Protein AF-0000000070219007 (afdb_homodimer)

Secondary structure (DSSP, 8-state):
-------------------------SS-TT---EEETTEEEETTEEE-EEEEE-TTHHHHHS-GGGT--HHHHHHHHHHHHHTT--EEEEE---B--SS--SSS-SS-SEEETTEE-HHHHHHHHHHHHHHHHTT-EEEEE--BSSGGG-HHHHHHHHHTTTPPP--BS-EETTSSS--SSTT----EE--BTTTBB-HHHHHHHHGGGGG-HHHHHHHHHHHHHHHTPBPTTT--BGGG-TTEEEEES-BSPPPS----EESGGG-EEPP-TT-THHHHHHHHHHHHHHH-SSSEEE-----TT-HHHHHHHH-STT---EEEEE-TTTTTS--TT---HHHHHHHHHHHHHHHHHHHHHHHHTT--EEEEEE-----GGGGTTSS-TT-TTS--HHHHHHHHHHHHHHHHHHHTT-SEEEE--S-EEET--GGG----TTS----SS-TTS-TTSS-EETT-HHHHHHHHHHHHHHHHHHHHHHHHHT-/-------------------------SS-TT---EEETTEEEETTEEE-EEEEE-TTHHHHHS-GGGT--HHHHHHHHHHHHHTT--EEEEE---B--SS--SSS-SS-SEEETTEE-HHHHHHHHHHHHHHHHTT-EEEEE--BSSGGG-HHHHHHHHHTTTPPP--BS-EETTSSS--SSTT----EE--BTTTBB-HHHHHHHHHGGGG-HHHHHHHHHHHHHHHTPBPTTT--BGGG-TTEEEEES-BSPPPS----EESGGG-EEPP-TT-THHHHHHHHHHHHHHH-SSSEEE-----TT-HHHHHHHH-STT---EEEEE-TTTTTS--TT---HHHHHHHHHHHHHHHHHHHHHHHHTT--EEEEEE-----GGGGTTSS-TT-TTS--HHHHHHHHHHHHHHHHHHHTT-SEEEE--S-EEET--GGG----TTS----SS-TTS-TTSS-EETT-HHHHHHHHHHHHHHHHHHHHHHHHH--

pLDDT: mean 93.33, std 14.97, range [19.97, 98.94]

Radius of gyration: 33.2 Å; Cα contacts (8 Å, |Δi|>4): 2149; chains: 2; bounding box: 76×125×115 Å

Nearest PDB structures (foldseek):
  4lyp-assembly2_B  TM=9.485E-01  e=2.277E-49  Rhizomucor miehei
  4lyr-assembly1_A  TM=9.491E-01  e=4.229E-49  Rhizomucor miehei
  4nrr-assembly1_A  TM=9.460E-01  e=4.524E-47  Rhizomucor miehei
  7odj-assembly1_AAA  TM=9.040E-01  e=3.452E-35  Cellvibrio mixtus
  1rh9-assembly1_A  TM=8.395E-01  e=4.498E-28  Solanum lycopersicum

InterPro domains:
  IPR001547 Glycoside hydrolase, family 5 [PF26410] (31-478)
  IPR017853 Glycoside hydrolase superfamily [SSF51445] (31-465)
  IPR045053 Mannan endo-1,4-beta-mannosidase-like [PTHR31451] (12-480)

Sequence (982 aa):
MKAALQVLFASLAAGSVLPRGGNDSAIPDDDFVYVDGLRLYNSDGLYYLTGINYWACMNLAAGPSAGGNYSRLVTELDQMASKGINHLRIMAASEGAPTPQPFRMNPPLMSAPGQYNEDVFTGLDICLAEMSKRGMRATMTLNNEWQWSGGFAQYVSWANNNTAIPYPESWNLTAPPQRETPGTGWGNYTEEGVDAAPYSNFTRFANLIYNNTQAETWYKDHIKTVMSRRNTITGRLYTEDPTIMTWQLANEPQPSDELGYTGPYNIFLEPNPDDLLFPWVDRISAYIRSLGPKQLISVGLEAKQGEYYFKRVNNFSTVDYATTHCWVQNWGVYDMYNATDANLVAAQDFARDFMKNSSQWAKDIGKPVFLEEFGMARDNWENEDKEYPYLSTASTTHKDAYFTTIIGAVMDEFRNGGAYIGTSPWAYGGIWRPETQLANEFGMVWAGDPPHESPGWYDLYDDDHAMEIVSAQQKMIKMWIEKQGKNQTGYMKAALQVLFASLAAGSVLPRGGNDSAIPDDDFVYVDGLRLYNSDGLYYLTGINYWACMNLAAGPSAGGNYSRLVTELDQMASKGINHLRIMAASEGAPTPQPFRMNPPLMSAPGQYNEDVFTGLDICLAEMSKRGMRATMTLNNEWQWSGGFAQYVSWANNNTAIPYPESWNLTAPPQRETPGTGWGNYTEEGVDAAPYSNFTRFANLIYNNTQAETWYKDHIKTVMSRRNTITGRLYTEDPTIMTWQLANEPQPSDELGYTGPYNIFLEPNPDDLLFPWVDRISAYIRSLGPKQLISVGLEAKQGEYYFKRVNNFSTVDYATTHCWVQNWGVYDMYNATDANLVAAQDFARDFMKNSSQWAKDIGKPVFLEEFGMARDNWENEDKEYPYLSTASTTHKDAYFTTIIGAVMDEFRNGGAYIGTSPWAYGGIWRPETQLANEFGMVWAGDPPHESPGWYDLYDDDHAMEIVSAQQKMIKMWIEKQGKNQTGY

Foldseek 3Di:
DDCPDDPPPPPPPPPPPPPLDALLFPDDLQFAWADDFLFIATPVGTAFALAAEDACQLQLQFDVVQVHPNVLNLQQLVLLLVLVGAEYEYEPFAEAEPDDDAQADPPTQHNALPRGDVRSVLSVLRSLSSSRSSNHAYAYALFALAPHRPGLLVLLCNLVVNDDQQAAWFWDQPADDQDPDPQLHQTDIDDDVGRHDHPLSRSLNSCCCLPRPRSVVSSLVSLLPSQQDQRPSHRDRNLSGSSHAEYEHYAANDWNDFPAFDDPLRQATDDDPPTSLLVSLVVRLVSNCVNHVRHAYEHNHQCSNDLRCQLSNQLDPSHAAYEHEQECVVSPQADLLDPDPVRLVSSLVVLLVVLVRVLVSRSVSRHAYEHAEYFAAASLNVVPPPSHSQFPPGHRVSGQVSLLRNLVSLLCCVLVVTSYRYHYYQHEQEADGSVPFGQDPRSDTSASDRSRDRHRGGYDYSPHCSSNSSSVSSVVVVVSVVVVVVVVVVD/DDDPPPPPPPPPPPPPPPPLDALLFPADLQFAWADDFLFIATPVGTAFALAAEDACQLQLQFDVVQVHPNVLNLQQLVLLLVLVGAEYEYEPFAEAEPDDDAQADPPTQHNALPRGDVRSVLSVLRSLSSSRSSNHAYAYALFALAPHRPGLLVLLCNLVVNDDQQAAWFWDQPADDQDPDPQLHQTDIDDDPGRHDHPLSRNLNSCCCLPRPRSVVSSLVSLLPSQQDQRPSHRDRNLSGSSHAEYEHYAANDWNDFPAFDDPLRQATDDDPPTSLLVSLVVRLVSNCVNHPRHAYEHNHQCSNDLRCQLSNQLDPSHAAYEHEQECVVSPQADLLDPDPVRLVSSLVVLLVVLVRSLVSRSVSRHAYEHAEYFAAASLNVVPPPRHSQFPVGHRVSGQVSLLRNLVSLLCCVLVVTSYRYHYYQHEQEADGSVPFGQDPRSDTSASDRSRDRHRGGYDYSPHCSSNSSSVSSVVVVVSVVVVVVVVVVD

Structure (mmCIF, N/CA/C/O backbone):
data_AF-0000000070219007-model_v1
#
loop_
_entity.id
_entity.type
_entity.pdbx_description
1 polymer 'mannan endo-1,4-beta-mannosidase'
#
loop_
_atom_site.group_PDB
_atom_site.id
_atom_site.type_symbol
_atom_site.label_atom_id
_atom_site.label_alt_id
_atom_site.label_comp_id
_atom_site.label_asym_id
_atom_site.label_entity_id
_atom_site.label_seq_id
_atom_site.pdbx_PDB_ins_code
_atom_site.Cartn_x
_atom_site.Cartn_y
_atom_site.Cartn_z
_atom_site.occupancy
_atom_site.B_iso_or_equiv
_atom_site.auth_seq_id
_atom_site.auth_comp_id
_atom_site.auth_asym_id
_atom_site.auth_atom_id
_atom_site.pdbx_PDB_model_num
ATOM 1 N N . MET A 1 1 ? 6.844 77.375 -33.031 1 25.41 1 MET A N 1
ATOM 2 C CA . MET A 1 1 ? 6.035 77.25 -31.828 1 25.41 1 MET A CA 1
ATOM 3 C C . MET A 1 1 ? 5.082 76.062 -31.969 1 25.41 1 MET A C 1
ATOM 5 O O . MET A 1 1 ? 3.984 76.188 -32.5 1 25.41 1 MET A O 1
ATOM 9 N N . LYS A 1 2 ? 5.672 74.875 -32.375 1 29.7 2 LYS A N 1
ATOM 10 C CA . LYS A 1 2 ? 5.109 73.688 -32.938 1 29.7 2 LYS A CA 1
ATOM 11 C C . LYS A 1 2 ? 4.246 72.938 -31.953 1 29.7 2 LYS A C 1
ATOM 13 O O . LYS A 1 2 ? 4.703 72.625 -30.844 1 29.7 2 LYS A O 1
ATOM 18 N N . ALA A 1 3 ? 2.867 73.062 -31.875 1 24.64 3 ALA A N 1
ATOM 19 C CA . ALA A 1 3 ? 1.64 72.688 -31.188 1 24.64 3 ALA A CA 1
ATOM 20 C C . ALA A 1 3 ? 1.468 71.125 -31.188 1 24.64 3 ALA A C 1
ATOM 22 O O . ALA A 1 3 ? 0.599 70.625 -31.875 1 24.64 3 ALA A O 1
ATOM 23 N N . ALA A 1 4 ? 2.518 70.312 -31.422 1 35.44 4 ALA A N 1
ATOM 24 C CA . ALA A 1 4 ? 2.109 69 -31.828 1 35.44 4 ALA A CA 1
ATOM 25 C C . ALA A 1 4 ? 1.378 68.25 -30.703 1 35.44 4 ALA A C 1
ATOM 27 O O . ALA A 1 4 ? 2.008 67.75 -29.781 1 35.44 4 ALA A O 1
ATOM 28 N N . LEU A 1 5 ? 0.29 68.812 -29.906 1 25.75 5 LEU A N 1
ATOM 29 C CA . LEU A 1 5 ? -0.015 68.25 -28.594 1 25.75 5 LEU A CA 1
ATOM 30 C C . LEU A 1 5 ? -0.316 66.75 -28.719 1 25.75 5 LEU A C 1
ATOM 32 O O . LEU A 1 5 ? -0.69 66.312 -29.797 1 25.75 5 LEU A O 1
ATOM 36 N N . GLN A 1 6 ? -0.345 66 -27.438 1 24.75 6 GLN A N 1
ATOM 37 C CA . GLN A 1 6 ? -0.245 64.875 -26.562 1 24.75 6 GLN A CA 1
ATOM 38 C C . GLN A 1 6 ? -1.516 64 -26.609 1 24.75 6 GLN A C 1
ATOM 40 O O . GLN A 1 6 ? -2.596 64.5 -26.25 1 24.75 6 GLN A O 1
ATOM 45 N N . VAL A 1 7 ? -1.691 63.25 -27.688 1 32.47 7 VAL A N 1
ATOM 46 C CA . VAL A 1 7 ? -2.844 62.344 -27.797 1 32.47 7 VAL A CA 1
ATOM 47 C C . VAL A 1 7 ? -2.945 61.5 -26.531 1 32.47 7 VAL A C 1
ATOM 49 O O . VAL A 1 7 ? -1.993 60.781 -26.188 1 32.47 7 VAL A O 1
ATOM 52 N N . LEU A 1 8 ? -3.758 61.844 -25.547 1 28.55 8 LEU A N 1
ATOM 53 C CA . LEU A 1 8 ? -4.168 61.188 -24.297 1 28.55 8 LEU A CA 1
ATOM 54 C C . LEU A 1 8 ? -4.73 59.812 -24.578 1 28.55 8 LEU A C 1
ATOM 56 O O . LEU A 1 8 ? -5.766 59.656 -25.234 1 28.55 8 LEU A O 1
ATOM 60 N N . PHE A 1 9 ? -3.842 58.875 -24.984 1 30.55 9 PHE A N 1
ATOM 61 C CA . PHE A 1 9 ? -4.363 57.5 -25.078 1 30.55 9 PHE A CA 1
ATOM 62 C C . PHE A 1 9 ? -4.953 57.062 -23.75 1 30.55 9 PHE A C 1
ATOM 64 O O . PHE A 1 9 ? -4.242 57 -22.75 1 30.55 9 PHE A O 1
ATOM 71 N N . ALA A 1 10 ? -6.258 57.312 -23.406 1 27.8 10 ALA A N 1
ATOM 72 C CA . ALA A 1 10 ? -7.039 56.812 -22.281 1 27.8 10 ALA A CA 1
ATOM 73 C C . ALA A 1 10 ? -7 55.281 -22.25 1 27.8 10 ALA A C 1
ATOM 75 O O . ALA A 1 10 ? -7.465 54.625 -23.188 1 27.8 10 ALA A O 1
ATOM 76 N N . SER A 1 11 ? -5.926 54.719 -21.703 1 27.95 11 SER A N 1
ATOM 77 C CA . SER A 1 11 ? -5.855 53.312 -21.422 1 27.95 11 SER A CA 1
ATOM 78 C C . SER A 1 11 ? -7.047 52.844 -20.594 1 27.95 11 SER A C 1
ATOM 80 O O . SER A 1 11 ? -7.254 53.344 -19.469 1 27.95 11 SER A O 1
ATOM 82 N N . LEU A 1 12 ? -8.156 52.5 -21.156 1 28.48 12 LEU A N 1
ATOM 83 C CA . LEU A 1 12 ? -9.25 51.844 -20.453 1 28.48 12 LEU A CA 1
ATOM 84 C C . LEU A 1 12 ? -8.75 50.625 -19.703 1 28.48 12 LEU A C 1
ATOM 86 O O . LEU A 1 12 ? -8.25 49.656 -20.312 1 28.48 12 LEU A O 1
ATOM 90 N N . ALA A 1 13 ? -8.359 50.844 -18.453 1 30.92 13 ALA A N 1
ATOM 91 C CA . ALA A 1 13 ? -8.117 49.812 -17.453 1 30.92 13 ALA A CA 1
ATOM 92 C C . ALA A 1 13 ? -9.289 48.844 -17.375 1 30.92 13 ALA A C 1
ATOM 94 O O . ALA A 1 13 ? -10.391 49.219 -16.984 1 30.92 13 ALA A O 1
ATOM 95 N N . ALA A 1 14 ? -9.359 47.906 -18.359 1 32.12 14 ALA A N 1
ATOM 96 C CA . ALA A 1 14 ? -10.305 46.812 -18.219 1 32.12 14 ALA A CA 1
ATOM 97 C C . ALA A 1 14 ? -10.289 46.25 -16.812 1 32.12 14 ALA A C 1
ATOM 99 O O . ALA A 1 14 ? -9.281 45.688 -16.359 1 32.12 14 ALA A O 1
ATOM 100 N N . GLY A 1 15 ? -11.016 46.844 -15.93 1 31.89 15 GLY A N 1
ATOM 101 C CA . GLY A 1 15 ? -11.281 46.281 -14.617 1 31.89 15 GLY A CA 1
ATOM 102 C C . GLY A 1 15 ? -11.594 44.812 -14.664 1 31.89 15 GLY A C 1
ATOM 103 O O . GLY A 1 15 ? -12.477 44.375 -15.422 1 31.89 15 GLY A O 1
ATOM 104 N N . SER A 1 16 ? -10.609 43.938 -14.602 1 32.84 16 SER A N 1
ATOM 105 C CA . SER A 1 16 ? -10.852 42.531 -14.406 1 32.84 16 SER A CA 1
ATOM 106 C C . SER A 1 16 ? -11.992 42.281 -13.414 1 32.84 16 SER A C 1
ATOM 108 O O . SER A 1 16 ? -11.852 42.594 -12.227 1 32.84 16 SER A O 1
ATOM 110 N N . VAL A 1 17 ? -13.18 42.531 -13.805 1 36.38 17 VAL A N 1
ATOM 111 C CA . VAL A 1 17 ? -14.336 42.156 -13 1 36.38 17 VAL A CA 1
ATOM 112 C C . VAL A 1 17 ? -14.148 40.719 -12.492 1 36.38 17 VAL A C 1
ATOM 114 O O . VAL A 1 17 ? -14.062 39.781 -13.281 1 36.38 17 VAL A O 1
ATOM 117 N N . LEU A 1 18 ? -13.594 40.562 -11.359 1 40.62 18 LEU A N 1
ATOM 118 C CA . LEU A 1 18 ? -13.766 39.281 -10.633 1 40.62 18 LEU A CA 1
ATOM 119 C C . LEU A 1 18 ? -15.227 38.844 -10.656 1 40.62 18 LEU A C 1
ATOM 121 O O . LEU A 1 18 ? -16.125 39.688 -10.484 1 40.62 18 LEU A O 1
ATOM 125 N N . PRO A 1 19 ? -15.695 37.844 -11.414 1 38.69 19 PRO A N 1
ATOM 126 C CA . PRO A 1 19 ? -17.094 37.438 -11.414 1 38.69 19 PRO A CA 1
ATOM 127 C C . PRO A 1 19 ? -17.766 37.625 -10.055 1 38.69 19 PRO A C 1
ATOM 129 O O . PRO A 1 19 ? -17.156 37.344 -9.016 1 38.69 19 PRO A O 1
ATOM 132 N N . ARG A 1 20 ? -18.562 38.531 -9.852 1 41.09 20 ARG A N 1
ATOM 133 C CA . ARG A 1 20 ? -19.469 38.656 -8.719 1 41.09 20 ARG A CA 1
ATOM 134 C C . ARG A 1 20 ? -20.25 37.375 -8.492 1 41.09 20 ARG A C 1
ATOM 136 O O . ARG A 1 20 ? -21.281 37.156 -9.125 1 41.09 20 ARG A O 1
ATOM 143 N N . GLY A 1 21 ? -19.594 36.031 -8.469 1 39.34 21 GLY A N 1
ATOM 144 C CA . GLY A 1 21 ? -20.328 34.781 -8.367 1 39.34 21 GLY A CA 1
ATOM 145 C C . GLY A 1 21 ? -21.234 34.719 -7.156 1 39.34 21 GLY A C 1
ATOM 146 O O . GLY A 1 21 ? -20.938 35.281 -6.105 1 39.34 21 GLY A O 1
ATOM 147 N N . GLY A 1 22 ? -22.469 34.688 -7.227 1 46.22 22 GLY A N 1
ATOM 148 C CA . GLY A 1 22 ? -23.438 34.219 -6.258 1 46.22 22 GLY A CA 1
ATOM 149 C C . GLY A 1 22 ? -22.891 33.094 -5.379 1 46.22 22 GLY A C 1
ATOM 150 O O . GLY A 1 22 ? -21.844 32.531 -5.684 1 46.22 22 GLY A O 1
ATOM 151 N N . ASN A 1 23 ? -23.203 33.031 -3.939 1 55.94 23 ASN A N 1
ATOM 152 C CA . ASN A 1 23 ? -22.75 32.094 -2.914 1 55.94 23 ASN A CA 1
ATOM 153 C C . ASN A 1 23 ? -22.922 30.641 -3.365 1 55.94 23 ASN A C 1
ATOM 155 O O . ASN A 1 23 ? -24.016 30.078 -3.279 1 55.94 23 ASN A O 1
ATOM 159 N N . ASP A 1 24 ? -22.203 30.125 -4.25 1 77.25 24 ASP A N 1
ATOM 160 C CA . ASP A 1 24 ? -22.219 28.766 -4.789 1 77.25 24 ASP A CA 1
ATOM 161 C C . ASP A 1 24 ? -21.594 27.781 -3.816 1 77.25 24 ASP A C 1
ATOM 163 O O . ASP A 1 24 ? -20.891 26.844 -4.23 1 77.25 24 ASP A O 1
ATOM 167 N N . SER A 1 25 ? -21.828 28.062 -2.51 1 84 25 SER A N 1
ATOM 168 C CA . SER A 1 25 ? -21.297 27.141 -1.513 1 84 25 SER A CA 1
ATOM 169 C C . SER A 1 25 ? -22.109 25.844 -1.479 1 84 25 SER A C 1
ATOM 171 O O . SER A 1 25 ? -23.328 25.859 -1.585 1 84 25 SER A O 1
ATOM 173 N N . ALA A 1 26 ? -21.344 24.781 -1.425 1 88.44 26 ALA A N 1
ATOM 174 C CA . ALA A 1 26 ? -21.984 23.484 -1.275 1 88.44 26 ALA A CA 1
ATOM 175 C C . ALA A 1 26 ? -22.297 23.188 0.189 1 88.44 26 ALA A C 1
ATOM 177 O O . ALA A 1 26 ? -22.844 22.141 0.513 1 88.44 26 ALA A O 1
ATOM 178 N N . ILE A 1 27 ? -22 24.109 1.172 1 95.69 27 ILE A N 1
ATOM 179 C CA . ILE A 1 27 ? -22.281 24 2.6 1 95.69 27 ILE A CA 1
ATOM 180 C C . ILE A 1 27 ? -23.422 24.938 2.986 1 95.69 27 ILE A C 1
ATOM 182 O O . ILE A 1 27 ? -23.297 26.156 2.824 1 95.69 27 ILE A O 1
ATOM 186 N N . PRO A 1 28 ? -24.516 24.453 3.525 1 94.69 28 PRO A N 1
ATOM 187 C CA . PRO A 1 28 ? -25.609 25.328 3.936 1 94.69 28 PRO A CA 1
ATOM 188 C C . PRO A 1 28 ? -25.188 26.359 4.965 1 94.69 28 PRO A C 1
ATOM 190 O O . PRO A 1 28 ? -24.328 26.094 5.809 1 94.69 28 PRO A O 1
ATOM 193 N N . ASP A 1 29 ? -25.766 27.562 4.996 1 92.19 29 ASP A N 1
ATOM 194 C CA . ASP A 1 29 ? -25.359 28.75 5.754 1 92.19 29 ASP A CA 1
ATOM 195 C C . ASP A 1 29 ? -25.375 28.469 7.254 1 92.19 29 ASP A C 1
ATOM 197 O O . ASP A 1 29 ? -24.578 29.047 8 1 92.19 29 ASP A O 1
ATOM 201 N N . ASP A 1 30 ? -26.141 27.516 7.762 1 94.38 30 ASP A N 1
ATOM 202 C CA . ASP A 1 30 ? -26.234 27.312 9.203 1 94.38 30 ASP A CA 1
ATOM 203 C C . ASP A 1 30 ? -25.812 25.906 9.594 1 94.38 30 ASP A C 1
ATOM 205 O O . ASP A 1 30 ? -26.156 25.422 10.68 1 94.38 30 ASP A O 1
ATOM 209 N N . ASP A 1 31 ? -25 25.328 8.719 1 97.75 31 ASP A N 1
ATOM 210 C CA . ASP A 1 31 ? -24.594 23.953 8.984 1 97.75 31 ASP A CA 1
ATOM 211 C C . ASP A 1 31 ? -23.219 23.891 9.633 1 97.75 31 ASP A C 1
ATOM 213 O O . ASP A 1 31 ? -22.25 23.422 9.031 1 97.75 31 ASP A O 1
ATOM 217 N N . PHE A 1 32 ? -23.172 24.297 10.906 1 98.44 32 PHE A N 1
ATOM 218 C CA . PHE A 1 32 ? -21.938 24.219 11.68 1 98.44 32 PHE A CA 1
ATOM 219 C C . PHE A 1 32 ? -21.75 22.828 12.258 1 98.44 32 PHE A C 1
ATOM 221 O O . PHE A 1 32 ? -22.703 22.234 12.773 1 98.44 32 PHE A O 1
ATOM 228 N N . VAL A 1 33 ? -20.578 22.266 12.148 1 98.62 33 VAL A N 1
ATOM 229 C CA . VAL A 1 33 ? -20.234 21 12.773 1 98.62 33 VAL A CA 1
ATOM 230 C C . VAL A 1 33 ? -20.188 21.172 14.289 1 98.62 33 VAL A C 1
ATOM 232 O O . VAL A 1 33 ? -19.703 22.188 14.789 1 98.62 33 VAL A O 1
ATOM 235 N N . TYR A 1 34 ? -20.672 20.219 15 1 98.5 34 TYR A N 1
ATOM 236 C CA . TYR A 1 34 ? -20.656 20.297 16.453 1 98.5 34 TYR A CA 1
ATOM 237 C C . TYR A 1 34 ? -20.266 18.953 17.078 1 98.5 34 TYR A C 1
ATOM 239 O O . TYR A 1 34 ? -20.281 17.922 16.406 1 98.5 34 TYR A O 1
ATOM 247 N N . VAL A 1 35 ? -19.812 19.016 18.328 1 98.44 35 VAL A N 1
ATOM 248 C CA . VAL A 1 35 ? -19.406 17.812 19.078 1 98.44 35 VAL A CA 1
ATOM 249 C C . VAL A 1 35 ? -20.562 17.328 19.938 1 98.44 35 VAL A C 1
ATOM 251 O O . VAL A 1 35 ? -21.234 18.125 20.594 1 98.44 35 VAL A O 1
ATOM 254 N N . ASP A 1 36 ? -20.859 16.094 19.891 1 98 36 ASP A N 1
ATOM 255 C CA . ASP A 1 36 ? -21.719 15.383 20.828 1 98 36 ASP A CA 1
ATOM 256 C C . ASP A 1 36 ? -21.062 14.094 21.312 1 98 36 ASP A C 1
ATOM 258 O O . ASP A 1 36 ? -20.891 13.148 20.531 1 98 36 ASP A O 1
ATOM 262 N N . GLY A 1 37 ? -20.703 14.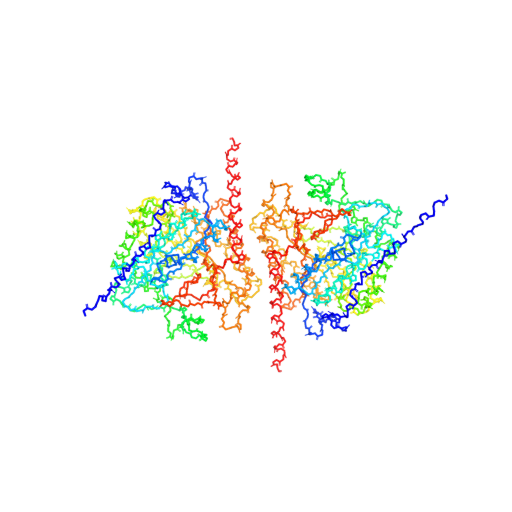07 22.625 1 97.5 37 GLY A N 1
ATOM 263 C CA . GLY A 1 37 ? -19.891 12.961 23.109 1 97.5 37 GLY A CA 1
ATOM 264 C C . GLY A 1 37 ? -18.531 12.867 22.453 1 97.5 37 GLY A C 1
ATOM 265 O O . GLY A 1 37 ? -17.781 13.844 22.438 1 97.5 37 GLY A O 1
ATOM 266 N N . LEU A 1 38 ? -18.25 11.734 21.844 1 98.44 38 LEU A N 1
ATOM 267 C CA . LEU A 1 38 ? -16.953 11.484 21.234 1 98.44 38 LEU A CA 1
ATOM 268 C C . LEU A 1 38 ? -17.031 11.633 19.719 1 98.44 38 LEU A C 1
ATOM 270 O O . LEU A 1 38 ? -16.156 11.141 19 1 98.44 38 LEU A O 1
ATOM 274 N N . ARG A 1 39 ? -18.141 12.32 19.219 1 98.38 39 ARG A N 1
ATOM 275 C CA . ARG A 1 39 ? -18.375 12.344 17.781 1 98.38 39 ARG A CA 1
ATOM 276 C C . ARG A 1 39 ? -18.625 13.766 17.297 1 98.38 39 ARG A C 1
ATOM 278 O O . ARG A 1 39 ? -18.922 14.656 18.094 1 98.38 39 ARG A O 1
ATOM 285 N N . LEU A 1 40 ? -18.422 13.891 15.969 1 98.62 40 LEU A N 1
ATOM 286 C CA . LEU A 1 40 ? -18.844 15.102 15.266 1 98.62 40 LEU A CA 1
ATOM 287 C C . LEU A 1 40 ? -20.172 14.867 14.531 1 98.62 40 LEU A C 1
ATOM 289 O O . LEU A 1 40 ? -20.422 13.766 14.039 1 98.62 40 LEU A O 1
ATOM 293 N N . TYR A 1 41 ? -20.938 15.914 14.43 1 98.19 41 TYR A N 1
ATOM 294 C CA . TYR A 1 41 ? -22.188 15.898 13.68 1 98.19 41 TYR A CA 1
ATOM 295 C C . TYR A 1 41 ? -22.344 17.172 12.852 1 98.19 41 TYR A C 1
ATOM 297 O O . TYR A 1 41 ? -21.828 18.219 13.219 1 98.19 41 TYR A O 1
ATOM 305 N N . ASN A 1 42 ? -22.922 17.078 11.727 1 97 42 ASN A N 1
ATOM 306 C CA . ASN A 1 42 ? -23.469 18.203 10.961 1 97 42 ASN A CA 1
ATOM 307 C C . ASN A 1 42 ? -24.953 18 10.641 1 97 42 ASN A C 1
ATOM 309 O O . ASN A 1 42 ? -25.625 17.188 11.289 1 97 42 ASN A O 1
ATOM 313 N N . SER A 1 43 ? -25.5 18.734 9.727 1 95.5 43 SER A N 1
ATOM 314 C CA . SER A 1 43 ? -26.938 18.656 9.445 1 95.5 43 SER A CA 1
ATOM 315 C C . SER A 1 43 ? -27.328 17.297 8.875 1 95.5 43 SER A C 1
ATOM 317 O O . SER A 1 43 ? -28.469 16.875 9.008 1 95.5 43 SER A O 1
ATOM 319 N N . ASP A 1 44 ? -26.359 16.578 8.312 1 93.44 44 ASP A N 1
ATOM 320 C CA . ASP A 1 44 ? -26.641 15.289 7.695 1 93.44 44 ASP A CA 1
ATOM 321 C C . ASP A 1 44 ? -26.453 14.148 8.695 1 93.44 44 ASP A C 1
ATOM 323 O O . ASP A 1 44 ? -26.766 12.992 8.398 1 93.44 44 ASP A O 1
ATOM 327 N N . GLY A 1 45 ? -25.969 14.477 9.906 1 95.88 45 GLY A N 1
ATOM 328 C CA . GLY A 1 45 ? -25.781 13.445 10.922 1 95.88 45 GLY A CA 1
ATOM 329 C C . GLY A 1 45 ? -24.328 13.25 11.305 1 95.88 45 GLY A C 1
ATOM 330 O O . GLY A 1 45 ? -23.578 14.211 11.406 1 95.88 45 GLY A O 1
ATOM 331 N N . LEU A 1 46 ? -24.016 11.984 11.641 1 97.38 46 LEU A N 1
ATOM 332 C CA . LEU A 1 46 ? -22.672 11.617 12.062 1 97.38 46 LEU A CA 1
ATOM 333 C C . LEU A 1 46 ? -21.641 12.055 11.023 1 97.38 46 LEU A C 1
ATOM 335 O O . LEU A 1 46 ? -21.812 11.812 9.828 1 97.38 46 LEU A O 1
ATOM 339 N N . TYR A 1 47 ? -20.594 12.727 11.477 1 97.44 47 TYR A N 1
ATOM 340 C CA . TYR A 1 47 ? -19.641 13.391 10.586 1 97.44 47 TYR A CA 1
ATOM 341 C C . TYR A 1 47 ? -18.219 12.906 10.859 1 97.44 47 TYR A C 1
ATOM 343 O O . TYR A 1 47 ? -17.766 12.93 12 1 97.44 47 TYR A O 1
ATOM 351 N N . TYR A 1 48 ? -17.547 12.352 9.852 1 98.5 48 TYR A N 1
ATOM 352 C CA . TYR A 1 48 ? -16.156 11.875 9.906 1 98.5 48 TYR A CA 1
ATOM 353 C C . TYR A 1 48 ? -15.258 12.711 9.016 1 98.5 48 TYR A C 1
ATOM 355 O O . TYR A 1 48 ? -15.633 13.078 7.902 1 98.5 48 TYR A O 1
ATOM 363 N N . LEU A 1 49 ? -14.086 13.031 9.508 1 98.81 49 LEU A N 1
ATOM 364 C CA . LEU A 1 49 ? -13.188 13.922 8.781 1 98.81 49 LEU A CA 1
ATOM 365 C C . LEU A 1 49 ? -12.211 13.125 7.926 1 98.81 49 LEU A C 1
ATOM 367 O O . LEU A 1 49 ? -11.32 12.453 8.453 1 98.81 49 LEU A O 1
ATOM 371 N N . THR A 1 50 ? -12.391 13.188 6.672 1 98.75 50 THR A N 1
ATOM 372 C CA . THR A 1 50 ? -11.367 12.805 5.707 1 98.75 50 THR A CA 1
ATOM 373 C C . THR A 1 50 ? -10.586 14.031 5.234 1 98.75 50 THR A C 1
ATOM 375 O O . THR A 1 50 ? -10.961 14.672 4.25 1 98.75 50 THR A O 1
ATOM 378 N N . GLY A 1 51 ? -9.516 14.258 5.957 1 98.81 51 GLY A N 1
ATOM 379 C CA . GLY A 1 51 ? -8.852 15.539 5.773 1 98.81 51 GLY A CA 1
ATOM 380 C C . GLY A 1 51 ? -7.48 15.406 5.133 1 98.81 51 GLY A C 1
ATOM 381 O O . GLY A 1 51 ? -7.062 14.305 4.77 1 98.81 51 GLY A O 1
ATOM 382 N N . ILE A 1 52 ? -6.859 16.516 4.941 1 98.81 52 ILE A N 1
ATOM 383 C CA . ILE A 1 52 ? -5.469 16.625 4.508 1 98.81 52 ILE A CA 1
ATOM 384 C C . ILE A 1 52 ? -4.945 18.031 4.832 1 98.81 52 ILE A C 1
ATOM 386 O O . ILE A 1 52 ? -5.715 18.984 4.875 1 98.81 52 ILE A O 1
ATOM 390 N N . ASN A 1 53 ? -3.713 18.109 5.16 1 98.88 53 ASN A N 1
ATOM 391 C CA . ASN A 1 53 ? -3.086 19.406 5.383 1 98.88 53 ASN A CA 1
ATOM 392 C C . ASN A 1 53 ? -2.775 20.109 4.066 1 98.88 53 ASN A C 1
ATOM 394 O O . ASN A 1 53 ? -2.211 19.516 3.152 1 98.88 53 ASN A O 1
ATOM 398 N N . TYR A 1 54 ? -3.152 21.328 4 1 98.69 54 TYR A N 1
ATOM 399 C CA . TYR A 1 54 ? -2.941 22.188 2.836 1 98.69 54 TYR A CA 1
ATOM 400 C C . TYR A 1 54 ? -2.562 23.609 3.26 1 98.69 54 TYR A C 1
ATOM 402 O O . TYR A 1 54 ? -3.193 24.578 2.836 1 98.69 54 TYR A O 1
ATOM 410 N N . TRP A 1 55 ? -1.511 23.688 3.951 1 97.88 55 TRP A N 1
ATOM 411 C CA . TRP A 1 55 ? -1.102 24.891 4.656 1 97.88 55 TRP A CA 1
ATOM 412 C C . TRP A 1 55 ? -0.852 26.047 3.676 1 97.88 55 TRP A C 1
ATOM 414 O O . TRP A 1 55 ? -0.982 27.219 4.035 1 97.88 55 TRP A O 1
ATOM 424 N N . ALA A 1 56 ? -0.556 25.797 2.42 1 95.56 56 ALA A N 1
ATOM 425 C CA . ALA A 1 56 ? -0.143 26.797 1.444 1 95.56 56 ALA A CA 1
ATOM 426 C C . ALA A 1 56 ? -1.354 27.453 0.791 1 95.56 56 ALA A C 1
ATOM 428 O O . ALA A 1 56 ? -1.205 28.359 -0.047 1 95.56 56 ALA A O 1
ATOM 429 N N . CYS A 1 57 ? -2.486 27.094 1.164 1 97.75 57 CYS A N 1
ATOM 430 C CA . CYS A 1 57 ? -3.719 27.484 0.495 1 97.75 57 CYS A CA 1
ATOM 431 C C . CYS A 1 57 ? -3.801 29 0.367 1 97.75 57 CYS A C 1
ATOM 433 O O . CYS A 1 57 ? -4.059 29.531 -0.718 1 97.75 57 CYS A O 1
ATOM 435 N N . MET A 1 58 ? -3.533 29.719 1.425 1 98.38 58 MET A N 1
ATOM 436 C CA . MET A 1 58 ? -3.652 31.172 1.494 1 98.38 58 MET A CA 1
ATOM 437 C C . MET A 1 58 ? -2.732 31.844 0.478 1 98.38 58 MET A C 1
ATOM 439 O O . MET A 1 58 ? -3.174 32.688 -0.301 1 98.38 58 MET A O 1
ATOM 443 N N . ASN A 1 59 ? -1.529 31.375 0.421 1 98.12 59 ASN A N 1
ATOM 444 C CA . ASN A 1 59 ? -0.559 32 -0.475 1 98.12 59 ASN A CA 1
ATOM 445 C C . ASN A 1 59 ? -0.779 31.562 -1.923 1 98.12 59 ASN A C 1
ATOM 447 O O . ASN A 1 59 ? -0.583 32.375 -2.846 1 98.12 59 ASN A O 1
ATOM 451 N N . LEU A 1 60 ? -1.185 30.328 -2.121 1 97.62 60 LEU A N 1
ATOM 452 C CA . LEU A 1 60 ? -1.509 29.891 -3.475 1 97.62 60 LEU A CA 1
ATOM 453 C C . LEU A 1 60 ? -2.689 30.672 -4.035 1 97.62 60 LEU A C 1
ATOM 455 O O . LEU A 1 60 ? -2.74 30.953 -5.234 1 97.62 60 LEU A O 1
ATOM 459 N N . ALA A 1 61 ? -3.557 31.031 -3.188 1 98.44 61 ALA A N 1
ATOM 460 C CA . ALA A 1 61 ? -4.789 31.688 -3.6 1 98.44 61 ALA A CA 1
ATOM 461 C C . ALA A 1 61 ? -4.582 33.188 -3.744 1 98.44 61 ALA A C 1
ATOM 463 O O . ALA A 1 61 ? -5.426 33.906 -4.309 1 98.44 61 ALA A O 1
ATOM 464 N N . ALA A 1 62 ? -3.5 33.75 -3.246 1 98.06 62 ALA A N 1
ATOM 465 C CA . ALA A 1 62 ? -3.236 35.188 -3.299 1 98.06 62 ALA A CA 1
ATOM 466 C C . ALA A 1 62 ? -3.082 35.656 -4.742 1 98.06 62 ALA A C 1
ATOM 468 O O . ALA A 1 62 ? -2.996 34.844 -5.664 1 98.06 62 ALA A O 1
ATOM 469 N N . GLY A 1 63 ? -3.15 36.938 -4.945 1 95.44 63 GLY A N 1
ATOM 470 C CA . GLY A 1 63 ? -2.961 37.531 -6.27 1 95.44 63 G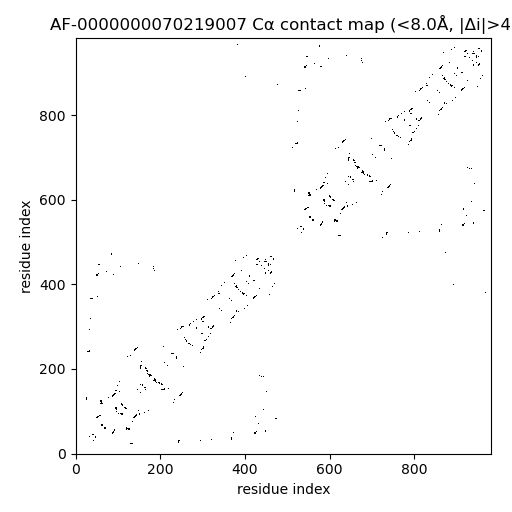LY A CA 1
ATOM 471 C C . GLY A 1 63 ? -1.578 37.25 -6.836 1 95.44 63 GLY A C 1
ATOM 472 O O . GLY A 1 63 ? -0.639 36.969 -6.09 1 95.44 63 GLY A O 1
ATOM 473 N N . PRO A 1 64 ? -1.475 37.375 -8.133 1 93.19 64 PRO A N 1
ATOM 474 C CA . PRO A 1 64 ? -0.181 37.125 -8.766 1 93.19 64 PRO A CA 1
ATOM 475 C C . PRO A 1 64 ? 0.93 38.031 -8.242 1 93.19 64 PRO A C 1
ATOM 477 O O . PRO A 1 64 ? 2.092 37.625 -8.188 1 93.19 64 PRO A O 1
ATOM 480 N N . SER A 1 65 ? 0.57 39.219 -7.836 1 94.69 65 SER A N 1
ATOM 481 C CA . SER A 1 65 ? 1.563 40.156 -7.324 1 94.69 65 SER A CA 1
ATOM 482 C C . SER A 1 65 ? 2.146 39.688 -5.996 1 94.69 65 SER A C 1
ATOM 484 O O . SER A 1 65 ? 3.232 40.094 -5.598 1 94.69 65 SER A O 1
ATOM 486 N N . ALA A 1 66 ? 1.411 38.781 -5.398 1 96.06 66 ALA A N 1
ATOM 487 C CA . ALA A 1 66 ? 1.885 38.188 -4.148 1 96.06 66 ALA A CA 1
ATOM 488 C C . ALA A 1 66 ? 2.336 36.75 -4.359 1 96.06 66 ALA A C 1
ATOM 490 O O . ALA A 1 66 ? 2.461 35.969 -3.396 1 96.06 66 ALA A O 1
ATOM 491 N N . GLY A 1 67 ? 2.535 36.406 -5.582 1 95.31 67 GLY A N 1
ATOM 492 C CA . GLY A 1 67 ? 3.111 35.125 -5.895 1 95.31 67 GLY A CA 1
ATOM 493 C C . GLY A 1 67 ? 2.078 34 -5.973 1 95.31 67 GLY A C 1
ATOM 494 O O . GLY A 1 67 ? 2.428 32.812 -5.973 1 95.31 67 GLY A O 1
ATOM 495 N N . GLY A 1 68 ? 0.807 34.281 -6.027 1 96.62 68 GLY A N 1
ATOM 496 C CA . GLY A 1 68 ? -0.26 33.281 -6.07 1 96.62 68 GLY A CA 1
ATOM 497 C C . GLY A 1 68 ? -0.309 32.531 -7.379 1 96.62 68 GLY A C 1
ATOM 498 O O . GLY A 1 68 ? 0.309 32.938 -8.367 1 96.62 68 GLY A O 1
ATOM 499 N N . ASN A 1 69 ? -0.93 31.391 -7.309 1 97.06 69 ASN A N 1
ATOM 500 C CA . ASN A 1 69 ? -1.182 30.516 -8.445 1 97.06 69 ASN A CA 1
ATOM 501 C C . ASN A 1 69 ? -2.58 29.906 -8.383 1 97.06 69 ASN A C 1
ATOM 503 O O . ASN A 1 69 ? -2.736 28.734 -8.031 1 97.06 69 ASN A O 1
ATOM 507 N N . TYR A 1 70 ? -3.504 30.656 -8.836 1 97.56 70 TYR A N 1
ATOM 508 C CA . TYR A 1 70 ? -4.91 30.297 -8.703 1 97.56 70 TYR A CA 1
ATOM 509 C C . TYR A 1 70 ? -5.23 29.031 -9.484 1 97.56 70 TYR A C 1
ATOM 511 O O . TYR A 1 70 ? -6.016 28.188 -9.031 1 97.56 70 TYR A O 1
ATOM 519 N N . SER A 1 71 ? -4.652 28.875 -10.641 1 97.81 71 SER A N 1
ATOM 520 C CA . SER A 1 71 ? -4.91 27.688 -11.445 1 97.81 71 SER A CA 1
ATOM 521 C C . SER A 1 71 ? -4.461 26.422 -10.727 1 97.81 71 SER A C 1
ATOM 523 O O . SER A 1 71 ? -5.152 25.406 -10.766 1 97.81 71 SER A O 1
ATOM 525 N N . ARG A 1 72 ? -3.307 26.469 -10.062 1 97.69 72 ARG A N 1
ATOM 526 C CA . ARG A 1 72 ? -2.857 25.328 -9.281 1 97.69 72 ARG A CA 1
ATOM 527 C C . ARG A 1 72 ? -3.809 25.062 -8.117 1 97.69 72 ARG A C 1
ATOM 529 O O . ARG A 1 72 ? -4.148 23.906 -7.848 1 97.69 72 ARG A O 1
ATOM 536 N N . LEU A 1 73 ? -4.215 26.109 -7.508 1 98.38 73 LEU A N 1
ATOM 537 C CA . LEU A 1 73 ? -5.145 25.969 -6.391 1 98.38 73 LEU A CA 1
ATOM 538 C C . LEU A 1 73 ? -6.395 25.203 -6.816 1 98.38 73 LEU A C 1
ATOM 540 O O . LEU A 1 73 ? -6.773 24.234 -6.168 1 98.38 73 LEU A O 1
ATOM 544 N N . VAL A 1 74 ? -6.992 25.609 -7.891 1 98.38 74 VAL A N 1
ATOM 545 C CA . VAL A 1 74 ? -8.242 25.031 -8.352 1 98.38 74 VAL A CA 1
ATOM 546 C C . VAL A 1 74 ? -8.016 23.578 -8.75 1 98.38 74 VAL A C 1
ATOM 548 O O . VAL A 1 74 ? -8.812 22.703 -8.398 1 98.38 74 VAL A O 1
ATOM 551 N N . THR A 1 75 ? -6.941 23.359 -9.43 1 98.62 75 THR A N 1
ATOM 552 C CA . THR A 1 75 ? -6.598 22 -9.844 1 98.62 75 THR A CA 1
ATOM 553 C C . THR A 1 75 ? -6.457 21.078 -8.633 1 98.62 75 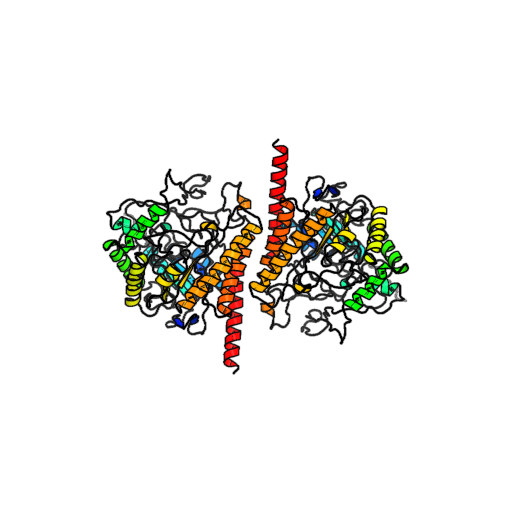THR A C 1
ATOM 555 O O . THR A 1 75 ? -7.027 20 -8.609 1 98.62 75 THR A O 1
ATOM 558 N N . GLU A 1 76 ? -5.746 21.531 -7.695 1 98.75 76 GLU A N 1
ATOM 559 C CA . GLU A 1 76 ? -5.445 20.688 -6.535 1 98.75 76 GLU A CA 1
ATOM 560 C C . GLU A 1 76 ? -6.676 20.516 -5.648 1 98.75 76 GLU A C 1
ATOM 562 O O . GLU A 1 76 ? -6.891 19.438 -5.082 1 98.75 76 GLU A O 1
ATOM 567 N N . LEU A 1 77 ? -7.484 21.547 -5.543 1 98.81 77 LEU A N 1
ATOM 568 C CA . LEU A 1 77 ? -8.734 21.406 -4.805 1 98.81 77 LEU A CA 1
ATOM 569 C C . LEU A 1 77 ? -9.656 20.391 -5.488 1 98.81 77 LEU A C 1
ATOM 571 O O . LEU A 1 77 ? -10.328 19.609 -4.816 1 98.81 77 LEU A O 1
ATOM 575 N N . ASP A 1 78 ? -9.695 20.406 -6.816 1 98.75 78 ASP A N 1
ATOM 576 C CA . ASP A 1 78 ? -10.492 19.438 -7.559 1 98.75 78 ASP A CA 1
ATOM 577 C C . ASP A 1 78 ? -9.953 18.016 -7.359 1 98.75 78 ASP A C 1
ATOM 579 O O . ASP A 1 78 ? -10.734 17.062 -7.238 1 98.75 78 ASP A O 1
ATOM 583 N N . GLN A 1 79 ? -8.656 17.906 -7.383 1 98.69 79 GLN A N 1
ATOM 584 C CA . GLN A 1 79 ? -8.031 16.609 -7.141 1 98.69 79 GLN A CA 1
ATOM 585 C C . GLN A 1 79 ? -8.414 16.062 -5.77 1 98.69 79 GLN A C 1
ATOM 587 O O . GLN A 1 79 ? -8.805 14.891 -5.648 1 98.69 79 GLN A O 1
ATOM 592 N N . MET A 1 80 ? -8.344 16.859 -4.762 1 98.69 80 MET A N 1
ATOM 593 C CA . MET A 1 80 ? -8.68 16.453 -3.402 1 98.69 80 MET A CA 1
ATOM 594 C C . MET A 1 80 ? -10.164 16.125 -3.283 1 98.69 80 MET A C 1
ATOM 596 O O . MET A 1 80 ? -10.539 15.141 -2.654 1 98.69 80 MET A O 1
ATOM 600 N N . ALA A 1 81 ? -10.984 16.938 -3.928 1 98.5 81 ALA A N 1
ATOM 601 C CA . ALA A 1 81 ? -12.43 16.688 -3.922 1 98.5 81 ALA A CA 1
ATOM 602 C C . ALA A 1 81 ? -12.75 15.344 -4.562 1 98.5 81 ALA A C 1
ATOM 604 O O . ALA A 1 81 ? -13.617 14.617 -4.078 1 98.5 81 ALA A O 1
ATOM 605 N N . SER A 1 82 ? -12.031 14.992 -5.582 1 98 82 SER A N 1
ATOM 606 C CA . SER A 1 82 ? -12.266 13.75 -6.309 1 98 82 SER A CA 1
ATOM 607 C C . SER A 1 82 ? -11.922 12.539 -5.453 1 98 82 SER A C 1
ATOM 609 O O . SER A 1 82 ? -12.383 11.43 -5.727 1 98 82 SER A O 1
ATOM 611 N N . LYS A 1 83 ? -11.164 12.727 -4.418 1 97.88 83 LYS A N 1
ATOM 612 C CA . LYS A 1 83 ? -10.789 11.648 -3.514 1 97.88 83 LYS A CA 1
ATOM 613 C C . LYS A 1 83 ? -11.695 11.609 -2.287 1 97.88 83 LYS A C 1
ATOM 615 O O . LYS A 1 83 ? -11.469 10.82 -1.366 1 97.88 83 LYS A O 1
ATOM 620 N N . GLY A 1 84 ? -12.695 12.508 -2.209 1 97.88 84 GLY A N 1
ATOM 621 C CA . GLY A 1 84 ? -13.656 12.531 -1.119 1 97.88 84 GLY A CA 1
ATOM 622 C C . GLY A 1 84 ? -13.172 13.305 0.09 1 97.88 84 GLY A C 1
ATOM 623 O O . GLY A 1 84 ? -13.75 13.195 1.175 1 97.88 84 GLY A O 1
ATOM 624 N N . ILE A 1 85 ? -12.133 14.078 -0.044 1 98.75 85 ILE A N 1
ATOM 625 C CA . ILE A 1 85 ? -11.625 14.906 1.045 1 98.75 85 ILE A CA 1
ATOM 626 C C . ILE A 1 85 ? -12.633 16 1.371 1 98.75 85 ILE A C 1
ATOM 628 O O . ILE A 1 85 ? -13.078 16.734 0.48 1 98.75 85 ILE A O 1
ATOM 632 N N . ASN A 1 86 ? -12.945 16.094 2.627 1 98.69 86 ASN A N 1
ATOM 633 C CA . ASN A 1 86 ? -13.977 17.047 3.031 1 98.69 86 ASN A CA 1
ATOM 634 C C . ASN A 1 86 ? -13.453 18.047 4.055 1 98.69 86 ASN A C 1
ATOM 636 O O . ASN A 1 86 ? -14.219 18.844 4.605 1 98.69 86 ASN A O 1
ATOM 640 N N . HIS A 1 87 ? -12.148 18 4.336 1 98.88 87 HIS A N 1
ATOM 641 C CA . HIS A 1 87 ? -11.578 18.875 5.359 1 98.88 87 HIS A CA 1
ATOM 642 C C . HIS A 1 87 ? -10.133 19.234 5.035 1 98.88 87 HIS A C 1
ATOM 644 O O . HIS A 1 87 ? -9.328 18.359 4.691 1 98.88 87 HIS A O 1
ATOM 650 N N . LEU A 1 88 ? -9.812 20.516 5.109 1 98.94 88 LEU A N 1
ATOM 651 C CA . LEU A 1 88 ? -8.438 20.969 4.93 1 98.94 88 LEU A CA 1
ATOM 652 C C . LEU A 1 88 ? -7.945 21.719 6.16 1 98.94 88 LEU A C 1
ATOM 654 O O . LEU A 1 88 ? -8.672 22.547 6.723 1 98.94 88 LEU A O 1
ATOM 658 N N . ARG A 1 89 ? -6.781 21.359 6.613 1 98.88 89 ARG A N 1
ATOM 659 C CA . ARG A 1 89 ? -6.09 22.188 7.605 1 98.88 89 ARG A CA 1
ATOM 660 C C . ARG A 1 89 ? -5.18 23.203 6.938 1 98.88 89 ARG A C 1
ATOM 662 O O . ARG A 1 89 ? -4.281 22.844 6.18 1 98.88 89 ARG A O 1
ATOM 669 N N . ILE A 1 90 ? -5.453 24.469 7.18 1 98.81 90 ILE A N 1
ATOM 670 C CA . ILE A 1 90 ? -4.754 25.531 6.473 1 98.81 90 ILE A CA 1
ATOM 671 C C . ILE A 1 90 ? -4.207 26.547 7.48 1 98.81 90 ILE A C 1
ATOM 673 O O . ILE A 1 90 ? -4.602 26.547 8.648 1 98.81 90 ILE A O 1
ATOM 677 N N . MET A 1 91 ? -3.295 27.375 7.016 1 98.69 91 MET A N 1
ATOM 678 C CA . MET A 1 91 ? -2.75 28.438 7.844 1 98.69 91 MET A CA 1
ATOM 679 C C . MET A 1 91 ? -3.586 29.703 7.707 1 98.69 91 MET A C 1
ATOM 681 O O . MET A 1 91 ? -4.02 30.062 6.605 1 98.69 91 MET A O 1
ATOM 685 N N . ALA A 1 92 ? -3.826 30.312 8.812 1 98.81 92 ALA A N 1
ATOM 686 C CA . ALA A 1 92 ? -4.43 31.641 8.844 1 98.81 92 ALA A CA 1
ATOM 687 C C . ALA A 1 92 ? -3.508 32.656 9.539 1 98.81 92 ALA A C 1
ATOM 689 O O . ALA A 1 92 ? -3.975 33.5 10.273 1 98.81 92 ALA A O 1
ATOM 690 N N . ALA A 1 93 ? -2.236 32.344 9.375 1 98.56 93 ALA A N 1
ATOM 691 C CA . ALA A 1 93 ? -1.203 33.188 9.977 1 98.56 93 ALA A CA 1
ATOM 692 C C . ALA A 1 93 ? 0.13 33.031 9.258 1 98.56 93 ALA A C 1
ATOM 694 O O . ALA A 1 93 ? 0.459 31.922 8.797 1 98.56 93 ALA A O 1
ATOM 695 N N . SER A 1 94 ? 0.819 34.031 9.094 1 98.62 94 SER A N 1
ATOM 696 C CA . SER A 1 94 ? 2.238 34.094 8.766 1 98.62 94 SER A CA 1
ATOM 697 C C . SER A 1 94 ? 2.809 35.469 9.086 1 98.62 94 SER A C 1
ATOM 699 O O . SER A 1 94 ? 2.119 36.5 8.938 1 98.62 94 SER A O 1
ATOM 701 N N . GLU A 1 95 ? 4 35.5 9.602 1 98.62 95 GLU A N 1
ATOM 702 C CA . GLU A 1 95 ? 4.551 36.75 10.148 1 98.62 95 GLU A CA 1
ATOM 703 C C . GLU A 1 95 ? 5.812 37.156 9.398 1 98.62 95 GLU A C 1
ATOM 705 O O . GLU A 1 95 ? 6.652 36.312 9.062 1 98.62 95 GLU A O 1
ATOM 710 N N . GLY A 1 96 ? 5.879 38.406 9.109 1 97.56 96 GLY A N 1
ATOM 711 C CA . GLY A 1 96 ? 7.074 39 8.539 1 97.56 96 GLY A CA 1
ATOM 712 C C . GLY A 1 96 ? 7.938 39.688 9.57 1 97.56 96 GLY A C 1
ATOM 713 O O . GLY A 1 96 ? 7.77 39.5 10.773 1 97.56 96 GLY A O 1
ATOM 714 N N . ALA A 1 97 ? 8.914 40.344 9.125 1 96.38 97 ALA A N 1
ATOM 715 C CA . ALA A 1 97 ? 9.867 41.094 9.938 1 96.38 97 ALA A CA 1
ATOM 716 C C . ALA A 1 97 ? 10.422 42.281 9.18 1 96.38 97 ALA A C 1
ATOM 718 O O . ALA A 1 97 ? 10.273 42.375 7.957 1 96.38 97 ALA A O 1
ATOM 719 N N . PRO A 1 98 ? 11.023 43.188 9.922 1 93.56 98 PRO A N 1
ATOM 720 C CA . PRO A 1 98 ? 11.609 44.344 9.25 1 93.56 98 PRO A CA 1
ATOM 721 C C . PRO A 1 98 ? 12.773 43.969 8.336 1 93.56 98 PRO A C 1
ATOM 723 O O . PRO A 1 98 ? 13.07 44.688 7.383 1 93.56 98 PRO A O 1
ATOM 726 N N . THR A 1 99 ? 13.422 42.906 8.68 1 93.31 99 THR A N 1
ATOM 727 C CA . THR A 1 99 ? 14.492 42.375 7.836 1 93.31 99 THR A CA 1
ATOM 728 C C . THR A 1 99 ? 14.133 41 7.305 1 93.31 99 THR A C 1
ATOM 730 O O . THR A 1 99 ? 13.406 40.25 7.953 1 93.31 99 THR A O 1
ATOM 733 N N . PRO A 1 100 ? 14.688 40.781 6.105 1 91.75 100 PRO A N 1
ATOM 734 C CA . PRO A 1 100 ? 14.414 39.438 5.578 1 91.75 100 PRO A CA 1
ATOM 735 C C . PRO A 1 100 ? 14.805 38.312 6.547 1 91.75 100 PRO A C 1
ATOM 737 O O . PRO A 1 100 ? 15.875 38.375 7.164 1 91.75 100 PRO A O 1
ATOM 740 N N . GLN A 1 101 ? 13.898 37.438 6.789 1 94.44 101 GLN A N 1
ATOM 741 C CA . GLN A 1 101 ? 14.141 36.281 7.617 1 94.44 101 GLN A CA 1
ATOM 742 C C . GLN A 1 101 ? 14.055 35 6.793 1 94.44 101 GLN A C 1
ATOM 744 O O . GLN A 1 101 ? 13.242 34.875 5.871 1 94.44 101 GLN A O 1
ATOM 749 N N . PRO A 1 102 ? 14.883 33.969 7.109 1 94.12 102 PRO A N 1
ATOM 750 C CA . PRO A 1 102 ? 14.938 32.75 6.316 1 94.12 102 PRO A CA 1
ATOM 751 C C . PRO A 1 102 ? 13.852 31.734 6.703 1 94.12 102 PRO A C 1
ATOM 753 O O . PRO A 1 102 ? 13.211 31.891 7.75 1 94.12 102 PRO A O 1
ATOM 756 N N . PHE A 1 103 ? 13.562 30.797 5.879 1 95.94 103 PHE A N 1
ATOM 757 C CA . PHE A 1 103 ? 12.898 29.531 6.129 1 95.94 103 PHE A CA 1
ATOM 758 C C . PHE A 1 103 ? 11.422 29.75 6.445 1 95.94 103 PHE A C 1
ATOM 760 O O . PHE A 1 103 ? 10.852 29.047 7.285 1 95.94 103 PHE A O 1
ATOM 767 N N . ARG A 1 104 ? 10.836 30.734 5.949 1 96.19 104 ARG A N 1
ATOM 768 C CA . ARG A 1 104 ? 9.438 30.969 6.293 1 96.19 104 ARG A CA 1
ATOM 769 C C . ARG A 1 104 ? 8.641 31.438 5.074 1 96.19 104 ARG A C 1
ATOM 771 O O . ARG A 1 104 ? 9.227 31.812 4.059 1 96.19 104 ARG A O 1
ATOM 778 N N . MET A 1 105 ? 7.332 31.438 5.199 1 97 105 MET A N 1
ATOM 779 C CA . MET A 1 105 ? 6.395 31.875 4.172 1 97 105 MET A CA 1
ATOM 780 C C . MET A 1 105 ? 6.656 33.312 3.777 1 97 105 MET A C 1
ATOM 782 O O . MET A 1 105 ? 6.859 34.188 4.641 1 97 105 MET A O 1
ATOM 786 N N . ASN A 1 106 ? 6.668 33.531 2.527 1 96.75 106 ASN A N 1
ATOM 787 C CA . ASN A 1 106 ? 6.855 34.875 1.948 1 96.75 106 ASN A CA 1
ATOM 788 C C . ASN A 1 106 ? 6.082 35.031 0.644 1 96.75 106 ASN A C 1
ATOM 790 O O . ASN A 1 106 ? 6.18 34.188 -0.248 1 96.75 106 ASN A O 1
ATOM 794 N N . PRO A 1 107 ? 5.266 36.125 0.487 1 97.56 107 PRO A N 1
ATOM 795 C CA . PRO A 1 107 ? 5.02 37.156 1.474 1 97.56 107 PRO A CA 1
ATOM 796 C C . PRO A 1 107 ? 4.168 36.688 2.648 1 97.56 107 PRO A C 1
ATOM 798 O O . PRO A 1 107 ? 3.367 35.781 2.498 1 97.56 107 PRO A O 1
ATOM 801 N N . PRO A 1 108 ? 4.402 37.281 3.807 1 98.31 108 PRO A N 1
ATOM 802 C CA . PRO A 1 108 ? 3.607 36.906 4.984 1 98.31 108 PRO A CA 1
ATOM 803 C C . PRO A 1 108 ? 2.252 37.625 5.008 1 98.31 108 PRO A C 1
ATOM 805 O O . PRO A 1 108 ? 2.066 38.625 4.34 1 98.31 108 PRO A O 1
ATOM 808 N N . LEU A 1 109 ? 1.32 37.062 5.742 1 98.62 109 LEU A N 1
ATOM 809 C CA . LEU A 1 109 ? 0.026 37.688 5.992 1 98.62 109 LEU A CA 1
ATOM 810 C C . LEU A 1 109 ? 0.186 38.938 6.824 1 98.62 109 LEU A C 1
ATOM 812 O O . LEU A 1 109 ? -0.412 39.969 6.512 1 98.62 109 LEU A O 1
ATOM 816 N N . MET A 1 110 ? 0.911 38.875 7.902 1 98.62 110 MET A N 1
ATOM 817 C CA . MET A 1 110 ? 1.175 40 8.789 1 98.62 110 MET A CA 1
ATOM 818 C C . MET A 1 110 ? 2.639 40.406 8.711 1 98.62 110 MET A C 1
ATOM 820 O O . MET A 1 110 ? 3.512 39.75 9.266 1 98.62 110 MET A O 1
ATOM 824 N N . SER A 1 111 ? 2.914 41.562 8.133 1 97.25 111 SER A N 1
ATOM 825 C CA . SER A 1 111 ? 4.289 42 7.906 1 97.25 111 SER A CA 1
ATOM 826 C C . SER A 1 111 ? 4.906 42.562 9.18 1 97.25 111 SER A C 1
ATOM 828 O O . SER A 1 111 ? 6.125 42.5 9.367 1 97.25 111 SER A O 1
ATOM 830 N N . ALA A 1 112 ? 4.109 43.125 9.969 1 97.56 112 ALA A N 1
ATOM 831 C CA . ALA A 1 112 ? 4.395 43.656 11.297 1 97.56 112 ALA A CA 1
ATOM 832 C C . ALA A 1 112 ? 3.141 43.688 12.172 1 97.56 112 ALA A C 1
ATOM 834 O O . ALA A 1 112 ? 2.025 43.531 11.664 1 97.56 112 ALA A O 1
ATOM 835 N N . PRO A 1 113 ? 3.314 43.719 13.492 1 97.75 113 PRO A N 1
ATOM 836 C CA . PRO A 1 113 ? 2.113 43.688 14.328 1 97.75 113 PRO A CA 1
ATOM 837 C C . PRO A 1 113 ? 1.03 44.656 13.859 1 97.75 113 PRO A C 1
ATOM 839 O O . PRO A 1 113 ? 1.262 45.875 13.812 1 97.75 113 PRO A O 1
ATOM 842 N N . GLY A 1 114 ? -0.071 44.094 13.422 1 97.62 114 GLY A N 1
ATOM 843 C CA . GLY A 1 114 ? -1.225 44.875 13.039 1 97.62 114 GLY A CA 1
ATOM 844 C C . GLY A 1 114 ? -1.206 45.312 11.586 1 97.62 114 GLY A C 1
ATOM 845 O O . GLY A 1 114 ? -2.17 45.875 11.086 1 97.62 114 GLY A O 1
ATOM 846 N N . GLN A 1 115 ? -0.177 45.031 10.898 1 98.38 115 GLN A N 1
ATOM 847 C CA . GLN A 1 115 ? -0.066 45.375 9.484 1 98.38 115 GLN A CA 1
ATOM 848 C C . GLN A 1 115 ? -0.238 44.125 8.602 1 98.38 115 GLN A C 1
ATOM 850 O O . GLN A 1 115 ? 0.66 43.281 8.523 1 98.38 115 GLN A O 1
ATOM 855 N N . TYR A 1 116 ? -1.323 44.125 7.883 1 98.44 116 TYR A N 1
ATOM 856 C CA . TYR A 1 116 ? -1.673 42.938 7.117 1 98.44 116 TYR A CA 1
ATOM 857 C C . TYR A 1 116 ? -1.498 43.188 5.625 1 98.44 116 TYR A C 1
ATOM 859 O O . TYR A 1 116 ? -1.799 44.25 5.125 1 98.44 116 TYR A O 1
ATOM 867 N N . ASN A 1 117 ? -0.954 42.219 4.98 1 97.94 117 ASN A N 1
ATOM 868 C CA . ASN A 1 117 ? -0.9 42.188 3.523 1 97.94 117 ASN A CA 1
ATOM 869 C C . ASN A 1 117 ? -2.244 41.781 2.92 1 97.94 117 ASN A C 1
ATOM 871 O O . ASN A 1 117 ? -2.596 40.594 2.904 1 97.94 117 ASN A O 1
ATOM 875 N N . GLU A 1 118 ? -2.91 42.719 2.363 1 97.94 118 GLU A N 1
ATOM 876 C CA . GLU A 1 118 ? -4.281 42.469 1.926 1 97.94 118 GLU A CA 1
ATOM 877 C C . GLU A 1 118 ? -4.328 41.5 0.752 1 97.94 118 GLU A C 1
ATOM 879 O O . GLU A 1 118 ? -5.297 40.75 0.593 1 97.94 118 GLU A O 1
ATOM 884 N N . ASP A 1 119 ? -3.338 41.469 -0.106 1 97.31 119 ASP A N 1
ATOM 885 C CA . ASP A 1 119 ? -3.293 40.5 -1.185 1 97.31 119 ASP A CA 1
ATOM 886 C C . ASP A 1 119 ? -3.285 39.062 -0.629 1 97.31 119 ASP A C 1
ATOM 888 O O . ASP A 1 119 ? -4 38.188 -1.129 1 97.31 119 ASP A O 1
ATOM 892 N N . VAL A 1 120 ? -2.492 38.812 0.369 1 98.5 120 VAL A N 1
ATOM 893 C CA . VAL A 1 120 ? -2.395 37.5 1.01 1 98.5 120 VAL A CA 1
ATOM 894 C C . VAL A 1 120 ? -3.68 37.219 1.78 1 98.5 120 VAL A C 1
ATOM 896 O O . VAL A 1 120 ? -4.195 36.094 1.732 1 98.5 120 VAL A O 1
ATOM 899 N N . PHE A 1 121 ? -4.203 38.219 2.449 1 98.69 121 PHE A N 1
ATOM 900 C CA . PHE A 1 121 ? -5.43 38.062 3.221 1 98.69 121 PHE A CA 1
ATOM 901 C C . PHE A 1 121 ? -6.598 37.688 2.312 1 98.69 121 PHE A C 1
ATOM 903 O O . PHE A 1 121 ? -7.41 36.844 2.65 1 98.69 121 PHE A O 1
ATOM 910 N N . THR A 1 122 ? -6.684 38.375 1.163 1 98.69 122 THR A N 1
ATOM 911 C CA . THR A 1 122 ? -7.695 38.031 0.172 1 98.69 122 THR A CA 1
ATOM 912 C C . THR A 1 122 ? -7.512 36.594 -0.32 1 98.69 122 THR A C 1
ATOM 914 O O . THR A 1 122 ? -8.484 35.938 -0.64 1 98.69 122 THR A O 1
ATOM 917 N N . GLY A 1 123 ? -6.219 36.156 -0.346 1 98.81 123 GLY A N 1
ATOM 918 C CA . GLY A 1 123 ? -5.969 34.75 -0.644 1 98.81 123 GLY A CA 1
ATOM 919 C C . GLY A 1 123 ? -6.68 33.812 0.306 1 98.81 123 GLY A C 1
ATOM 920 O O . GLY A 1 123 ? -7.215 32.781 -0.118 1 98.81 123 GLY A O 1
ATOM 921 N N . LEU A 1 124 ? -6.676 34.125 1.558 1 98.88 124 LEU A N 1
ATOM 922 C CA . LEU A 1 124 ? -7.391 33.312 2.539 1 98.88 124 LEU A CA 1
ATOM 923 C C . LEU A 1 124 ? -8.891 33.312 2.256 1 98.88 124 LEU A C 1
ATOM 925 O O . LEU A 1 124 ? -9.547 32.281 2.365 1 98.88 124 LEU A O 1
ATOM 929 N N . ASP A 1 125 ? -9.469 34.5 1.84 1 98.75 125 ASP A N 1
ATOM 930 C CA . ASP A 1 125 ? -10.867 34.625 1.426 1 98.75 125 ASP A CA 1
ATOM 931 C C . ASP A 1 125 ? -11.164 33.656 0.267 1 98.75 125 ASP A C 1
ATOM 933 O O . ASP A 1 125 ? -12.164 32.938 0.292 1 98.75 125 ASP A O 1
ATOM 937 N N . ILE A 1 126 ? -10.305 33.719 -0.686 1 98.75 126 ILE A N 1
ATOM 938 C CA . ILE A 1 126 ? -10.484 32.906 -1.892 1 98.75 126 ILE A CA 1
ATOM 939 C C . ILE A 1 126 ? -10.383 31.422 -1.544 1 98.75 126 ILE A C 1
ATOM 941 O O . ILE A 1 126 ? -11.18 30.609 -2.025 1 98.75 126 ILE A O 1
ATOM 945 N N . CYS A 1 127 ? -9.406 31.078 -0.701 1 98.44 127 CYS A N 1
ATOM 946 C CA . CYS A 1 127 ? -9.242 29.688 -0.271 1 98.44 127 CYS A CA 1
ATOM 947 C C . CYS A 1 127 ? -10.523 29.156 0.348 1 98.44 127 CYS A C 1
ATOM 949 O O . CYS A 1 127 ? -11.008 28.094 -0.05 1 98.44 127 CYS A O 1
ATOM 951 N N . LEU A 1 128 ? -11.094 29.844 1.225 1 98.75 128 LEU A N 1
ATOM 952 C CA . LEU A 1 128 ? -12.305 29.422 1.917 1 98.75 128 LEU A CA 1
ATOM 953 C C . LEU A 1 128 ? -13.484 29.344 0.952 1 98.75 128 LEU A C 1
ATOM 955 O O . LEU A 1 128 ? -14.289 28.422 1.023 1 98.75 128 LEU A O 1
ATOM 959 N N . ALA A 1 129 ? -13.602 30.312 0.081 1 98.62 129 ALA A N 1
ATOM 960 C CA . ALA A 1 129 ? -14.672 30.312 -0.915 1 98.62 129 ALA A CA 1
ATOM 961 C C . ALA A 1 129 ? -14.57 29.078 -1.819 1 98.62 129 ALA A C 1
ATOM 963 O O . ALA A 1 129 ? -15.57 28.422 -2.088 1 98.62 129 ALA A O 1
ATOM 964 N N . GLU A 1 130 ? -13.383 28.812 -2.264 1 98.56 130 GLU A N 1
ATOM 965 C CA . GLU A 1 130 ? -13.172 27.672 -3.152 1 98.56 130 GLU A CA 1
ATOM 966 C C . GLU A 1 130 ? -13.422 26.344 -2.428 1 98.56 130 GLU A C 1
ATOM 968 O O . GLU A 1 130 ? -13.977 25.406 -3.008 1 98.56 130 GLU A O 1
ATOM 973 N N . MET A 1 131 ? -12.953 26.266 -1.193 1 98.56 131 MET A N 1
ATOM 974 C CA . MET A 1 131 ? -13.234 25.078 -0.38 1 98.56 131 MET A CA 1
ATOM 975 C C . MET A 1 131 ? -14.734 24.859 -0.254 1 98.56 131 MET A C 1
ATOM 977 O O . MET A 1 131 ? -15.219 23.734 -0.44 1 98.56 131 MET A O 1
ATOM 981 N N . SER A 1 132 ? -15.477 25.922 0.003 1 98.25 132 SER A N 1
ATOM 982 C CA . SER A 1 132 ? -16.906 25.812 0.248 1 98.25 132 SER A CA 1
ATOM 983 C C . SER A 1 132 ? -17.641 25.312 -0.99 1 98.25 132 SER A C 1
ATOM 985 O O . SER A 1 132 ? -18.625 24.578 -0.877 1 98.25 132 SER A O 1
ATOM 987 N N . LYS A 1 133 ? -17.172 25.672 -2.182 1 97.88 133 LYS A N 1
ATOM 988 C CA . LYS A 1 133 ? -17.766 25.219 -3.436 1 97.88 133 LYS A CA 1
ATOM 989 C C . LYS A 1 133 ? -17.688 23.703 -3.561 1 97.88 133 LYS A C 1
ATOM 991 O O . LYS A 1 133 ? -18.5 23.078 -4.25 1 97.88 133 LYS A O 1
ATOM 996 N N . ARG A 1 134 ? -16.75 23.156 -2.828 1 98.12 134 ARG A N 1
ATOM 997 C CA . ARG A 1 134 ? -16.469 21.734 -2.959 1 98.12 134 ARG A CA 1
ATOM 998 C C . ARG A 1 134 ? -16.922 20.969 -1.718 1 98.12 134 ARG A C 1
ATOM 1000 O O . ARG A 1 134 ? -16.562 19.797 -1.543 1 98.12 134 ARG A O 1
ATOM 1007 N N . GLY A 1 135 ? -17.547 21.656 -0.789 1 97.56 135 GLY A N 1
ATOM 1008 C CA . GLY A 1 135 ? -18.062 21.031 0.417 1 97.56 135 GLY A CA 1
ATOM 1009 C C . GLY A 1 135 ? -16.984 20.734 1.438 1 97.56 135 GLY A C 1
ATOM 1010 O O . GLY A 1 135 ? -17.172 19.891 2.326 1 97.56 135 GLY A O 1
ATOM 1011 N N . MET A 1 136 ? -15.844 21.344 1.277 1 98.69 136 MET A N 1
ATOM 1012 C CA . MET A 1 136 ? -14.742 21.141 2.209 1 98.69 136 MET A CA 1
ATOM 1013 C C . MET A 1 136 ? -14.789 22.156 3.342 1 98.69 136 MET A C 1
ATOM 1015 O O . MET A 1 136 ? -15.125 23.328 3.121 1 98.69 136 MET A O 1
ATOM 1019 N N . ARG A 1 137 ? -14.477 21.734 4.496 1 98.75 137 ARG A N 1
ATOM 1020 C CA . ARG A 1 137 ? -14.383 22.625 5.648 1 98.75 137 ARG A CA 1
ATOM 1021 C C . ARG A 1 137 ? -12.93 22.812 6.07 1 98.75 137 ARG A C 1
ATOM 1023 O O . ARG A 1 137 ? -12.047 22.078 5.617 1 98.75 137 ARG A O 1
ATOM 1030 N N . ALA A 1 138 ? -12.719 23.812 6.98 1 98.88 138 ALA A N 1
ATOM 1031 C CA . ALA A 1 138 ? -11.344 24.203 7.277 1 98.88 138 ALA A CA 1
ATOM 1032 C C . ALA A 1 138 ? -11.07 24.172 8.781 1 98.88 138 ALA A C 1
ATOM 1034 O O . ALA A 1 138 ? -11.938 24.531 9.578 1 98.88 138 ALA A O 1
ATOM 1035 N N . THR A 1 139 ? -9.953 23.656 9.141 1 98.94 139 THR A N 1
ATOM 1036 C CA . THR A 1 139 ? -9.273 24.109 10.352 1 98.94 139 THR A CA 1
ATOM 1037 C C . THR A 1 139 ? -8.391 25.312 10.055 1 98.94 139 THR A C 1
ATOM 1039 O O . THR A 1 139 ? -7.465 25.234 9.242 1 98.94 139 THR A O 1
ATOM 1042 N N . MET A 1 140 ? -8.711 26.453 10.703 1 98.75 140 MET A N 1
ATOM 1043 C CA . MET A 1 140 ? -7.934 27.672 10.578 1 98.75 140 MET A CA 1
ATOM 1044 C C . MET A 1 140 ? -6.871 27.75 11.672 1 98.75 140 MET A C 1
ATOM 1046 O O . MET A 1 140 ? -7.176 28.094 12.82 1 98.75 140 MET A O 1
ATOM 1050 N N . THR A 1 141 ? -5.633 27.516 11.289 1 98.88 141 THR A N 1
ATOM 1051 C CA . THR A 1 141 ? -4.555 27.562 12.266 1 98.88 141 THR A CA 1
ATOM 1052 C C . THR A 1 141 ? -4.066 29 12.469 1 98.88 141 THR A C 1
ATOM 1054 O O . THR A 1 141 ? -3.543 29.609 11.539 1 98.88 141 THR A O 1
ATOM 1057 N N . LEU A 1 142 ? -4.125 29.469 13.664 1 98.94 142 LEU A N 1
ATOM 1058 C CA . LEU A 1 142 ? -4.035 30.891 13.898 1 98.94 142 LEU A CA 1
ATOM 1059 C C . LEU A 1 142 ? -2.615 31.297 14.289 1 98.94 142 LEU A C 1
ATOM 1061 O O . LEU A 1 142 ? -2.299 32.5 14.359 1 98.94 142 LEU A O 1
ATOM 1065 N N . ASN A 1 143 ? -1.799 30.344 14.57 1 98.81 143 ASN A N 1
ATOM 1066 C CA . ASN A 1 143 ? -0.381 30.562 14.844 1 98.81 143 ASN A CA 1
ATOM 1067 C C . ASN A 1 143 ? 0.415 29.266 14.719 1 98.81 143 ASN A C 1
ATOM 1069 O O . ASN A 1 143 ? -0.1 28.266 14.219 1 98.81 143 ASN A O 1
ATOM 1073 N N . ASN A 1 144 ? 1.736 29.375 14.969 1 98.81 144 ASN A N 1
ATOM 1074 C CA . ASN A 1 144 ? 2.631 28.25 14.711 1 98.81 144 ASN A CA 1
ATOM 1075 C C . ASN A 1 144 ? 3.812 28.234 15.68 1 98.81 144 ASN A C 1
ATOM 1077 O O . ASN A 1 144 ? 4.488 29.25 15.852 1 98.81 144 ASN A O 1
ATOM 1081 N N . GLU A 1 145 ? 4 27.062 16.266 1 98.56 145 GLU A N 1
ATOM 1082 C CA . GLU A 1 145 ? 5.199 26.891 17.094 1 98.56 145 GLU A CA 1
ATOM 1083 C C . GLU A 1 145 ? 6.465 27.094 16.266 1 98.56 145 GLU A C 1
ATOM 1085 O O . GLU A 1 145 ? 7.457 27.641 16.766 1 98.56 145 GLU A O 1
ATOM 1090 N N . TRP A 1 146 ? 6.453 26.703 15.031 1 98.31 146 TRP A N 1
ATOM 1091 C CA . TRP A 1 146 ? 7.656 26.578 14.219 1 98.31 146 TRP A CA 1
ATOM 1092 C C . TRP A 1 146 ? 7.855 27.812 13.344 1 98.31 146 TRP A C 1
ATOM 1094 O O . TRP A 1 146 ? 6.918 28.578 13.125 1 98.31 146 TRP A O 1
ATOM 1104 N N . GLN A 1 147 ? 9.031 27.922 12.828 1 97.81 147 GLN A N 1
ATOM 1105 C CA . GLN A 1 147 ? 9.5 29.156 12.219 1 97.81 147 GLN A CA 1
ATOM 1106 C C . GLN A 1 147 ? 8.945 29.328 10.812 1 97.81 147 GLN A C 1
ATOM 1108 O O . GLN A 1 147 ? 9.016 30.422 10.234 1 97.81 147 GLN A O 1
ATOM 1113 N N . TRP A 1 148 ? 8.359 28.297 10.234 1 97.81 148 TRP A N 1
ATOM 1114 C CA . TRP A 1 148 ? 8.094 28.328 8.797 1 97.81 148 TRP A CA 1
ATOM 1115 C C . TRP A 1 148 ? 6.93 29.25 8.477 1 97.81 148 TRP A C 1
ATOM 1117 O O . TRP A 1 148 ? 6.711 29.609 7.32 1 97.81 148 TRP A O 1
ATOM 1127 N N . SER A 1 149 ? 6.168 29.703 9.469 1 98.12 149 SER A N 1
ATOM 1128 C CA . SER A 1 149 ? 5.199 30.781 9.25 1 98.12 149 SER A CA 1
ATOM 1129 C C . SER A 1 149 ? 5.699 32.094 9.828 1 98.12 149 SER A C 1
ATOM 1131 O O . SER A 1 149 ? 5.078 33.156 9.625 1 98.12 149 SER A O 1
ATOM 1133 N N . GLY A 1 150 ? 6.77 32.219 10.406 1 97.94 150 GLY A N 1
ATOM 1134 C CA . GLY A 1 150 ? 7.207 33.188 11.391 1 97.94 150 GLY A CA 1
ATOM 1135 C C . GLY A 1 150 ? 6.938 32.75 12.82 1 97.94 150 GLY A C 1
ATOM 1136 O O . GLY A 1 150 ? 7.867 32.594 13.617 1 97.94 150 GLY A O 1
ATOM 1137 N N . GLY A 1 151 ? 5.777 32.562 13.133 1 98.44 151 GLY A N 1
ATOM 1138 C CA . GLY A 1 151 ? 5.34 31.797 14.305 1 98.44 151 GLY A CA 1
ATOM 1139 C C . GLY A 1 151 ? 5.586 32.531 15.609 1 98.44 151 GLY A C 1
ATOM 1140 O O . GLY A 1 151 ? 5.777 33.75 15.617 1 98.44 151 GLY A O 1
ATOM 1141 N N . PHE A 1 152 ? 5.531 31.719 16.703 1 98.81 152 PHE A N 1
ATOM 1142 C CA . PHE A 1 152 ? 5.715 32.219 18.062 1 98.81 152 PHE A CA 1
ATOM 1143 C C . PHE A 1 152 ? 7 33.031 18.156 1 98.81 152 PHE A C 1
ATOM 1145 O O . PHE A 1 152 ? 7.02 34.094 18.781 1 98.81 152 PHE A O 1
ATOM 1152 N N . ALA A 1 153 ? 8.023 32.562 17.531 1 98.69 153 ALA A N 1
ATOM 1153 C CA . ALA A 1 153 ? 9.336 33.156 17.641 1 98.69 153 ALA A CA 1
ATOM 1154 C C . ALA A 1 153 ? 9.32 34.594 17.094 1 98.69 153 ALA A C 1
ATOM 1156 O O . ALA A 1 153 ? 10 35.469 17.625 1 98.69 153 ALA A O 1
ATOM 1157 N N . GLN A 1 154 ? 8.594 34.812 16.031 1 98.69 154 GLN A N 1
ATOM 1158 C CA . GLN A 1 154 ? 8.555 36.156 15.453 1 98.69 154 GLN A CA 1
ATOM 1159 C C . GLN A 1 154 ? 7.832 37.125 16.375 1 98.69 154 GLN A C 1
ATOM 1161 O O . GLN A 1 154 ? 8.219 38.281 16.484 1 98.69 154 GLN A O 1
ATOM 1166 N N . TYR A 1 155 ? 6.719 36.719 17.031 1 98.75 155 TYR A N 1
ATOM 1167 C CA . TYR A 1 155 ? 6.047 37.531 18.016 1 98.75 155 TYR A CA 1
ATOM 1168 C C . TYR A 1 155 ? 6.996 37.938 19.125 1 98.75 155 TYR A C 1
ATOM 1170 O O . TYR A 1 155 ? 7.023 39.094 19.547 1 98.75 155 TYR A O 1
ATOM 1178 N N . VAL A 1 156 ? 7.754 36.938 19.594 1 98.69 156 VAL A N 1
ATOM 1179 C CA . VAL A 1 156 ? 8.719 37.188 20.656 1 98.69 156 VAL A CA 1
ATOM 1180 C C . VAL A 1 156 ? 9.797 38.156 20.172 1 98.69 156 VAL A C 1
ATOM 1182 O O . VAL A 1 156 ? 10.195 39.062 20.891 1 98.69 156 VAL A O 1
ATOM 1185 N N . SER A 1 157 ? 10.289 37.906 18.953 1 98.56 157 SER A N 1
ATOM 1186 C CA . SER A 1 157 ? 11.266 38.812 18.344 1 98.56 157 SER A CA 1
ATOM 1187 C C . SER A 1 157 ? 10.75 40.25 18.297 1 98.56 157 SER A C 1
ATOM 1189 O O . SER A 1 157 ? 11.438 41.188 18.719 1 98.56 157 SER A O 1
ATOM 1191 N N . TRP A 1 158 ? 9.508 40.469 17.781 1 98.44 158 TRP A N 1
ATOM 1192 C CA . TRP A 1 158 ? 8.883 41.781 17.75 1 98.44 158 TRP A CA 1
ATOM 1193 C C . TRP A 1 158 ? 8.859 42.406 19.125 1 98.44 158 TRP A C 1
ATOM 1195 O O . TRP A 1 158 ? 9.234 43.594 19.297 1 98.44 158 TRP A O 1
ATOM 1205 N N . ALA A 1 159 ? 8.438 41.625 20.125 1 98.19 159 ALA A N 1
ATOM 1206 C CA . ALA A 1 159 ? 8.227 42.125 21.469 1 98.19 159 ALA A CA 1
ATOM 1207 C C . ALA A 1 159 ? 9.547 42.469 22.156 1 98.19 159 ALA A C 1
ATOM 1209 O O . ALA A 1 159 ? 9.578 43.219 23.125 1 98.19 159 ALA A O 1
ATOM 1210 N N . ASN A 1 160 ? 10.617 41.844 21.672 1 97.38 160 ASN A N 1
ATOM 1211 C CA . ASN A 1 160 ? 11.945 42.094 22.219 1 97.38 160 ASN A CA 1
ATOM 1212 C C . ASN A 1 160 ? 12.812 42.906 21.25 1 97.38 160 ASN A C 1
ATOM 1214 O O . ASN A 1 160 ? 13.969 42.562 21.031 1 97.38 160 ASN A O 1
ATOM 1218 N N . ASN A 1 161 ? 12.258 43.906 20.625 1 96.44 161 ASN A N 1
ATOM 1219 C CA . ASN A 1 161 ? 12.93 44.875 19.766 1 96.44 161 ASN A CA 1
ATOM 1220 C C . ASN A 1 161 ? 13.609 44.219 18.578 1 96.44 161 ASN A C 1
ATOM 1222 O O . ASN A 1 161 ? 14.773 44.469 18.297 1 96.44 161 ASN A O 1
ATOM 1226 N N . ASN A 1 162 ? 12.914 43.25 18.031 1 96.75 162 ASN A N 1
ATOM 1227 C CA . ASN A 1 162 ? 13.352 42.531 16.828 1 96.75 162 ASN A CA 1
ATOM 1228 C C . ASN A 1 162 ? 14.672 41.812 17.062 1 96.75 162 ASN A C 1
ATOM 1230 O O . ASN A 1 162 ? 15.562 41.844 16.203 1 96.75 162 ASN A O 1
ATOM 1234 N N . THR A 1 163 ? 14.766 41.188 18.25 1 96.5 163 THR A N 1
ATOM 1235 C CA . THR A 1 163 ? 15.93 40.375 18.547 1 96.5 163 THR A CA 1
ATOM 1236 C C . THR A 1 163 ? 16.031 39.188 17.578 1 96.5 163 THR A C 1
ATOM 1238 O O . THR A 1 163 ? 15.016 38.719 17.078 1 96.5 163 THR A O 1
ATOM 1241 N N . ALA A 1 164 ? 17.281 38.781 17.375 1 96.81 164 ALA A N 1
ATOM 1242 C CA . ALA A 1 164 ? 17.547 37.688 16.438 1 96.81 164 ALA A CA 1
ATOM 1243 C C . ALA A 1 164 ? 16.922 36.406 16.906 1 96.81 164 ALA A C 1
ATOM 1245 O O . ALA A 1 164 ? 17 36.062 18.094 1 96.81 164 ALA A O 1
ATOM 1246 N N . ILE A 1 165 ? 16.266 35.688 16.062 1 98.06 165 ILE A N 1
ATOM 1247 C CA . ILE A 1 165 ? 15.688 34.375 16.328 1 98.06 165 ILE A CA 1
ATOM 1248 C C . ILE A 1 165 ? 16.766 33.312 16.188 1 98.06 165 ILE A C 1
ATOM 1250 O O . ILE A 1 165 ? 17.484 33.281 15.188 1 98.06 165 ILE A O 1
ATOM 1254 N N . PRO A 1 166 ? 16.953 32.469 17.172 1 98.19 166 PRO A N 1
ATOM 1255 C CA . PRO A 1 166 ? 17.891 31.359 17.047 1 98.19 166 PRO A CA 1
ATOM 1256 C C . PRO A 1 166 ? 17.344 30.203 16.219 1 98.19 166 PRO A C 1
ATOM 1258 O O . PRO A 1 166 ? 16.953 29.172 16.766 1 98.19 166 PRO A O 1
ATOM 1261 N N . TYR A 1 167 ? 17.406 30.375 14.906 1 98.19 167 TYR A N 1
ATOM 1262 C CA . TYR A 1 167 ? 16.812 29.391 14 1 98.19 167 TYR A CA 1
ATOM 1263 C C . TYR A 1 167 ? 17.469 28.031 14.148 1 98.19 167 TYR A C 1
ATOM 1265 O O . TYR A 1 167 ? 18.688 27.922 14.164 1 98.19 167 TYR A O 1
ATOM 1273 N N . PRO A 1 168 ? 16.656 26.984 14.32 1 97.81 168 PRO A N 1
ATOM 1274 C CA . PRO A 1 168 ? 17.203 25.641 14.328 1 97.81 168 PRO A CA 1
ATOM 1275 C C . PRO A 1 168 ? 17.531 25.109 12.93 1 97.81 168 PRO A C 1
ATOM 1277 O O . PRO A 1 168 ? 17.359 25.828 11.945 1 97.81 168 PRO A O 1
ATOM 1280 N N . GLU A 1 169 ? 18.062 23.891 12.906 1 97.69 169 GLU A N 1
ATOM 1281 C CA . GLU A 1 169 ? 18.328 23.297 11.602 1 97.69 169 GLU A CA 1
ATOM 1282 C C . GLU A 1 169 ? 17.109 23.406 10.688 1 97.69 169 GLU A C 1
ATOM 1284 O O . GLU A 1 169 ? 16 23.031 11.07 1 97.69 169 GLU A O 1
ATOM 1289 N N . SER A 1 170 ? 17.281 24 9.516 1 98 170 SER A N 1
ATOM 1290 C CA . SER A 1 170 ? 16.25 24.297 8.539 1 98 170 SER A CA 1
ATOM 1291 C C . SER A 1 170 ? 16.766 24.156 7.117 1 98 170 SER A C 1
ATOM 1293 O O . SER A 1 170 ? 17.953 24.312 6.863 1 98 170 SER A O 1
ATOM 1295 N N . TRP A 1 171 ? 15.945 23.828 6.305 1 96.69 171 TRP A N 1
ATOM 1296 C CA . TRP A 1 171 ? 16.328 23.656 4.906 1 96.69 171 TRP A CA 1
ATOM 1297 C C . TRP A 1 171 ? 16.625 25 4.254 1 96.69 171 TRP A C 1
ATOM 1299 O O . TRP A 1 171 ? 15.789 25.922 4.305 1 96.69 171 TRP A O 1
ATOM 1309 N N . ASN A 1 172 ? 17.734 25.078 3.711 1 96.25 172 ASN A N 1
ATOM 1310 C CA . ASN A 1 172 ? 18.172 26.25 2.949 1 96.25 172 ASN A CA 1
ATOM 1311 C C . ASN A 1 172 ? 18.188 25.969 1.45 1 96.25 172 ASN A C 1
ATOM 1313 O O . ASN A 1 172 ? 19.141 25.375 0.941 1 96.25 172 ASN A O 1
ATOM 1317 N N . LEU A 1 173 ? 17.25 26.5 0.773 1 93.44 173 LEU A N 1
ATOM 1318 C CA . LEU A 1 173 ? 17.047 26.219 -0.645 1 93.44 173 LEU A CA 1
ATOM 1319 C C . LEU A 1 173 ? 18.219 26.734 -1.473 1 93.44 173 LEU A C 1
ATOM 1321 O O . LEU A 1 173 ? 18.5 26.219 -2.551 1 93.44 173 LEU A O 1
ATOM 1325 N N . THR A 1 174 ? 18.875 27.719 -1.006 1 93.31 174 THR A N 1
ATOM 1326 C CA . THR A 1 174 ? 19.922 28.359 -1.792 1 93.31 174 THR A CA 1
ATOM 1327 C C . THR A 1 174 ? 21.297 27.75 -1.484 1 93.31 174 THR A C 1
ATOM 1329 O O . THR A 1 174 ? 22.297 28.109 -2.111 1 93.31 174 THR A O 1
ATOM 1332 N N . ALA A 1 175 ? 21.328 26.906 -0.492 1 95.38 175 ALA A N 1
ATOM 1333 C CA . ALA A 1 175 ? 22.578 26.203 -0.217 1 95.38 175 ALA A CA 1
ATOM 1334 C C . ALA A 1 175 ? 22.891 25.172 -1.312 1 95.38 175 ALA A C 1
ATOM 1336 O O . ALA A 1 175 ? 21.984 24.766 -2.049 1 95.38 175 ALA A O 1
ATOM 1337 N N . PRO A 1 176 ? 24.172 24.828 -1.452 1 94.06 176 PRO A N 1
ATOM 1338 C CA . PRO A 1 176 ? 24.469 23.719 -2.357 1 94.06 176 PRO A CA 1
ATOM 1339 C C . PRO A 1 176 ? 23.812 22.406 -1.929 1 94.06 176 PRO A C 1
ATOM 1341 O O . PRO A 1 176 ? 23.609 22.188 -0.734 1 94.06 176 PRO A O 1
ATOM 1344 N N . PRO A 1 177 ? 23.625 21.531 -2.945 1 94.5 177 PRO A N 1
ATOM 1345 C CA . PRO A 1 177 ? 23.906 21.656 -4.375 1 94.5 177 PRO A CA 1
ATOM 1346 C C . PRO A 1 177 ? 22.859 22.469 -5.125 1 94.5 177 PRO A C 1
ATOM 1348 O O . PRO A 1 177 ? 21.672 22.391 -4.801 1 94.5 177 PRO A O 1
ATOM 1351 N N . GLN A 1 178 ? 23.328 23.234 -6.035 1 95.19 178 GLN A N 1
ATOM 1352 C CA . GLN A 1 178 ? 22.469 24.031 -6.926 1 95.19 178 GLN A CA 1
ATOM 1353 C C . GLN A 1 178 ? 22.453 23.438 -8.336 1 95.19 178 GLN A C 1
ATOM 1355 O O . GLN A 1 178 ? 23.234 22.531 -8.648 1 95.19 178 GLN A O 1
ATOM 1360 N N . ARG A 1 179 ? 21.469 23.781 -9.07 1 94.94 179 ARG A N 1
ATOM 1361 C CA . ARG A 1 179 ? 21.328 23.344 -10.453 1 94.94 179 ARG A CA 1
ATOM 1362 C C . ARG A 1 179 ? 21.641 24.484 -11.43 1 94.94 179 ARG A C 1
ATOM 1364 O O . ARG A 1 179 ? 21.828 25.625 -11.008 1 94.94 179 ARG A O 1
ATOM 1371 N N . GLU A 1 180 ? 21.797 24.156 -12.719 1 94.62 180 GLU A N 1
ATOM 1372 C CA . GLU A 1 180 ? 22.219 25.109 -13.742 1 94.62 180 GLU A CA 1
ATOM 1373 C C . GLU A 1 180 ? 21.234 26.266 -13.859 1 94.62 180 GLU A C 1
ATOM 1375 O O . GLU A 1 180 ? 21.625 27.422 -13.984 1 94.62 180 GLU A O 1
ATOM 1380 N N . THR A 1 181 ? 20 25.906 -13.836 1 94.69 181 THR A N 1
ATOM 1381 C CA . THR A 1 181 ? 18.953 26.938 -13.938 1 94.69 181 THR A CA 1
ATOM 1382 C C . THR A 1 181 ? 18.719 27.594 -12.586 1 94.69 181 THR A C 1
ATOM 1384 O O . THR A 1 181 ? 18.391 26.938 -11.602 1 94.69 181 THR A O 1
ATOM 1387 N N . PRO A 1 182 ? 18.844 28.938 -12.477 1 92.44 182 PRO A N 1
ATOM 1388 C CA . PRO A 1 182 ? 18.609 29.641 -11.211 1 92.44 182 PRO A CA 1
ATOM 1389 C C . PRO A 1 182 ? 17.203 29.406 -10.656 1 92.44 182 PRO A C 1
ATOM 1391 O O . PRO A 1 182 ? 16.234 29.344 -11.414 1 92.44 182 PRO A O 1
ATOM 1394 N N . GLY A 1 183 ? 17.125 29.266 -9.281 1 93.31 183 GLY A N 1
ATOM 1395 C CA . GLY A 1 183 ? 15.844 29.109 -8.625 1 93.31 183 GLY A CA 1
ATOM 1396 C C . GLY A 1 183 ? 15.383 27.656 -8.562 1 93.31 183 GLY A C 1
ATOM 1397 O O . GLY A 1 183 ? 14.305 27.375 -8.047 1 93.31 183 GLY A O 1
ATOM 1398 N N . THR A 1 184 ? 16.25 26.75 -9.062 1 94.38 184 THR A N 1
ATOM 1399 C CA . THR A 1 184 ? 15.852 25.344 -9.117 1 94.38 184 THR A CA 1
ATOM 1400 C C . THR A 1 184 ? 16.719 24.5 -8.188 1 94.38 184 THR A C 1
ATOM 1402 O O . THR A 1 184 ? 16.703 23.266 -8.273 1 94.38 184 THR A O 1
ATOM 1405 N N . GLY A 1 185 ? 17.484 25.156 -7.375 1 91.88 185 GLY A N 1
ATOM 1406 C CA . GLY A 1 185 ? 18.453 24.453 -6.535 1 91.88 185 GLY A CA 1
ATOM 1407 C C . GLY A 1 185 ? 17.797 23.453 -5.605 1 91.88 185 GLY A C 1
ATOM 1408 O O . GLY A 1 185 ? 16.609 23.547 -5.312 1 91.88 185 GLY A O 1
ATOM 1409 N N . TRP A 1 186 ? 18.594 22.453 -5.191 1 94.81 186 TRP A N 1
ATOM 1410 C CA . TRP A 1 186 ? 18.109 21.422 -4.273 1 94.81 186 TRP A CA 1
ATOM 1411 C C . TRP A 1 186 ? 18.172 21.922 -2.832 1 94.81 186 TRP A C 1
ATOM 1413 O O . TRP A 1 186 ? 17.203 21.766 -2.082 1 94.81 186 TRP A O 1
ATOM 1423 N N . GLY A 1 187 ? 19.297 22.594 -2.512 1 95.25 187 GLY A N 1
ATOM 1424 C CA . GLY A 1 187 ? 19.5 23.094 -1.162 1 95.25 187 GLY A CA 1
ATOM 1425 C C . GLY A 1 187 ? 20 22.031 -0.198 1 95.25 187 GLY A C 1
ATOM 1426 O O . GLY A 1 187 ? 20.344 20.922 -0.608 1 95.25 187 GLY A O 1
ATOM 1427 N N . ASN A 1 188 ? 20.078 22.453 1.042 1 96.31 188 ASN A N 1
ATOM 1428 C CA . ASN A 1 188 ? 20.547 21.578 2.121 1 96.31 188 ASN A CA 1
ATOM 1429 C C . ASN A 1 188 ? 20.141 22.125 3.488 1 96.31 188 ASN A C 1
ATOM 1431 O O . ASN A 1 188 ? 19.797 23.312 3.617 1 96.31 188 ASN A O 1
ATOM 1435 N N . TYR A 1 189 ? 20.25 21.281 4.488 1 97.12 189 TYR A N 1
ATOM 1436 C CA . TYR A 1 189 ? 19.953 21.734 5.848 1 97.12 189 TYR A CA 1
ATOM 1437 C C . TYR A 1 189 ? 21.109 22.562 6.402 1 97.12 189 TYR A C 1
ATOM 1439 O O . TYR A 1 189 ? 22.281 22.266 6.145 1 97.12 189 TYR A O 1
ATOM 1447 N N . THR A 1 190 ? 20.75 23.578 7.133 1 97.88 190 THR A N 1
ATOM 1448 C CA . THR A 1 190 ? 21.75 24.219 7.98 1 97.88 190 THR A CA 1
ATOM 1449 C C . THR A 1 190 ? 22.203 23.281 9.102 1 97.88 190 THR A C 1
ATOM 1451 O O . THR A 1 190 ? 21.531 22.281 9.383 1 97.88 190 THR A O 1
ATOM 1454 N N . GLU A 1 191 ? 23.328 23.609 9.688 1 96.81 191 GLU A N 1
ATOM 1455 C CA . GLU A 1 191 ? 23.938 22.672 10.625 1 96.81 191 GLU A CA 1
ATOM 1456 C C . GLU A 1 191 ? 24.172 23.328 11.984 1 96.81 191 GLU A C 1
ATOM 1458 O O . GLU A 1 191 ? 24.703 24.438 12.062 1 96.81 191 GLU A O 1
ATOM 1463 N N . GLU A 1 192 ? 23.734 22.641 12.992 1 96.12 192 GLU A N 1
ATOM 1464 C CA . GLU A 1 192 ? 24.031 23.109 14.344 1 96.12 192 GLU A CA 1
ATOM 1465 C C . GLU A 1 192 ? 25.531 23.297 14.539 1 96.12 192 GLU A C 1
ATOM 1467 O O . GLU A 1 192 ? 26.328 22.438 14.148 1 96.12 192 GLU A O 1
ATOM 1472 N N . GLY A 1 193 ? 25.922 24.375 15.188 1 93 193 GLY A N 1
ATOM 1473 C CA . GLY A 1 193 ? 27.312 24.688 15.391 1 93 193 GLY A CA 1
ATOM 1474 C C . GLY A 1 193 ? 27.938 25.438 14.219 1 93 193 GLY A C 1
ATOM 1475 O O . GLY A 1 193 ? 29.062 25.953 14.32 1 93 193 GLY A O 1
ATOM 1476 N N . VAL A 1 194 ? 27.281 25.484 13.086 1 95.69 194 VAL A N 1
ATOM 1477 C CA . VAL A 1 194 ? 27.766 26.203 11.914 1 95.69 194 VAL A CA 1
ATOM 1478 C C . VAL A 1 194 ? 26.844 27.375 11.594 1 95.69 194 VAL A C 1
ATOM 1480 O O . VAL A 1 194 ? 27.203 28.531 11.812 1 95.69 194 VAL A O 1
ATOM 1483 N N . ASP A 1 195 ? 25.562 27.094 11.266 1 96.19 195 ASP A N 1
ATOM 1484 C CA . ASP A 1 195 ? 24.641 28.156 10.891 1 96.19 195 ASP A CA 1
ATOM 1485 C C . ASP A 1 195 ? 23.234 27.859 11.383 1 96.19 195 ASP A C 1
ATOM 1487 O O . ASP A 1 195 ? 22.25 28.359 10.828 1 96.19 195 ASP A O 1
ATOM 1491 N N . ALA A 1 196 ? 23.062 27.062 12.43 1 97.88 196 ALA A N 1
ATOM 1492 C CA . ALA A 1 196 ? 21.797 26.75 13.078 1 97.88 196 ALA A CA 1
ATOM 1493 C C . ALA A 1 196 ? 21.969 26.625 14.586 1 97.88 196 ALA A C 1
ATOM 1495 O O . ALA A 1 196 ? 23 26.156 15.062 1 97.88 196 ALA A O 1
ATOM 1496 N N . ALA A 1 197 ? 21 27.031 15.328 1 97.62 197 ALA A N 1
ATOM 1497 C CA . ALA A 1 197 ? 20.938 26.828 16.781 1 97.62 197 ALA A CA 1
ATOM 1498 C C . ALA A 1 197 ? 20.281 25.484 17.109 1 97.62 197 ALA A C 1
ATOM 1500 O O . ALA A 1 197 ? 19.609 24.891 16.25 1 97.62 197 ALA A O 1
ATOM 1501 N N . PRO A 1 198 ? 20.562 25 18.375 1 96.12 198 PRO A N 1
ATOM 1502 C CA . PRO A 1 198 ? 19.812 23.812 18.797 1 96.12 198 PRO A CA 1
ATOM 1503 C C . PRO A 1 198 ? 18.297 24.047 18.828 1 96.12 198 PRO A C 1
ATOM 1505 O O . PRO A 1 198 ? 17.844 25.141 19.188 1 96.12 198 PRO A O 1
ATOM 1508 N N . TYR A 1 199 ? 17.531 23.016 18.516 1 95.31 199 TYR A N 1
ATOM 1509 C CA . TYR A 1 199 ? 16.078 23.109 18.562 1 95.31 199 TYR A CA 1
ATOM 1510 C C . TYR A 1 199 ? 15.594 23.531 19.938 1 95.31 199 TYR A C 1
ATOM 1512 O O . TYR A 1 199 ? 14.594 24.234 20.062 1 95.31 199 TYR A O 1
ATOM 1520 N N . SER A 1 200 ? 16.312 23.109 20.953 1 94.75 200 SER A N 1
ATOM 1521 C CA . SER A 1 200 ? 15.953 23.484 22.312 1 94.75 200 SER A CA 1
ATOM 1522 C C . SER A 1 200 ? 16.031 25 22.516 1 94.75 200 SER A C 1
ATOM 1524 O O . SER A 1 200 ? 15.18 25.578 23.188 1 94.75 200 SER A O 1
ATOM 1526 N N . ASN A 1 201 ? 17.078 25.609 21.922 1 97.5 201 ASN A N 1
ATOM 1527 C CA . ASN A 1 201 ? 17.203 27.062 22 1 97.5 201 ASN A CA 1
ATOM 1528 C C . ASN A 1 201 ? 16.047 27.766 21.312 1 97.5 201 ASN A C 1
ATOM 1530 O O . ASN A 1 201 ? 15.5 28.75 21.828 1 97.5 201 ASN A O 1
ATOM 1534 N N . PHE A 1 202 ? 15.742 27.281 20.219 1 98 202 PHE A N 1
ATOM 1535 C CA . PHE A 1 202 ? 14.648 27.875 19.453 1 98 202 PHE A CA 1
ATOM 1536 C C . PHE A 1 202 ? 13.328 27.734 20.203 1 98 202 PHE A C 1
ATOM 1538 O O . PHE A 1 202 ? 12.586 28.703 20.344 1 98 202 PHE A O 1
ATOM 1545 N N . THR A 1 203 ? 13 26.531 20.688 1 97.88 203 THR A N 1
ATOM 1546 C CA . THR A 1 203 ? 11.734 26.266 21.375 1 97.88 203 THR A CA 1
ATOM 1547 C C . THR A 1 203 ? 11.617 27.125 22.641 1 97.88 203 THR A C 1
ATOM 1549 O O . THR A 1 203 ? 10.555 27.672 22.922 1 97.88 203 THR A O 1
ATOM 1552 N N . ARG A 1 204 ? 12.711 27.25 23.344 1 97.56 204 ARG A N 1
ATOM 1553 C CA . ARG A 1 204 ? 12.719 28.109 24.531 1 97.56 204 ARG A CA 1
ATOM 1554 C C . ARG A 1 204 ? 12.422 29.562 24.156 1 97.56 204 ARG A C 1
ATOM 1556 O O . ARG A 1 204 ? 11.672 30.234 24.859 1 97.56 204 ARG A O 1
ATOM 1563 N N . PHE A 1 205 ? 13.07 29.969 23.125 1 98.38 205 PHE A N 1
ATOM 1564 C CA . PHE A 1 205 ? 12.852 31.328 22.641 1 98.38 205 PHE A CA 1
ATOM 1565 C C . PHE A 1 205 ? 11.398 31.531 22.234 1 98.38 205 PHE A C 1
ATOM 1567 O O . PHE A 1 205 ? 10.75 32.5 22.672 1 98.38 205 PHE A O 1
ATOM 1574 N N . ALA A 1 206 ? 10.867 30.672 21.406 1 98.62 206 ALA A N 1
ATOM 1575 C CA . ALA A 1 206 ? 9.492 30.766 20.922 1 98.62 206 ALA A CA 1
ATOM 1576 C C . ALA A 1 206 ? 8.492 30.719 22.078 1 98.62 206 ALA A C 1
ATOM 1578 O O . ALA A 1 206 ? 7.516 31.469 22.078 1 98.62 206 ALA A O 1
ATOM 1579 N N . ASN A 1 207 ? 8.781 29.922 23.109 1 98.62 207 ASN A N 1
ATOM 1580 C CA . ASN A 1 207 ? 7.855 29.688 24.219 1 98.62 207 ASN A CA 1
ATOM 1581 C C . ASN A 1 207 ? 7.773 30.906 25.141 1 98.62 207 ASN A C 1
ATOM 1583 O O . ASN A 1 207 ? 6.883 30.984 25.984 1 98.62 207 ASN A O 1
ATOM 1587 N N . LEU A 1 208 ? 8.594 31.875 24.922 1 98.44 208 LEU A N 1
ATOM 1588 C CA . LEU A 1 208 ? 8.484 33.094 25.703 1 98.44 208 LEU A CA 1
ATOM 1589 C C . LEU A 1 208 ? 7.145 33.781 25.453 1 98.44 208 LEU A C 1
ATOM 1591 O O . LEU A 1 208 ? 6.715 34.625 26.25 1 98.44 208 LEU A O 1
ATOM 1595 N N . ILE A 1 209 ? 6.496 33.438 24.422 1 98.62 209 ILE A N 1
ATOM 1596 C CA . ILE A 1 209 ? 5.207 34.031 24.109 1 98.62 209 ILE A CA 1
ATOM 1597 C C . ILE A 1 209 ? 4.199 33.719 25.203 1 98.62 209 ILE A C 1
ATOM 1599 O O . ILE A 1 209 ? 3.238 34.469 25.406 1 98.62 209 ILE A O 1
ATOM 1603 N N . TYR A 1 210 ? 4.426 32.625 25.969 1 98.44 210 TYR A N 1
ATOM 1604 C CA . TYR A 1 210 ? 3.482 32.188 26.984 1 98.44 210 TYR A CA 1
ATOM 1605 C C . TYR A 1 210 ? 3.42 33.188 28.141 1 98.44 210 TYR A C 1
ATOM 1607 O O . TYR A 1 210 ? 2.441 33.219 28.891 1 98.44 210 TYR A O 1
ATOM 1615 N N . ASN A 1 211 ? 4.457 33.875 28.281 1 96.75 211 ASN A N 1
ATOM 1616 C CA . ASN A 1 211 ? 4.504 34.812 29.406 1 96.75 211 ASN A CA 1
ATOM 1617 C C . ASN A 1 211 ? 5.031 36.188 28.984 1 96.75 211 ASN A C 1
ATOM 1619 O O . ASN A 1 211 ? 5.688 36.875 29.766 1 96.75 211 ASN A O 1
ATOM 1623 N N . ASN A 1 212 ? 4.91 36.5 27.797 1 98 212 ASN A N 1
ATOM 1624 C CA . ASN A 1 212 ? 5.199 37.844 27.266 1 98 212 ASN A CA 1
ATOM 1625 C C . ASN A 1 212 ? 3.922 38.594 26.938 1 98 212 ASN A C 1
ATOM 1627 O O . ASN A 1 212 ? 3.268 38.312 25.938 1 98 212 ASN A O 1
ATOM 1631 N N . THR A 1 213 ? 3.631 39.625 27.688 1 97.88 213 THR A N 1
ATOM 1632 C CA . THR A 1 213 ? 2.348 40.312 27.625 1 97.88 213 THR A CA 1
ATOM 1633 C C . THR A 1 213 ? 2.156 41 26.266 1 97.88 213 THR A C 1
ATOM 1635 O O . THR A 1 213 ? 1.07 40.938 25.688 1 97.88 213 THR A O 1
ATOM 1638 N N . GLN A 1 214 ? 3.172 41.625 25.781 1 98.38 214 GLN A N 1
ATOM 1639 C CA . GLN A 1 214 ? 3.062 42.312 24.516 1 98.38 214 GLN A CA 1
ATOM 1640 C C . GLN A 1 214 ? 2.865 41.344 23.359 1 98.38 214 GLN A C 1
ATOM 1642 O O . GLN A 1 214 ? 2.035 41.594 22.469 1 98.38 214 GLN A O 1
ATOM 1647 N N . ALA A 1 215 ? 3.639 40.312 23.328 1 98.5 215 ALA A N 1
ATOM 1648 C CA . ALA A 1 215 ? 3.492 39.281 22.281 1 98.5 215 ALA A CA 1
ATOM 1649 C C . ALA A 1 215 ? 2.086 38.688 22.297 1 98.5 215 ALA A C 1
ATOM 1651 O O . ALA A 1 215 ? 1.475 38.531 21.234 1 98.5 215 ALA A O 1
ATOM 1652 N N . GLU A 1 216 ? 1.573 38.344 23.469 1 98.25 216 GLU A N 1
ATOM 1653 C CA . GLU A 1 216 ? 0.227 37.812 23.562 1 98.25 216 GLU A CA 1
ATOM 1654 C C . GLU A 1 216 ? -0.821 38.812 23.078 1 98.25 216 GLU A C 1
ATOM 1656 O O . GLU A 1 216 ? -1.798 38.438 22.438 1 98.25 216 GLU A O 1
ATOM 1661 N N . THR A 1 217 ? -0.627 40.062 23.453 1 98.69 217 THR A N 1
ATOM 1662 C CA . THR A 1 217 ? -1.556 41.125 23 1 98.69 217 THR A CA 1
ATOM 1663 C C . THR A 1 217 ? -1.617 41.156 21.484 1 98.69 217 THR A C 1
ATOM 1665 O O . THR A 1 217 ? -2.705 41.188 20.891 1 98.69 217 THR A O 1
ATOM 1668 N N . TRP A 1 218 ? -0.463 41.156 20.828 1 98.75 218 TRP A N 1
ATOM 1669 C CA . TRP A 1 218 ? -0.422 41.188 19.375 1 98.75 218 TRP A CA 1
ATOM 1670 C C . TRP A 1 218 ? -1.054 39.938 18.781 1 98.75 218 TRP A C 1
ATOM 1672 O O . TRP A 1 218 ? -1.704 40 17.734 1 98.75 218 TRP A O 1
ATOM 1682 N N . TYR A 1 219 ? -0.786 38.812 19.453 1 98.75 219 TYR A N 1
ATOM 1683 C CA . TYR A 1 219 ? -1.396 37.562 18.984 1 98.75 219 TYR A CA 1
ATOM 1684 C C . TYR A 1 219 ? -2.914 37.625 19.094 1 98.75 219 TYR A C 1
ATOM 1686 O O . TYR A 1 219 ? -3.625 37.281 18.156 1 98.75 219 TYR A O 1
ATOM 1694 N N . LYS A 1 220 ? -3.463 38.062 20.188 1 98.81 220 LYS A N 1
ATOM 1695 C CA . LYS A 1 220 ? -4.902 38.219 20.375 1 98.81 220 LYS A CA 1
ATOM 1696 C C . LYS A 1 220 ? -5.477 39.188 19.344 1 98.81 220 LYS A C 1
ATOM 1698 O O . LYS A 1 220 ? -6.582 38.969 18.844 1 98.81 220 LYS A O 1
ATOM 1703 N N . ASP A 1 221 ? -4.738 40.281 19.062 1 98.88 221 ASP A N 1
ATOM 1704 C CA . ASP A 1 221 ? -5.168 41.188 18.016 1 98.88 221 ASP A CA 1
ATOM 1705 C C . ASP A 1 221 ? -5.27 40.5 16.672 1 98.88 221 ASP A C 1
ATOM 1707 O O . ASP A 1 221 ? -6.191 40.75 15.891 1 98.88 221 ASP A O 1
ATOM 1711 N N . HIS A 1 222 ? -4.273 39.656 16.406 1 98.88 222 HIS A N 1
ATOM 1712 C CA . HIS A 1 222 ? -4.316 38.875 15.164 1 98.88 222 HIS A CA 1
ATOM 1713 C C . HIS A 1 222 ? -5.539 37.969 15.125 1 98.88 222 HIS A C 1
ATOM 1715 O O . HIS A 1 222 ? -6.25 37.938 14.117 1 98.88 222 HIS A O 1
ATOM 1721 N N . ILE A 1 223 ? -5.805 37.25 16.203 1 98.88 223 ILE A N 1
ATOM 1722 C CA . ILE A 1 223 ? -6.969 36.375 16.297 1 98.88 223 ILE A CA 1
ATOM 1723 C C . ILE A 1 223 ? -8.234 37.188 16 1 98.88 223 ILE A C 1
ATOM 1725 O O . ILE A 1 223 ? -9.047 36.781 15.172 1 98.88 223 ILE A O 1
ATOM 1729 N N . LYS A 1 224 ? -8.375 38.281 16.625 1 98.81 224 LYS A N 1
ATOM 1730 C CA . LYS A 1 224 ? -9.547 39.125 16.438 1 98.81 224 LYS A CA 1
ATOM 1731 C C . LYS A 1 224 ? -9.664 39.594 15 1 98.81 224 LYS A C 1
ATOM 1733 O O . LYS A 1 224 ? -10.758 39.625 14.422 1 98.81 224 LYS A O 1
ATOM 1738 N N . THR A 1 225 ? -8.547 40.062 14.461 1 98.81 225 THR A N 1
ATOM 1739 C CA . THR A 1 225 ? -8.539 40.562 13.094 1 98.81 225 THR A CA 1
ATOM 1740 C C . THR A 1 225 ? -9 39.469 12.117 1 98.81 225 THR A C 1
ATOM 1742 O O . THR A 1 225 ? -9.836 39.719 11.25 1 98.81 225 THR A O 1
ATOM 1745 N N . VAL A 1 226 ? -8.469 38.25 12.258 1 98.88 226 VAL A N 1
ATOM 1746 C CA . VAL A 1 226 ? -8.82 37.156 11.367 1 98.88 226 VAL A CA 1
ATOM 1747 C C . VAL A 1 226 ? -10.289 36.781 11.586 1 98.88 226 VAL A C 1
ATOM 1749 O O . VAL A 1 226 ? -11.062 36.688 10.625 1 98.88 226 VAL A O 1
ATOM 1752 N N . MET A 1 227 ? -10.688 36.562 12.789 1 98.75 227 MET A N 1
ATOM 1753 C CA . MET A 1 227 ? -12.023 36.031 13.086 1 98.75 227 MET A CA 1
ATOM 1754 C C . MET A 1 227 ? -13.094 37.062 12.711 1 98.75 227 MET A C 1
ATOM 1756 O O . MET A 1 227 ? -14.211 36.688 12.359 1 98.75 227 MET A O 1
ATOM 1760 N N . SER A 1 228 ? -12.766 38.344 12.734 1 98.06 228 SER A N 1
ATOM 1761 C CA . SER A 1 228 ? -13.758 39.375 12.453 1 98.06 228 SER A CA 1
ATOM 1762 C C . SER A 1 228 ? -13.758 39.75 10.969 1 98.06 228 SER A C 1
ATOM 1764 O O . SER A 1 228 ? -14.492 40.656 10.555 1 98.06 228 SER A O 1
ATOM 1766 N N . ARG A 1 229 ? -12.977 39.094 10.234 1 98.44 229 ARG A N 1
ATOM 1767 C CA . ARG A 1 229 ? -12.859 39.406 8.82 1 98.44 229 ARG A CA 1
ATOM 1768 C C . ARG A 1 229 ? -14.141 39.062 8.07 1 98.44 229 ARG A C 1
ATOM 1770 O O . ARG A 1 229 ? -14.789 38.062 8.359 1 98.44 229 ARG A O 1
ATOM 1777 N N . ARG A 1 230 ? -14.531 39.938 7.152 1 98.5 230 ARG A N 1
ATOM 1778 C CA . ARG A 1 230 ? -15.562 39.656 6.168 1 98.5 230 ARG A CA 1
ATOM 1779 C C . ARG A 1 230 ? -14.953 39.156 4.859 1 98.5 230 ARG A C 1
ATOM 1781 O O . ARG A 1 230 ? -14.141 39.844 4.246 1 98.5 230 ARG A O 1
ATOM 1788 N N . ASN A 1 231 ? -15.289 38 4.48 1 98.5 231 ASN A N 1
ATOM 1789 C CA . ASN A 1 231 ? -14.773 37.406 3.24 1 98.5 231 ASN A CA 1
ATOM 1790 C C . ASN A 1 231 ? -15.109 38.312 2.041 1 98.5 231 ASN A C 1
ATOM 1792 O O . ASN A 1 231 ? -16.281 38.562 1.752 1 98.5 231 ASN A O 1
ATOM 1796 N N . THR A 1 232 ? -14.133 38.75 1.356 1 98.31 232 THR A N 1
ATOM 1797 C CA . THR A 1 232 ? -14.305 39.719 0.278 1 98.31 232 THR A CA 1
ATOM 1798 C C . THR A 1 232 ? -14.914 39.031 -0.954 1 98.31 232 THR A C 1
ATOM 1800 O O . THR A 1 232 ? -15.375 39.719 -1.871 1 98.31 232 THR A O 1
ATOM 1803 N N . ILE A 1 233 ? -14.891 37.719 -0.991 1 97.62 233 ILE A N 1
ATOM 1804 C CA . ILE A 1 233 ? -15.414 36.969 -2.125 1 97.62 233 ILE A CA 1
ATOM 1805 C C . ILE A 1 233 ? -16.875 36.625 -1.87 1 97.62 233 ILE A C 1
ATOM 1807 O O . ILE A 1 233 ? -17.734 36.844 -2.719 1 97.62 233 ILE A O 1
ATOM 1811 N N . THR A 1 234 ? -17.203 36.156 -0.676 1 96.94 234 THR A N 1
ATOM 1812 C CA . THR A 1 234 ? -18.531 35.625 -0.379 1 96.94 234 THR A CA 1
ATOM 1813 C C . THR A 1 234 ? -19.359 36.625 0.386 1 96.94 234 THR A C 1
ATOM 1815 O O . THR A 1 234 ? -20.594 36.469 0.487 1 96.94 234 THR A O 1
ATOM 1818 N N . GLY A 1 235 ? -18.703 37.594 1.055 1 97.25 235 GLY A N 1
ATOM 1819 C CA . GLY A 1 235 ? -19.391 38.594 1.862 1 97.25 235 GLY A CA 1
ATOM 1820 C C . GLY A 1 235 ? -19.719 38.094 3.262 1 97.25 235 GLY A C 1
ATOM 1821 O O . GLY A 1 235 ? -20.281 38.844 4.066 1 97.25 235 GLY A O 1
ATOM 1822 N N . ARG A 1 236 ? -19.297 36.938 3.68 1 96.75 236 ARG A N 1
ATOM 1823 C CA . ARG A 1 236 ? -19.641 36.375 4.977 1 96.75 236 ARG A CA 1
ATOM 1824 C C . ARG A 1 236 ? -18.594 36.719 6.027 1 96.75 236 ARG A C 1
ATOM 1826 O O . ARG A 1 236 ? -17.391 36.75 5.734 1 96.75 236 ARG A O 1
ATOM 1833 N N . LEU A 1 237 ? -19.094 36.969 7.199 1 97.75 237 LEU A N 1
ATOM 1834 C CA . LEU A 1 237 ? -18.172 37.062 8.32 1 97.75 237 LEU A CA 1
ATOM 1835 C C . LEU A 1 237 ? -17.547 35.688 8.625 1 97.75 237 LEU A C 1
ATOM 1837 O O . LEU A 1 237 ? -18.25 34.688 8.633 1 97.75 237 LEU A O 1
ATOM 1841 N N . TYR A 1 238 ? -16.25 35.688 8.883 1 98.56 238 TYR A N 1
ATOM 1842 C CA . TYR A 1 238 ? -15.586 34.406 9.172 1 98.56 238 TYR A CA 1
ATOM 1843 C C . TYR A 1 238 ? -16.25 33.719 10.344 1 98.56 238 TYR A C 1
ATOM 1845 O O . TYR A 1 238 ? -16.406 32.5 10.328 1 98.56 238 TYR A O 1
ATOM 1853 N N . THR A 1 239 ? -16.734 34.406 11.367 1 98.38 239 THR A N 1
ATOM 1854 C CA . THR A 1 239 ? -17.344 33.812 12.555 1 98.38 239 THR A CA 1
ATOM 1855 C C . THR A 1 239 ? -18.719 33.25 12.227 1 98.38 239 THR A C 1
ATOM 1857 O O . THR A 1 239 ? -19.281 32.469 13.016 1 98.38 239 THR A O 1
ATOM 1860 N N . GLU A 1 240 ? -19.25 33.562 11.039 1 97.75 240 GLU A N 1
ATOM 1861 C CA . GLU A 1 240 ? -20.578 33.094 10.633 1 97.75 240 GLU A CA 1
ATOM 1862 C C . GLU A 1 240 ? -20.484 32.125 9.461 1 97.75 240 GLU A C 1
ATOM 1864 O O . GLU A 1 240 ? -21.5 31.766 8.867 1 97.75 240 GLU A O 1
ATOM 1869 N N . ASP A 1 241 ? -19.359 31.766 9.062 1 98.19 241 ASP A N 1
ATOM 1870 C CA . ASP A 1 241 ? -19.125 30.891 7.91 1 98.19 241 ASP A CA 1
ATOM 1871 C C . ASP A 1 241 ? -18.938 29.438 8.344 1 98.19 241 ASP A C 1
ATOM 1873 O O . ASP A 1 241 ? -17.891 29.094 8.914 1 98.19 241 ASP A O 1
ATOM 1877 N N . PRO A 1 242 ? -19.875 28.531 8.031 1 98.31 242 PRO A N 1
ATOM 1878 C CA . PRO A 1 242 ? -19.734 27.141 8.453 1 98.31 242 PRO A CA 1
ATOM 1879 C C . PRO A 1 242 ? -18.625 26.406 7.691 1 98.31 242 PRO A C 1
ATOM 1881 O O . PRO A 1 242 ? -18.281 25.266 8.039 1 98.31 242 PRO A O 1
ATOM 1884 N N . THR A 1 243 ? -18.031 27.016 6.652 1 98.56 243 THR A N 1
ATOM 1885 C CA . THR A 1 243 ? -16.844 26.453 6.004 1 98.56 243 THR A CA 1
ATOM 1886 C C . THR A 1 243 ? -15.68 26.375 6.988 1 98.56 243 THR A C 1
ATOM 1888 O O . THR A 1 243 ? -14.852 25.469 6.895 1 98.56 243 THR A O 1
ATOM 1891 N N . ILE A 1 244 ? -15.672 27.328 7.875 1 98.88 244 ILE A N 1
ATOM 1892 C CA . ILE A 1 244 ? -14.695 27.281 8.953 1 98.88 244 ILE A CA 1
ATOM 1893 C C . ILE A 1 244 ? -15.219 26.391 10.086 1 98.88 244 ILE A C 1
ATOM 1895 O O . ILE A 1 244 ? -16.109 26.797 10.844 1 98.88 244 ILE A O 1
ATOM 1899 N N . MET A 1 245 ? -14.664 25.203 10.188 1 98.81 245 MET A N 1
ATOM 1900 C CA . MET A 1 245 ? -15.094 24.266 11.227 1 98.81 245 MET A CA 1
ATOM 1901 C C . MET A 1 245 ? -14.43 24.594 12.555 1 98.81 245 MET A C 1
ATOM 1903 O O . MET A 1 245 ? -15.07 24.516 13.609 1 98.81 245 MET A O 1
ATOM 1907 N N . THR A 1 246 ? -13.227 24.906 12.477 1 98.94 246 THR A N 1
ATOM 1908 C CA . THR A 1 246 ? -12.445 24.969 13.711 1 98.94 246 THR A CA 1
ATOM 1909 C C . THR A 1 246 ? -11.477 26.141 13.68 1 98.94 246 THR A C 1
ATOM 1911 O O . THR A 1 246 ? -10.828 26.391 12.656 1 98.94 246 THR A O 1
ATOM 1914 N N . TRP A 1 247 ? -11.445 26.906 14.758 1 98.94 247 TRP A N 1
ATOM 1915 C CA . TRP A 1 247 ? -10.312 27.766 15.086 1 98.94 247 TRP A CA 1
ATOM 1916 C C . TRP A 1 247 ? -9.273 27.016 15.906 1 98.94 247 TRP A C 1
ATOM 1918 O O . TRP A 1 247 ? -9.5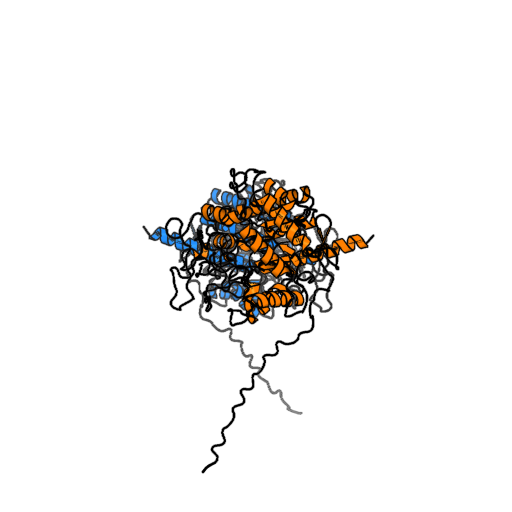78 26.484 16.969 1 98.94 247 TRP A O 1
ATOM 1928 N N . GLN A 1 248 ? -8.055 26.938 15.406 1 98.94 248 GLN A N 1
ATOM 1929 C CA . GLN A 1 248 ? -7 26.234 16.125 1 98.94 248 GLN A CA 1
ATOM 1930 C C . GLN A 1 248 ? -5.969 27.203 16.688 1 98.94 248 GLN A C 1
ATOM 1932 O O . GLN A 1 248 ? -5.5 28.094 15.984 1 98.94 248 GLN A O 1
ATOM 1937 N N . LEU A 1 249 ? -5.551 27.078 17.953 1 98.88 249 LEU A N 1
ATOM 1938 C CA . LEU A 1 249 ? -4.68 28.016 18.641 1 98.88 249 LEU A CA 1
ATOM 1939 C C . LEU A 1 249 ? -3.344 28.156 17.906 1 98.88 249 LEU A C 1
ATOM 1941 O O . LEU A 1 249 ? -2.912 29.266 17.594 1 98.88 249 LEU A O 1
ATOM 1945 N N . ALA A 1 250 ? -2.713 27.031 17.688 1 98.88 250 ALA A N 1
ATOM 1946 C CA . ALA A 1 250 ? -1.399 27.047 17.047 1 98.88 250 ALA A CA 1
ATOM 1947 C C . ALA A 1 250 ? -1.019 25.672 16.531 1 98.88 250 ALA A C 1
ATOM 1949 O O . ALA A 1 250 ? -1.491 24.656 17.062 1 98.88 250 ALA A O 1
ATOM 1950 N N . ASN A 1 251 ? -0.206 25.672 15.492 1 98.75 251 ASN A N 1
ATOM 1951 C CA . ASN A 1 251 ? 0.437 24.438 15.07 1 98.75 251 ASN A CA 1
ATOM 1952 C C . ASN A 1 251 ? 1.484 23.969 16.078 1 98.75 251 ASN A C 1
ATOM 1954 O O . ASN A 1 251 ? 2.525 24.609 16.234 1 98.75 251 ASN A O 1
ATOM 1958 N N . GLU A 1 252 ? 1.184 22.953 16.828 1 98.38 252 GLU A N 1
ATOM 1959 C CA . GLU A 1 252 ? 2.074 22.156 17.656 1 98.38 252 GLU A CA 1
ATOM 1960 C C . GLU A 1 252 ? 2.701 22.984 18.766 1 98.38 252 GLU A C 1
ATOM 1962 O O . GLU A 1 252 ? 3.92 22.984 18.953 1 98.38 252 GLU A O 1
ATOM 1967 N N . PRO A 1 253 ? 1.865 23.734 19.531 1 98.69 253 PRO A N 1
ATOM 1968 C CA . PRO A 1 253 ? 2.484 24.406 20.672 1 98.69 253 PRO A CA 1
ATOM 1969 C C . PRO A 1 253 ? 3.219 23.438 21.609 1 98.69 253 PRO A C 1
ATOM 1971 O O . PRO A 1 253 ? 2.691 22.375 21.938 1 98.69 253 PRO A O 1
ATOM 1974 N N . GLN A 1 254 ? 4.453 23.828 21.984 1 98.19 254 GLN A N 1
ATOM 1975 C CA . GLN A 1 254 ? 5.312 22.938 22.766 1 98.19 254 GLN A CA 1
ATOM 1976 C C . GLN A 1 254 ? 5.344 23.359 24.234 1 98.19 254 GLN A C 1
ATOM 1978 O O . GLN A 1 254 ? 5.219 24.531 24.547 1 98.19 254 GLN A O 1
ATOM 1983 N N . PRO A 1 255 ? 5.566 22.422 25.156 1 97.38 255 PRO A N 1
ATOM 1984 C CA . PRO A 1 255 ? 5.742 22.766 26.578 1 97.38 255 PRO A CA 1
ATOM 1985 C C . PRO A 1 255 ? 6.961 23.641 26.828 1 97.38 255 PRO A C 1
ATOM 1987 O O . PRO A 1 255 ? 7.957 23.547 26.094 1 97.38 255 PRO A O 1
ATOM 1990 N N . SER A 1 256 ? 6.871 24.453 27.828 1 95.75 256 SER A N 1
ATOM 1991 C CA . SER A 1 256 ? 7.914 25.438 28.109 1 95.75 256 SER A CA 1
ATOM 1992 C C . SER A 1 256 ? 8.906 24.906 29.141 1 95.75 256 SER A C 1
ATOM 1994 O O . SER A 1 256 ? 10.039 25.375 29.219 1 95.75 256 SER A O 1
ATOM 1996 N N . ASP A 1 257 ? 8.453 24.031 29.969 1 93.56 257 ASP A N 1
ATOM 1997 C CA . ASP A 1 257 ? 9.258 23.609 31.109 1 93.56 257 ASP A CA 1
ATOM 1998 C C . ASP A 1 257 ? 9.328 22.094 31.203 1 93.56 257 ASP A C 1
ATOM 2000 O O . ASP A 1 257 ? 8.711 21.484 32.094 1 93.56 257 ASP A O 1
ATOM 2004 N N . GLU A 1 258 ? 10.234 21.547 30.453 1 93.44 258 GLU A N 1
ATOM 2005 C CA . GLU A 1 258 ? 10.391 20.094 30.422 1 93.44 258 GLU A CA 1
ATOM 2006 C C . GLU A 1 258 ? 11.219 19.594 31.609 1 93.44 258 GLU A C 1
ATOM 2008 O O . GLU A 1 258 ? 12.32 20.094 31.844 1 93.44 258 GLU A O 1
ATOM 2013 N N . LEU A 1 259 ? 10.758 18.609 32.312 1 95.56 259 LEU A N 1
ATOM 2014 C CA . LEU A 1 259 ? 11.461 18.094 33.5 1 95.56 259 LEU A CA 1
ATOM 2015 C C . LEU A 1 259 ? 12.242 16.828 33.125 1 95.56 259 LEU A C 1
ATOM 2017 O O . LEU A 1 259 ? 13.18 16.453 33.844 1 95.56 259 LEU A O 1
ATOM 2021 N N . GLY A 1 260 ? 11.836 16.172 32.125 1 94.19 260 GLY A N 1
ATOM 2022 C CA . GLY A 1 260 ? 12.469 14.938 31.719 1 94.19 260 GLY A CA 1
ATOM 2023 C C . GLY A 1 260 ? 11.656 14.164 30.688 1 94.19 260 GLY A C 1
ATOM 2024 O O . GLY A 1 260 ? 10.547 14.57 30.344 1 94.19 260 GLY A O 1
ATOM 2025 N N . TYR A 1 261 ? 12.234 13.141 30.156 1 93.81 261 TYR A N 1
ATOM 2026 C CA . TYR A 1 261 ? 11.625 12.32 29.109 1 93.81 261 TYR A CA 1
ATOM 2027 C C . TYR A 1 261 ? 11.383 10.898 29.594 1 93.81 261 TYR A C 1
ATOM 2029 O O . TYR A 1 261 ? 12.148 10.383 30.422 1 93.81 261 TYR A O 1
ATOM 2037 N N . THR A 1 262 ? 10.32 10.273 29.094 1 93.44 262 THR A N 1
ATOM 2038 C CA . THR A 1 262 ? 9.922 8.914 29.438 1 93.44 262 THR A CA 1
ATOM 2039 C C . THR A 1 262 ? 9.211 8.258 28.25 1 93.44 262 THR A C 1
ATOM 2041 O O . THR A 1 262 ? 9.211 8.789 27.141 1 93.44 262 THR A O 1
ATOM 2044 N N . GLY A 1 263 ? 8.719 7.004 28.5 1 89.44 263 GLY A N 1
ATOM 2045 C CA . GLY A 1 263 ? 7.906 6.32 27.5 1 89.44 263 GLY A CA 1
ATOM 2046 C C . GLY A 1 263 ? 8.711 5.742 26.359 1 89.44 263 GLY A C 1
ATOM 2047 O O . GLY A 1 263 ? 9.945 5.695 26.422 1 89.44 263 GLY A O 1
ATOM 2048 N N . PRO A 1 264 ? 7.973 5.27 25.344 1 88.5 264 PRO A N 1
ATOM 2049 C CA . PRO A 1 264 ? 8.656 4.68 24.188 1 88.5 264 PRO A CA 1
ATOM 2050 C C . PRO A 1 264 ? 9.508 5.691 23.422 1 88.5 264 PRO A C 1
ATOM 2052 O O . PRO A 1 264 ? 9.086 6.836 23.219 1 88.5 264 PRO A O 1
ATOM 2055 N N . TYR A 1 265 ? 10.742 5.25 23.047 1 90.88 265 TYR A N 1
ATOM 2056 C CA . TYR A 1 265 ? 11.688 6.059 22.281 1 90.88 265 TYR A CA 1
ATOM 2057 C C . TYR A 1 265 ? 12.039 7.336 23.031 1 90.88 265 TYR A C 1
ATOM 2059 O O . TYR A 1 265 ? 12.547 8.289 22.438 1 90.88 265 TYR A O 1
ATOM 2067 N N . ASN A 1 266 ? 11.656 7.449 24.312 1 92.38 266 ASN A N 1
ATOM 2068 C CA . ASN A 1 266 ? 11.961 8.57 25.188 1 92.38 266 ASN A CA 1
ATOM 2069 C C . ASN A 1 266 ? 11.391 9.883 24.656 1 92.38 266 ASN A C 1
ATOM 2071 O O . ASN A 1 266 ? 12.07 10.906 24.672 1 92.38 266 ASN A O 1
ATOM 2075 N N . ILE A 1 267 ? 10.109 9.867 24.188 1 92 267 ILE A N 1
ATOM 2076 C CA . ILE A 1 267 ? 9.57 11.078 23.562 1 92 267 ILE A CA 1
ATOM 2077 C C . ILE A 1 267 ? 8.484 11.68 24.453 1 92 267 ILE A C 1
ATOM 2079 O O . ILE A 1 267 ? 8.117 12.836 24.297 1 92 267 ILE A O 1
ATOM 2083 N N . PHE A 1 268 ? 8.008 10.953 25.469 1 93.69 268 PHE A N 1
ATOM 2084 C CA . PHE A 1 268 ? 7.031 11.5 26.406 1 93.69 268 PHE A CA 1
ATOM 2085 C C . PHE A 1 268 ? 7.707 12.406 27.422 1 93.69 268 PHE A C 1
ATOM 2087 O O . PHE A 1 268 ? 8.859 12.172 27.797 1 93.69 268 PHE A O 1
ATOM 2094 N N . LEU A 1 269 ? 6.973 13.359 27.844 1 96.5 269 LEU A N 1
ATOM 2095 C CA . LEU A 1 269 ? 7.492 14.25 28.875 1 96.5 269 LEU A CA 1
ATOM 2096 C C . LEU A 1 269 ? 7 13.828 30.25 1 96.5 269 LEU A C 1
ATOM 2098 O O . LEU A 1 269 ? 5.855 13.406 30.406 1 96.5 269 LEU A O 1
ATOM 2102 N N . GLU A 1 270 ? 7.883 14.023 31.234 1 96.62 270 GLU A N 1
ATOM 2103 C CA . GLU A 1 270 ? 7.434 13.93 32.625 1 96.62 270 GLU A CA 1
ATOM 2104 C C . GLU A 1 270 ? 6.402 15.008 32.938 1 96.62 270 GLU A C 1
ATOM 2106 O O . GLU A 1 270 ? 6.523 16.141 32.469 1 96.62 270 GLU A O 1
ATOM 2111 N N . PRO A 1 271 ? 5.422 14.656 33.719 1 97.25 271 PRO A N 1
ATOM 2112 C CA . PRO A 1 271 ? 4.391 15.633 34.094 1 97.25 271 PRO A CA 1
ATOM 2113 C C . PRO A 1 271 ? 4.965 16.859 34.781 1 97.25 271 PRO A C 1
ATOM 2115 O O . PRO A 1 271 ? 5.812 16.734 35.688 1 97.25 271 PRO A O 1
ATOM 2118 N N . ASN A 1 272 ? 4.559 18.047 34.406 1 98 272 ASN A N 1
ATOM 2119 C CA . ASN A 1 272 ? 4.879 19.312 35.062 1 98 272 ASN A CA 1
ATOM 2120 C C . ASN A 1 272 ? 3.648 20.219 35.156 1 98 272 ASN A C 1
ATOM 2122 O O . ASN A 1 272 ? 3.338 20.969 34.219 1 98 272 ASN A O 1
ATOM 2126 N N . PRO A 1 273 ? 3.002 20.219 36.281 1 96.81 273 PRO A N 1
ATOM 2127 C CA . PRO A 1 273 ? 1.77 20.984 36.438 1 96.81 273 PRO A CA 1
ATOM 2128 C C . PRO A 1 273 ? 1.997 22.5 36.312 1 96.81 273 PRO A C 1
ATOM 2130 O O . PRO A 1 273 ? 1.048 23.25 36.062 1 96.81 273 PRO A O 1
ATOM 2133 N N . ASP A 1 274 ? 3.285 22.922 36.406 1 97.19 274 ASP A N 1
ATOM 2134 C CA . ASP A 1 274 ? 3.578 24.359 36.375 1 97.19 274 ASP A CA 1
ATOM 2135 C C . ASP A 1 274 ? 3.938 24.828 34.969 1 97.19 274 ASP A C 1
ATOM 2137 O O . ASP A 1 274 ? 4.332 25.984 34.781 1 97.19 274 ASP A O 1
ATOM 2141 N N . ASP A 1 275 ? 3.877 24 34 1 98.31 275 ASP A N 1
ATOM 2142 C CA . ASP A 1 275 ? 4.219 24.359 32.625 1 98.31 275 ASP A CA 1
ATOM 2143 C C . ASP A 1 275 ? 3.348 25.516 32.156 1 98.31 275 ASP A C 1
ATOM 2145 O O . ASP A 1 275 ? 2.125 25.484 32.281 1 98.31 275 ASP A O 1
ATOM 2149 N N . LEU A 1 276 ? 3.898 26.516 31.453 1 98.44 276 LEU A N 1
ATOM 2150 C CA . LEU A 1 276 ? 3.213 27.734 31.062 1 98.44 276 LEU A CA 1
ATOM 2151 C C . LEU A 1 276 ? 2.312 27.5 29.859 1 98.44 276 LEU A C 1
ATOM 2153 O O . LEU A 1 276 ? 1.461 28.328 29.547 1 98.44 276 LEU A O 1
ATOM 2157 N N . LEU A 1 277 ? 2.469 26.359 29.219 1 98.5 277 LEU A N 1
ATOM 2158 C CA . LEU A 1 277 ? 1.584 25.984 28.109 1 98.5 277 LEU A CA 1
ATOM 2159 C C . LEU A 1 277 ? 0.13 25.969 28.578 1 98.5 277 LEU A C 1
ATOM 2161 O O . LEU A 1 277 ? -0.76 26.422 27.859 1 98.5 277 LEU A O 1
ATOM 2165 N N . PHE A 1 278 ? -0.139 25.484 29.797 1 98.5 278 PHE A N 1
ATOM 2166 C CA . PHE A 1 278 ? -1.496 25.25 30.281 1 98.5 278 PHE A CA 1
ATOM 2167 C C . PHE A 1 278 ? -2.242 26.562 30.469 1 98.5 278 PHE A C 1
ATOM 2169 O O . PHE A 1 278 ? -3.322 26.75 29.906 1 98.5 278 PHE A O 1
ATOM 2176 N N . PRO A 1 279 ? -1.692 27.5 31.219 1 98.5 279 PRO A N 1
ATOM 2177 C CA . PRO A 1 279 ? -2.434 28.75 31.344 1 98.5 279 PRO A CA 1
ATOM 2178 C C . PRO A 1 279 ? -2.545 29.516 30.016 1 98.5 279 PRO A C 1
ATOM 2180 O O . PRO A 1 279 ? -3.516 30.234 29.797 1 98.5 279 PRO A O 1
ATOM 2183 N N . TRP A 1 280 ? -1.547 29.375 29.172 1 98.75 280 TRP A N 1
ATOM 2184 C CA . TRP A 1 280 ? -1.627 30.016 27.859 1 98.75 280 TRP A CA 1
ATOM 2185 C C . TRP A 1 280 ? -2.803 29.469 27.062 1 98.75 280 TRP A C 1
ATOM 2187 O O . TRP A 1 280 ? -3.57 30.234 26.469 1 98.75 280 TRP A O 1
ATOM 2197 N N . VAL A 1 281 ? -2.996 28.125 27.016 1 98.81 281 VAL A N 1
ATOM 2198 C CA . VAL A 1 281 ? -4.105 27.5 26.312 1 98.81 281 VAL A CA 1
ATOM 2199 C C . VAL A 1 281 ? -5.43 28 26.875 1 98.81 281 VAL A C 1
ATOM 2201 O O . VAL A 1 281 ? -6.363 28.297 26.125 1 98.81 281 VAL A O 1
ATOM 2204 N N . ASP A 1 282 ? -5.477 28.047 28.156 1 98.69 282 ASP A N 1
ATOM 2205 C CA . ASP A 1 282 ? -6.684 28.531 28.828 1 98.69 282 ASP A CA 1
ATOM 2206 C C . ASP A 1 282 ? -7.035 29.938 28.359 1 98.69 282 ASP A C 1
ATOM 2208 O O . ASP A 1 282 ? -8.164 30.188 27.938 1 98.69 282 ASP A O 1
ATOM 2212 N N . ARG A 1 283 ? -6.066 30.875 28.344 1 98.69 283 ARG A N 1
ATOM 2213 C CA . ARG A 1 283 ? -6.305 32.281 28 1 98.69 283 ARG A CA 1
ATOM 2214 C C . ARG A 1 283 ? -6.684 32.406 26.531 1 98.69 283 ARG A C 1
ATOM 2216 O O . ARG A 1 283 ? -7.641 33.125 26.188 1 98.69 283 ARG A O 1
ATOM 2223 N N . ILE A 1 284 ? -6 31.734 25.703 1 98.81 284 ILE A N 1
ATOM 2224 C CA . ILE A 1 284 ? -6.184 31.938 24.266 1 98.81 284 ILE A CA 1
ATOM 2225 C C . ILE A 1 284 ? -7.484 31.281 23.812 1 98.81 284 ILE A C 1
ATOM 2227 O O . ILE A 1 284 ? -8.242 31.859 23.031 1 98.81 284 ILE A O 1
ATOM 2231 N N . SER A 1 285 ? -7.762 30.016 24.281 1 98.81 285 SER A N 1
ATOM 2232 C CA . SER A 1 285 ? -9 29.359 23.891 1 98.81 285 SER A CA 1
ATOM 2233 C C . SER A 1 285 ? -10.219 30.109 24.406 1 98.81 285 SER A C 1
ATOM 2235 O O . SER A 1 285 ? -11.234 30.203 23.719 1 98.81 285 SER A O 1
ATOM 2237 N N . ALA A 1 286 ? -10.156 30.656 25.625 1 98.69 286 ALA A N 1
ATOM 2238 C CA . ALA A 1 286 ? -11.242 31.469 26.172 1 98.69 286 ALA A CA 1
ATOM 2239 C C . ALA A 1 286 ? -11.461 32.719 25.328 1 98.69 286 ALA A C 1
ATOM 2241 O O . ALA A 1 286 ? -12.602 33.125 25.094 1 98.69 286 ALA A O 1
ATOM 2242 N N . TYR A 1 287 ? -10.367 33.344 24.984 1 98.75 287 TYR A N 1
ATOM 2243 C CA . TYR A 1 287 ? -10.453 34.531 24.156 1 98.75 287 TYR A CA 1
ATOM 2244 C C . TYR A 1 287 ? -11.133 34.219 22.828 1 98.75 287 TYR A C 1
ATOM 2246 O O . TYR A 1 287 ? -12.047 34.938 22.406 1 98.75 287 TYR A O 1
ATOM 2254 N N . ILE A 1 288 ? -10.727 33.156 22.141 1 98.88 288 ILE A N 1
ATOM 2255 C CA . ILE A 1 288 ? -11.305 32.75 20.859 1 98.88 288 ILE A CA 1
ATOM 2256 C C . ILE A 1 288 ? -12.797 32.469 21.047 1 98.88 288 ILE A C 1
ATOM 2258 O O . ILE A 1 288 ? -13.617 32.938 20.234 1 98.88 288 ILE A O 1
ATOM 2262 N N . ARG A 1 289 ? -13.141 31.719 22.109 1 98.69 289 ARG A N 1
ATOM 2263 C CA . ARG A 1 289 ? -14.539 31.406 22.375 1 98.69 289 ARG A CA 1
ATOM 2264 C C . ARG A 1 289 ? -15.367 32.656 22.547 1 98.69 289 ARG A C 1
ATOM 2266 O O . ARG A 1 289 ? -16.516 32.719 22.109 1 98.69 289 ARG A O 1
ATOM 2273 N N . SER A 1 290 ? -14.844 33.688 23.109 1 98.38 290 SER A N 1
ATOM 2274 C CA . SER A 1 290 ? -15.562 34.938 23.359 1 98.38 290 SER A CA 1
ATOM 2275 C C . SER A 1 290 ? -15.859 35.688 22.062 1 98.38 290 SER A C 1
ATOM 2277 O O . SER A 1 290 ? -16.781 36.5 22.016 1 98.38 290 SER A O 1
ATOM 2279 N N . LEU A 1 291 ? -15.07 35.406 21.031 1 97.81 291 LEU A N 1
ATOM 2280 C CA . LEU A 1 291 ? -15.203 36.125 19.766 1 97.81 291 LEU A CA 1
ATOM 2281 C C . LEU A 1 291 ? -16.234 35.438 18.859 1 97.81 291 LEU A C 1
ATOM 2283 O O . LEU A 1 291 ? -16.812 36.094 17.984 1 97.81 291 LEU A O 1
ATOM 2287 N N . GLY A 1 292 ? -16.422 34.125 18.969 1 89 292 GLY A N 1
ATOM 2288 C CA . GLY A 1 292 ? -17.328 33.406 18.109 1 89 292 GLY A CA 1
ATOM 2289 C C . GLY A 1 292 ? -17.734 32.062 18.688 1 89 292 GLY A C 1
ATOM 2290 O O . GLY A 1 292 ? -16.906 31.141 18.797 1 89 292 GLY A O 1
ATOM 2291 N N . PRO A 1 293 ? -18.953 31.875 18.922 1 89.62 293 PRO A N 1
ATOM 2292 C CA . PRO A 1 293 ? -19.391 30.672 19.656 1 89.62 293 PRO A CA 1
ATOM 2293 C C . PRO A 1 293 ? -19.797 29.531 18.719 1 89.62 293 PRO A C 1
ATOM 2295 O O . PRO A 1 293 ? -20.016 28.406 19.188 1 89.62 293 PRO A O 1
ATOM 2298 N N . LYS A 1 294 ? -19.828 29.703 17.438 1 94.88 294 LYS A N 1
ATOM 2299 C CA . LYS A 1 294 ? -20.453 28.719 16.562 1 94.88 294 LYS A CA 1
ATOM 2300 C C . LYS A 1 294 ? -19.438 27.656 16.125 1 94.88 294 LYS A C 1
ATOM 2302 O O . LYS A 1 294 ? -19.766 26.484 15.969 1 94.88 294 LYS A O 1
ATOM 2307 N N . GLN A 1 295 ? -18.266 28.031 15.867 1 98.5 295 GLN A N 1
ATOM 2308 C CA . GLN A 1 295 ? -17.219 27.141 15.359 1 98.5 295 GLN A CA 1
ATOM 2309 C C . GLN A 1 295 ? -16.484 26.453 16.5 1 98.5 295 GLN A C 1
ATOM 2311 O O . GLN A 1 295 ? -16.531 26.906 17.641 1 98.5 295 GLN A O 1
ATOM 2316 N N . LEU A 1 296 ? -15.844 25.328 16.188 1 98.88 296 LEU A N 1
ATOM 2317 C CA . LEU A 1 296 ? -15.133 24.531 17.172 1 98.88 296 LEU A CA 1
ATOM 2318 C C . LEU A 1 296 ? -13.758 25.125 17.469 1 98.88 296 LEU A C 1
ATOM 2320 O O . LEU A 1 296 ? -13.273 25.969 16.703 1 98.88 296 LEU A O 1
ATOM 2324 N N . ILE A 1 297 ? -13.203 24.781 18.609 1 98.94 297 ILE A N 1
ATOM 2325 C CA . ILE A 1 297 ? -11.867 25.188 19 1 98.94 297 ILE A CA 1
ATOM 2326 C C . ILE A 1 297 ? -11 23.953 19.281 1 98.94 297 ILE A C 1
ATOM 2328 O O . ILE A 1 297 ? -11.438 23.016 19.953 1 98.94 297 ILE A O 1
ATOM 2332 N N . SER A 1 298 ? -9.836 23.859 18.719 1 98.88 298 SER A N 1
ATOM 2333 C CA . SER A 1 298 ? -8.812 22.875 19.078 1 98.88 298 SER A CA 1
ATOM 2334 C C . SER A 1 298 ? -7.477 23.547 19.375 1 98.88 298 SER A C 1
ATOM 2336 O O . SER A 1 298 ? -7.266 24.703 19.016 1 98.88 298 SER A O 1
ATOM 2338 N N . VAL A 1 299 ? -6.598 22.875 20.016 1 98.81 299 VAL A N 1
ATOM 2339 C CA . VAL A 1 299 ? -5.328 23.453 20.453 1 98.81 299 VAL A CA 1
ATOM 2340 C C . VAL A 1 299 ? -4.289 23.297 19.344 1 98.81 299 VAL A C 1
ATOM 2342 O O . VAL A 1 299 ? -3.512 24.219 19.078 1 98.81 299 VAL A O 1
ATOM 2345 N N . GLY A 1 300 ? -4.227 22.219 18.688 1 98.75 300 GLY A N 1
ATOM 2346 C CA . GLY A 1 300 ? -3.203 21.891 17.719 1 98.75 300 GLY A CA 1
ATOM 2347 C C . GLY A 1 300 ? -2.027 21.141 18.312 1 98.75 300 GLY A C 1
ATOM 2348 O O . GLY A 1 300 ? -0.944 21.094 17.734 1 98.75 300 GLY A O 1
ATOM 2349 N N . LEU A 1 301 ? -2.254 20.469 19.438 1 98.12 301 LEU A N 1
ATOM 2350 C CA . LEU A 1 301 ? -1.201 19.734 20.125 1 98.12 301 LEU A CA 1
ATOM 2351 C C . LEU A 1 301 ? -0.819 18.484 19.344 1 98.12 301 LEU A C 1
ATOM 2353 O O . LEU A 1 301 ? -1.689 17.781 18.828 1 98.12 301 LEU A O 1
ATOM 2357 N N . GLU A 1 302 ? 0.45 18.172 19.297 1 96.12 302 GLU A N 1
ATOM 2358 C CA . GLU A 1 302 ? 0.937 16.969 18.641 1 96.12 302 GLU A CA 1
ATOM 2359 C C . GLU A 1 302 ? 0.72 15.734 19.5 1 96.12 302 GLU A C 1
ATOM 2361 O O . GLU A 1 302 ? 0.547 14.625 19 1 96.12 302 GLU A O 1
ATOM 2366 N N . ALA A 1 303 ? 0.801 15.883 20.828 1 95.69 303 ALA A N 1
ATOM 2367 C CA . ALA A 1 303 ? 0.507 14.859 21.828 1 95.69 303 ALA A CA 1
ATOM 2368 C C . ALA A 1 303 ? 1.67 13.883 21.969 1 95.69 303 ALA A C 1
ATOM 2370 O O . ALA A 1 303 ? 1.578 12.906 22.719 1 95.69 303 ALA A O 1
ATOM 2371 N N . LYS A 1 304 ? 2.807 14.086 21.297 1 94.5 304 LYS A N 1
ATOM 2372 C CA . LYS A 1 304 ? 3.99 13.258 21.5 1 94.5 304 LYS A CA 1
ATOM 2373 C C . LYS A 1 304 ? 4.445 13.297 22.953 1 94.5 304 LYS A C 1
ATOM 2375 O O . LYS A 1 304 ? 5.137 12.391 23.422 1 94.5 304 LYS A O 1
ATOM 2380 N N . GLN A 1 305 ? 3.961 14.273 23.703 1 93.75 305 GLN A N 1
ATOM 2381 C CA . GLN A 1 305 ? 4.395 14.562 25.062 1 93.75 305 GLN A CA 1
ATOM 2382 C C . GLN A 1 305 ? 3.793 13.57 26.047 1 93.75 305 GLN A C 1
ATOM 2384 O O . GLN A 1 305 ? 4.219 13.5 27.203 1 93.75 305 GLN A O 1
ATOM 2389 N N . GLY A 1 306 ? 2.764 12.852 25.641 1 96.38 306 GLY A N 1
ATOM 2390 C CA . GLY A 1 306 ? 2.238 11.797 26.484 1 96.38 306 GLY A CA 1
ATOM 2391 C C . GLY A 1 306 ? 0.9 12.148 27.109 1 96.38 306 GLY A C 1
ATOM 2392 O O . GLY A 1 306 ? 0.35 13.219 26.844 1 96.38 306 GLY A O 1
ATOM 2393 N N . GLU A 1 307 ? 0.414 11.242 27.906 1 97.88 307 GLU A N 1
ATOM 2394 C CA . GLU A 1 307 ? -0.942 11.25 28.438 1 97.88 307 GLU A CA 1
ATOM 2395 C C . GLU A 1 307 ? -1.198 12.5 29.266 1 97.88 307 GLU A C 1
ATOM 2397 O O . GLU A 1 307 ? -2.234 13.156 29.125 1 97.88 307 GLU A O 1
ATOM 2402 N N . TYR A 1 308 ? -0.283 12.852 30.141 1 98.06 308 TYR A N 1
ATOM 2403 C CA . TYR A 1 308 ? -0.498 13.961 31.062 1 98.06 308 TYR A CA 1
ATOM 2404 C C . TYR A 1 308 ? -0.718 15.266 30.297 1 98.06 308 TYR A C 1
ATOM 2406 O O . TYR A 1 308 ? -1.702 15.969 30.531 1 98.06 308 TYR A O 1
ATOM 2414 N N . TYR A 1 309 ? 0.15 15.547 29.391 1 98.25 309 TYR A N 1
ATOM 2415 C CA . TYR A 1 309 ? 0.048 16.781 28.641 1 98.25 309 TYR A CA 1
ATOM 2416 C C . TYR A 1 309 ? -1.17 16.766 27.719 1 98.25 309 TYR A C 1
ATOM 2418 O O . TYR A 1 309 ? -1.854 17.781 27.562 1 98.25 309 TYR A O 1
ATOM 2426 N N . PHE A 1 310 ? -1.387 15.602 27.156 1 98.62 310 PHE A N 1
ATOM 2427 C CA . PHE A 1 310 ? -2.559 15.453 26.297 1 98.62 310 PHE A CA 1
ATOM 2428 C C . PHE A 1 310 ? -3.83 15.828 27.047 1 98.62 310 PHE A C 1
ATOM 2430 O O . PHE A 1 310 ? -4.617 16.641 26.578 1 98.62 310 PHE A O 1
ATOM 2437 N N . LYS A 1 311 ? -4.035 15.25 28.188 1 98.69 311 LYS A N 1
ATOM 2438 C CA . LYS A 1 311 ? -5.258 15.469 28.953 1 98.69 311 LYS A CA 1
ATOM 2439 C C . LYS A 1 311 ? -5.332 16.891 29.484 1 98.69 311 LYS A C 1
ATOM 2441 O O . LYS A 1 311 ? -6.375 17.547 29.406 1 98.69 311 LYS A O 1
ATOM 2446 N N . ARG A 1 312 ? -4.219 17.422 29.938 1 98.31 312 ARG A N 1
ATOM 2447 C CA . ARG A 1 312 ? -4.223 18.734 30.562 1 98.31 312 ARG A CA 1
ATOM 2448 C C . ARG A 1 312 ? -4.531 19.828 29.531 1 98.31 312 ARG A C 1
ATOM 2450 O O . ARG A 1 312 ? -5.285 20.766 29.812 1 98.31 312 ARG A O 1
ATOM 2457 N N . VAL A 1 313 ? -3.965 19.672 28.391 1 98 313 VAL A N 1
ATOM 2458 C CA . VAL A 1 313 ? -4.07 20.688 27.344 1 98 313 VAL A CA 1
ATOM 2459 C C . VAL A 1 313 ? -5.473 20.656 26.734 1 98 313 VAL A C 1
ATOM 2461 O O . VAL A 1 313 ? -6.02 21.703 26.375 1 98 313 VAL A O 1
ATOM 2464 N N . ASN A 1 314 ? -6.059 19.484 26.625 1 98.56 314 ASN A N 1
ATOM 2465 C CA . ASN A 1 314 ? -7.289 19.359 25.844 1 98.56 314 ASN A CA 1
ATOM 2466 C C . ASN A 1 314 ? -8.516 19.359 26.75 1 98.56 314 ASN A C 1
ATOM 2468 O O . ASN A 1 314 ? -9.648 19.422 26.266 1 98.56 314 ASN A O 1
ATOM 2472 N N . ASN A 1 315 ? -8.352 19.359 28.094 1 98.06 315 ASN A N 1
ATOM 2473 C CA . ASN A 1 315 ? -9.484 19.172 29 1 98.06 315 ASN A CA 1
ATOM 2474 C C . ASN A 1 315 ? -10.062 20.5 29.453 1 98.06 315 ASN A C 1
ATOM 2476 O O . ASN A 1 315 ? -10.852 20.562 30.391 1 98.06 315 ASN A O 1
ATOM 2480 N N . PHE A 1 316 ? -9.75 21.625 28.828 1 98.31 316 PHE A N 1
ATOM 2481 C CA . PHE A 1 316 ? -10.422 22.906 29.078 1 98.31 316 PHE A CA 1
ATOM 2482 C C . PHE A 1 316 ? -11.812 22.906 28.469 1 98.31 316 PHE A C 1
ATOM 2484 O O . PHE A 1 316 ? -12.023 22.359 27.375 1 98.31 316 PHE A O 1
ATOM 2491 N N . SER A 1 31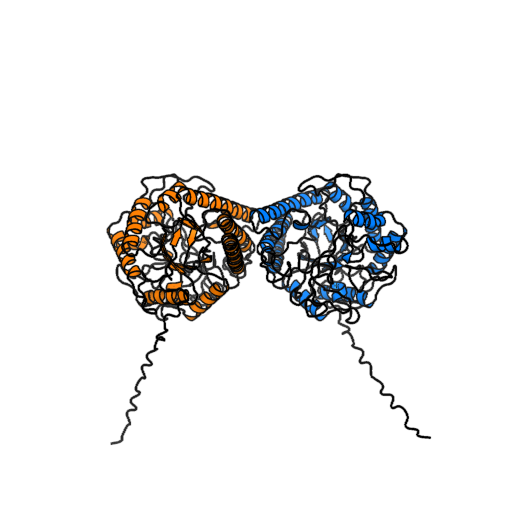7 ? -12.773 23.547 29.094 1 97.75 317 SER A N 1
ATOM 2492 C CA . SER A 1 317 ? -14.156 23.562 28.641 1 97.75 317 SER A CA 1
ATOM 2493 C C . SER A 1 317 ? -14.289 24.281 27.297 1 97.75 317 SER A C 1
ATOM 2495 O O . SER A 1 317 ? -15.242 24.047 26.547 1 97.75 317 SER A O 1
ATOM 2497 N N . THR A 1 318 ? -13.32 25.141 26.969 1 98.38 318 THR A N 1
ATOM 2498 C CA . THR A 1 318 ? -13.359 25.922 25.75 1 98.38 318 THR A CA 1
ATOM 2499 C C . THR A 1 318 ? -12.812 25.125 24.562 1 98.38 318 THR A C 1
ATOM 2501 O O . THR A 1 318 ? -12.984 25.516 23.406 1 98.38 318 THR A O 1
ATOM 2504 N N . VAL A 1 319 ? -12.133 24.016 24.812 1 98.75 319 VAL A N 1
ATOM 2505 C CA . VAL A 1 319 ? -11.562 23.172 23.766 1 98.75 319 VAL A CA 1
ATOM 2506 C C . VAL A 1 319 ? -12.555 22.078 23.391 1 98.75 319 VAL A C 1
ATOM 2508 O O . VAL A 1 319 ? -13.016 21.328 24.25 1 98.75 319 VAL A O 1
ATOM 2511 N N . ASP A 1 320 ? -12.852 21.922 22.109 1 98.81 320 ASP A N 1
ATOM 2512 C CA . ASP A 1 320 ? -13.961 21.062 21.688 1 98.81 320 ASP A CA 1
ATOM 2513 C C . ASP A 1 320 ? -13.477 19.656 21.359 1 98.81 320 ASP A C 1
ATOM 2515 O O . ASP A 1 320 ? -14.211 18.688 21.531 1 98.81 320 ASP A O 1
ATOM 2519 N N . TYR A 1 321 ? -12.328 19.516 20.844 1 98.81 321 TYR A N 1
ATOM 2520 C CA . TYR A 1 321 ? -11.773 18.203 20.531 1 98.81 321 TYR A CA 1
ATOM 2521 C C . TYR A 1 321 ? -10.25 18.234 20.609 1 98.81 321 TYR A C 1
ATOM 2523 O O . TYR A 1 321 ? -9.633 19.297 20.547 1 98.81 321 TYR A O 1
ATOM 2531 N N . ALA A 1 322 ? -9.641 17.078 20.812 1 98.88 322 ALA A N 1
ATOM 2532 C CA . ALA A 1 322 ? -8.188 16.922 20.906 1 98.88 322 ALA A CA 1
ATOM 2533 C C . ALA A 1 322 ? -7.566 16.641 19.547 1 98.88 322 ALA A C 1
ATOM 2535 O O . ALA A 1 322 ? -8.273 16.328 18.594 1 98.88 322 ALA A O 1
ATOM 2536 N N . THR A 1 323 ? -6.266 16.844 19.453 1 98.88 323 THR A N 1
ATOM 2537 C CA . THR A 1 323 ? -5.531 16.516 18.234 1 98.88 323 THR A CA 1
ATOM 2538 C C . THR A 1 323 ? -4.293 15.688 18.547 1 98.88 323 THR A C 1
ATOM 2540 O O . THR A 1 323 ? -3.758 15.758 19.656 1 98.88 323 THR A O 1
ATOM 2543 N N . THR A 1 324 ? -3.906 14.891 17.625 1 98.75 324 THR A N 1
ATOM 2544 C CA . THR A 1 324 ? -2.627 14.188 17.641 1 98.75 324 THR A CA 1
ATOM 2545 C C . THR A 1 324 ? -1.92 14.344 16.297 1 98.75 324 THR A C 1
ATOM 2547 O O . THR A 1 324 ? -2.568 14.539 15.266 1 98.75 324 THR A O 1
ATOM 2550 N N . HIS A 1 325 ? -0.677 14.43 16.344 1 98.75 325 HIS A N 1
ATOM 2551 C CA . HIS A 1 325 ? 0.214 14.227 15.211 1 98.75 325 HIS A CA 1
ATOM 2552 C C . HIS A 1 325 ? 1.065 12.977 15.391 1 98.75 325 HIS A C 1
ATOM 2554 O O . HIS A 1 325 ? 1.284 12.523 16.516 1 98.75 325 HIS A O 1
ATOM 2560 N N . CYS A 1 326 ? 1.503 12.359 14.305 1 98.44 326 CYS A N 1
ATOM 2561 C CA . CYS A 1 326 ? 2.338 11.164 14.406 1 98.44 326 CYS A CA 1
ATOM 2562 C C . CYS A 1 326 ? 3.475 11.211 13.391 1 98.44 326 CYS A C 1
ATOM 2564 O O . CYS A 1 326 ? 3.262 10.984 12.195 1 98.44 326 CYS A O 1
ATOM 2566 N N . TRP A 1 327 ? 4.668 11.461 13.906 1 98 327 TRP A N 1
ATOM 2567 C CA . TRP A 1 327 ? 5.852 11.609 13.07 1 98 327 TRP A CA 1
ATOM 2568 C C . TRP A 1 327 ? 6.898 10.555 13.414 1 98 327 TRP A C 1
ATOM 2570 O O . TRP A 1 327 ? 7.891 10.852 14.086 1 98 327 TRP A O 1
ATOM 2580 N N . VAL A 1 328 ? 6.77 9.406 12.82 1 98.25 328 VAL A N 1
ATOM 2581 C CA . VAL A 1 328 ? 7.59 8.258 13.211 1 98.25 328 VAL A CA 1
ATOM 2582 C C . VAL A 1 328 ? 9.047 8.523 12.852 1 98.25 328 VAL A C 1
ATOM 2584 O O . VAL A 1 328 ? 9.961 8.117 13.57 1 98.25 328 VAL A O 1
ATOM 2587 N N . GLN A 1 329 ? 9.297 9.203 11.727 1 97.69 329 GLN A N 1
ATOM 2588 C CA . GLN A 1 329 ? 10.688 9.461 11.375 1 97.69 329 GLN A CA 1
ATOM 2589 C C . GLN A 1 329 ? 11.289 10.555 12.258 1 97.69 329 GLN A C 1
ATOM 2591 O O . GLN A 1 329 ? 12.383 10.391 12.797 1 97.69 329 GLN A O 1
ATOM 2596 N N . ASN A 1 330 ? 10.57 11.664 12.445 1 96.19 330 ASN A N 1
ATOM 2597 C CA . ASN A 1 330 ? 11.039 12.758 13.297 1 96.19 330 ASN A CA 1
ATOM 2598 C C . ASN A 1 330 ? 11.289 12.289 14.727 1 96.19 330 ASN A C 1
ATOM 2600 O O . ASN A 1 330 ? 12.164 12.812 15.414 1 96.19 330 ASN A O 1
ATOM 2604 N N . TRP A 1 331 ? 10.539 11.305 15.141 1 96.19 331 TRP A N 1
ATOM 2605 C CA . TRP A 1 331 ? 10.609 10.867 16.531 1 96.19 331 TRP A CA 1
ATOM 2606 C C . TRP A 1 331 ? 11.562 9.688 16.688 1 96.19 331 TRP A C 1
ATOM 2608 O O . TRP A 1 331 ? 11.641 9.086 17.766 1 96.19 331 TRP A O 1
ATOM 2618 N N . GLY A 1 332 ? 12.242 9.266 15.602 1 96.25 332 GLY A N 1
ATOM 2619 C CA . GLY A 1 332 ? 13.328 8.305 15.672 1 96.25 332 GLY A CA 1
ATOM 2620 C C . GLY A 1 332 ? 12.852 6.863 15.562 1 96.25 332 GLY A C 1
ATOM 2621 O O . GLY A 1 332 ? 13.633 5.934 15.773 1 96.25 332 GLY A O 1
ATOM 2622 N N . VAL A 1 333 ? 11.602 6.637 15.242 1 97.75 333 VAL A N 1
ATOM 2623 C CA . VAL A 1 333 ? 11.039 5.293 15.172 1 97.75 333 VAL A CA 1
ATOM 2624 C C . VAL A 1 333 ? 11.352 4.68 13.805 1 97.75 333 VAL A C 1
ATOM 2626 O O . VAL A 1 333 ? 11.516 3.461 13.695 1 97.75 333 VAL A O 1
ATOM 2629 N N . TYR A 1 334 ? 11.523 5.465 12.727 1 98.38 334 TYR A N 1
ATOM 2630 C CA . TYR A 1 334 ? 11.656 5.039 11.336 1 98.38 334 TYR A CA 1
ATOM 2631 C C . TYR A 1 334 ? 12.836 5.73 10.664 1 98.38 334 TYR A C 1
ATOM 2633 O O . TYR A 1 334 ? 13.133 6.895 10.953 1 98.38 334 TYR A O 1
ATOM 2641 N N . ASP A 1 335 ? 13.438 5.035 9.797 1 98.25 335 ASP A N 1
ATOM 2642 C CA . ASP A 1 335 ? 14.539 5.551 8.992 1 98.25 335 ASP A CA 1
ATOM 2643 C C . ASP A 1 335 ? 14.25 5.414 7.504 1 98.25 335 ASP A C 1
ATOM 2645 O O . ASP A 1 335 ? 14.18 4.301 6.977 1 98.25 335 ASP A O 1
ATOM 2649 N N . MET A 1 336 ? 14.203 6.508 6.762 1 97.12 336 MET A N 1
ATOM 2650 C CA . MET A 1 336 ? 13.773 6.535 5.367 1 97.12 336 MET A CA 1
ATOM 2651 C C . MET A 1 336 ? 14.812 5.863 4.473 1 97.12 336 MET A C 1
ATOM 2653 O O . MET A 1 336 ? 14.539 5.57 3.307 1 97.12 336 MET A O 1
ATOM 2657 N N . TYR A 1 337 ? 16.016 5.57 4.996 1 96.56 337 TYR A N 1
ATOM 2658 C CA . TYR A 1 337 ? 17.062 4.938 4.199 1 96.56 337 TYR A CA 1
ATOM 2659 C C . TYR A 1 337 ? 17.141 3.443 4.492 1 96.56 337 TYR A C 1
ATOM 2661 O O . TYR A 1 337 ? 17.906 2.721 3.863 1 96.56 337 TYR A O 1
ATOM 2669 N N . ASN A 1 338 ? 16.375 2.949 5.469 1 96.75 338 ASN A N 1
ATOM 2670 C CA . ASN A 1 338 ? 16.328 1.539 5.844 1 96.75 338 ASN A CA 1
ATOM 2671 C C . ASN A 1 338 ? 15.164 0.818 5.188 1 96.75 338 ASN A C 1
ATOM 2673 O O . ASN A 1 338 ? 14.016 0.951 5.633 1 96.75 338 ASN A O 1
ATOM 2677 N N . ALA A 1 339 ? 15.391 -0.039 4.219 1 94.62 339 ALA A N 1
ATOM 2678 C CA . ALA A 1 339 ? 14.367 -0.662 3.383 1 94.62 339 ALA A CA 1
ATOM 2679 C C . ALA A 1 339 ? 13.828 -1.93 4.035 1 94.62 339 ALA A C 1
ATOM 2681 O O . ALA A 1 339 ? 12.945 -2.59 3.482 1 94.62 339 ALA A O 1
ATOM 2682 N N . THR A 1 340 ? 14.258 -2.348 5.195 1 94.75 340 THR A N 1
ATOM 2683 C CA . THR A 1 340 ? 13.922 -3.639 5.789 1 94.75 340 THR A CA 1
ATOM 2684 C C . THR A 1 340 ? 12.469 -3.66 6.254 1 94.75 340 THR A C 1
ATOM 2686 O O . THR A 1 340 ? 11.914 -2.621 6.621 1 94.75 340 THR A O 1
ATOM 2689 N N . ASP A 1 341 ? 11.891 -4.855 6.262 1 93.56 341 ASP A N 1
ATOM 2690 C CA . ASP A 1 341 ? 10.555 -5.047 6.812 1 93.56 341 ASP A CA 1
ATOM 2691 C C . ASP A 1 341 ? 10.508 -4.668 8.289 1 93.56 341 ASP A C 1
ATOM 2693 O O . ASP A 1 341 ? 9.508 -4.125 8.766 1 93.56 341 ASP A O 1
ATOM 2697 N N . ALA A 1 342 ? 11.555 -4.973 9.008 1 94.88 342 ALA A N 1
ATOM 2698 C CA . ALA A 1 342 ? 11.609 -4.676 10.438 1 94.88 342 ALA A CA 1
ATOM 2699 C C . ALA A 1 342 ? 11.438 -3.18 10.688 1 94.88 342 ALA A C 1
ATOM 2701 O O . ALA A 1 342 ? 10.797 -2.781 11.664 1 94.88 342 ALA A O 1
ATOM 2702 N N . ASN A 1 343 ? 12.055 -2.344 9.828 1 97.62 343 ASN A N 1
ATOM 2703 C CA . ASN A 1 343 ? 11.922 -0.893 9.914 1 97.62 343 ASN A CA 1
ATOM 2704 C C . ASN A 1 343 ? 10.461 -0.457 9.75 1 97.62 343 ASN A C 1
ATOM 2706 O O . ASN A 1 343 ? 9.977 0.372 10.523 1 97.62 343 ASN A O 1
ATOM 2710 N N . LEU A 1 344 ? 9.75 -1.009 8.789 1 97.69 344 LEU A N 1
ATOM 2711 C CA . LEU A 1 344 ? 8.336 -0.717 8.539 1 97.69 344 LEU A CA 1
ATOM 2712 C C . LEU A 1 344 ? 7.473 -1.197 9.695 1 97.69 344 LEU A C 1
ATOM 2714 O O . LEU A 1 344 ? 6.582 -0.475 10.148 1 97.69 344 LEU A O 1
ATOM 2718 N N . VAL A 1 345 ? 7.734 -2.404 10.211 1 97 345 VAL A N 1
ATOM 2719 C CA . VAL A 1 345 ? 6.957 -3 11.289 1 97 345 VAL A CA 1
ATOM 2720 C C . VAL A 1 345 ? 7.062 -2.129 12.547 1 97 345 VAL A C 1
ATOM 2722 O O . VAL A 1 345 ? 6.066 -1.898 13.234 1 97 345 VAL A O 1
ATOM 2725 N N . ALA A 1 346 ? 8.25 -1.645 12.812 1 97.88 346 ALA A N 1
ATOM 2726 C CA . ALA A 1 346 ? 8.438 -0.784 13.977 1 97.88 346 ALA A CA 1
ATOM 2727 C C . ALA A 1 346 ? 7.559 0.459 13.891 1 97.88 346 ALA A C 1
ATOM 2729 O O . ALA A 1 346 ? 6.918 0.843 14.875 1 97.88 346 ALA A O 1
ATOM 2730 N N . ALA A 1 347 ? 7.527 1.09 12.75 1 98.44 347 ALA A N 1
ATOM 2731 C CA . ALA A 1 347 ? 6.711 2.281 12.539 1 98.44 347 ALA A CA 1
ATOM 2732 C C . ALA A 1 347 ? 5.223 1.956 12.664 1 98.44 347 ALA A C 1
ATOM 2734 O O . ALA A 1 347 ? 4.473 2.707 13.289 1 98.44 347 ALA A O 1
ATOM 2735 N N . GLN A 1 348 ? 4.773 0.831 12.047 1 98.12 348 GLN A N 1
ATOM 2736 C CA . GLN A 1 348 ? 3.371 0.423 12.07 1 98.12 348 GLN A CA 1
ATOM 2737 C C . GLN A 1 348 ? 2.914 0.103 13.492 1 98.12 348 GLN A C 1
ATOM 2739 O O . GLN A 1 348 ? 1.835 0.525 13.914 1 98.12 348 GLN A O 1
ATOM 2744 N N . ASP A 1 349 ? 3.738 -0.633 14.219 1 97.88 349 ASP A N 1
ATOM 2745 C CA . ASP A 1 349 ? 3.404 -0.978 15.594 1 97.88 349 ASP A CA 1
ATOM 2746 C C . ASP A 1 349 ? 3.305 0.272 16.469 1 97.88 349 ASP A C 1
ATOM 2748 O O . ASP A 1 349 ? 2.389 0.394 17.281 1 97.88 349 ASP A O 1
ATOM 2752 N N . PHE A 1 350 ? 4.246 1.176 16.297 1 98.38 350 PHE A N 1
ATOM 2753 C CA . PHE A 1 350 ? 4.211 2.424 17.047 1 98.38 350 PHE A CA 1
ATOM 2754 C C . PHE A 1 350 ? 2.916 3.182 16.781 1 98.38 350 PHE A C 1
ATOM 2756 O O . PHE A 1 350 ? 2.26 3.652 17.703 1 98.38 350 PHE A O 1
ATOM 2763 N N . ALA A 1 351 ? 2.561 3.336 15.531 1 98.12 351 ALA A N 1
ATOM 2764 C CA . ALA A 1 351 ? 1.358 4.066 15.141 1 98.12 351 ALA A CA 1
ATOM 2765 C C . ALA A 1 351 ? 0.11 3.449 15.758 1 98.12 351 ALA A C 1
ATOM 2767 O O . ALA A 1 351 ? -0.742 4.16 16.297 1 98.12 351 ALA A O 1
ATOM 2768 N N . ARG A 1 352 ? -0.069 2.094 15.695 1 97.75 352 ARG A N 1
ATOM 2769 C CA . ARG A 1 352 ? -1.218 1.4 16.266 1 97.75 352 ARG A CA 1
ATOM 2770 C C . ARG A 1 352 ? -1.346 1.692 17.75 1 97.75 352 ARG A C 1
ATOM 2772 O O . ARG A 1 352 ? -2.43 2.029 18.234 1 97.75 352 ARG A O 1
ATOM 2779 N N . ASP A 1 353 ? -0.198 1.519 18.438 1 97.75 353 ASP A N 1
ATOM 2780 C CA . ASP A 1 353 ? -0.198 1.736 19.875 1 97.75 353 ASP A CA 1
ATOM 2781 C C . ASP A 1 353 ? -0.542 3.186 20.219 1 97.75 353 ASP A C 1
ATOM 2783 O O . ASP A 1 353 ? -1.318 3.447 21.141 1 97.75 353 ASP A O 1
ATOM 2787 N N . PHE A 1 354 ? 0.062 4.094 19.5 1 98.31 354 PHE A N 1
ATOM 2788 C CA . PHE A 1 354 ? -0.155 5.516 19.766 1 98.31 354 PHE A CA 1
ATOM 2789 C C . PHE A 1 354 ? -1.613 5.891 19.531 1 98.31 354 PHE A C 1
ATOM 2791 O O . PHE A 1 354 ? -2.195 6.648 20.312 1 98.31 354 PHE A O 1
ATOM 2798 N N . MET A 1 355 ? -2.254 5.406 18.469 1 98.44 355 MET A N 1
ATOM 2799 C CA . MET A 1 355 ? -3.664 5.676 18.203 1 98.44 355 MET A CA 1
ATOM 2800 C C . MET A 1 355 ? -4.547 5.086 19.297 1 98.44 355 MET A C 1
ATOM 2802 O O . MET A 1 355 ? -5.484 5.738 19.766 1 98.44 355 MET A O 1
ATOM 2806 N N . LYS A 1 356 ? -4.258 3.873 19.672 1 97.75 356 LYS A N 1
ATOM 2807 C CA . LYS A 1 356 ? -5.035 3.223 20.719 1 97.75 356 LYS A CA 1
ATOM 2808 C C . LYS A 1 356 ? -4.934 3.99 22.031 1 97.75 356 LYS A C 1
ATOM 2810 O O . LYS A 1 356 ? -5.945 4.27 22.672 1 97.75 356 LYS A O 1
ATOM 2815 N N . ASN A 1 357 ? -3.744 4.32 22.422 1 98 357 ASN A N 1
ATOM 2816 C CA . ASN A 1 357 ? -3.514 5.008 23.688 1 98 357 ASN A CA 1
ATOM 2817 C C . ASN A 1 357 ? -4.141 6.398 23.703 1 98 357 ASN A C 1
ATOM 2819 O O . ASN A 1 357 ? -4.801 6.781 24.656 1 98 357 ASN A O 1
ATOM 2823 N N . SER A 1 358 ? -3.955 7.137 22.656 1 98.62 358 SER A N 1
ATOM 2824 C CA . SER A 1 358 ? -4.48 8.5 22.625 1 98.62 358 SER A CA 1
ATOM 2825 C C . SER A 1 358 ? -6 8.5 22.516 1 98.62 358 SER A C 1
ATOM 2827 O O . SER A 1 358 ? -6.66 9.422 23 1 98.62 358 SER A O 1
ATOM 2829 N N . SER A 1 359 ? -6.527 7.504 21.844 1 98.81 359 SER A N 1
ATOM 2830 C CA . SER A 1 359 ? -7.977 7.336 21.875 1 98.81 359 SER A CA 1
ATOM 2831 C C . SER A 1 359 ? -8.492 7.18 23.297 1 98.81 359 SER A C 1
ATOM 2833 O O . SER A 1 359 ? -9.492 7.793 23.672 1 98.81 359 SER A O 1
ATOM 2835 N N . GLN A 1 360 ? -7.816 6.355 24.062 1 98.62 360 GLN A N 1
ATOM 2836 C CA . GLN A 1 360 ? -8.195 6.156 25.453 1 98.62 360 GLN A CA 1
ATOM 2837 C C . GLN A 1 360 ? -8.031 7.441 26.266 1 98.62 360 GLN A C 1
ATOM 2839 O O . GLN A 1 360 ? -8.867 7.762 27.109 1 98.62 360 GLN A O 1
ATOM 2844 N N . TRP A 1 361 ? -6.898 8.195 26.047 1 98.81 361 TRP A N 1
ATOM 2845 C CA . TRP A 1 361 ? -6.715 9.477 26.719 1 98.81 361 TRP A CA 1
ATOM 2846 C C . TRP A 1 361 ? -7.891 10.406 26.453 1 98.81 361 TRP A C 1
ATOM 2848 O O . TRP A 1 361 ? -8.375 11.094 27.359 1 98.81 361 TRP A O 1
ATOM 2858 N N . ALA A 1 362 ? -8.289 10.445 25.188 1 98.88 362 ALA A N 1
ATOM 2859 C CA . ALA A 1 362 ? -9.406 11.297 24.781 1 98.88 362 ALA A CA 1
ATOM 2860 C C . ALA A 1 362 ? -10.703 10.859 25.453 1 98.88 362 ALA A C 1
ATOM 2862 O O . ALA A 1 362 ? -11.461 11.695 25.953 1 98.88 362 ALA A O 1
ATOM 2863 N N . LYS A 1 363 ? -11.008 9.578 25.5 1 98.69 363 LYS A N 1
ATOM 2864 C CA . LYS A 1 363 ? -12.188 9.047 26.172 1 98.69 363 LYS A CA 1
ATOM 2865 C C . LYS A 1 363 ? -12.203 9.453 27.656 1 98.69 363 LYS A C 1
ATOM 2867 O O . LYS A 1 363 ? -13.25 9.797 28.188 1 98.69 363 LYS A O 1
ATOM 2872 N N . ASP A 1 364 ? -11.086 9.383 28.25 1 98.75 364 ASP A N 1
ATOM 2873 C CA . ASP A 1 364 ? -10.961 9.688 29.672 1 98.75 364 ASP A CA 1
ATOM 2874 C C . ASP A 1 364 ? -11.406 11.117 29.969 1 98.75 364 ASP A C 1
ATOM 2876 O O . ASP A 1 364 ? -11.898 11.406 31.062 1 98.75 364 ASP A O 1
ATOM 2880 N N . ILE A 1 365 ? -11.188 11.992 29.047 1 98.62 365 ILE A N 1
ATOM 2881 C CA . ILE A 1 365 ? -11.547 13.375 29.297 1 98.62 365 ILE A CA 1
ATOM 2882 C C . ILE A 1 365 ? -12.852 13.719 28.578 1 98.62 365 ILE A C 1
ATOM 2884 O O . ILE A 1 365 ? -13.258 14.883 28.531 1 98.62 365 ILE A O 1
ATOM 2888 N N . GLY A 1 366 ? -13.438 12.75 27.875 1 98.44 366 GLY A N 1
ATOM 2889 C CA . GLY A 1 366 ? -14.758 12.883 27.281 1 98.44 366 GLY A CA 1
ATOM 2890 C C . GLY A 1 366 ? -14.773 13.75 26.047 1 98.44 366 GLY A C 1
ATOM 2891 O O . GLY A 1 366 ? -15.742 14.477 25.797 1 98.44 366 GLY A O 1
ATOM 2892 N N . LYS A 1 367 ? -13.719 13.742 25.234 1 98.38 367 LYS A N 1
ATOM 2893 C CA . LYS A 1 367 ? -13.633 14.539 24.016 1 98.38 367 LYS A CA 1
ATOM 2894 C C . LYS A 1 367 ? -13.188 13.688 22.828 1 98.38 367 LYS A C 1
ATOM 2896 O O . LYS A 1 367 ? -12.391 12.758 22.984 1 98.38 367 LYS A O 1
ATOM 2901 N N . PRO A 1 368 ? -13.703 14.008 21.625 1 98.75 368 PRO A N 1
ATOM 2902 C CA . PRO A 1 368 ? -13.133 13.336 20.453 1 98.75 368 PRO A CA 1
ATOM 2903 C C . PRO A 1 368 ? -11.695 13.766 20.156 1 98.75 368 PRO A C 1
ATOM 2905 O O . PRO A 1 368 ? -11.219 14.758 20.719 1 98.75 368 PRO A O 1
ATOM 2908 N N . VAL A 1 369 ? -11.016 12.969 19.391 1 98.94 369 VAL A N 1
ATOM 2909 C CA . VAL A 1 369 ? -9.641 13.273 19.016 1 98.94 369 VAL A CA 1
ATOM 2910 C C . VAL A 1 369 ? -9.477 13.117 17.5 1 98.94 369 VAL A C 1
ATOM 2912 O O . VAL A 1 369 ? -10.07 12.227 16.891 1 98.94 369 VAL A O 1
ATOM 2915 N N . PHE A 1 370 ? -8.789 14.062 16.844 1 98.88 370 PHE A N 1
ATOM 2916 C CA . PHE A 1 370 ? -8.523 14.141 15.414 1 98.88 370 PHE A CA 1
ATOM 2917 C C . PHE A 1 370 ? -7.051 13.898 15.125 1 98.88 370 PHE A C 1
ATOM 2919 O O . PHE A 1 370 ? -6.184 14.602 15.648 1 98.88 370 PHE A O 1
ATOM 2926 N N . LEU A 1 371 ? -6.691 12.797 14.352 1 98.94 371 LEU A N 1
ATOM 2927 C CA . LEU A 1 371 ? -5.328 12.672 13.844 1 98.94 371 LEU A CA 1
ATOM 2928 C C . LEU A 1 371 ? -5.055 13.719 12.766 1 98.94 371 LEU A C 1
ATOM 2930 O O . LEU A 1 371 ? -5.359 13.492 11.586 1 98.94 371 LEU A O 1
ATOM 2934 N N . GLU A 1 372 ? -4.406 14.703 13.188 1 98.69 372 GLU A N 1
ATOM 2935 C CA . GLU A 1 372 ? -4.422 15.938 12.406 1 98.69 372 GLU A CA 1
ATOM 2936 C C . GLU A 1 372 ? -3.176 16.062 11.531 1 98.69 372 GLU A C 1
ATOM 2938 O O . GLU A 1 372 ? -3.158 16.812 10.562 1 98.69 372 GLU A O 1
ATOM 2943 N N . GLU A 1 373 ? -2.053 15.359 11.883 1 98.75 373 GLU A N 1
ATOM 2944 C CA . GLU A 1 373 ? -0.855 15.266 11.055 1 98.75 373 GLU A CA 1
ATOM 2945 C C . GLU A 1 373 ? -0.201 13.891 11.18 1 98.75 373 GLU A C 1
ATOM 2947 O O . GLU A 1 373 ? -0.092 13.352 12.281 1 98.75 373 GLU A O 1
ATOM 2952 N N . PHE A 1 374 ? 0.182 13.375 10.086 1 98.75 374 PHE A N 1
ATOM 2953 C CA . PHE A 1 374 ? 1.079 12.234 10.008 1 98.75 374 PHE A CA 1
ATOM 2954 C C . PHE A 1 374 ? 1.691 12.117 8.617 1 98.75 374 PHE A C 1
ATOM 2956 O O . PHE A 1 374 ? 1.189 12.711 7.66 1 98.75 374 PHE A O 1
ATOM 2963 N N . GLY A 1 375 ? 2.727 11.477 8.516 1 98.19 375 GLY A N 1
ATOM 2964 C CA . GLY A 1 375 ? 3.373 11.297 7.227 1 98.19 375 GLY A CA 1
ATOM 2965 C C . GLY A 1 375 ? 4.504 10.289 7.262 1 98.19 375 GLY A C 1
ATOM 2966 O O . GLY A 1 375 ? 4.926 9.859 8.336 1 98.19 375 GLY A O 1
ATOM 2967 N N . MET A 1 376 ? 4.941 9.93 6.109 1 98.31 376 MET A N 1
ATOM 2968 C CA . MET A 1 376 ? 6.121 9.102 5.883 1 98.31 376 MET A CA 1
ATOM 2969 C C . MET A 1 376 ? 6.773 9.438 4.543 1 98.31 376 MET A C 1
ATOM 2971 O O . MET A 1 376 ? 6.078 9.656 3.551 1 98.31 376 MET A O 1
ATOM 2975 N N . ALA A 1 377 ? 8.094 9.438 4.531 1 98 377 ALA A N 1
ATOM 2976 C CA . ALA A 1 377 ? 8.852 9.695 3.312 1 98 377 ALA A CA 1
ATOM 2977 C C . ALA A 1 377 ? 8.664 8.57 2.297 1 98 377 ALA A C 1
ATOM 2979 O O . ALA A 1 377 ? 8.258 7.465 2.656 1 98 377 ALA A O 1
ATOM 2980 N N . ARG A 1 378 ? 8.914 8.93 1.032 1 97.69 378 ARG A N 1
ATOM 2981 C CA . ARG A 1 378 ? 9.016 7.891 0.008 1 97.69 378 ARG A CA 1
ATOM 2982 C C . ARG A 1 378 ? 10.164 6.938 0.302 1 97.69 378 ARG A C 1
ATOM 2984 O O . ARG A 1 378 ? 10.914 7.137 1.26 1 97.69 378 ARG A O 1
ATOM 2991 N N . ASP A 1 379 ? 10.266 5.824 -0.564 1 97.31 379 ASP A N 1
ATOM 2992 C CA . ASP A 1 3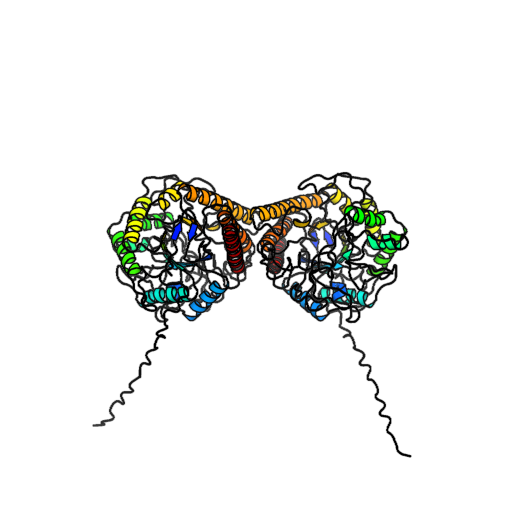79 ? 11.359 4.863 -0.433 1 97.31 379 ASP A CA 1
ATOM 2993 C C . ASP A 1 379 ? 12.695 5.5 -0.803 1 97.31 379 ASP A C 1
ATOM 2995 O O . ASP A 1 379 ? 13.352 5.074 -1.759 1 97.31 379 ASP A O 1
ATOM 2999 N N . ASN A 1 380 ? 13.164 6.402 0.075 1 96.75 380 ASN A N 1
ATOM 3000 C CA . ASN A 1 380 ? 14.289 7.254 -0.3 1 96.75 380 ASN A CA 1
ATOM 3001 C C . ASN A 1 380 ? 15.609 6.492 -0.252 1 96.75 380 ASN A C 1
ATOM 3003 O O . ASN A 1 380 ? 16.656 7.023 -0.645 1 96.75 380 ASN A O 1
ATOM 3007 N N . TRP A 1 381 ? 15.617 5.254 0.198 1 95.06 381 TRP A N 1
ATOM 3008 C CA . TRP A 1 381 ? 16.812 4.434 -0.004 1 95.06 381 TRP A CA 1
ATOM 3009 C C . TRP A 1 381 ? 17.141 4.309 -1.488 1 95.06 381 TRP A C 1
ATOM 3011 O O . TRP A 1 381 ? 18.297 4.078 -1.856 1 95.06 381 TRP A O 1
ATOM 3021 N N . GLU A 1 382 ? 16.172 4.527 -2.377 1 94.69 382 GLU A N 1
ATOM 3022 C CA . GLU A 1 382 ? 16.391 4.512 -3.82 1 94.69 382 GLU A CA 1
ATOM 3023 C C . GLU A 1 382 ? 17.172 5.75 -4.273 1 94.69 382 GLU A C 1
ATOM 3025 O O . GLU A 1 382 ? 17.75 5.758 -5.363 1 94.69 382 GLU A O 1
ATOM 3030 N N . ASN A 1 383 ? 17.094 6.812 -3.496 1 94.88 383 ASN A N 1
ATOM 3031 C CA . ASN A 1 383 ? 17.703 8.094 -3.85 1 94.88 383 ASN A CA 1
ATOM 3032 C C . ASN A 1 383 ? 18.984 8.344 -3.064 1 94.88 383 ASN A C 1
ATOM 3034 O O . ASN A 1 383 ? 19.562 9.43 -3.135 1 94.88 383 ASN A O 1
ATOM 3038 N N . GLU A 1 384 ? 19.469 7.449 -2.281 1 90.88 384 GLU A N 1
ATOM 3039 C CA . GLU A 1 384 ? 20.547 7.652 -1.326 1 90.88 384 GLU A CA 1
ATOM 3040 C C . GLU A 1 384 ? 21.812 8.172 -2.021 1 90.88 384 GLU A C 1
ATOM 3042 O O . GLU A 1 384 ? 22.531 9 -1.468 1 90.88 384 GLU A O 1
ATOM 3047 N N . ASP A 1 385 ? 22.062 7.773 -3.279 1 90.56 385 ASP A N 1
ATOM 3048 C CA . ASP A 1 385 ? 23.281 8.148 -3.977 1 90.56 385 ASP A CA 1
ATOM 3049 C C . ASP A 1 385 ? 23 9.203 -5.047 1 90.56 385 ASP A C 1
ATOM 3051 O O . ASP A 1 385 ? 23.859 9.469 -5.898 1 90.56 385 ASP A O 1
ATOM 3055 N N . LYS A 1 386 ? 21.859 9.75 -4.988 1 93 386 LYS A N 1
ATOM 3056 C CA . LYS A 1 386 ? 21.5 10.766 -5.98 1 93 386 LYS A CA 1
ATOM 3057 C C . LYS A 1 386 ? 21.797 12.172 -5.465 1 93 386 LYS A C 1
ATOM 3059 O O . LYS A 1 386 ? 22.094 12.352 -4.285 1 93 386 LYS A O 1
ATOM 3064 N N . GLU A 1 387 ? 21.672 13.156 -6.34 1 93.38 387 GLU A N 1
ATOM 3065 C CA . GLU A 1 387 ? 21.984 14.547 -6.02 1 93.38 387 GLU A CA 1
ATOM 3066 C C . GLU A 1 387 ? 20.984 15.109 -5.008 1 93.38 387 GLU A C 1
ATOM 3068 O O . GLU A 1 387 ? 21.312 16.016 -4.238 1 93.38 387 GLU A O 1
ATOM 3073 N N . TYR A 1 388 ? 19.797 14.578 -5.027 1 96 388 TYR A N 1
ATOM 3074 C CA . TYR A 1 388 ? 18.734 15.008 -4.129 1 96 388 TYR A CA 1
ATOM 3075 C C . TYR A 1 388 ? 17.984 13.812 -3.562 1 96 388 TYR A C 1
ATOM 3077 O O . TYR A 1 388 ? 17.453 12.984 -4.316 1 96 388 TYR A O 1
ATOM 3085 N N . PRO A 1 389 ? 17.891 13.719 -2.246 1 95.31 389 PRO A N 1
ATOM 3086 C CA . PRO A 1 389 ? 17.391 12.484 -1.639 1 95.31 389 PRO A CA 1
ATOM 3087 C C . PRO A 1 389 ? 15.867 12.391 -1.673 1 95.31 389 PRO A C 1
ATOM 3089 O O . PRO A 1 389 ? 15.305 11.359 -1.294 1 95.31 389 PRO A O 1
ATOM 3092 N N . TYR A 1 390 ? 15.172 13.406 -2.143 1 97.19 390 TYR A N 1
ATOM 3093 C CA . TYR A 1 390 ? 13.711 13.414 -2.055 1 97.19 390 TYR A CA 1
ATOM 3094 C C . TYR A 1 390 ? 13.086 13.477 -3.443 1 97.19 390 TYR A C 1
ATOM 3096 O O . TYR A 1 390 ? 12.016 14.055 -3.619 1 97.19 390 TYR A O 1
ATOM 3104 N N . LEU A 1 391 ? 13.781 12.922 -4.414 1 97.19 391 LEU A N 1
ATOM 3105 C CA . LEU A 1 391 ? 13.242 12.867 -5.77 1 97.19 391 LEU A CA 1
ATOM 3106 C C . LEU A 1 391 ? 11.945 12.062 -5.805 1 97.19 391 LEU A C 1
ATOM 3108 O O . LEU A 1 391 ? 11.82 11.047 -5.121 1 97.19 391 LEU A O 1
ATOM 3112 N N . SER A 1 392 ? 10.992 12.531 -6.625 1 96.81 392 SER A N 1
ATOM 3113 C CA . SER A 1 392 ? 9.648 11.969 -6.672 1 96.81 392 SER A CA 1
ATOM 3114 C C . SER A 1 392 ? 9.633 10.641 -7.422 1 96.81 392 SER A C 1
ATOM 3116 O O . SER A 1 392 ? 8.617 9.945 -7.438 1 96.81 392 SER A O 1
ATOM 3118 N N . THR A 1 393 ? 10.75 10.242 -7.992 1 93.5 393 THR A N 1
ATOM 3119 C CA . THR A 1 393 ? 10.82 9.008 -8.773 1 93.5 393 THR A CA 1
ATOM 3120 C C . THR A 1 393 ? 10.945 7.797 -7.859 1 93.5 393 THR A C 1
ATOM 3122 O O . THR A 1 393 ? 10.773 6.656 -8.297 1 93.5 393 THR A O 1
ATOM 3125 N N . ALA A 1 394 ? 11.273 8.055 -6.52 1 95.81 394 ALA A N 1
ATOM 3126 C CA . ALA A 1 394 ? 11.336 6.945 -5.57 1 95.81 394 ALA A CA 1
ATOM 3127 C C . ALA A 1 394 ? 9.969 6.293 -5.395 1 95.81 394 ALA A C 1
ATOM 3129 O O . ALA A 1 394 ? 8.938 6.973 -5.445 1 95.81 394 ALA A O 1
ATOM 3130 N N . SER A 1 395 ? 9.961 4.977 -5.207 1 95.56 395 SER A N 1
ATOM 3131 C CA . SER A 1 395 ? 8.734 4.246 -4.906 1 95.56 395 SER A CA 1
ATOM 3132 C C . SER A 1 395 ? 8.164 4.66 -3.555 1 95.56 395 SER A C 1
ATOM 3134 O O . SER A 1 395 ? 8.797 5.41 -2.809 1 95.56 395 SER A O 1
ATOM 3136 N N . THR A 1 396 ? 6.883 4.188 -3.268 1 97.75 396 THR A N 1
ATOM 3137 C CA . THR A 1 396 ? 6.211 4.594 -2.037 1 97.75 396 THR A CA 1
ATOM 3138 C C . THR A 1 396 ? 5.762 3.371 -1.24 1 97.75 396 THR A C 1
ATOM 3140 O O . THR A 1 396 ? 4.758 3.424 -0.526 1 97.75 396 THR A O 1
ATOM 3143 N N . THR A 1 397 ? 6.43 2.229 -1.318 1 96.12 397 THR A N 1
ATOM 3144 C CA . THR A 1 397 ? 5.961 0.975 -0.739 1 96.12 397 THR A CA 1
ATOM 3145 C C . THR A 1 397 ? 5.785 1.108 0.771 1 96.12 397 THR A C 1
ATOM 3147 O O . THR A 1 397 ? 4.719 0.808 1.307 1 96.12 397 THR A O 1
ATOM 3150 N N . HIS A 1 398 ? 6.816 1.589 1.484 1 97.62 398 HIS A N 1
ATOM 3151 C CA . HIS A 1 398 ? 6.703 1.759 2.928 1 97.62 398 HIS A CA 1
ATOM 3152 C C . HIS A 1 398 ? 5.641 2.797 3.277 1 97.62 398 HIS A C 1
ATOM 3154 O O . HIS A 1 398 ? 4.84 2.588 4.191 1 97.62 398 HIS A O 1
ATOM 3160 N N . LYS A 1 399 ? 5.625 3.92 2.555 1 98.31 399 LYS A N 1
ATOM 3161 C CA . LYS A 1 399 ? 4.641 4.977 2.785 1 98.31 399 LYS A CA 1
ATOM 3162 C C . LYS A 1 399 ? 3.219 4.43 2.689 1 98.31 399 LYS A C 1
ATOM 3164 O O . LYS A 1 399 ? 2.396 4.672 3.576 1 98.31 399 LYS A O 1
ATOM 3169 N N . ASP A 1 400 ? 2.955 3.752 1.634 1 98.12 400 ASP A N 1
ATOM 3170 C CA . ASP A 1 400 ? 1.606 3.248 1.391 1 98.12 400 ASP A CA 1
ATOM 3171 C C . ASP A 1 400 ? 1.192 2.244 2.465 1 98.12 400 ASP A C 1
ATOM 3173 O O . ASP A 1 400 ? 0.061 2.279 2.951 1 98.12 400 ASP A O 1
ATOM 3177 N N . ALA A 1 401 ? 2.094 1.336 2.803 1 97.06 401 ALA A N 1
ATOM 3178 C CA . ALA A 1 401 ? 1.802 0.363 3.854 1 97.06 401 ALA A CA 1
ATOM 3179 C C . ALA A 1 401 ? 1.558 1.057 5.191 1 97.06 401 ALA A C 1
ATOM 3181 O O . ALA A 1 401 ? 0.654 0.675 5.938 1 97.06 401 ALA A O 1
ATOM 3182 N N . TYR A 1 402 ? 2.391 2.033 5.527 1 98.5 402 TYR A N 1
ATOM 3183 C CA . TYR A 1 402 ? 2.238 2.795 6.762 1 98.5 402 TYR A CA 1
ATOM 3184 C C . TYR A 1 402 ? 0.91 3.541 6.781 1 98.5 402 TYR A C 1
ATOM 3186 O O . TYR A 1 402 ? 0.195 3.523 7.785 1 98.5 402 TYR A O 1
ATOM 3194 N N . PHE A 1 403 ? 0.526 4.223 5.664 1 98.69 403 PHE A N 1
ATOM 3195 C CA . PHE A 1 403 ? -0.731 4.953 5.559 1 98.69 403 PHE A CA 1
ATOM 3196 C C . PHE A 1 403 ? -1.919 4.016 5.75 1 98.69 403 PHE A C 1
ATOM 3198 O O . PHE A 1 403 ? -2.879 4.355 6.445 1 98.69 403 PHE A O 1
ATOM 3205 N N . THR A 1 404 ? -1.883 2.85 5.137 1 96.88 404 THR A N 1
ATOM 3206 C CA . THR A 1 404 ? -2.949 1.871 5.32 1 96.88 404 THR A CA 1
ATOM 3207 C C . THR A 1 404 ? -3.107 1.52 6.797 1 96.88 404 THR A C 1
ATOM 3209 O O . THR A 1 404 ? -4.23 1.435 7.305 1 96.88 404 THR A O 1
ATOM 3212 N N . THR A 1 405 ? -1.991 1.342 7.484 1 97.62 405 THR A N 1
ATOM 3213 C CA . THR A 1 405 ? -1.99 0.947 8.891 1 97.62 405 THR A CA 1
ATOM 3214 C C . THR A 1 405 ? -2.592 2.047 9.758 1 97.62 405 THR A C 1
ATOM 3216 O O . THR A 1 405 ? -3.537 1.803 10.516 1 97.62 405 THR A O 1
ATOM 3219 N N . ILE A 1 406 ? -2.047 3.234 9.641 1 98.69 406 ILE A N 1
ATOM 3220 C CA . ILE A 1 406 ? -2.396 4.27 10.602 1 98.69 406 ILE A CA 1
ATOM 3221 C C . ILE A 1 406 ? -3.818 4.762 10.336 1 98.69 406 ILE A C 1
ATOM 3223 O O . ILE A 1 406 ? -4.582 4.996 11.273 1 98.69 406 ILE A O 1
ATOM 3227 N N . ILE A 1 407 ? -4.23 4.914 9.102 1 98.69 407 ILE A N 1
ATOM 3228 C CA . ILE A 1 407 ? -5.598 5.285 8.766 1 98.69 407 ILE A CA 1
ATOM 3229 C C . ILE A 1 407 ? -6.555 4.168 9.188 1 98.69 407 ILE A C 1
ATOM 3231 O O . ILE A 1 407 ? -7.629 4.438 9.734 1 98.69 407 ILE A O 1
ATOM 3235 N N . GLY A 1 408 ? -6.164 2.902 8.984 1 97.06 408 GLY A N 1
ATOM 3236 C CA . GLY A 1 408 ? -6.957 1.768 9.43 1 97.06 408 GLY A CA 1
ATOM 3237 C C . GLY A 1 408 ? -7.203 1.761 10.93 1 97.06 408 GLY A C 1
ATOM 3238 O O . GLY A 1 408 ? -8.32 1.492 11.375 1 97.06 408 GLY A O 1
ATOM 3239 N N . ALA A 1 409 ? -6.148 2.061 11.68 1 97.69 409 ALA A N 1
ATOM 3240 C CA . ALA A 1 409 ? -6.262 2.107 13.133 1 97.69 409 ALA A CA 1
ATOM 3241 C C . ALA A 1 409 ? -7.27 3.166 13.57 1 97.69 409 ALA A C 1
ATOM 3243 O O . ALA A 1 409 ? -8.078 2.932 14.477 1 97.69 409 ALA A O 1
ATOM 3244 N N . VAL A 1 410 ? -7.23 4.293 12.906 1 98.75 410 VAL A N 1
ATOM 3245 C CA . VAL A 1 410 ? -8.148 5.379 13.234 1 98.75 410 VAL A CA 1
ATOM 3246 C C . VAL A 1 410 ? -9.578 4.977 12.875 1 98.75 410 VAL A C 1
ATOM 3248 O O . VAL A 1 410 ? -10.5 5.188 13.664 1 98.75 410 VAL A O 1
ATOM 3251 N N . MET A 1 411 ? -9.766 4.422 11.695 1 97.81 411 MET A N 1
ATOM 3252 C CA . MET A 1 411 ? -11.094 3.969 11.289 1 97.81 411 MET A CA 1
ATOM 3253 C C . MET A 1 411 ? -11.641 2.939 12.273 1 97.81 411 MET A C 1
ATOM 3255 O O . MET A 1 411 ? -12.82 2.967 12.617 1 97.81 411 MET A O 1
ATOM 3259 N N . ASP A 1 412 ? -10.758 2.033 12.734 1 97.06 412 ASP A N 1
ATOM 3260 C CA . ASP A 1 412 ? -11.172 1.013 13.688 1 97.06 412 ASP A CA 1
ATOM 3261 C C . ASP A 1 412 ? -11.617 1.645 15.008 1 97.06 412 ASP A C 1
ATOM 3263 O O . ASP A 1 412 ? -12.617 1.227 15.602 1 97.06 412 ASP A O 1
ATOM 3267 N N . GLU A 1 413 ? -10.812 2.617 15.484 1 97.69 413 GLU A N 1
ATOM 3268 C CA . GLU A 1 413 ? -11.234 3.338 16.688 1 97.69 413 GLU A CA 1
ATOM 3269 C C . GLU A 1 413 ? -12.609 3.977 16.484 1 97.69 413 GLU A C 1
ATOM 3271 O O . GLU A 1 413 ? -13.469 3.885 17.375 1 97.69 413 GLU A O 1
ATOM 3276 N N . PHE A 1 414 ? -12.836 4.605 15.383 1 98.12 414 PHE A N 1
ATOM 3277 C CA . PHE A 1 414 ? -14.109 5.27 15.102 1 98.12 414 PHE A CA 1
ATOM 3278 C C . PHE A 1 414 ? -15.25 4.262 15.094 1 98.12 414 PHE A C 1
ATOM 3280 O O . PHE A 1 414 ? -16.281 4.48 15.727 1 98.12 414 PHE A O 1
ATOM 3287 N N . ARG A 1 415 ? -15.102 3.137 14.43 1 95.31 415 ARG A N 1
ATOM 3288 C CA . ARG A 1 415 ? -16.172 2.178 14.195 1 95.31 415 ARG A CA 1
ATOM 3289 C C . ARG A 1 415 ? -16.438 1.327 15.43 1 95.31 415 ARG A C 1
ATOM 3291 O O . ARG A 1 415 ? -17.531 0.785 15.602 1 95.31 415 ARG A O 1
ATOM 3298 N N . ASN A 1 416 ? -15.414 1.27 16.359 1 95.31 416 ASN A N 1
ATOM 3299 C CA . ASN A 1 416 ? -15.523 0.347 17.484 1 95.31 416 ASN A CA 1
ATOM 3300 C C . ASN A 1 416 ? -15.641 1.093 18.812 1 95.31 416 ASN A C 1
ATOM 3302 O O . ASN A 1 416 ? -15.18 0.603 19.844 1 95.31 416 ASN A O 1
ATOM 3306 N N . GLY A 1 417 ? -16.078 2.293 18.781 1 95.25 417 GLY A N 1
ATOM 3307 C CA . GLY A 1 417 ? -16.422 3.012 20 1 95.25 417 GLY A CA 1
ATOM 3308 C C . GLY A 1 417 ? -15.266 3.836 20.547 1 95.25 417 GLY A C 1
ATOM 3309 O O . GLY A 1 417 ? -15.367 4.402 21.641 1 95.25 417 GLY A O 1
ATOM 3310 N N . GLY A 1 418 ? -14.117 3.939 19.828 1 98.19 418 GLY A N 1
ATOM 3311 C CA . GLY A 1 418 ? -13.031 4.82 20.219 1 98.19 418 GLY A CA 1
ATOM 3312 C C . GLY A 1 418 ? -13.32 6.285 19.938 1 98.19 418 GLY A C 1
ATOM 3313 O O . GLY A 1 418 ? -14.445 6.641 19.578 1 98.19 418 GLY A O 1
ATOM 3314 N N . ALA A 1 419 ? -12.281 7.137 20.109 1 98.81 419 ALA A N 1
ATOM 3315 C CA . ALA A 1 419 ? -12.562 8.57 20.172 1 98.81 419 ALA A CA 1
ATOM 3316 C C . ALA A 1 419 ? -12.125 9.273 18.891 1 98.81 419 ALA A C 1
ATOM 3318 O O . ALA A 1 419 ? -12.406 10.453 18.688 1 98.81 419 ALA A O 1
ATOM 3319 N N . TYR A 1 420 ? -11.422 8.523 18 1 98.88 420 TYR A N 1
ATOM 3320 C CA . TYR A 1 420 ? -10.914 9.18 16.797 1 98.88 420 TYR A CA 1
ATOM 3321 C C . TYR A 1 420 ? -12.047 9.562 15.859 1 98.88 420 TYR A C 1
ATOM 3323 O O . TYR A 1 420 ? -12.992 8.781 15.664 1 98.88 420 TYR A O 1
ATOM 3331 N N . ILE A 1 421 ? -11.898 10.727 15.203 1 98.81 421 ILE A N 1
ATOM 3332 C CA . ILE A 1 421 ? -12.984 11.258 14.391 1 98.81 421 ILE A CA 1
ATOM 3333 C C . ILE A 1 421 ? -12.469 11.555 12.977 1 98.81 421 ILE A C 1
ATOM 3335 O O . ILE A 1 421 ? -13.133 12.234 12.195 1 98.81 421 ILE A O 1
ATOM 3339 N N . GLY A 1 422 ? -11.266 11.172 12.602 1 98.75 422 GLY A N 1
ATOM 3340 C CA . GLY A 1 422 ? -10.773 11.375 11.25 1 98.75 422 GLY A CA 1
ATOM 3341 C C . GLY A 1 422 ? -9.258 11.461 11.172 1 98.75 422 GLY A C 1
ATOM 3342 O O . GLY A 1 422 ? -8.578 11.352 12.195 1 98.75 422 GLY A O 1
ATOM 3343 N N . THR A 1 423 ? -8.766 11.555 9.953 1 98.88 423 THR A N 1
ATOM 3344 C CA . THR A 1 423 ? -7.336 11.672 9.68 1 98.88 423 THR A CA 1
ATOM 3345 C C . THR A 1 423 ? -7.059 12.836 8.734 1 98.88 423 THR A C 1
ATOM 3347 O O . THR A 1 423 ? -7.91 13.188 7.91 1 98.88 423 THR A O 1
ATOM 3350 N N . SER A 1 424 ? -5.902 13.406 8.891 1 98.81 424 SER A N 1
ATOM 3351 C CA . SER A 1 424 ? -5.441 14.484 8.031 1 98.81 424 SER A CA 1
ATOM 3352 C C . SER A 1 424 ? -3.943 14.367 7.754 1 98.81 424 SER A C 1
ATOM 3354 O O . SER A 1 424 ? -3.131 14.984 8.445 1 98.81 424 SER A O 1
ATOM 3356 N N . PRO A 1 425 ? -3.609 13.633 6.68 1 98.56 425 PRO A N 1
ATOM 3357 C CA . PRO A 1 425 ? -2.178 13.469 6.426 1 98.56 425 PRO A CA 1
ATOM 3358 C C . PRO A 1 425 ? -1.489 14.781 6.051 1 98.56 425 PRO A C 1
ATOM 3360 O O . PRO A 1 425 ? -2.139 15.695 5.539 1 98.56 425 PRO A O 1
ATOM 3363 N N . TRP A 1 426 ? -0.223 14.93 6.52 1 97.44 426 TRP A N 1
ATOM 3364 C CA . TRP A 1 426 ? 0.683 16.016 6.16 1 97.44 426 TRP A CA 1
ATOM 3365 C C . TRP A 1 426 ? 1.607 15.602 5.02 1 97.44 426 TRP A C 1
ATOM 3367 O O . TRP A 1 426 ? 2.369 14.641 5.152 1 97.44 426 TRP A O 1
ATOM 3377 N N . ALA A 1 427 ? 1.681 16.516 3.896 1 96.56 427 ALA A N 1
ATOM 3378 C CA . ALA A 1 427 ? 0.719 17.5 3.412 1 96.56 427 ALA A CA 1
ATOM 3379 C C . ALA A 1 427 ? 0.587 17.438 1.894 1 96.56 427 ALA A C 1
ATOM 3381 O O . ALA A 1 427 ? 1.364 16.75 1.225 1 96.56 427 ALA A O 1
ATOM 3382 N N . TYR A 1 428 ? -0.421 18.016 1.371 1 98.12 428 TYR A N 1
ATOM 3383 C CA . TYR A 1 428 ? -0.726 17.891 -0.049 1 98.12 428 TYR A CA 1
ATOM 3384 C C . TYR A 1 428 ? 0.208 18.766 -0.888 1 98.12 428 TYR A C 1
ATOM 3386 O O . TYR A 1 428 ? 0.212 19.984 -0.757 1 98.12 428 TYR A O 1
ATOM 3394 N N . GLY A 1 429 ? 1.079 18.156 -1.692 1 97.06 429 GLY A N 1
ATOM 3395 C CA . GLY A 1 429 ? 1.911 18.844 -2.674 1 97.06 429 GLY A CA 1
ATOM 3396 C C . GLY A 1 429 ? 1.305 18.859 -4.062 1 97.06 429 GLY A C 1
ATOM 3397 O O . GLY A 1 429 ? 1.751 19.609 -4.934 1 97.06 429 GLY A O 1
ATOM 3398 N N . GLY A 1 430 ? 0.279 18 -4.281 1 97.75 430 GLY A N 1
ATOM 3399 C CA . GLY A 1 430 ? -0.49 18 -5.516 1 97.75 430 GLY A CA 1
ATOM 3400 C C . GLY A 1 430 ? 0.363 17.75 -6.75 1 97.75 430 GLY A C 1
ATOM 3401 O O . GLY A 1 430 ? 1.033 16.734 -6.859 1 97.75 430 GLY A O 1
ATOM 3402 N N . ILE A 1 431 ? 0.402 18.766 -7.625 1 97.62 431 ILE A N 1
ATOM 3403 C CA . ILE A 1 431 ? 1.052 18.609 -8.922 1 97.62 431 ILE A CA 1
ATOM 3404 C C . ILE A 1 431 ? 2.512 19.047 -8.82 1 97.62 431 ILE A C 1
ATOM 3406 O O . ILE A 1 431 ? 3.271 18.906 -9.781 1 97.62 431 ILE A O 1
ATOM 3410 N N . TRP A 1 432 ? 2.949 19.625 -7.664 1 97.19 432 TRP A N 1
ATOM 3411 C CA . TRP A 1 432 ? 4.34 20.031 -7.492 1 97.19 432 TRP A CA 1
ATOM 3412 C C . TRP A 1 432 ? 5.262 18.812 -7.445 1 97.19 432 TRP A C 1
ATOM 3414 O O . TRP A 1 432 ? 4.879 17.75 -6.934 1 97.19 432 TRP A O 1
ATOM 3424 N N . ARG A 1 433 ? 6.508 18.953 -8.008 1 97.88 433 ARG A N 1
ATOM 3425 C CA . ARG A 1 433 ? 7.57 17.953 -7.961 1 97.88 433 ARG A CA 1
ATOM 3426 C C . ARG A 1 433 ? 8.93 18.609 -7.75 1 97.88 433 ARG A C 1
ATOM 3428 O O . ARG A 1 433 ? 9.188 19.688 -8.273 1 97.88 433 ARG A O 1
ATOM 3435 N N . PRO A 1 434 ? 9.82 17.891 -6.996 1 96.94 434 PRO A N 1
ATOM 3436 C CA . PRO A 1 434 ? 11.164 18.438 -6.844 1 96.94 434 PRO A CA 1
ATOM 3437 C C . PRO A 1 434 ? 11.891 18.594 -8.18 1 96.94 434 PRO A C 1
ATOM 3439 O O . PRO A 1 434 ? 12.625 19.562 -8.383 1 96.94 434 PRO A O 1
ATOM 3442 N N . GLU A 1 435 ? 11.68 17.688 -9.102 1 96.12 435 GLU A N 1
ATOM 3443 C CA . GLU A 1 435 ? 12.406 17.656 -10.367 1 96.12 435 GLU A CA 1
ATOM 3444 C C . GLU A 1 435 ? 12.148 18.922 -11.18 1 96.12 435 GLU A C 1
ATOM 3446 O O . GLU A 1 435 ? 13.031 19.391 -11.906 1 96.12 435 GLU A O 1
ATOM 3451 N N . THR A 1 436 ? 11.023 19.516 -11.016 1 95.81 436 THR A N 1
ATOM 3452 C CA . THR A 1 436 ? 10.633 20.641 -11.844 1 95.81 436 THR A CA 1
ATOM 3453 C C . THR A 1 436 ? 10.469 21.906 -11 1 95.81 436 THR A C 1
ATOM 3455 O O . THR A 1 436 ? 9.852 22.875 -11.438 1 95.81 436 THR A O 1
ATOM 3458 N N . GLN A 1 437 ? 10.875 21.828 -9.773 1 94.62 437 GLN A N 1
ATOM 3459 C CA . GLN A 1 437 ? 10.641 22.953 -8.867 1 94.62 437 GLN A CA 1
ATOM 3460 C C . GLN A 1 437 ? 11.312 24.219 -9.375 1 94.62 437 GLN A C 1
ATOM 3462 O O . GLN A 1 437 ? 12.398 24.172 -9.953 1 94.62 437 GLN A O 1
ATOM 3467 N N . LEU A 1 438 ? 10.664 25.344 -9.164 1 95 438 LEU A N 1
ATOM 3468 C CA . LEU A 1 438 ? 11.156 26.688 -9.445 1 95 438 LEU A CA 1
ATOM 3469 C C . LEU A 1 438 ? 10.727 27.672 -8.352 1 95 438 LEU A C 1
ATOM 3471 O O . LEU A 1 438 ? 9.531 27.859 -8.125 1 95 438 LEU A O 1
ATOM 3475 N N . ALA A 1 439 ? 11.727 28.203 -7.664 1 95.56 439 ALA A N 1
ATOM 3476 C CA . ALA A 1 439 ? 11.383 29.25 -6.691 1 95.56 439 ALA A CA 1
ATOM 3477 C C . ALA A 1 439 ? 10.766 30.453 -7.375 1 95.56 439 ALA A C 1
ATOM 3479 O O . ALA A 1 439 ? 11.234 30.891 -8.43 1 95.56 439 ALA A O 1
ATOM 3480 N N . ASN A 1 440 ? 9.688 30.953 -6.812 1 94.56 440 ASN A N 1
ATOM 3481 C CA . ASN A 1 440 ? 9.062 32.125 -7.395 1 94.56 440 ASN A CA 1
ATOM 3482 C C . ASN A 1 440 ? 9.82 33.406 -7.031 1 94.56 440 ASN A C 1
ATOM 3484 O O . ASN A 1 440 ? 10.922 33.344 -6.484 1 94.56 440 ASN A O 1
ATOM 3488 N N . GLU A 1 441 ? 9.281 34.594 -7.375 1 94.19 441 GLU A N 1
ATOM 3489 C CA . GLU A 1 441 ? 9.969 35.875 -7.211 1 94.19 441 GLU A CA 1
ATOM 3490 C C . GLU A 1 441 ? 10.195 36.188 -5.734 1 94.19 441 GLU A C 1
ATOM 3492 O O . GLU A 1 441 ? 11.016 37.031 -5.398 1 94.19 441 GLU A O 1
ATOM 3497 N N . PHE A 1 442 ? 9.531 35.469 -4.891 1 95.25 442 PHE A N 1
ATOM 3498 C CA . PHE A 1 442 ? 9.68 35.656 -3.457 1 95.25 442 PHE A CA 1
ATOM 3499 C C . PHE A 1 442 ? 10.578 34.594 -2.846 1 95.25 442 PHE A C 1
ATOM 3501 O O . PHE A 1 442 ? 10.68 34.5 -1.623 1 95.25 442 PHE A O 1
ATOM 3508 N N . GLY A 1 443 ? 11.141 33.75 -3.707 1 94.25 443 GLY A N 1
ATOM 3509 C CA . GLY A 1 443 ? 12.039 32.719 -3.252 1 94.25 443 GLY A CA 1
ATOM 3510 C C . GLY A 1 443 ? 11.32 31.516 -2.674 1 94.25 443 GLY A C 1
ATOM 3511 O O . GLY A 1 443 ? 11.906 30.734 -1.921 1 94.25 443 GLY A O 1
ATOM 3512 N N . MET A 1 444 ? 10.062 31.359 -3.021 1 95 444 MET A N 1
ATOM 3513 C CA . MET A 1 444 ? 9.242 30.328 -2.406 1 95 444 MET A CA 1
ATOM 3514 C C . MET A 1 444 ? 9.031 29.156 -3.367 1 95 444 MET A C 1
ATOM 3516 O O . MET A 1 444 ? 8.82 29.359 -4.566 1 95 444 MET A O 1
ATOM 3520 N N . VAL A 1 445 ? 9.227 27.969 -2.814 1 94.06 445 VAL A N 1
ATOM 3521 C CA . VAL A 1 445 ? 8.719 26.75 -3.402 1 94.06 445 VAL A CA 1
ATOM 3522 C C . VAL A 1 445 ? 7.547 26.219 -2.57 1 94.06 445 VAL A C 1
ATOM 3524 O O . VAL A 1 445 ? 7.711 25.906 -1.388 1 94.06 445 VAL A O 1
ATOM 3527 N N . TRP A 1 446 ? 6.34 26.172 -3.17 1 94.44 446 TRP A N 1
ATOM 3528 C CA . TRP A 1 446 ? 5.156 25.766 -2.428 1 94.44 446 TRP A CA 1
ATOM 3529 C C . TRP A 1 446 ? 4.957 24.25 -2.523 1 94.44 446 TRP A C 1
ATOM 3531 O O . TRP A 1 446 ? 3.957 23.781 -3.078 1 94.44 446 TRP A O 1
ATOM 3541 N N . ALA A 1 447 ? 5.863 23.5 -1.943 1 95.06 447 ALA A N 1
ATOM 3542 C CA . ALA A 1 447 ? 5.758 22.062 -1.768 1 95.06 447 ALA A CA 1
ATOM 3543 C C . ALA A 1 447 ? 4.816 21.703 -0.618 1 95.06 447 ALA A C 1
ATOM 3545 O O . ALA A 1 447 ? 4.277 22.594 0.043 1 95.06 447 ALA A O 1
ATOM 3546 N N . GLY A 1 448 ? 4.543 20.391 -0.494 1 95.62 448 GLY A N 1
ATOM 3547 C CA . GLY A 1 448 ? 3.812 19.969 0.691 1 95.62 448 GLY A CA 1
ATOM 3548 C C . GLY A 1 448 ? 4.559 20.25 1.982 1 95.62 448 GLY A C 1
ATOM 3549 O O . GLY A 1 448 ? 3.947 20.609 2.992 1 95.62 448 GLY A O 1
ATOM 3550 N N . ASP A 1 449 ? 5.812 20.172 1.913 1 96.88 449 ASP A N 1
ATOM 3551 C CA . ASP A 1 449 ? 6.664 20.5 3.049 1 96.88 449 ASP A CA 1
ATOM 3552 C C . ASP A 1 449 ? 6.883 22.016 3.148 1 96.88 449 ASP A C 1
ATOM 3554 O O . ASP A 1 449 ? 7.262 22.656 2.168 1 96.88 449 ASP A O 1
ATOM 3558 N N . PRO A 1 450 ? 6.73 22.578 4.285 1 96.88 450 PRO A N 1
ATOM 3559 C CA . PRO A 1 450 ? 6.891 24.016 4.41 1 96.88 450 PRO A CA 1
ATOM 3560 C C . PRO A 1 450 ? 8.352 24.453 4.367 1 96.88 450 PRO A C 1
ATOM 3562 O O . PRO A 1 450 ? 9.258 23.609 4.387 1 96.88 450 PRO A O 1
ATOM 3565 N N . PRO A 1 451 ? 8.727 25.703 4.219 1 94.44 451 PRO A N 1
ATOM 3566 C CA . PRO A 1 451 ? 10.055 26.234 3.879 1 94.44 451 PRO A CA 1
ATOM 3567 C C . PRO A 1 451 ? 11.133 25.797 4.867 1 94.44 451 PRO A C 1
ATOM 3569 O O . PRO A 1 451 ? 12.32 25.844 4.547 1 94.44 451 PRO A O 1
ATOM 3572 N N . HIS A 1 452 ? 10.914 25.328 6.051 1 95.44 452 HIS A N 1
ATOM 3573 C CA . HIS A 1 452 ? 12.008 24.922 6.93 1 95.44 452 HIS A CA 1
ATOM 3574 C C . HIS A 1 452 ? 12.32 23.438 6.77 1 95.44 452 HIS A C 1
ATOM 3576 O O . HIS A 1 452 ? 13.227 22.922 7.422 1 95.44 452 HIS A O 1
ATOM 3582 N N . GLU A 1 453 ? 11.547 22.797 5.902 1 96.81 453 GLU A N 1
ATOM 3583 C CA . GLU A 1 453 ? 11.742 21.375 5.629 1 96.81 453 GLU A CA 1
ATOM 3584 C C . GLU A 1 453 ? 12.109 21.141 4.168 1 96.81 453 GLU A C 1
ATOM 3586 O O . GLU A 1 453 ? 11.742 21.922 3.295 1 96.81 453 GLU A O 1
ATOM 3591 N N . SER A 1 454 ? 12.867 20.047 3.938 1 96.25 454 SER A N 1
ATOM 3592 C CA . SER A 1 454 ? 13.227 19.688 2.57 1 96.25 454 SER A CA 1
ATOM 3593 C C . SER A 1 454 ? 11.984 19.438 1.718 1 96.25 454 SER A C 1
ATOM 3595 O O . SER A 1 454 ? 11.141 18.609 2.074 1 96.25 454 SER A O 1
ATOM 3597 N N . PRO A 1 455 ? 11.938 20.125 0.573 1 96.5 455 PRO A N 1
ATOM 3598 C CA . PRO A 1 455 ? 10.797 19.828 -0.304 1 96.5 455 PRO A CA 1
ATOM 3599 C C . PRO A 1 455 ? 10.789 18.391 -0.8 1 96.5 455 PRO A C 1
ATOM 3601 O O . PRO A 1 455 ? 11.805 17.891 -1.288 1 96.5 455 PRO A O 1
ATOM 3604 N N . GLY A 1 456 ? 9.664 17.766 -0.639 1 97 456 GLY A N 1
ATOM 3605 C CA . GLY A 1 456 ? 9.523 16.391 -1.082 1 97 456 GLY A CA 1
ATOM 3606 C C . GLY A 1 456 ? 9.656 15.383 0.047 1 97 456 GLY A C 1
ATOM 3607 O O . GLY A 1 456 ? 9.453 14.188 -0.156 1 97 456 GLY A O 1
ATOM 3608 N N . TRP A 1 457 ? 9.93 15.805 1.252 1 97.31 457 TRP A N 1
ATOM 3609 C CA . TRP A 1 457 ? 10.125 14.914 2.389 1 97.31 457 TRP A CA 1
ATOM 3610 C C . TRP A 1 457 ? 8.852 14.141 2.699 1 97.31 457 TRP A C 1
ATOM 3612 O O . TRP A 1 457 ? 8.812 12.914 2.584 1 97.31 457 TRP A O 1
ATOM 3622 N N . TYR A 1 458 ? 7.734 14.805 3 1 97.81 458 TYR A N 1
ATOM 3623 C CA . TYR A 1 458 ? 6.48 14.141 3.342 1 97.81 458 TYR A CA 1
ATOM 3624 C C . TYR A 1 458 ? 5.395 14.461 2.324 1 97.81 458 TYR A C 1
ATOM 3626 O O . TYR A 1 458 ? 4.234 14.078 2.502 1 97.81 458 TYR A O 1
ATOM 3634 N N . ASP A 1 459 ? 5.77 15.062 1.202 1 96.69 459 ASP A N 1
ATOM 3635 C CA . ASP A 1 459 ? 4.816 15.492 0.183 1 96.69 459 ASP A CA 1
ATOM 3636 C C . ASP A 1 459 ? 3.9 14.336 -0.232 1 96.69 459 ASP A C 1
ATOM 3638 O O . ASP A 1 459 ? 4.363 13.211 -0.425 1 96.69 459 ASP A O 1
ATOM 3642 N N . LEU A 1 460 ? 2.607 14.672 -0.282 1 98.25 460 LEU A N 1
ATOM 3643 C CA . LEU A 1 460 ? 1.656 13.812 -0.981 1 98.25 460 LEU A CA 1
ATOM 3644 C C . LEU A 1 460 ? 1.348 14.359 -2.369 1 98.25 460 LEU A C 1
ATOM 3646 O O . LEU A 1 460 ? 0.718 15.414 -2.5 1 98.25 460 LEU A O 1
ATOM 3650 N N . TYR A 1 461 ? 1.722 13.664 -3.406 1 98.12 461 TYR A N 1
ATOM 3651 C CA . TYR A 1 461 ? 1.48 14.094 -4.781 1 98.12 461 TYR A CA 1
ATOM 3652 C C . TYR A 1 461 ? 0.126 13.594 -5.273 1 98.12 461 TYR A C 1
ATOM 3654 O O . TYR A 1 461 ? -0.459 12.68 -4.691 1 98.12 461 TYR A O 1
ATOM 3662 N N . ASP A 1 462 ? -0.392 14.203 -6.32 1 97.81 462 ASP A N 1
ATOM 3663 C CA . ASP A 1 462 ? -1.721 13.945 -6.867 1 97.81 462 ASP A CA 1
ATOM 3664 C C . ASP A 1 462 ? -1.85 12.492 -7.332 1 97.81 462 ASP A C 1
ATOM 3666 O O . ASP A 1 462 ? -2.936 11.914 -7.277 1 97.81 462 ASP A O 1
ATOM 3670 N N . ASP A 1 463 ? -0.769 11.891 -7.707 1 95.75 463 ASP A N 1
ATOM 3671 C CA . ASP A 1 463 ? -0.844 10.547 -8.266 1 95.75 463 ASP A CA 1
ATOM 3672 C C . ASP A 1 463 ? -0.24 9.523 -7.305 1 95.75 463 ASP A C 1
ATOM 3674 O O . ASP A 1 463 ? 0.016 8.383 -7.688 1 95.75 463 ASP A O 1
ATOM 3678 N N . ASP A 1 464 ? 0.008 9.922 -6.094 1 97.31 464 ASP A N 1
ATOM 3679 C CA . ASP A 1 464 ? 0.476 8.984 -5.082 1 97.31 464 ASP A CA 1
ATOM 3680 C C . ASP A 1 464 ? -0.624 7.992 -4.703 1 97.31 464 ASP A C 1
ATOM 3682 O O . ASP A 1 464 ? -1.791 8.367 -4.582 1 97.31 464 ASP A O 1
ATOM 3686 N N . HIS A 1 465 ? -0.217 6.75 -4.453 1 96.19 465 HIS A N 1
ATOM 3687 C CA . HIS A 1 465 ? -1.163 5.738 -3.994 1 96.19 465 HIS A CA 1
ATOM 3688 C C . HIS A 1 465 ? -1.745 6.105 -2.633 1 96.19 465 HIS A C 1
ATOM 3690 O O . HIS A 1 465 ? -2.881 5.734 -2.32 1 96.19 465 HIS A O 1
ATOM 3696 N N . ALA A 1 466 ? -1.054 6.832 -1.864 1 97.38 466 ALA A N 1
ATOM 3697 C CA . ALA A 1 466 ? -1.547 7.309 -0.575 1 97.38 466 ALA A CA 1
ATOM 3698 C C . ALA A 1 466 ? -2.885 8.023 -0.731 1 97.38 466 ALA A C 1
ATOM 3700 O O . ALA A 1 466 ? -3.746 7.945 0.148 1 97.38 466 ALA A O 1
ATOM 3701 N N . MET A 1 467 ? -3.072 8.75 -1.843 1 97.94 467 MET A N 1
ATOM 3702 C CA . MET A 1 467 ? -4.328 9.453 -2.07 1 97.94 467 MET A CA 1
ATOM 3703 C C . MET A 1 467 ? -5.473 8.477 -2.314 1 97.94 467 MET A C 1
ATOM 3705 O O . MET A 1 467 ? -6.617 8.75 -1.957 1 97.94 467 MET A O 1
ATOM 3709 N N . GLU A 1 468 ? -5.176 7.312 -2.885 1 96.31 468 GLU A N 1
ATOM 3710 C CA . GLU A 1 468 ? -6.184 6.262 -3.033 1 96.31 468 GLU A CA 1
ATOM 3711 C C . GLU A 1 468 ? -6.559 5.664 -1.683 1 96.31 468 GLU A C 1
ATOM 3713 O O . GLU A 1 468 ? -7.703 5.262 -1.472 1 96.31 468 GLU A O 1
ATOM 3718 N N . ILE A 1 469 ? -5.598 5.547 -0.826 1 97.88 469 ILE A N 1
ATOM 3719 C CA . ILE A 1 469 ? -5.852 5.043 0.518 1 97.88 469 ILE A CA 1
ATOM 3720 C C . ILE A 1 469 ? -6.777 6 1.265 1 97.88 469 ILE A C 1
ATOM 3722 O O . ILE A 1 469 ? -7.707 5.57 1.951 1 97.88 469 ILE A O 1
ATOM 3726 N N . VAL A 1 470 ? -6.52 7.305 1.104 1 98.44 470 VAL A N 1
ATOM 3727 C CA . VAL A 1 470 ? -7.387 8.32 1.69 1 98.44 470 VAL A CA 1
ATOM 3728 C C . VAL A 1 470 ? -8.797 8.188 1.117 1 98.44 470 VAL A C 1
ATOM 3730 O O . VAL A 1 470 ? -9.781 8.25 1.856 1 98.44 470 VAL A O 1
ATOM 3733 N N . SER A 1 471 ? -8.883 8.023 -0.16 1 97.5 471 SER A N 1
ATOM 3734 C CA . SER A 1 471 ? -10.172 7.855 -0.814 1 97.5 471 SER A CA 1
ATOM 3735 C C . SER A 1 471 ? -10.891 6.605 -0.306 1 97.5 471 SER A C 1
ATOM 3737 O O . SER A 1 471 ? -12.102 6.629 -0.078 1 97.5 471 SER A O 1
ATOM 3739 N N . ALA A 1 472 ? -10.172 5.5 -0.132 1 95.12 472 ALA A N 1
ATOM 3740 C CA . ALA A 1 472 ? -10.742 4.258 0.384 1 95.12 472 ALA A CA 1
ATOM 3741 C C . ALA A 1 472 ? -11.297 4.453 1.792 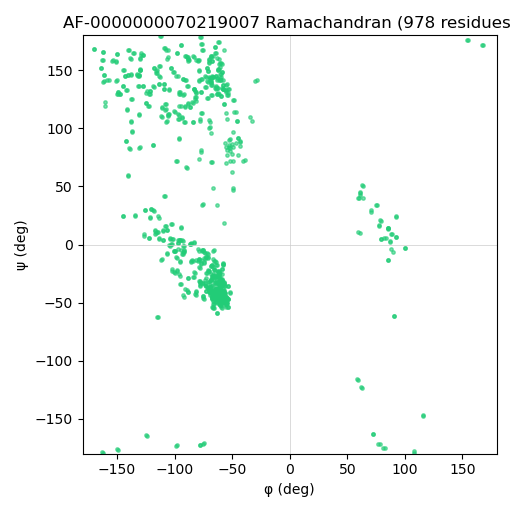1 95.12 472 ALA A C 1
ATOM 3743 O O . ALA A 1 472 ? -12.344 3.9 2.137 1 95.12 472 ALA A O 1
ATOM 3744 N N . GLN A 1 473 ? -10.586 5.203 2.604 1 97.06 473 GLN A N 1
ATOM 3745 C CA . GLN A 1 473 ? -11.086 5.57 3.922 1 97.06 473 GLN A CA 1
ATOM 3746 C C . GLN A 1 473 ? -12.469 6.211 3.828 1 97.06 473 GLN A C 1
ATOM 3748 O O . GLN A 1 473 ? -13.391 5.812 4.539 1 97.06 473 GLN A O 1
ATOM 3753 N N . GLN A 1 474 ? -12.523 7.238 2.992 1 97.31 474 GLN A N 1
ATOM 3754 C CA . GLN A 1 474 ? -13.773 7.973 2.842 1 97.31 474 GLN A CA 1
ATOM 3755 C C . GLN A 1 474 ? -14.922 7.039 2.459 1 97.31 474 GLN A C 1
ATOM 3757 O O . GLN A 1 474 ? -16 7.094 3.057 1 97.31 474 GLN A O 1
ATOM 3762 N N . LYS A 1 475 ? -14.688 6.18 1.543 1 92.81 475 LYS A N 1
ATOM 3763 C CA . LYS A 1 475 ? -15.711 5.258 1.056 1 92.81 475 LYS A CA 1
ATOM 3764 C C . LYS A 1 475 ? -16.141 4.281 2.148 1 92.81 475 LYS A C 1
ATOM 3766 O O . LYS A 1 475 ? -17.328 4.055 2.357 1 92.81 475 LYS A O 1
ATOM 3771 N N . MET A 1 476 ? -15.195 3.729 2.812 1 92.25 476 MET A N 1
ATOM 3772 C CA . MET A 1 476 ? -15.461 2.721 3.834 1 92.25 476 MET A CA 1
ATOM 3773 C C . MET A 1 476 ? -16.266 3.309 4.98 1 92.25 476 MET A C 1
ATOM 3775 O O . MET A 1 476 ? -17.25 2.701 5.434 1 92.25 476 MET A O 1
ATOM 3779 N N . ILE A 1 477 ? -15.852 4.469 5.453 1 96.31 477 ILE A N 1
ATOM 3780 C CA . ILE A 1 477 ? -16.531 5.082 6.594 1 96.31 477 ILE A CA 1
ATOM 3781 C C . ILE A 1 477 ? -17.922 5.547 6.18 1 96.31 477 ILE A C 1
ATOM 3783 O O . ILE A 1 477 ? -18.875 5.43 6.953 1 96.31 477 ILE A O 1
ATOM 3787 N N . LYS A 1 478 ? -18.016 6.121 4.988 1 94.44 478 LYS A N 1
ATOM 3788 C CA . LYS A 1 478 ? -19.328 6.504 4.492 1 94.44 478 LYS A CA 1
ATOM 3789 C C . LYS A 1 478 ? -20.281 5.312 4.48 1 94.44 478 LYS A C 1
ATOM 3791 O O . LYS A 1 478 ? -21.422 5.418 4.938 1 94.44 478 LYS A O 1
ATOM 3796 N N . MET A 1 479 ? -19.828 4.184 3.951 1 90.62 479 MET A N 1
ATOM 3797 C CA . MET A 1 479 ? -20.625 2.967 3.914 1 90.62 479 MET A CA 1
ATOM 3798 C C . MET A 1 479 ? -21 2.518 5.32 1 90.62 479 MET A C 1
ATOM 3800 O O . MET A 1 479 ? -22.141 2.111 5.566 1 90.62 479 MET A O 1
ATOM 3804 N N . TRP A 1 480 ? -20.094 2.553 6.211 1 92.94 480 TRP A N 1
ATOM 3805 C CA . TRP A 1 480 ? -20.344 2.145 7.594 1 92.94 480 TRP A CA 1
ATOM 3806 C C . TRP A 1 480 ? -21.391 3.031 8.25 1 92.94 480 TRP A C 1
ATOM 3808 O O . TRP A 1 480 ? -22.297 2.537 8.914 1 92.94 480 TRP A O 1
ATOM 3818 N N . ILE A 1 481 ? -21.266 4.367 8.062 1 95 481 ILE A N 1
ATOM 3819 C CA . ILE A 1 481 ? -22.203 5.32 8.641 1 95 481 ILE A CA 1
ATOM 3820 C C . ILE A 1 481 ? -23.609 5.062 8.086 1 95 481 ILE A C 1
ATOM 3822 O O . ILE A 1 481 ? -24.594 5.078 8.828 1 95 481 ILE A O 1
ATOM 3826 N N . GLU A 1 482 ? -23.703 4.824 6.773 1 90.75 482 GLU A N 1
ATOM 3827 C CA . GLU A 1 482 ? -24.984 4.543 6.141 1 90.75 482 GLU A CA 1
ATOM 3828 C C . GLU A 1 482 ? -25.609 3.277 6.715 1 90.75 482 GLU A C 1
ATOM 3830 O O . GLU A 1 482 ? -26.828 3.221 6.91 1 90.75 482 GLU A O 1
ATOM 3835 N N . LYS A 1 483 ? -24.844 2.328 6.992 1 87.94 483 LYS A N 1
ATOM 3836 C CA . LYS A 1 483 ? -25.328 1.07 7.543 1 87.94 483 LYS A CA 1
ATOM 3837 C C . LYS A 1 483 ? -25.797 1.249 8.984 1 87.94 483 LYS A C 1
ATOM 3839 O O . LYS A 1 483 ? -26.75 0.586 9.422 1 87.94 483 LYS A O 1
ATOM 3844 N N . GLN A 1 484 ? -25.109 2.076 9.75 1 85.5 484 GLN A N 1
ATOM 3845 C CA . GLN A 1 484 ? -25.5 2.35 11.125 1 85.5 484 GLN A CA 1
ATOM 3846 C C . GLN A 1 484 ? -26.812 3.119 11.18 1 85.5 484 GLN A C 1
ATOM 3848 O O . GLN A 1 484 ? -27.625 2.934 12.094 1 85.5 484 GLN A O 1
ATOM 3853 N N . GLY A 1 485 ? -26.875 4.121 10.297 1 71.88 485 GLY A N 1
ATOM 3854 C CA . GLY A 1 485 ? -28.141 4.848 10.211 1 71.88 485 GLY A CA 1
ATOM 3855 C C . GLY A 1 485 ? -29.312 3.965 9.828 1 71.88 485 GLY A C 1
ATOM 3856 O O . GLY A 1 485 ? -30.422 4.156 10.328 1 71.88 485 GLY A O 1
ATOM 3857 N N . LYS A 1 486 ? -29.047 3.023 9.023 1 59.38 486 LYS A N 1
ATOM 3858 C CA . LYS A 1 486 ? -30.078 2.074 8.617 1 59.38 486 LYS A CA 1
ATOM 3859 C C . LYS A 1 486 ? -30.469 1.16 9.781 1 59.38 486 LYS A C 1
ATOM 3861 O O . LYS A 1 486 ? -31.641 0.813 9.938 1 59.38 486 LYS A O 1
ATOM 3866 N N . ASN A 1 487 ? -29.453 0.868 10.508 1 51.06 487 ASN A N 1
ATOM 3867 C CA . ASN A 1 487 ? -29.719 -0.002 11.648 1 51.06 487 ASN A CA 1
ATOM 3868 C C . ASN A 1 487 ? -30.469 0.737 12.758 1 51.06 487 ASN A C 1
ATOM 3870 O O . ASN A 1 487 ? -31.141 0.113 13.578 1 51.06 487 ASN A O 1
ATOM 3874 N N . GLN A 1 488 ? -30.219 2.021 12.805 1 47.88 488 GLN A N 1
ATOM 3875 C CA . GLN A 1 488 ? -30.969 2.801 13.781 1 47.88 488 GLN A CA 1
ATOM 3876 C C . GLN A 1 488 ? -32.406 3.012 13.32 1 47.88 488 GLN A C 1
ATOM 3878 O O . GLN A 1 488 ? -33.312 3.158 14.148 1 47.88 488 GLN A O 1
ATOM 3883 N N . THR A 1 489 ? -32.625 3.131 11.984 1 42.44 489 THR A N 1
ATOM 3884 C CA . THR A 1 489 ? -34 3.328 11.492 1 42.44 489 THR A CA 1
ATOM 3885 C C . THR A 1 489 ? -34.75 1.995 11.391 1 42.44 489 THR A C 1
ATOM 3887 O O . THR A 1 489 ? -35.969 1.965 11.219 1 42.44 489 THR A O 1
ATOM 3890 N N . GLY A 1 490 ? -34.062 0.905 11.25 1 32.75 490 GLY A N 1
ATOM 3891 C CA . GLY A 1 490 ? -34.781 -0.36 11.172 1 32.75 490 GLY A CA 1
ATOM 3892 C C . GLY A 1 490 ? -35.5 -0.725 12.469 1 32.75 490 GLY A C 1
ATOM 3893 O O . GLY A 1 490 ? -36.031 -1.821 12.594 1 32.75 490 GLY A O 1
ATOM 3894 N N . TYR A 1 491 ? -35.375 -0.003 13.508 1 27.83 491 TYR A N 1
ATOM 3895 C CA . TYR A 1 491 ? -36.438 -0.359 14.461 1 27.83 491 TYR A CA 1
ATOM 3896 C C . TYR A 1 491 ? -37.75 0.322 14.117 1 27.83 491 TYR A C 1
ATOM 3898 O O . TYR A 1 491 ? -37.75 1.476 13.68 1 27.83 491 TYR A O 1
ATOM 3906 N N . MET B 1 1 ? -24.781 -17.766 -79 1 24.02 1 MET B N 1
ATOM 3907 C CA . MET B 1 1 ? -23.422 -18.297 -79 1 24.02 1 MET B CA 1
ATOM 3908 C C . MET B 1 1 ? -22.594 -17.703 -77.875 1 24.02 1 MET B C 1
ATOM 3910 O O . MET B 1 1 ? -21.406 -18.016 -77.688 1 24.02 1 MET B O 1
ATOM 3914 N N . LYS B 1 2 ? -23.062 -16.5 -77.375 1 19.97 2 LYS B N 1
ATOM 3915 C CA . LYS B 1 2 ? -22.156 -15.562 -76.75 1 19.97 2 LYS B CA 1
ATOM 3916 C C . LYS B 1 2 ? -21.484 -16.203 -75.5 1 19.97 2 LYS B C 1
ATOM 3918 O O . LYS B 1 2 ? -22 -17.156 -74.938 1 19.97 2 LYS B O 1
ATOM 3923 N N . ALA B 1 3 ? -20.25 -15.594 -75.312 1 25.88 3 ALA B N 1
ATOM 3924 C CA . ALA B 1 3 ? -18.922 -15.508 -74.688 1 25.88 3 ALA B CA 1
ATOM 3925 C C . ALA B 1 3 ? -18.984 -15.32 -73.188 1 25.88 3 ALA B C 1
ATOM 3927 O O . ALA B 1 3 ? -19.156 -14.195 -72.688 1 25.88 3 ALA B O 1
ATOM 3928 N N . ALA B 1 4 ? -19.984 -15.914 -72.562 1 25.77 4 ALA B N 1
ATOM 3929 C CA . ALA B 1 4 ? -20.094 -15.617 -71.125 1 25.77 4 ALA B CA 1
ATOM 3930 C C . ALA B 1 4 ? -18.766 -15.867 -70.375 1 25.77 4 ALA B C 1
ATOM 3932 O O . ALA B 1 4 ? -18.219 -16.969 -70.438 1 25.77 4 ALA B O 1
ATOM 3933 N N . LEU B 1 5 ? -17.859 -14.797 -70.438 1 28.06 5 LEU B N 1
ATOM 3934 C CA . LEU B 1 5 ? -16.531 -14.773 -69.812 1 28.06 5 LEU B CA 1
ATOM 3935 C C . LEU B 1 5 ? -16.594 -15.25 -68.375 1 28.06 5 LEU B C 1
ATOM 3937 O O . LEU B 1 5 ? -17.328 -14.703 -67.562 1 28.06 5 LEU B O 1
ATOM 3941 N N . GLN B 1 6 ? -16.484 -16.531 -68.188 1 26.16 6 GLN B N 1
ATOM 3942 C CA . GLN B 1 6 ? -16.344 -17.156 -66.875 1 26.16 6 GLN B CA 1
ATOM 3943 C C . GLN B 1 6 ? -15.211 -16.531 -66.062 1 26.16 6 GLN B C 1
ATOM 3945 O O . GLN B 1 6 ? -14.055 -16.547 -66.5 1 26.16 6 GLN B O 1
ATOM 3950 N N . VAL B 1 7 ? -15.5 -15.375 -65.375 1 31.67 7 VAL B N 1
ATOM 3951 C CA . VAL B 1 7 ? -14.57 -14.719 -64.5 1 31.67 7 VAL B CA 1
ATOM 3952 C C . VAL B 1 7 ? -14.078 -15.711 -63.438 1 31.67 7 VAL B C 1
ATOM 3954 O O . VAL B 1 7 ? -14.875 -16.266 -62.688 1 31.67 7 VAL B O 1
ATOM 3957 N N . LEU B 1 8 ? -13.094 -16.484 -63.781 1 29.34 8 LEU B N 1
ATOM 3958 C CA . LEU B 1 8 ? -12.367 -17.328 -62.844 1 29.34 8 LEU B CA 1
ATOM 3959 C C . LEU B 1 8 ? -11.891 -16.516 -61.656 1 29.34 8 LEU B C 1
ATOM 3961 O O . LEU B 1 8 ? -11.094 -15.586 -61.812 1 29.34 8 LEU B O 1
ATOM 3965 N N . PHE B 1 9 ? -12.773 -16.281 -60.719 1 27.98 9 PHE B N 1
ATOM 3966 C CA . PHE B 1 9 ? -12.375 -15.711 -59.438 1 27.98 9 PHE B CA 1
ATOM 3967 C C . PHE B 1 9 ? -11.281 -16.547 -58.781 1 27.98 9 PHE B C 1
ATOM 3969 O O . PHE B 1 9 ? -11.516 -17.703 -58.438 1 27.98 9 PHE B O 1
ATOM 3976 N N . ALA B 1 10 ? -10.008 -16.453 -59.219 1 29.58 10 ALA B N 1
ATOM 3977 C CA . ALA B 1 10 ? -8.867 -17.016 -58.531 1 29.58 10 ALA B CA 1
ATOM 3978 C C . ALA B 1 10 ? -8.836 -16.547 -57.062 1 29.58 10 ALA B C 1
ATOM 3980 O O . ALA B 1 10 ? -8.812 -15.344 -56.812 1 29.58 10 ALA B O 1
ATOM 3981 N N . SER B 1 11 ? -9.43 -17.25 -56.219 1 26.72 11 SER B N 1
ATOM 3982 C CA . SER B 1 11 ? -9.312 -17.094 -54.781 1 26.72 11 SER B CA 1
ATOM 3983 C C . SER B 1 11 ? -7.855 -17.016 -54.344 1 26.72 11 SER B C 1
ATOM 3985 O O . SER B 1 11 ? -7.082 -17.938 -54.594 1 26.72 11 SER B O 1
ATOM 3987 N N . LEU B 1 12 ? -7.215 -15.836 -54.406 1 30.62 12 LEU B N 1
ATOM 3988 C CA . LEU B 1 12 ? -5.898 -15.594 -53.844 1 30.62 12 LEU B CA 1
ATOM 3989 C C . LEU B 1 12 ? -5.844 -16.078 -52.375 1 30.62 12 LEU B C 1
ATOM 3991 O O . LEU B 1 12 ? -6.547 -15.547 -51.531 1 30.62 12 LEU B O 1
ATOM 3995 N N . ALA B 1 13 ? -5.535 -17.359 -52.188 1 31.47 13 ALA B N 1
ATOM 3996 C CA . ALA B 1 13 ? -5.156 -17.938 -50.906 1 31.47 13 ALA B CA 1
ATOM 3997 C C . ALA B 1 13 ? -4.047 -17.125 -50.219 1 31.47 13 ALA B C 1
ATOM 3999 O O . ALA B 1 13 ? -2.9 -17.141 -50.688 1 31.47 13 ALA B O 1
ATOM 4000 N N . ALA B 1 14 ? -4.281 -15.891 -49.875 1 32.84 14 ALA B N 1
ATOM 4001 C CA . ALA B 1 14 ? -3.295 -15.172 -49.062 1 32.84 14 ALA B CA 1
ATOM 4002 C C . ALA B 1 14 ? -2.781 -16.047 -47.906 1 32.84 14 ALA B C 1
ATOM 4004 O O . ALA B 1 14 ? -3.518 -16.344 -46.969 1 32.84 14 ALA B O 1
ATOM 4005 N N . GLY B 1 15 ? -1.912 -16.953 -48.25 1 31.09 15 GLY B N 1
ATOM 4006 C CA . GLY B 1 15 ? -1.154 -17.594 -47.188 1 31.09 15 GLY B CA 1
ATOM 4007 C C . GLY B 1 15 ? -0.659 -16.625 -46.125 1 31.09 15 GLY B C 1
ATOM 4008 O O . GLY B 1 15 ? -0.017 -15.625 -46.469 1 31.09 15 GLY B O 1
ATOM 4009 N N . SER B 1 16 ? -1.426 -16.375 -45.125 1 32.69 16 SER B N 1
ATOM 4010 C CA . SER B 1 16 ? -0.929 -15.625 -43.969 1 32.69 16 SER B CA 1
ATOM 4011 C C . SER B 1 16 ? 0.49 -16.047 -43.594 1 32.69 16 SER B C 1
ATOM 4013 O O . SER B 1 16 ? 0.709 -17.172 -43.156 1 32.69 16 SER B O 1
ATOM 4015 N N . VAL B 1 17 ? 1.457 -15.68 -44.406 1 36 17 VAL B N 1
ATOM 4016 C CA . VAL B 1 17 ? 2.852 -15.844 -44 1 36 17 VAL B CA 1
ATOM 4017 C C . VAL B 1 17 ? 3.045 -15.375 -42.562 1 36 17 VAL B C 1
ATOM 4019 O O . VAL B 1 17 ? 2.828 -14.195 -42.25 1 36 17 VAL B O 1
ATOM 4022 N N . LEU B 1 18 ? 2.922 -16.234 -41.625 1 40.16 18 LEU B N 1
ATOM 4023 C CA . LEU B 1 18 ? 3.5 -15.938 -40.312 1 40.16 18 LEU B CA 1
ATOM 4024 C C . LEU B 1 18 ? 4.922 -15.398 -40.469 1 40.16 18 LEU B C 1
ATOM 4026 O O . LEU B 1 18 ? 5.699 -15.906 -41.281 1 40.16 18 LEU B O 1
ATOM 4030 N N . PRO B 1 19 ? 5.258 -14.102 -40.281 1 38.22 19 PRO B N 1
ATOM 4031 C CA . PRO B 1 19 ? 6.629 -13.602 -40.438 1 38.22 19 PRO B CA 1
ATOM 4032 C C . PRO B 1 19 ? 7.676 -14.641 -40 1 38.22 19 PRO B C 1
ATOM 4034 O O . PRO B 1 19 ? 7.484 -15.359 -39.031 1 38.22 19 PRO B O 1
ATOM 4037 N N . ARG B 1 20 ? 8.383 -15.195 -40.844 1 41.31 20 ARG B N 1
ATOM 4038 C CA . ARG B 1 20 ? 9.594 -15.969 -40.594 1 41.31 20 ARG B CA 1
ATOM 4039 C C . ARG B 1 20 ? 10.555 -15.211 -39.688 1 41.31 20 ARG B C 1
ATOM 4041 O O . ARG B 1 20 ? 11.32 -14.367 -40.188 1 41.31 20 ARG B O 1
ATOM 4048 N N . GLY B 1 21 ? 10.125 -14.562 -38.406 1 39.47 21 GLY B N 1
ATOM 4049 C CA . GLY B 1 21 ? 10.953 -13.711 -37.562 1 39.47 21 GLY B CA 1
ATOM 4050 C C . GLY B 1 21 ? 12.25 -14.375 -37.156 1 39.47 21 GLY B C 1
ATOM 4051 O O . GLY B 1 21 ? 12.281 -15.578 -36.875 1 39.47 21 GLY B O 1
ATOM 4052 N N . GLY B 1 22 ? 13.344 -14.07 -37.594 1 46 22 GLY B N 1
ATOM 4053 C CA . GLY B 1 22 ? 14.656 -14.273 -37 1 46 22 GLY B CA 1
ATOM 4054 C C . GLY B 1 22 ? 14.617 -14.289 -35.469 1 46 22 GLY B C 1
ATOM 4055 O O . GLY B 1 22 ? 13.633 -13.875 -34.875 1 46 22 GLY B O 1
ATOM 4056 N N . ASN B 1 23 ? 15.453 -15.219 -34.688 1 55.66 23 ASN B N 1
ATOM 4057 C CA . ASN B 1 23 ? 15.531 -15.43 -33.25 1 55.66 23 ASN B CA 1
ATOM 4058 C C . ASN B 1 23 ? 15.758 -14.117 -32.5 1 55.66 23 ASN B C 1
ATOM 4060 O O . ASN B 1 23 ? 16.891 -13.641 -32.406 1 55.66 23 ASN B O 1
ATOM 4064 N N . ASP B 1 24 ? 14.883 -13.234 -32.375 1 75.44 24 ASP B N 1
ATOM 4065 C CA . ASP B 1 24 ? 14.93 -11.945 -31.703 1 75.44 24 ASP B CA 1
ATOM 4066 C C . ASP B 1 24 ? 14.828 -12.117 -30.188 1 75.44 24 ASP B C 1
ATOM 4068 O O . ASP B 1 24 ? 14.219 -11.289 -29.5 1 75.44 24 ASP B O 1
ATOM 4072 N N . SER B 1 25 ? 15.43 -13.25 -29.719 1 83.12 25 SER B N 1
ATOM 4073 C CA . SER B 1 25 ? 15.414 -13.469 -28.281 1 83.12 25 SER B CA 1
ATOM 4074 C C . SER B 1 25 ? 16.375 -12.531 -27.562 1 83.12 25 SER B C 1
ATOM 4076 O O . SER B 1 25 ? 17.484 -12.273 -28.062 1 83.12 25 SER B O 1
ATOM 4078 N N . ALA B 1 26 ? 15.867 -12 -26.516 1 88.25 26 ALA B N 1
ATOM 4079 C CA . ALA B 1 26 ? 16.719 -11.164 -25.672 1 88.25 26 ALA B CA 1
ATOM 4080 C C . ALA B 1 26 ? 17.531 -12.016 -24.703 1 88.25 26 ALA B C 1
ATOM 4082 O O . ALA B 1 26 ? 18.312 -11.484 -23.906 1 88.25 26 ALA B O 1
ATOM 4083 N N . ILE B 1 27 ? 17.438 -13.398 -24.734 1 95.56 27 ILE B N 1
ATOM 4084 C CA . ILE B 1 27 ? 18.172 -14.336 -23.906 1 95.56 27 ILE B CA 1
ATOM 4085 C C . ILE B 1 27 ? 19.219 -15.07 -24.766 1 95.56 27 ILE B C 1
ATOM 4087 O O . ILE B 1 27 ? 18.859 -15.766 -25.719 1 95.56 27 ILE B O 1
ATOM 4091 N N . PRO B 1 28 ? 20.5 -14.969 -24.438 1 94.56 28 PRO B N 1
ATOM 4092 C CA . PRO B 1 28 ? 21.516 -15.68 -25.219 1 94.56 28 PRO B CA 1
ATOM 4093 C C . PRO B 1 28 ? 21.297 -17.188 -25.25 1 94.56 28 PRO B C 1
ATOM 4095 O O . PRO B 1 28 ? 20.812 -17.766 -24.281 1 94.56 28 PRO B O 1
ATOM 4098 N N . ASP B 1 29 ? 21.656 -17.906 -26.328 1 92.06 29 ASP B N 1
ATOM 4099 C CA . ASP B 1 29 ? 21.359 -19.297 -26.641 1 92.06 29 ASP B CA 1
ATOM 4100 C C . ASP B 1 29 ? 21.891 -20.234 -25.562 1 92.06 29 ASP B C 1
ATOM 4102 O O . ASP B 1 29 ? 21.312 -21.281 -25.297 1 92.06 29 ASP B O 1
ATOM 4106 N N . ASP B 1 30 ? 22.922 -19.859 -24.797 1 94.25 30 ASP B N 1
ATOM 4107 C CA . ASP B 1 30 ? 23.531 -20.781 -23.844 1 94.25 30 ASP B CA 1
ATOM 4108 C C . ASP B 1 30 ? 23.469 -20.219 -22.422 1 94.25 30 ASP B C 1
ATOM 4110 O O . ASP B 1 30 ? 24.219 -20.656 -21.547 1 94.25 30 ASP B O 1
ATOM 4114 N N . ASP B 1 31 ? 22.516 -19.328 -22.234 1 97.75 31 ASP B N 1
ATOM 4115 C CA . ASP B 1 31 ? 22.438 -18.688 -20.922 1 97.75 31 ASP B CA 1
ATOM 4116 C C . ASP B 1 31 ? 21.375 -19.359 -20.047 1 97.75 31 ASP B C 1
ATOM 4118 O O . ASP B 1 31 ? 20.359 -18.75 -19.734 1 97.75 31 ASP B O 1
ATOM 4122 N N . PHE B 1 32 ? 21.703 -20.578 -19.609 1 98.44 32 PHE B N 1
ATOM 4123 C CA . PHE B 1 32 ? 20.828 -21.281 -18.688 1 98.44 32 PHE B CA 1
ATOM 4124 C C . PHE B 1 32 ? 21.062 -20.844 -17.25 1 98.44 32 PHE B C 1
ATOM 4126 O O . PHE B 1 32 ? 22.203 -20.688 -16.828 1 98.44 32 PHE B O 1
ATOM 4133 N N . VAL B 1 33 ? 20.031 -20.578 -16.531 1 98.62 33 VAL B N 1
ATOM 4134 C CA . VAL B 1 33 ? 20.109 -20.266 -15.102 1 98.62 33 VAL B CA 1
ATOM 4135 C C . VAL B 1 33 ? 20.531 -21.516 -14.328 1 98.62 33 VAL B C 1
ATOM 4137 O O . VAL B 1 33 ? 20.094 -22.625 -14.641 1 98.62 33 VAL B O 1
ATOM 4140 N N . TYR B 1 34 ? 21.359 -21.344 -13.359 1 98.44 34 TYR B N 1
ATOM 4141 C CA . TYR B 1 34 ? 21.812 -22.484 -12.57 1 98.44 34 TYR B CA 1
ATOM 4142 C C . TYR B 1 34 ? 21.859 -22.141 -11.086 1 98.44 34 TYR B C 1
ATOM 4144 O O . TYR B 1 34 ? 21.828 -20.969 -10.719 1 98.44 34 TYR B O 1
ATOM 4152 N N . VAL B 1 35 ? 21.859 -23.188 -10.25 1 98.44 35 VAL B N 1
ATOM 4153 C CA . VAL B 1 35 ? 21.906 -23.031 -8.805 1 98.44 35 VAL B CA 1
ATOM 4154 C C . VAL B 1 35 ? 23.344 -23.172 -8.312 1 98.44 35 VAL B C 1
ATOM 4156 O O . VAL B 1 35 ? 24.062 -24.078 -8.742 1 98.44 35 VAL B O 1
ATOM 4159 N N . ASP B 1 36 ? 23.797 -22.297 -7.523 1 98 36 ASP B N 1
ATOM 4160 C CA . ASP B 1 36 ? 25.016 -22.391 -6.73 1 98 36 ASP B CA 1
ATOM 4161 C C . ASP B 1 36 ? 24.766 -22.016 -5.273 1 98 36 ASP B C 1
ATOM 4163 O O . ASP B 1 36 ? 24.5 -20.844 -4.965 1 98 36 ASP B O 1
ATOM 4167 N N . GLY B 1 37 ? 24.859 -23.031 -4.371 1 97.5 37 GLY B N 1
ATOM 4168 C CA . GLY B 1 37 ? 24.438 -22.797 -2.998 1 97.5 37 GLY B CA 1
ATOM 4169 C C . GLY B 1 37 ? 22.969 -22.453 -2.871 1 97.5 37 GLY B C 1
ATOM 4170 O O . GLY B 1 37 ? 22.109 -23.188 -3.361 1 97.5 37 GLY B O 1
ATOM 4171 N N . LEU B 1 38 ? 22.688 -21.312 -2.277 1 98.44 38 LEU B N 1
ATOM 4172 C CA . LEU B 1 38 ? 21.312 -20.906 -2.023 1 98.44 38 LEU B CA 1
ATOM 4173 C C . LEU B 1 38 ? 20.859 -19.859 -3.035 1 98.44 38 LEU B C 1
ATOM 4175 O O . LEU B 1 38 ? 19.891 -19.141 -2.797 1 98.44 38 LEU B O 1
ATOM 4179 N N . ARG B 1 39 ? 21.625 -19.766 -4.199 1 98.38 39 ARG B N 1
ATOM 4180 C CA . ARG B 1 39 ? 21.375 -18.672 -5.129 1 98.38 39 ARG B CA 1
ATOM 4181 C C . ARG B 1 39 ? 21.219 -19.188 -6.555 1 98.38 39 ARG B C 1
ATOM 4183 O O . ARG B 1 39 ? 21.609 -20.312 -6.859 1 98.38 39 ARG B O 1
ATOM 4190 N N . LEU B 1 40 ? 20.578 -18.312 -7.355 1 98.62 40 LEU B N 1
ATOM 4191 C CA . LEU B 1 40 ? 20.547 -18.516 -8.805 1 98.62 40 LEU B CA 1
ATOM 4192 C C . LEU B 1 40 ? 21.562 -17.609 -9.492 1 98.62 40 LEU B C 1
ATOM 4194 O O . LEU B 1 40 ? 21.812 -16.484 -9.039 1 98.62 40 LEU B O 1
ATOM 4198 N N . TYR B 1 41 ? 22.078 -18.094 -10.578 1 98.19 41 TYR B N 1
ATOM 4199 C CA . TYR B 1 41 ? 23 -17.328 -11.414 1 98.19 41 TYR B CA 1
ATOM 4200 C C . TYR B 1 41 ? 22.688 -17.516 -12.891 1 98.19 41 TYR B C 1
ATOM 4202 O O . TYR B 1 41 ? 22.156 -18.562 -13.297 1 98.19 41 TYR B O 1
ATOM 4210 N N . ASN B 1 42 ? 22.891 -16.531 -13.672 1 97 42 ASN B N 1
ATOM 4211 C CA . ASN B 1 42 ? 22.953 -16.609 -15.133 1 97 42 ASN B CA 1
ATOM 4212 C C . ASN B 1 42 ? 24.266 -16.016 -15.656 1 97 42 ASN B C 1
ATOM 4214 O O . ASN B 1 42 ? 25.234 -15.859 -14.906 1 97 42 ASN B O 1
ATOM 4218 N N . SER B 1 43 ? 24.359 -15.719 -16.922 1 95.44 43 SER B N 1
ATOM 4219 C CA . SER B 1 43 ? 25.609 -15.234 -17.5 1 95.44 43 SER B CA 1
ATOM 4220 C C . SER B 1 43 ? 26 -13.867 -16.938 1 95.44 43 SER B C 1
ATOM 4222 O O . SER B 1 43 ? 27.172 -13.508 -16.922 1 95.44 43 SER B O 1
ATOM 4224 N N . ASP B 1 44 ? 25.016 -13.141 -16.422 1 93.38 44 ASP B N 1
ATOM 4225 C CA . ASP B 1 44 ? 25.266 -11.797 -15.914 1 93.38 44 ASP B CA 1
ATOM 4226 C C . ASP B 1 44 ? 25.594 -11.828 -14.422 1 93.38 44 ASP B C 1
ATOM 4228 O O . ASP B 1 44 ? 25.984 -10.812 -13.844 1 93.38 44 ASP B O 1
ATOM 4232 N N . GLY B 1 45 ? 25.5 -13.016 -13.805 1 95.88 45 GLY B N 1
ATOM 4233 C CA . GLY B 1 45 ? 25.828 -13.133 -12.391 1 95.88 45 GLY B CA 1
ATOM 4234 C C . GLY B 1 45 ? 24.641 -13.516 -11.531 1 95.88 45 GLY B C 1
ATOM 4235 O O . GLY B 1 45 ? 23.812 -14.336 -11.938 1 95.88 45 GLY B O 1
ATOM 4236 N N . LEU B 1 46 ? 24.641 -12.992 -10.305 1 97.38 46 LEU B N 1
ATOM 4237 C CA . LEU B 1 46 ? 23.594 -13.281 -9.344 1 97.38 46 LEU B CA 1
ATOM 4238 C C . LEU B 1 46 ? 22.219 -12.945 -9.922 1 97.38 46 LEU B C 1
ATOM 4240 O O . LEU B 1 46 ? 22.031 -11.875 -10.492 1 97.38 46 LEU B O 1
ATOM 4244 N N . TYR B 1 47 ? 21.281 -13.875 -9.812 1 97.38 47 TYR B N 1
ATOM 4245 C CA . TYR B 1 47 ? 20 -13.789 -10.508 1 97.38 47 TYR B CA 1
ATOM 4246 C C . TYR B 1 47 ? 18.844 -13.906 -9.523 1 97.38 47 TYR B C 1
ATOM 4248 O O . TYR B 1 47 ? 18.797 -14.836 -8.719 1 97.38 47 TYR B O 1
ATOM 4256 N N . TYR B 1 48 ? 17.969 -12.898 -9.469 1 98.5 48 TYR B N 1
ATOM 4257 C CA . TYR B 1 48 ? 16.781 -12.844 -8.625 1 98.5 48 TYR B CA 1
ATOM 4258 C C . TYR B 1 48 ? 15.516 -12.875 -9.469 1 98.5 48 TYR B C 1
ATOM 4260 O O . TYR B 1 48 ? 15.438 -12.219 -10.508 1 98.5 48 TYR B O 1
ATOM 4268 N N . LEU B 1 49 ? 14.531 -13.625 -9.023 1 98.81 49 LEU B N 1
ATOM 4269 C CA . LEU B 1 49 ? 13.312 -13.805 -9.805 1 98.81 49 LEU B CA 1
ATOM 4270 C C . LEU B 1 49 ? 12.25 -12.797 -9.391 1 98.81 49 LEU B C 1
ATOM 4272 O O . LEU B 1 49 ? 11.703 -12.891 -8.281 1 98.81 49 LEU B O 1
ATOM 4276 N N . THR B 1 50 ? 12 -11.875 -10.234 1 98.75 50 THR B N 1
ATOM 4277 C CA . THR B 1 50 ? 10.789 -11.07 -10.172 1 98.75 50 THR B CA 1
ATOM 4278 C C . THR B 1 50 ? 9.711 -11.625 -11.094 1 98.75 50 THR B C 1
ATOM 4280 O O . THR B 1 50 ? 9.641 -11.25 -12.266 1 98.75 50 THR B O 1
ATOM 4283 N N . GLY B 1 51 ? 8.922 -12.484 -10.492 1 98.81 51 GLY B N 1
ATOM 4284 C CA . GLY B 1 51 ? 8.039 -13.273 -11.328 1 98.81 51 GLY B CA 1
ATOM 4285 C C . GLY B 1 51 ? 6.57 -12.93 -11.148 1 98.81 51 GLY B C 1
ATOM 4286 O O . GLY B 1 51 ? 6.23 -12.016 -10.391 1 98.81 51 GLY B O 1
ATOM 4287 N N . ILE B 1 52 ? 5.766 -13.602 -11.891 1 98.81 52 ILE B N 1
ATOM 4288 C CA . ILE B 1 52 ? 4.309 -13.57 -11.766 1 98.81 52 ILE B CA 1
ATOM 4289 C C . ILE B 1 52 ? 3.711 -14.805 -12.453 1 98.81 52 ILE B C 1
ATOM 4291 O O . ILE B 1 52 ? 4.293 -15.344 -13.391 1 98.81 52 ILE B O 1
ATOM 4295 N N . ASN B 1 53 ? 2.656 -15.289 -11.906 1 98.88 53 ASN B N 1
ATOM 4296 C CA . ASN B 1 53 ? 1.944 -16.391 -12.539 1 98.88 53 ASN B CA 1
ATOM 4297 C C . ASN B 1 53 ? 1.108 -15.922 -13.727 1 98.88 53 ASN B C 1
ATOM 4299 O O . ASN B 1 53 ? 0.371 -14.938 -13.617 1 98.88 53 ASN B O 1
ATOM 4303 N N . TYR B 1 54 ? 1.249 -16.609 -14.797 1 98.69 54 TYR B N 1
ATOM 4304 C CA . TYR B 1 54 ? 0.533 -16.328 -16.031 1 98.69 54 TYR B CA 1
ATOM 4305 C C . TYR B 1 54 ? 0.098 -17.609 -16.719 1 98.69 54 TYR B C 1
ATOM 4307 O O . TYR B 1 54 ? 0.391 -17.828 -17.891 1 98.69 54 TYR B O 1
ATOM 4315 N N . TRP B 1 55 ? -0.656 -18.344 -16.031 1 97.88 55 TRP B N 1
ATOM 4316 C CA . TRP B 1 55 ? -0.994 -19.719 -16.391 1 97.88 55 TRP B CA 1
ATOM 4317 C C . TRP B 1 55 ? -1.729 -19.781 -17.719 1 97.88 55 TRP B C 1
ATOM 4319 O O . TRP B 1 55 ? -1.672 -20.781 -18.438 1 97.88 55 TRP B O 1
ATOM 4329 N N . ALA B 1 56 ? -2.385 -18.734 -18.172 1 95.62 56 ALA B N 1
ATOM 4330 C CA . ALA B 1 56 ? -3.246 -18.719 -19.344 1 95.62 56 ALA B CA 1
ATOM 4331 C C . ALA B 1 56 ? -2.438 -18.469 -20.609 1 95.62 56 ALA B C 1
ATOM 4333 O O . ALA B 1 56 ? -2.99 -18.453 -21.719 1 95.62 56 ALA B O 1
ATOM 4334 N N . CYS B 1 57 ? -1.201 -18.328 -20.5 1 97.81 57 CYS B N 1
ATOM 4335 C CA . CYS B 1 57 ? -0.338 -17.891 -21.594 1 97.81 57 CYS B CA 1
ATOM 4336 C C . CYS B 1 57 ? -0.542 -18.766 -22.828 1 97.81 57 CYS B C 1
ATOM 4338 O O . CYS B 1 57 ? -0.74 -18.266 -23.938 1 97.81 57 CYS B O 1
ATOM 4340 N N . MET B 1 58 ? -0.554 -20.062 -22.656 1 98.38 58 MET B N 1
ATOM 4341 C CA . MET B 1 58 ? -0.649 -21.047 -23.734 1 98.38 58 MET B CA 1
ATOM 4342 C C . MET B 1 58 ? -1.946 -20.859 -24.531 1 98.38 58 MET B C 1
ATOM 4344 O O . MET B 1 58 ? -1.928 -20.766 -25.75 1 98.38 58 MET B O 1
ATOM 4348 N N . ASN B 1 59 ? -3.01 -20.703 -23.812 1 98.12 59 ASN B N 1
ATOM 4349 C CA . ASN B 1 59 ? -4.309 -20.594 -24.469 1 98.12 59 ASN B CA 1
ATOM 4350 C C . ASN B 1 59 ? -4.516 -19.203 -25.062 1 98.12 59 ASN B C 1
ATOM 4352 O O . ASN B 1 59 ? -5.129 -19.062 -26.125 1 98.12 59 ASN B O 1
ATOM 4356 N N . LEU B 1 60 ? -4.008 -18.188 -24.391 1 97.69 60 LEU B N 1
ATOM 4357 C CA . LEU B 1 60 ? -4.082 -16.844 -24.953 1 97.69 60 LEU B CA 1
ATOM 4358 C C . LEU B 1 60 ? -3.293 -16.75 -26.266 1 97.69 60 LEU B C 1
ATOM 4360 O O . LEU B 1 60 ? -3.689 -16.047 -27.188 1 97.69 60 LEU B O 1
ATOM 4364 N N . ALA B 1 61 ? -2.26 -17.484 -26.312 1 98.44 61 ALA B N 1
ATOM 4365 C CA . ALA B 1 61 ? -1.352 -17.422 -27.453 1 98.44 61 ALA B CA 1
ATOM 4366 C C . ALA B 1 61 ? -1.828 -18.328 -28.594 1 98.44 61 ALA B C 1
ATOM 4368 O O . ALA B 1 61 ? -1.331 -18.234 -29.719 1 98.44 61 ALA B O 1
ATOM 4369 N N . ALA B 1 62 ? -2.76 -19.203 -28.344 1 98.06 62 ALA B N 1
ATOM 4370 C CA . ALA B 1 62 ? -3.246 -20.141 -29.359 1 98.06 62 ALA B CA 1
ATOM 4371 C C . ALA B 1 62 ? -3.936 -19.406 -30.5 1 98.06 62 ALA B C 1
ATOM 4373 O O . ALA B 1 62 ? -4.199 -18.203 -30.406 1 98.06 62 ALA B O 1
ATOM 4374 N N . GLY B 1 63 ? -4.137 -20.094 -31.594 1 95.44 63 GLY B N 1
ATOM 4375 C CA . GLY B 1 63 ? -4.832 -19.516 -32.719 1 95.44 63 GLY B CA 1
ATOM 4376 C C . GLY B 1 63 ? -6.27 -19.141 -32.406 1 95.44 63 GLY B C 1
ATOM 4377 O O . GLY B 1 63 ? -6.855 -19.641 -31.469 1 95.44 63 GLY B O 1
ATOM 4378 N N . PRO B 1 64 ? -6.809 -18.266 -33.25 1 93.12 64 PRO B N 1
ATOM 4379 C CA . PRO B 1 64 ? -8.18 -17.812 -33 1 93.12 64 PRO B CA 1
ATOM 4380 C C . PRO B 1 64 ? -9.188 -18.969 -33 1 93.12 64 PRO B C 1
ATOM 4382 O O . PRO B 1 64 ? -10.188 -18.906 -32.281 1 93.12 64 PRO B O 1
ATOM 4385 N N . SER B 1 65 ? -8.898 -19.984 -33.781 1 94.75 65 SER B N 1
ATOM 4386 C CA . SER B 1 65 ? -9.805 -21.125 -33.844 1 94.75 65 SER B CA 1
ATOM 4387 C C . SER B 1 65 ? -9.844 -21.891 -32.531 1 94.75 65 SER B C 1
ATOM 4389 O O . SER B 1 65 ? -10.789 -22.641 -32.25 1 94.75 65 SER B O 1
ATOM 4391 N N . ALA B 1 66 ? -8.82 -21.625 -31.734 1 96.12 66 ALA B N 1
ATOM 4392 C CA . ALA B 1 66 ? -8.766 -22.25 -30.406 1 96.12 66 ALA B CA 1
ATOM 4393 C C . ALA B 1 66 ? -9.031 -21.219 -29.312 1 96.12 66 ALA B C 1
ATOM 4395 O O . ALA B 1 66 ? -8.711 -21.453 -28.141 1 96.12 66 ALA B O 1
ATOM 4396 N N . GLY B 1 67 ? -9.555 -20.125 -29.719 1 95.44 67 GLY B N 1
ATOM 4397 C CA . GLY B 1 67 ? -10 -19.141 -28.75 1 95.44 67 GLY B CA 1
ATOM 4398 C C . GLY B 1 67 ? -8.891 -18.203 -28.297 1 95.44 67 GLY B C 1
ATOM 4399 O O . GLY B 1 67 ? -9.031 -17.484 -27.312 1 95.44 67 GLY B O 1
ATOM 4400 N N . GLY B 1 68 ? -7.766 -18.141 -28.953 1 96.69 68 GLY B N 1
ATOM 4401 C CA . GLY B 1 68 ? -6.633 -17.312 -28.594 1 96.69 68 GLY B CA 1
ATOM 4402 C C . GLY B 1 68 ? -6.895 -15.828 -28.797 1 96.69 68 GLY B C 1
ATOM 4403 O O . GLY B 1 68 ? -7.859 -15.445 -29.453 1 96.69 68 GLY B O 1
ATOM 4404 N N . ASN B 1 69 ? -6.121 -15.055 -28.109 1 97.06 69 ASN B N 1
ATOM 4405 C CA . ASN B 1 69 ? -6.121 -13.602 -28.188 1 97.06 69 ASN B CA 1
ATOM 4406 C C . ASN B 1 69 ? -4.703 -13.039 -28.172 1 97.06 69 ASN B C 1
ATOM 4408 O O . ASN B 1 69 ? -4.258 -12.508 -27.141 1 97.06 69 ASN B O 1
ATOM 4412 N N . TYR B 1 70 ? -4.109 -13.039 -29.281 1 97.56 70 TYR B N 1
ATOM 4413 C CA . TYR B 1 70 ? -2.697 -12.688 -29.406 1 97.56 70 TYR B CA 1
ATOM 4414 C C . TYR B 1 70 ? -2.459 -11.234 -29.031 1 97.56 70 TYR B C 1
ATOM 4416 O O . TYR B 1 70 ? -1.447 -10.898 -28.406 1 97.56 70 TYR B O 1
ATOM 4424 N N . SER B 1 71 ? -3.355 -10.367 -29.391 1 97.81 71 SER B N 1
ATOM 4425 C CA . SER B 1 71 ? -3.197 -8.953 -29.062 1 97.81 71 SER B CA 1
ATOM 4426 C C . SER B 1 71 ? -3.178 -8.734 -27.562 1 97.81 71 SER B C 1
ATOM 4428 O O . SER B 1 71 ? -2.389 -7.934 -27.047 1 97.81 71 SER B O 1
ATOM 4430 N N . ARG B 1 72 ? -4.047 -9.438 -26.828 1 97.69 72 ARG B N 1
ATOM 4431 C CA . ARG B 1 72 ? -4.027 -9.352 -25.375 1 97.69 72 ARG B CA 1
ATOM 4432 C C . ARG B 1 72 ? -2.715 -9.891 -24.812 1 97.69 72 ARG B C 1
ATOM 4434 O O . ARG B 1 72 ? -2.129 -9.289 -23.906 1 97.69 72 ARG B O 1
ATOM 4441 N N . LEU B 1 73 ? -2.299 -10.961 -25.375 1 98.38 73 LEU B N 1
ATOM 4442 C CA . LEU B 1 73 ? -1.045 -11.555 -24.938 1 98.38 73 LEU B CA 1
ATOM 4443 C C . LEU B 1 73 ? 0.099 -10.555 -25.016 1 98.38 73 LEU B C 1
ATOM 4445 O O . LEU B 1 73 ? 0.821 -10.336 -24.047 1 98.38 73 LEU B O 1
ATOM 4449 N N . VAL B 1 74 ? 0.245 -9.93 -26.141 1 98.31 74 VAL B N 1
ATOM 4450 C CA . VAL B 1 74 ? 1.351 -9.008 -26.391 1 98.31 74 VAL B CA 1
ATOM 4451 C C . VAL B 1 74 ? 1.237 -7.805 -25.469 1 98.31 74 VAL B C 1
ATOM 4453 O O . VAL B 1 74 ? 2.229 -7.379 -24.875 1 98.31 74 VAL B O 1
ATOM 4456 N N . THR B 1 75 ? 0.037 -7.332 -25.344 1 98.62 75 THR B N 1
ATOM 4457 C CA . THR B 1 75 ? -0.21 -6.195 -24.469 1 98.62 75 THR B CA 1
ATOM 4458 C C . THR B 1 75 ? 0.201 -6.52 -23.031 1 98.62 75 THR B C 1
ATOM 4460 O O . THR B 1 75 ? 0.913 -5.746 -22.391 1 98.62 75 THR B O 1
ATOM 4463 N N . GLU B 1 76 ? -0.215 -7.621 -22.578 1 98.75 76 GLU B N 1
ATOM 4464 C CA . GLU B 1 76 ? 0.018 -7.988 -21.188 1 98.75 76 GLU B CA 1
ATOM 4465 C C . GLU B 1 76 ? 1.481 -8.344 -20.953 1 98.75 76 GLU B C 1
ATOM 4467 O O . GLU B 1 76 ? 2.035 -8.039 -19.891 1 98.75 76 GLU B O 1
ATOM 4472 N N . LEU B 1 77 ? 2.104 -8.961 -21.922 1 98.81 77 LEU B N 1
ATOM 4473 C CA . LEU B 1 77 ? 3.533 -9.227 -21.797 1 98.81 77 LEU B CA 1
ATOM 4474 C C . LEU B 1 77 ? 4.324 -7.918 -21.75 1 98.81 77 LEU B C 1
ATOM 4476 O O . LEU B 1 77 ? 5.289 -7.805 -20.984 1 98.81 77 LEU B O 1
ATOM 4480 N N . ASP B 1 78 ? 3.92 -6.93 -22.531 1 98.75 78 ASP B N 1
ATOM 4481 C CA . ASP B 1 78 ? 4.57 -5.621 -22.516 1 98.75 78 ASP B CA 1
ATOM 4482 C C . ASP B 1 78 ? 4.355 -4.934 -21.156 1 98.75 78 ASP B C 1
ATOM 4484 O O . ASP B 1 78 ? 5.27 -4.285 -20.641 1 98.75 78 ASP B O 1
ATOM 4488 N N . GLN B 1 79 ? 3.156 -5.043 -20.656 1 98.69 79 GLN B N 1
ATOM 4489 C CA . GLN B 1 79 ? 2.855 -4.48 -19.344 1 98.69 79 GLN B CA 1
ATOM 4490 C C . GLN B 1 79 ? 3.752 -5.086 -18.266 1 98.69 79 GLN B C 1
ATOM 4492 O O . GLN B 1 79 ? 4.332 -4.363 -17.453 1 98.69 79 GLN B O 1
ATOM 4497 N N . MET B 1 80 ? 3.887 -6.375 -18.266 1 98.69 80 MET B N 1
ATOM 4498 C CA . MET B 1 80 ? 4.715 -7.062 -17.281 1 98.69 80 MET B CA 1
ATOM 4499 C C . MET B 1 80 ? 6.188 -6.715 -17.469 1 98.69 80 MET B C 1
ATOM 4501 O O . MET B 1 80 ? 6.902 -6.484 -16.484 1 98.69 80 MET B O 1
ATOM 4505 N N . ALA B 1 81 ? 6.621 -6.637 -18.719 1 98.5 81 ALA B N 1
ATOM 4506 C CA . ALA B 1 81 ? 8 -6.254 -19 1 98.5 81 ALA B CA 1
ATOM 4507 C C . ALA B 1 81 ? 8.297 -4.852 -18.469 1 98.5 81 ALA B C 1
ATOM 4509 O O . ALA B 1 81 ? 9.383 -4.602 -17.938 1 98.5 81 ALA B O 1
ATOM 4510 N N . SER B 1 82 ? 7.344 -3.971 -18.562 1 98 82 SER B N 1
ATOM 4511 C CA . SER B 1 82 ? 7.516 -2.586 -18.141 1 98 82 SER B CA 1
ATOM 4512 C C . SER B 1 82 ? 7.668 -2.492 -16.625 1 98 82 SER B C 1
ATOM 4514 O O . SER B 1 82 ? 8.18 -1.496 -16.109 1 98 82 SER B O 1
ATOM 4516 N N . LYS B 1 83 ? 7.27 -3.502 -15.922 1 97.81 83 LYS B N 1
ATOM 4517 C CA . LYS B 1 83 ? 7.383 -3.537 -14.461 1 97.81 83 LYS B CA 1
ATOM 4518 C C . LYS B 1 83 ? 8.641 -4.289 -14.031 1 97.81 83 LYS B C 1
ATOM 4520 O O . LYS B 1 83 ? 8.859 -4.5 -12.836 1 97.81 83 LYS B O 1
ATOM 4525 N N . GLY B 1 84 ? 9.453 -4.766 -14.977 1 97.88 84 GLY B N 1
ATOM 4526 C CA . GLY B 1 84 ? 10.711 -5.438 -14.68 1 97.88 84 GLY B CA 1
ATOM 4527 C C . GLY B 1 84 ? 10.539 -6.918 -14.398 1 97.88 84 GLY B C 1
ATOM 4528 O O . GLY B 1 84 ? 11.453 -7.566 -13.875 1 97.88 84 GLY B O 1
ATOM 4529 N N . ILE B 1 85 ? 9.414 -7.488 -14.711 1 98.75 85 ILE B N 1
ATOM 4530 C CA . ILE B 1 85 ? 9.172 -8.914 -14.523 1 98.75 85 ILE B CA 1
ATOM 4531 C C . ILE B 1 85 ? 10.039 -9.719 -15.484 1 98.75 85 ILE B C 1
ATOM 4533 O O . ILE B 1 85 ? 10.047 -9.453 -16.688 1 98.75 85 ILE B O 1
ATOM 4537 N N . ASN B 1 86 ? 10.727 -10.664 -14.922 1 98.69 86 ASN B N 1
ATOM 4538 C CA . ASN B 1 86 ? 11.68 -11.414 -15.734 1 98.69 86 ASN B CA 1
ATOM 4539 C C . ASN B 1 86 ? 11.367 -12.914 -15.711 1 98.69 86 ASN B C 1
ATOM 4541 O O . ASN B 1 86 ? 12.141 -13.719 -16.234 1 98.69 86 ASN B O 1
ATOM 4545 N N . HIS B 1 87 ? 10.25 -13.289 -15.086 1 98.88 87 HIS B N 1
ATOM 4546 C CA . HIS B 1 87 ? 9.922 -14.703 -14.945 1 98.88 87 HIS B CA 1
ATOM 4547 C C . HIS B 1 87 ? 8.414 -14.922 -14.93 1 98.88 87 HIS B C 1
ATOM 4549 O O . HIS B 1 87 ? 7.691 -14.227 -14.219 1 98.88 87 HIS B O 1
ATOM 4555 N N . LEU B 1 88 ? 7.941 -15.867 -15.742 1 98.94 88 LEU B N 1
ATOM 4556 C CA . LEU B 1 88 ? 6.531 -16.25 -15.734 1 98.94 88 LEU B CA 1
ATOM 4557 C C . LEU B 1 88 ? 6.367 -17.719 -15.414 1 98.94 88 LEU B C 1
ATOM 4559 O O . LEU B 1 88 ? 7.098 -18.562 -15.945 1 98.94 88 LEU B O 1
ATOM 4563 N N . ARG B 1 89 ? 5.484 -18.016 -14.5 1 98.88 89 ARG B N 1
ATOM 4564 C CA . ARG B 1 89 ? 5.039 -19.391 -14.305 1 98.88 89 ARG B CA 1
ATOM 4565 C C . ARG B 1 89 ? 3.812 -19.703 -15.156 1 98.88 89 ARG B C 1
ATOM 4567 O O . ARG B 1 89 ? 2.779 -19.031 -15.031 1 98.88 89 ARG B O 1
ATOM 4574 N N . ILE B 1 90 ? 3.953 -20.656 -16.047 1 98.81 90 ILE B N 1
ATOM 4575 C CA . ILE B 1 90 ? 2.904 -20.938 -17.016 1 98.81 90 ILE B CA 1
ATOM 4576 C C . ILE B 1 90 ? 2.57 -22.422 -17.016 1 98.81 90 ILE B C 1
ATOM 4578 O O . ILE B 1 90 ? 3.322 -23.234 -16.453 1 98.81 90 ILE B O 1
ATOM 4582 N N . MET B 1 91 ? 1.441 -22.75 -17.578 1 98.69 91 MET B N 1
ATOM 4583 C CA . MET B 1 91 ? 1.04 -24.156 -17.719 1 98.69 91 MET B CA 1
ATOM 4584 C C . MET B 1 91 ? 1.576 -24.75 -19.031 1 98.69 91 MET B C 1
ATOM 4586 O O . MET B 1 91 ? 1.563 -24.078 -20.062 1 98.69 91 MET B O 1
ATOM 4590 N N . ALA B 1 92 ? 2.064 -25.922 -18.906 1 98.81 92 ALA B N 1
ATOM 4591 C CA . ALA B 1 92 ? 2.432 -26.719 -20.078 1 98.81 92 ALA B CA 1
ATOM 4592 C C . ALA B 1 92 ? 1.648 -28.031 -20.125 1 98.81 92 ALA B C 1
ATOM 4594 O O . ALA B 1 92 ? 2.189 -29.062 -20.5 1 98.81 92 ALA B O 1
ATOM 4595 N N . ALA B 1 93 ? 0.455 -27.906 -19.578 1 98.56 93 ALA B N 1
ATOM 4596 C CA . ALA B 1 93 ? -0.439 -29.062 -19.516 1 98.56 93 ALA B CA 1
ATOM 4597 C C . ALA B 1 93 ? -1.893 -28.625 -19.359 1 98.56 93 ALA B C 1
ATOM 4599 O O . ALA B 1 93 ? -2.18 -27.625 -18.703 1 98.56 93 ALA B O 1
ATOM 4600 N N . SER B 1 94 ? -2.742 -29.266 -19.969 1 98.62 94 SER B N 1
ATOM 4601 C CA . SER B 1 94 ? -4.184 -29.281 -19.75 1 98.62 94 SER B CA 1
ATOM 4602 C C . SER B 1 94 ? -4.824 -30.5 -20.406 1 98.62 94 SER B C 1
ATOM 4604 O O . SER B 1 94 ? -4.391 -30.938 -21.469 1 98.62 94 SER B O 1
ATOM 4606 N N . GLU B 1 95 ? -5.77 -31.094 -19.719 1 98.62 95 GLU B N 1
ATOM 4607 C CA . GLU B 1 95 ? -6.297 -32.375 -20.141 1 98.62 95 GLU B CA 1
ATOM 4608 C C . GLU B 1 95 ? -7.781 -32.281 -20.484 1 98.62 95 GLU B C 1
ATOM 4610 O O . GLU B 1 95 ? -8.547 -31.641 -19.766 1 98.62 95 GLU B O 1
ATOM 4615 N N . GLY B 1 96 ? -8.125 -32.875 -21.547 1 97.62 96 GLY B N 1
ATOM 4616 C CA . GLY B 1 96 ? -9.523 -33.031 -21.922 1 97.62 96 GLY B CA 1
ATOM 4617 C C . GLY B 1 96 ? -10.094 -34.406 -21.562 1 97.62 96 GLY B C 1
ATOM 4618 O O . GLY B 1 96 ? -9.516 -35.125 -20.766 1 97.62 96 GLY B O 1
ATOM 4619 N N . ALA B 1 97 ? -11.25 -34.625 -21.984 1 96.5 97 ALA B N 1
ATOM 4620 C CA . ALA B 1 97 ? -11.977 -35.875 -21.75 1 96.5 97 ALA B CA 1
ATOM 4621 C C . ALA B 1 97 ? -12.938 -36.156 -22.891 1 96.5 97 ALA B C 1
ATOM 4623 O O . ALA B 1 97 ? -13.211 -35.312 -23.719 1 96.5 97 ALA B O 1
ATOM 4624 N N . PRO B 1 98 ? -13.391 -37.406 -22.938 1 93.69 98 PRO B N 1
ATOM 4625 C CA . PRO B 1 98 ? -14.336 -37.75 -24 1 93.69 98 PRO B CA 1
ATOM 4626 C C . PRO B 1 98 ? -15.664 -37 -23.859 1 93.69 98 PRO B C 1
ATOM 4628 O O . PRO B 1 98 ? -16.375 -36.812 -24.859 1 93.69 98 PRO B O 1
ATOM 4631 N N . THR B 1 99 ? -15.984 -36.688 -22.656 1 93.44 99 THR B N 1
ATOM 4632 C CA . THR B 1 99 ? -17.188 -35.875 -22.406 1 93.44 99 THR B CA 1
ATOM 4633 C C . THR B 1 99 ? -16.812 -34.531 -21.812 1 93.44 99 THR B C 1
ATOM 4635 O O . THR B 1 99 ? -15.805 -34.406 -21.109 1 93.44 99 THR B O 1
ATOM 4638 N N . PRO B 1 100 ? -17.688 -33.562 -22.156 1 91.69 100 PRO B N 1
ATOM 4639 C CA . PRO B 1 100 ? -17.391 -32.25 -21.562 1 91.69 100 PRO B CA 1
ATOM 4640 C C . PRO B 1 100 ? -17.266 -32.312 -20.031 1 91.69 100 PRO B C 1
ATOM 4642 O O . PRO B 1 100 ? -18.078 -32.969 -19.375 1 91.69 100 PRO B O 1
ATOM 4645 N N . GLN B 1 101 ? -16.203 -31.797 -19.531 1 94.5 101 GLN B N 1
ATOM 4646 C CA . GLN B 1 101 ? -15.969 -31.688 -18.094 1 94.5 101 GLN B CA 1
ATOM 4647 C C . GLN B 1 101 ? -15.969 -30.234 -17.656 1 94.5 101 GLN B C 1
ATOM 4649 O O . GLN B 1 101 ? -15.5 -29.359 -18.375 1 94.5 101 GLN B O 1
ATOM 4654 N N . PRO B 1 102 ? -16.484 -29.922 -16.453 1 94.19 102 PRO B N 1
ATOM 4655 C CA . PRO B 1 102 ? -16.609 -28.547 -15.977 1 94.19 102 PRO B CA 1
ATOM 4656 C C . PRO B 1 102 ? -15.305 -28.016 -15.359 1 94.19 102 PRO B C 1
ATOM 4658 O O . PRO B 1 102 ? -14.391 -28.797 -15.078 1 94.19 102 PRO B O 1
ATOM 4661 N N . PHE B 1 103 ? -15.164 -26.75 -15.234 1 96 103 PHE B N 1
ATOM 4662 C CA . PHE B 1 103 ? -14.258 -26.016 -14.359 1 96 103 PHE B CA 1
ATOM 4663 C C . PHE B 1 103 ? -12.82 -26.156 -14.828 1 96 103 PHE B C 1
ATOM 4665 O O . PHE B 1 103 ? -11.898 -26.25 -14.008 1 96 103 PHE B O 1
ATOM 4672 N N . ARG B 1 104 ? -12.594 -26.344 -16.047 1 96.19 104 ARG B N 1
ATOM 4673 C CA . ARG B 1 104 ? -11.211 -26.531 -16.484 1 96.19 104 ARG B CA 1
ATOM 4674 C C . ARG B 1 104 ? -10.945 -25.812 -17.797 1 96.19 104 ARG B C 1
ATOM 4676 O O . ARG B 1 104 ? -11.883 -25.391 -18.484 1 96.19 104 ARG B O 1
ATOM 4683 N N . MET B 1 105 ? -9.695 -25.688 -18.156 1 97.06 105 MET B N 1
ATOM 4684 C CA . MET B 1 105 ? -9.227 -25.062 -19.391 1 97.06 105 MET B CA 1
ATOM 4685 C C . MET B 1 105 ? -9.828 -25.75 -20.609 1 97.06 105 MET B C 1
ATOM 4687 O O . MET B 1 105 ? -9.867 -26.984 -20.672 1 97.06 105 MET B O 1
ATOM 4691 N N . ASN B 1 106 ? -10.281 -24.969 -21.484 1 96.75 106 ASN B N 1
ATOM 4692 C CA . ASN B 1 106 ? -10.852 -25.422 -22.75 1 96.75 106 ASN B CA 1
ATOM 4693 C C . ASN B 1 106 ? -10.586 -24.438 -23.875 1 96.75 106 ASN B C 1
ATOM 4695 O O . ASN B 1 106 ? -10.844 -23.234 -23.734 1 96.75 106 ASN B O 1
ATOM 4699 N N . PRO B 1 107 ? -10.055 -24.891 -25.062 1 97.56 107 PRO B N 1
ATOM 4700 C CA . PRO B 1 107 ? -9.664 -26.266 -25.344 1 97.56 107 PRO B CA 1
ATOM 4701 C C . PRO B 1 107 ? -8.406 -26.703 -24.594 1 97.56 107 PRO B C 1
ATOM 4703 O O . PRO B 1 107 ? -7.574 -25.859 -24.25 1 97.56 107 PRO B O 1
ATOM 4706 N N . PRO B 1 108 ? -8.328 -27.984 -24.281 1 98.31 108 PRO B N 1
ATOM 4707 C CA . PRO B 1 108 ? -7.145 -28.516 -23.594 1 98.31 108 PRO B CA 1
ATOM 4708 C C . PRO B 1 108 ? -5.984 -28.766 -24.547 1 98.31 108 PRO B C 1
ATOM 4710 O O . PRO B 1 108 ? -6.191 -28.906 -25.766 1 98.31 108 PRO B O 1
ATOM 4713 N N . LEU B 1 109 ? -4.785 -28.797 -24.016 1 98.69 109 LEU B N 1
ATOM 4714 C CA . LEU B 1 109 ? -3.596 -29.188 -24.766 1 98.69 109 LEU B CA 1
ATOM 4715 C C . LEU B 1 109 ? -3.666 -30.656 -25.172 1 98.69 109 LEU B C 1
ATOM 4717 O O . LEU B 1 109 ? -3.381 -31 -26.312 1 98.69 109 LEU B O 1
ATOM 4721 N N . MET B 1 110 ? -3.975 -31.531 -24.234 1 98.62 110 MET B N 1
ATOM 4722 C CA . MET B 1 110 ? -4.105 -32.969 -24.484 1 98.62 110 MET B CA 1
ATOM 4723 C C . MET B 1 110 ? -5.559 -33.406 -24.359 1 98.62 110 MET B C 1
ATOM 4725 O O . MET B 1 110 ? -6.09 -33.531 -23.25 1 98.62 110 MET B O 1
ATOM 4729 N N . SER B 1 111 ? -6.18 -33.75 -25.453 1 97.25 111 SER B N 1
ATOM 4730 C CA . SER B 1 111 ? -7.602 -34.094 -25.453 1 97.25 111 SER B CA 1
ATOM 4731 C C . SER B 1 111 ? -7.848 -35.5 -24.938 1 97.25 111 SER B C 1
ATOM 4733 O O . SER B 1 111 ? -8.914 -35.781 -24.375 1 97.25 111 SER B O 1
ATOM 4735 N N . ALA B 1 112 ? -6.941 -36.344 -25.156 1 97.62 112 ALA B N 1
ATOM 4736 C CA . ALA B 1 112 ? -6.855 -37.719 -24.703 1 97.62 112 ALA B CA 1
ATOM 4737 C C . ALA B 1 112 ? -5.402 -38.188 -24.609 1 97.62 112 ALA B C 1
ATOM 4739 O O . ALA B 1 112 ? -4.504 -37.531 -25.156 1 97.62 112 ALA B O 1
ATOM 4740 N N . PRO B 1 113 ? -5.137 -39.219 -23.828 1 97.81 113 PRO B N 1
ATOM 4741 C CA . PRO B 1 113 ? -3.734 -39.625 -23.703 1 97.81 113 PRO B CA 1
ATOM 4742 C C . PRO B 1 113 ? -3.029 -39.75 -25.047 1 97.81 113 PRO B C 1
ATOM 4744 O O . PRO B 1 113 ? -3.451 -40.531 -25.906 1 97.81 113 PRO B O 1
ATOM 4747 N N . GLY B 1 114 ? -2.059 -38.875 -25.25 1 97.62 114 GLY B N 1
ATOM 4748 C CA . GLY B 1 114 ? -1.233 -38.938 -26.438 1 97.62 114 GLY B CA 1
ATOM 4749 C C . GLY B 1 114 ? -1.794 -38.125 -27.594 1 97.62 114 GLY B C 1
ATOM 4750 O O . GLY B 1 114 ? -1.146 -37.969 -28.625 1 97.62 114 GLY B O 1
ATOM 4751 N N . GLN B 1 115 ? -2.938 -37.594 -27.453 1 98.38 115 GLN B N 1
ATOM 4752 C CA . GLN B 1 115 ? -3.559 -36.781 -28.5 1 98.38 115 GLN B CA 1
ATOM 4753 C C . GLN B 1 115 ? -3.498 -35.312 -28.141 1 98.38 115 GLN B C 1
ATOM 4755 O O . GLN B 1 115 ? -4.227 -34.844 -27.266 1 98.38 115 GLN B O 1
ATOM 4760 N N . TYR B 1 116 ? -2.725 -34.594 -28.906 1 98.44 116 TYR B N 1
ATOM 4761 C CA . TYR B 1 116 ? -2.469 -33.188 -28.578 1 98.44 116 TYR B CA 1
ATOM 4762 C C . TYR B 1 116 ? -3.162 -32.25 -29.578 1 98.44 116 TYR B C 1
ATOM 4764 O O . TYR B 1 116 ? -3.217 -32.562 -30.766 1 98.44 116 TYR B O 1
ATOM 4772 N N . ASN B 1 117 ? -3.725 -31.234 -29.047 1 97.94 117 ASN B N 1
ATOM 4773 C CA . ASN B 1 117 ? -4.25 -30.141 -29.859 1 97.94 117 ASN B CA 1
ATOM 4774 C C . ASN B 1 117 ? -3.135 -29.234 -30.344 1 97.94 117 ASN B C 1
ATOM 4776 O O . ASN B 1 117 ? -2.629 -28.391 -29.594 1 97.94 117 ASN B O 1
ATOM 4780 N N . GLU B 1 118 ? -2.85 -29.297 -31.578 1 97.94 118 GLU B N 1
ATOM 4781 C CA . GLU B 1 118 ? -1.679 -28.609 -32.125 1 97.94 118 GLU B CA 1
ATOM 4782 C C . GLU B 1 118 ? -1.869 -27.094 -32.094 1 97.94 118 GLU B C 1
ATOM 4784 O O . GLU B 1 118 ? -0.901 -26.344 -31.938 1 97.94 118 GLU B O 1
ATOM 4789 N N . ASP B 1 119 ? -3.07 -26.594 -32.219 1 97.38 119 ASP B N 1
ATOM 4790 C CA . ASP B 1 119 ? -3.312 -25.156 -32.094 1 97.38 119 ASP B CA 1
ATOM 4791 C C . ASP B 1 119 ? -2.914 -24.656 -30.719 1 97.38 119 ASP B C 1
ATOM 4793 O O . ASP B 1 119 ? -2.275 -23.609 -30.594 1 97.38 119 ASP B O 1
ATOM 4797 N N . VAL B 1 120 ? -3.283 -25.359 -29.703 1 98.5 120 VAL B N 1
ATOM 4798 C CA . VAL B 1 120 ? -2.959 -25 -28.328 1 98.5 120 VAL B CA 1
ATOM 4799 C C . VAL B 1 120 ? -1.462 -25.188 -28.078 1 98.5 120 VAL B C 1
ATOM 4801 O O . VAL B 1 120 ? -0.822 -24.344 -27.453 1 98.5 120 VAL B O 1
ATOM 4804 N N . PHE B 1 121 ? -0.917 -26.25 -28.625 1 98.69 121 PHE B N 1
ATOM 4805 C CA . PHE B 1 121 ? 0.505 -26.531 -28.469 1 98.69 121 PHE B CA 1
ATOM 4806 C C . PHE B 1 121 ? 1.351 -25.438 -29.109 1 98.69 121 PHE B C 1
ATOM 4808 O O . PHE B 1 121 ? 2.357 -25.016 -28.547 1 98.69 121 PHE B O 1
ATOM 4815 N N . THR B 1 122 ? 0.956 -25 -30.297 1 98.69 122 THR B N 1
ATOM 4816 C CA . THR B 1 122 ? 1.627 -23.891 -30.953 1 98.69 122 THR B CA 1
ATOM 4817 C C . THR B 1 122 ? 1.515 -22.625 -30.109 1 98.69 122 THR B C 1
ATOM 4819 O O . THR B 1 122 ? 2.424 -21.797 -30.109 1 98.69 122 THR B O 1
ATOM 4822 N N . GLY B 1 123 ? 0.37 -22.516 -29.359 1 98.81 123 GLY B N 1
ATOM 4823 C CA . GLY B 1 123 ? 0.259 -21.422 -28.406 1 98.81 123 GLY B CA 1
ATOM 4824 C C . GLY B 1 123 ? 1.382 -21.406 -27.391 1 98.81 123 GLY B C 1
ATOM 4825 O O . GLY B 1 123 ? 1.9 -20.344 -27.047 1 98.81 123 GLY B O 1
ATOM 4826 N N . LEU B 1 124 ? 1.735 -22.547 -26.891 1 98.88 124 LEU B N 1
ATOM 4827 C CA . LEU B 1 124 ? 2.85 -22.641 -25.953 1 98.88 124 LEU B CA 1
ATOM 4828 C C . LEU B 1 124 ? 4.152 -22.188 -26.609 1 98.88 124 LEU B C 1
ATOM 4830 O O . LEU B 1 124 ? 4.957 -21.5 -26 1 98.88 124 LEU B O 1
ATOM 4834 N N . ASP B 1 125 ? 4.371 -22.562 -27.938 1 98.75 125 ASP B N 1
ATOM 4835 C CA . ASP B 1 125 ? 5.516 -22.109 -28.719 1 98.75 125 ASP B CA 1
ATOM 4836 C C . ASP B 1 125 ? 5.562 -20.578 -28.781 1 98.75 125 ASP B C 1
ATOM 4838 O O . ASP B 1 125 ? 6.613 -19.969 -28.562 1 98.75 125 ASP B O 1
ATOM 4842 N N . ILE B 1 126 ? 4.445 -20.031 -29.078 1 98.75 126 ILE B N 1
ATOM 4843 C CA . ILE B 1 126 ? 4.336 -18.578 -29.234 1 98.75 126 ILE B CA 1
ATOM 4844 C C . ILE B 1 126 ? 4.59 -17.891 -27.906 1 98.75 126 ILE B C 1
ATOM 4846 O O . ILE B 1 126 ? 5.297 -16.891 -27.844 1 98.75 126 ILE B O 1
ATOM 4850 N N . CYS B 1 127 ? 4.008 -18.453 -26.844 1 98.44 127 CYS B N 1
ATOM 4851 C CA . CYS B 1 127 ? 4.211 -17.906 -25.5 1 98.44 127 CYS B CA 1
ATOM 4852 C C . CYS B 1 127 ? 5.691 -17.812 -25.172 1 98.44 127 CYS B C 1
ATOM 4854 O O . CYS B 1 127 ? 6.184 -16.766 -24.766 1 98.44 127 CYS B O 1
ATOM 4856 N N . LEU B 1 128 ? 6.406 -18.828 -25.359 1 98.75 128 LEU B N 1
ATOM 4857 C CA . LEU B 1 128 ? 7.828 -18.891 -25.047 1 98.75 128 LEU B CA 1
ATOM 4858 C C . LEU B 1 128 ? 8.625 -17.938 -25.938 1 98.75 128 LEU B C 1
ATOM 4860 O O . LEU B 1 128 ? 9.539 -17.266 -25.469 1 98.75 128 LEU B O 1
ATOM 4864 N N . ALA B 1 129 ? 8.289 -17.891 -27.188 1 98.62 129 ALA B N 1
ATOM 4865 C CA . ALA B 1 129 ? 8.961 -16.969 -28.109 1 98.62 129 ALA B CA 1
ATOM 4866 C C . ALA B 1 129 ? 8.758 -15.516 -27.688 1 98.62 129 ALA B C 1
ATOM 4868 O O . ALA B 1 129 ? 9.711 -14.734 -27.672 1 98.62 129 ALA B O 1
ATOM 4869 N N . GLU B 1 130 ? 7.543 -15.195 -27.359 1 98.56 130 GLU B N 1
ATOM 4870 C CA . GLU B 1 130 ? 7.234 -13.828 -26.953 1 98.56 130 GLU B CA 1
ATOM 4871 C C . GLU B 1 130 ? 7.91 -13.469 -25.641 1 98.56 130 GLU B C 1
ATOM 4873 O O . GLU B 1 130 ? 8.375 -12.344 -25.453 1 98.56 130 GLU B O 1
ATOM 4878 N N . MET B 1 131 ? 7.891 -14.414 -24.703 1 98.56 131 MET B N 1
ATOM 4879 C CA . MET B 1 131 ? 8.602 -14.211 -23.453 1 98.56 131 MET B CA 1
ATOM 4880 C C . MET B 1 131 ? 10.078 -13.922 -23.703 1 98.56 131 MET B C 1
ATOM 4882 O O . MET B 1 131 ? 10.641 -12.984 -23.141 1 98.56 131 MET B O 1
ATOM 4886 N N . SER B 1 132 ? 10.695 -14.68 -24.578 1 98.25 132 SER B N 1
ATOM 4887 C CA . SER B 1 132 ? 12.125 -14.57 -24.844 1 98.25 132 SER B CA 1
ATOM 4888 C C . SER B 1 132 ? 12.484 -13.211 -25.438 1 98.25 132 SER B C 1
ATOM 4890 O O . SER B 1 132 ? 13.547 -12.664 -25.141 1 98.25 132 SER B O 1
ATOM 4892 N N . LYS B 1 133 ? 11.594 -12.641 -26.234 1 97.81 133 LYS B N 1
ATOM 4893 C CA . LYS B 1 133 ? 11.805 -11.32 -26.812 1 97.81 133 LYS B CA 1
ATOM 4894 C C . LYS B 1 133 ? 11.922 -10.258 -25.734 1 97.81 133 LYS B C 1
ATOM 4896 O O . LYS B 1 133 ? 12.555 -9.219 -25.938 1 97.81 133 LYS B O 1
ATOM 4901 N N . ARG B 1 134 ? 11.375 -10.602 -24.609 1 98.06 134 ARG B N 1
ATOM 4902 C CA . ARG B 1 134 ? 11.289 -9.617 -23.531 1 98.06 134 ARG B CA 1
ATOM 4903 C C . ARG B 1 134 ? 12.234 -9.977 -22.391 1 98.06 134 ARG B C 1
ATOM 4905 O O . ARG B 1 134 ? 12.148 -9.406 -21.297 1 98.06 134 ARG B O 1
ATOM 4912 N N . GLY B 1 135 ? 13.008 -11.016 -22.578 1 97.56 135 GLY B N 1
ATOM 4913 C CA . GLY B 1 135 ? 13.984 -11.422 -21.578 1 97.56 135 GLY B CA 1
ATOM 4914 C C . GLY B 1 135 ? 13.367 -12.156 -20.406 1 97.56 135 GLY B C 1
ATOM 4915 O O . GLY B 1 135 ? 13.969 -12.25 -19.328 1 97.56 135 GLY B O 1
ATOM 4916 N N . MET B 1 136 ? 12.164 -12.617 -20.578 1 98.69 136 MET B N 1
ATOM 4917 C CA . MET B 1 136 ? 11.477 -13.352 -19.516 1 98.69 136 MET B CA 1
ATOM 4918 C C . MET B 1 136 ? 11.734 -14.852 -19.641 1 98.69 136 MET B C 1
ATOM 4920 O O . MET B 1 136 ? 11.789 -15.391 -20.734 1 98.69 136 MET B O 1
ATOM 4924 N N . ARG B 1 137 ? 11.898 -15.469 -18.531 1 98.75 137 ARG B N 1
ATOM 4925 C CA . ARG B 1 137 ? 12.047 -16.922 -18.5 1 98.75 137 ARG B CA 1
ATOM 4926 C C . ARG B 1 137 ? 10.805 -17.578 -17.922 1 98.75 137 ARG B C 1
ATOM 4928 O O . ARG B 1 137 ? 9.945 -16.906 -17.344 1 98.75 137 ARG B O 1
ATOM 4935 N N . ALA B 1 138 ? 10.75 -18.953 -18.062 1 98.88 138 ALA B N 1
ATOM 4936 C CA . ALA B 1 138 ? 9.508 -19.641 -17.734 1 98.88 138 ALA B CA 1
ATOM 4937 C C . ALA B 1 138 ? 9.758 -20.781 -16.75 1 98.88 138 ALA B C 1
ATOM 4939 O O . ALA B 1 138 ? 10.766 -21.484 -16.844 1 98.88 138 ALA B O 1
ATOM 4940 N N . THR B 1 139 ? 8.914 -20.875 -15.781 1 98.94 139 THR B N 1
ATOM 4941 C CA . THR B 1 139 ? 8.617 -22.188 -15.195 1 98.94 139 THR B CA 1
ATOM 4942 C C . THR B 1 139 ? 7.508 -22.891 -15.977 1 98.94 139 THR B C 1
ATOM 4944 O O . THR B 1 139 ? 6.391 -22.375 -16.078 1 98.94 139 THR B O 1
ATOM 4947 N N . MET B 1 140 ? 7.852 -24.047 -16.547 1 98.75 140 MET B N 1
ATOM 4948 C CA . MET B 1 140 ? 6.898 -24.891 -17.281 1 98.75 140 MET B CA 1
ATOM 4949 C C . MET B 1 140 ? 6.258 -25.906 -16.359 1 98.75 140 MET B C 1
ATOM 4951 O O . MET B 1 140 ? 6.867 -26.938 -16.047 1 98.75 140 MET B O 1
ATOM 4955 N N . THR B 1 141 ? 5.012 -25.672 -16 1 98.88 141 THR B N 1
ATOM 4956 C CA . THR B 1 141 ? 4.324 -26.594 -15.109 1 98.88 141 THR B CA 1
ATOM 4957 C C . THR B 1 141 ? 3.709 -27.75 -15.898 1 98.88 141 THR B C 1
ATOM 4959 O O . THR B 1 141 ? 2.82 -27.547 -16.719 1 98.88 141 THR B O 1
ATOM 4962 N N . LEU B 1 142 ? 4.082 -28.938 -15.562 1 98.94 142 LEU B N 1
ATOM 4963 C CA . LEU B 1 142 ? 3.855 -30.062 -16.469 1 98.94 142 LEU B CA 1
ATOM 4964 C C . LEU B 1 142 ? 2.598 -30.828 -16.062 1 98.94 142 LEU B C 1
ATOM 4966 O O . LEU B 1 142 ? 2.145 -31.703 -16.797 1 98.94 142 LEU B O 1
ATOM 4970 N N . ASN B 1 143 ? 2.066 -30.547 -14.93 1 98.81 143 ASN B N 1
ATOM 4971 C CA . ASN B 1 143 ? 0.802 -31.109 -14.461 1 98.81 143 ASN B CA 1
ATOM 4972 C C . ASN B 1 143 ? 0.219 -30.297 -13.312 1 98.81 143 ASN B C 1
ATOM 4974 O O . ASN B 1 143 ? 0.682 -29.188 -13.023 1 98.81 143 ASN B O 1
ATOM 4978 N N . ASN B 1 144 ? -0.927 -30.75 -12.797 1 98.81 144 ASN B N 1
ATOM 4979 C CA . ASN B 1 144 ? -1.674 -29.969 -11.82 1 98.81 144 ASN B CA 1
ATOM 4980 C C . ASN B 1 144 ? -2.453 -30.875 -10.859 1 98.81 144 ASN B C 1
ATOM 4982 O O . ASN B 1 144 ? -3.188 -31.766 -11.297 1 98.81 144 ASN B O 1
ATOM 4986 N N . GLU B 1 145 ? -2.248 -30.578 -9.57 1 98.56 145 GLU B N 1
ATOM 4987 C CA . GLU B 1 145 ? -3.07 -31.266 -8.578 1 98.56 145 GLU B CA 1
ATOM 4988 C C . GLU B 1 145 ? -4.555 -30.984 -8.797 1 98.56 145 GLU B C 1
ATOM 4990 O O . GLU B 1 145 ? -5.395 -31.859 -8.578 1 98.56 145 GLU B O 1
ATOM 4995 N N . TRP B 1 146 ? -4.891 -29.812 -9.227 1 98.31 146 TRP B N 1
ATOM 4996 C CA . TRP B 1 146 ? -6.262 -29.312 -9.203 1 98.31 146 TRP B CA 1
ATOM 4997 C C . TRP B 1 146 ? -6.93 -29.484 -10.562 1 98.31 146 TRP B C 1
ATOM 4999 O O . TRP B 1 146 ? -6.25 -29.688 -11.57 1 98.31 146 TRP B O 1
ATOM 5009 N N . GLN B 1 147 ? -8.211 -29.359 -10.555 1 97.88 147 GLN B N 1
ATOM 5010 C CA . GLN B 1 147 ? -9.047 -29.781 -11.68 1 97.88 147 GLN B CA 1
ATOM 5011 C C . GLN B 1 147 ? -9.016 -28.75 -12.805 1 97.88 147 GLN B C 1
ATOM 5013 O O . GLN B 1 147 ? -9.445 -29.031 -13.922 1 97.88 147 GLN B O 1
ATOM 5018 N N . TRP B 1 148 ? -8.508 -27.562 -12.555 1 97.81 148 TRP B N 1
ATOM 5019 C CA . TRP B 1 148 ? -8.734 -26.469 -13.5 1 97.81 148 TRP B CA 1
ATOM 5020 C C . TRP B 1 148 ? -7.898 -26.656 -14.766 1 97.81 148 TRP B C 1
ATOM 5022 O O . TRP B 1 148 ? -8.133 -25.984 -15.773 1 97.81 148 TRP B O 1
ATOM 5032 N N . SER B 1 149 ? -6.938 -27.562 -14.781 1 98.19 149 SER B N 1
ATOM 5033 C CA . SER B 1 149 ? -6.27 -27.953 -16.016 1 98.19 149 SER B CA 1
ATOM 5034 C C . SER B 1 149 ? -6.746 -29.312 -16.5 1 98.19 149 SER B C 1
ATOM 5036 O O . SER B 1 149 ? -6.391 -29.75 -17.609 1 98.19 149 SER B O 1
ATOM 5038 N N . GLY B 1 150 ? -7.57 -29.984 -15.898 1 98 150 GLY B N 1
ATOM 5039 C CA . GLY B 1 150 ? -7.809 -31.422 -15.914 1 98 150 GLY B CA 1
ATOM 5040 C C . GLY B 1 150 ? -7.016 -32.156 -14.852 1 98 150 GLY B C 1
ATOM 5041 O O . GLY B 1 150 ? -7.594 -32.812 -13.977 1 98 150 GLY B O 1
ATOM 5042 N N . GLY B 1 151 ? -5.801 -32.094 -14.906 1 98.44 151 GLY B N 1
ATOM 5043 C CA . GLY B 1 151 ? -4.895 -32.406 -13.812 1 98.44 151 GLY B CA 1
ATOM 5044 C C . GLY B 1 151 ? -4.805 -33.875 -13.516 1 98.44 151 GLY B C 1
ATOM 5045 O O . GLY B 1 151 ? -5.168 -34.719 -14.359 1 98.44 151 GLY B O 1
ATOM 5046 N N . PHE B 1 152 ? -4.266 -34.156 -12.289 1 98.81 152 PHE B N 1
ATOM 5047 C CA . PHE B 1 152 ? -4.07 -35.531 -11.82 1 98.81 152 PHE B CA 1
ATOM 5048 C C . PHE B 1 152 ? -5.359 -36.344 -11.945 1 98.81 152 PHE B C 1
ATOM 5050 O O . PHE B 1 152 ? -5.34 -37.5 -12.375 1 98.81 152 PHE B O 1
ATOM 5057 N N . ALA B 1 153 ? -6.438 -35.719 -11.602 1 98.69 153 ALA B N 1
ATOM 5058 C CA . ALA B 1 153 ? -7.723 -36.406 -11.562 1 98.69 153 ALA B CA 1
ATOM 5059 C C . ALA B 1 153 ? -8.109 -36.906 -12.945 1 98.69 153 ALA B C 1
ATOM 5061 O O . ALA B 1 153 ? -8.703 -38 -13.07 1 98.69 153 ALA B O 1
ATOM 5062 N N . GLN B 1 154 ? -7.812 -36.156 -13.969 1 98.69 154 GLN B N 1
ATOM 5063 C CA . GLN B 1 154 ? -8.18 -36.594 -15.312 1 98.69 154 GLN B CA 1
ATOM 5064 C C . GLN B 1 154 ? -7.355 -37.781 -15.742 1 98.69 154 GLN B C 1
ATOM 5066 O O . GLN B 1 154 ? -7.863 -38.688 -16.422 1 98.69 154 GLN B O 1
ATOM 5071 N N . TYR B 1 155 ? -6.035 -37.844 -15.422 1 98.75 155 TYR B N 1
ATOM 5072 C CA . TYR B 1 155 ? -5.215 -39 -15.695 1 98.75 155 TYR B CA 1
ATOM 5073 C C . TYR B 1 155 ? -5.797 -40.25 -15.023 1 98.75 155 TYR B C 1
ATOM 5075 O O . TYR B 1 155 ? -5.863 -41.312 -15.633 1 98.75 155 TYR B O 1
ATOM 5083 N N . VAL B 1 156 ? -6.188 -40.062 -13.766 1 98.69 156 VAL B N 1
ATOM 5084 C CA . VAL B 1 156 ? -6.773 -41.156 -13.008 1 98.69 156 VAL B CA 1
ATOM 5085 C C . VAL B 1 156 ? -8.086 -41.562 -13.648 1 98.69 156 VAL B C 1
ATOM 5087 O O . VAL B 1 156 ? -8.367 -42.781 -13.781 1 98.69 156 VAL B O 1
ATOM 5090 N N . SER B 1 157 ? -8.922 -40.594 -14.016 1 98.62 157 SER B N 1
ATOM 5091 C CA . SER B 1 157 ? -10.172 -40.875 -14.703 1 98.62 157 SER B CA 1
ATOM 5092 C C . SER B 1 157 ? -9.93 -41.688 -15.969 1 98.62 157 SER B C 1
ATOM 5094 O O . SER B 1 157 ? -10.57 -42.719 -16.188 1 98.62 157 SER B O 1
ATOM 5096 N N . TRP B 1 158 ? -8.961 -41.25 -16.844 1 98.44 158 TRP B N 1
ATOM 5097 C CA . TRP B 1 158 ? -8.609 -42 -18.047 1 98.44 158 TRP B CA 1
ATOM 5098 C C . TRP B 1 158 ? -8.227 -43.438 -17.719 1 98.44 158 TRP B C 1
ATOM 5100 O O . TRP B 1 158 ? -8.695 -44.375 -18.375 1 98.44 158 TRP B O 1
ATOM 5110 N N . ALA B 1 159 ? -7.383 -43.594 -16.688 1 98.19 159 ALA B N 1
ATOM 5111 C CA . ALA B 1 159 ? -6.812 -44.906 -16.359 1 98.19 159 ALA B CA 1
ATOM 5112 C C . ALA B 1 159 ? -7.875 -45.812 -15.773 1 98.19 159 ALA B C 1
ATOM 5114 O O . ALA B 1 159 ? -7.695 -47.031 -15.734 1 98.19 159 ALA B O 1
ATOM 5115 N N . ASN B 1 160 ? -8.938 -45.219 -15.25 1 97.44 160 ASN B N 1
ATOM 5116 C CA . ASN B 1 160 ? -10.031 -46 -14.68 1 97.44 160 ASN B CA 1
ATOM 5117 C C . ASN B 1 160 ? -11.281 -45.938 -15.555 1 97.44 160 ASN B C 1
ATOM 5119 O O . ASN B 1 160 ? -12.383 -45.719 -15.055 1 97.44 160 ASN B O 1
ATOM 5123 N N . ASN B 1 161 ? -11.133 -46.031 -16.859 1 96.5 161 ASN B N 1
ATOM 5124 C CA . ASN B 1 161 ? -12.188 -46.125 -17.859 1 96.5 161 ASN B CA 1
ATOM 5125 C C . ASN B 1 161 ? -13.109 -44.938 -17.828 1 96.5 161 ASN B C 1
ATOM 5127 O O . ASN B 1 161 ? -14.336 -45.062 -17.812 1 96.5 161 ASN B O 1
ATOM 5131 N N . ASN B 1 162 ? -12.492 -43.781 -17.641 1 96.81 162 ASN B N 1
ATOM 5132 C CA . ASN B 1 162 ? -13.195 -42.5 -17.688 1 96.81 162 ASN B CA 1
ATOM 5133 C C . ASN B 1 162 ? -14.227 -42.406 -16.562 1 96.81 162 ASN B C 1
ATOM 5135 O O . ASN B 1 162 ? -15.344 -41.906 -16.797 1 96.81 162 ASN B O 1
ATOM 5139 N N . THR B 1 163 ? -13.836 -42.906 -15.406 1 96.62 163 THR B N 1
ATOM 5140 C CA . THR B 1 163 ? -14.688 -42.781 -14.227 1 96.62 163 THR B CA 1
ATOM 5141 C C . THR B 1 163 ? -14.914 -41.312 -13.875 1 96.62 163 THR B C 1
ATOM 5143 O O . THR B 1 163 ? -14.055 -40.469 -14.125 1 96.62 163 THR B O 1
ATOM 5146 N N . ALA B 1 164 ? -16.094 -41.094 -13.273 1 96.88 164 ALA B N 1
ATOM 5147 C CA . ALA B 1 164 ? -16.469 -39.719 -12.93 1 96.88 164 ALA B CA 1
ATOM 5148 C C . ALA B 1 164 ? -15.531 -39.125 -11.883 1 96.88 164 ALA B C 1
ATOM 5150 O O . ALA B 1 164 ? -15.172 -39.781 -10.914 1 96.88 164 ALA B O 1
ATOM 5151 N N . ILE B 1 165 ? -15.086 -37.938 -12.07 1 98.06 165 ILE B N 1
ATOM 5152 C CA . ILE B 1 165 ? -14.258 -37.188 -11.125 1 98.06 165 ILE B CA 1
ATOM 5153 C C . ILE B 1 165 ? -15.133 -36.562 -10.055 1 98.06 165 ILE B C 1
ATOM 5155 O O . ILE B 1 165 ? -16.141 -35.906 -10.375 1 98.06 165 ILE B O 1
ATOM 5159 N N . PRO B 1 166 ? -14.852 -36.781 -8.797 1 98.19 166 PRO B N 1
ATOM 5160 C CA . PRO B 1 166 ? -15.602 -36.094 -7.734 1 98.19 166 PRO B CA 1
ATOM 5161 C C . PRO B 1 166 ? -15.18 -34.656 -7.539 1 98.19 166 PRO B C 1
ATOM 5163 O O . PRO B 1 166 ? -14.477 -34.344 -6.578 1 98.19 166 PRO B O 1
ATOM 5166 N N . TYR B 1 167 ? -15.703 -33.781 -8.398 1 98.19 167 TYR B N 1
ATOM 5167 C CA . TYR B 1 167 ? -15.289 -32.375 -8.398 1 98.19 167 TYR B CA 1
ATOM 5168 C C . TYR B 1 167 ? -15.633 -31.719 -7.07 1 98.19 167 TYR B C 1
ATOM 5170 O O . TYR B 1 167 ? -16.766 -31.844 -6.578 1 98.19 167 TYR B O 1
ATOM 5178 N N . PRO B 1 168 ? -14.664 -31.047 -6.477 1 97.81 168 PRO B N 1
ATOM 5179 C CA . PRO B 1 168 ? -14.969 -30.266 -5.273 1 97.81 168 PRO B CA 1
ATOM 5180 C C . PRO B 1 168 ? -15.648 -28.938 -5.59 1 97.81 168 PRO B C 1
ATOM 5182 O O . PRO B 1 168 ? -15.922 -28.641 -6.758 1 97.81 168 PRO B O 1
ATOM 5185 N N . GLU B 1 169 ? -15.969 -28.203 -4.512 1 97.69 169 GLU B N 1
ATOM 5186 C CA . GLU B 1 169 ? -16.547 -26.891 -4.738 1 97.69 169 GLU B CA 1
ATOM 5187 C C . GLU B 1 169 ? -15.742 -26.094 -5.762 1 97.69 169 GLU B C 1
ATOM 5189 O O . GLU B 1 169 ? -14.523 -25.953 -5.629 1 97.69 169 GLU B O 1
ATOM 5194 N N . SER B 1 170 ? -16.375 -25.641 -6.816 1 98 170 SER B N 1
ATOM 5195 C CA . SER B 1 170 ? -15.781 -24.938 -7.957 1 98 170 SER B CA 1
ATOM 5196 C C . SER B 1 170 ? -16.703 -23.859 -8.5 1 98 170 SER B C 1
ATOM 5198 O O . SER B 1 170 ? -17.938 -23.969 -8.375 1 98 170 SER B O 1
ATOM 5200 N N . TRP B 1 171 ? -16.172 -22.922 -9 1 96.69 171 TRP B N 1
ATOM 5201 C CA . TRP B 1 171 ? -16.969 -21.828 -9.562 1 96.69 171 TRP B CA 1
ATOM 5202 C C . TRP B 1 171 ? -17.656 -22.266 -10.852 1 96.69 171 TRP B C 1
ATOM 5204 O O . TRP B 1 171 ? -17 -22.766 -11.766 1 96.69 171 TRP B O 1
ATOM 5214 N N . ASN B 1 172 ? -18.891 -22.078 -10.859 1 96.25 172 ASN B N 1
ATOM 5215 C CA . ASN B 1 172 ? -19.719 -22.328 -12.031 1 96.25 172 ASN B CA 1
ATOM 5216 C C . ASN B 1 172 ? -20.188 -21.031 -12.688 1 96.25 172 ASN B C 1
ATOM 5218 O O . ASN B 1 172 ? -21.141 -20.422 -12.219 1 96.25 172 ASN B O 1
ATOM 5222 N N . LEU B 1 173 ? -19.609 -20.719 -13.781 1 93.5 173 LEU B N 1
ATOM 5223 C CA . LEU B 1 173 ? -19.844 -19.453 -14.461 1 93.5 173 LEU B CA 1
ATOM 5224 C C . LEU B 1 173 ? -21.297 -19.359 -14.945 1 93.5 173 LEU B C 1
ATOM 5226 O O . LEU B 1 173 ? -21.828 -18.266 -15.086 1 93.5 173 LEU B O 1
ATOM 5230 N N . THR B 1 174 ? -21.906 -20.453 -15.18 1 93.38 174 THR B N 1
ATOM 5231 C CA . THR B 1 174 ? -23.25 -20.453 -15.773 1 93.38 174 THR B CA 1
ATOM 5232 C C . THR B 1 174 ? -24.312 -20.5 -14.688 1 93.38 174 THR B C 1
ATOM 5234 O O . THR B 1 174 ? -25.516 -20.406 -14.984 1 93.38 174 THR B O 1
ATOM 5237 N N . ALA B 1 175 ? -23.891 -20.688 -13.469 1 95.38 175 ALA B N 1
ATOM 5238 C CA . ALA B 1 175 ? -24.859 -20.625 -12.367 1 95.38 175 ALA B CA 1
ATOM 5239 C C . ALA B 1 175 ? -25.344 -19.203 -12.141 1 95.38 175 ALA B C 1
ATOM 5241 O O . ALA B 1 175 ? -24.688 -18.234 -12.555 1 95.38 175 ALA B O 1
ATOM 5242 N N . PRO B 1 176 ? -26.516 -19.062 -11.539 1 94.12 176 PRO B N 1
ATOM 5243 C CA . PRO B 1 176 ? -26.938 -17.719 -11.141 1 94.12 176 PRO B CA 1
ATOM 5244 C C . PRO B 1 176 ? -25.984 -17.094 -10.133 1 94.12 176 PRO B C 1
ATOM 5246 O O . PRO B 1 176 ? -25.359 -17.797 -9.344 1 94.12 176 PRO B O 1
ATOM 5249 N N . PRO B 1 177 ? -26 -15.734 -10.133 1 94.56 177 PRO B N 1
ATOM 5250 C CA . PRO B 1 177 ? -26.75 -14.789 -10.961 1 94.56 177 PRO B CA 1
ATOM 5251 C C . PRO B 1 177 ? -26.156 -14.594 -12.344 1 94.56 177 PRO B C 1
ATOM 5253 O O . PRO B 1 177 ? -24.922 -14.594 -12.492 1 94.56 177 PRO B O 1
ATOM 5256 N N . GLN B 1 178 ? -27.016 -14.5 -13.289 1 95.31 178 GLN B N 1
ATOM 5257 C CA . GLN B 1 178 ? -26.641 -14.211 -14.672 1 95.31 178 GLN B CA 1
ATOM 5258 C C . GLN B 1 178 ? -26.984 -12.781 -15.047 1 95.31 178 GLN B C 1
ATOM 5260 O O . GLN B 1 178 ? -27.672 -12.078 -14.297 1 95.31 178 GLN B O 1
ATOM 5265 N N . ARG B 1 179 ? -26.375 -12.305 -16.078 1 94.88 179 ARG B N 1
ATOM 5266 C CA . ARG B 1 179 ? -26.641 -10.969 -16.594 1 94.88 179 ARG B CA 1
ATOM 5267 C C . ARG B 1 179 ? -27.422 -11.031 -17.906 1 94.88 179 ARG B C 1
ATOM 5269 O O . ARG B 1 179 ? -27.625 -12.117 -18.453 1 94.88 179 ARG B O 1
ATOM 5276 N N . GLU B 1 180 ? -27.953 -9.883 -18.359 1 94.62 180 GLU B N 1
ATOM 5277 C CA . GLU B 1 180 ? -28.844 -9.812 -19.516 1 94.62 180 GLU B CA 1
ATOM 5278 C C . GLU B 1 180 ? -28.141 -10.32 -20.781 1 94.62 180 GLU B C 1
ATOM 5280 O O . GLU B 1 180 ? -28.734 -11.031 -21.578 1 94.62 180 GLU B O 1
ATOM 5285 N N . THR B 1 181 ? -26.922 -9.93 -20.906 1 94.75 181 THR B N 1
ATOM 5286 C CA . THR B 1 181 ? -26.156 -10.359 -22.078 1 94.75 181 THR B CA 1
ATOM 5287 C C . THR B 1 181 ? -25.594 -11.758 -21.859 1 94.75 181 THR B C 1
ATOM 5289 O O . THR B 1 181 ? -24.844 -12 -20.906 1 94.75 181 THR B O 1
ATOM 5292 N N . PRO B 1 182 ? -25.859 -12.727 -22.766 1 92.5 182 PRO B N 1
ATOM 5293 C CA . PRO B 1 182 ? -25.344 -14.086 -22.625 1 92.5 182 PRO B CA 1
ATOM 5294 C C . PRO B 1 182 ? -23.812 -14.125 -22.594 1 92.5 182 PRO B C 1
ATOM 5296 O O . PRO B 1 182 ? -23.156 -13.367 -23.312 1 92.5 182 PRO B O 1
ATOM 5299 N N . GLY B 1 183 ? -23.266 -15.039 -21.719 1 93.44 183 GLY B N 1
ATOM 5300 C CA . GLY B 1 183 ? -21.828 -15.211 -21.641 1 93.44 183 GLY B CA 1
ATOM 5301 C C . GLY B 1 183 ? -21.156 -14.25 -20.672 1 93.44 183 GLY B C 1
ATOM 5302 O O . GLY B 1 183 ? -19.922 -14.281 -20.516 1 93.44 183 GLY B O 1
ATOM 5303 N N . THR B 1 184 ? -21.984 -13.422 -20 1 94.5 184 THR B N 1
ATOM 5304 C CA . THR B 1 184 ? -21.406 -12.414 -19.125 1 94.5 184 THR B CA 1
ATOM 5305 C C . THR B 1 184 ? -21.781 -12.688 -17.672 1 94.5 184 THR B C 1
ATOM 5307 O O . THR B 1 184 ? -21.609 -11.828 -16.797 1 94.5 184 THR B O 1
ATOM 5310 N N . GLY B 1 185 ? -22.328 -13.836 -17.422 1 92.31 185 GLY B N 1
ATOM 5311 C CA . GLY B 1 185 ? -22.828 -14.164 -16.094 1 92.31 185 GLY B CA 1
ATOM 5312 C C . GLY B 1 185 ? -21.75 -14.094 -15.023 1 92.31 185 GLY B C 1
ATOM 5313 O O . GLY B 1 185 ? -20.562 -14.188 -15.32 1 92.31 185 GLY B O 1
ATOM 5314 N N . TRP B 1 186 ? -22.203 -13.875 -13.789 1 94.88 186 TRP B N 1
ATOM 5315 C CA . TRP B 1 186 ? -21.297 -13.82 -12.648 1 94.88 186 TRP B CA 1
ATOM 5316 C C . TRP B 1 186 ? -20.938 -15.219 -12.156 1 94.88 186 TRP B C 1
ATOM 5318 O O . TRP B 1 186 ? -19.766 -15.523 -11.93 1 94.88 186 TRP B O 1
ATOM 5328 N N . GLY B 1 187 ? -21.984 -16.062 -12.086 1 95.25 187 GLY B N 1
ATOM 5329 C CA . GLY B 1 187 ? -21.797 -17.422 -11.609 1 95.25 187 GLY B CA 1
ATOM 5330 C C . GLY B 1 187 ? -21.797 -17.531 -10.102 1 95.25 187 GLY B C 1
ATOM 5331 O O . GLY B 1 187 ? -22.078 -16.562 -9.398 1 95.25 187 GLY B O 1
ATOM 5332 N N . ASN B 1 188 ? -21.531 -18.734 -9.664 1 96.31 188 ASN B N 1
ATOM 5333 C CA . ASN B 1 188 ? -21.469 -19.047 -8.242 1 96.31 188 ASN B CA 1
ATOM 5334 C C . ASN B 1 188 ? -20.734 -20.359 -7.988 1 96.31 188 ASN B C 1
ATOM 5336 O O . ASN B 1 188 ? -20.562 -21.172 -8.906 1 96.31 188 ASN B O 1
ATOM 5340 N N . TYR B 1 189 ? -20.375 -20.578 -6.758 1 97.12 189 TYR B N 1
ATOM 5341 C CA . TYR B 1 189 ? -19.734 -21.844 -6.395 1 97.12 189 TYR B CA 1
ATOM 5342 C C . TYR B 1 189 ? -20.75 -22.969 -6.312 1 97.12 189 TYR B C 1
ATOM 5344 O O . TYR B 1 189 ? -21.875 -22.766 -5.855 1 97.12 189 TYR B O 1
ATOM 5352 N N . THR B 1 190 ? -20.328 -24.109 -6.754 1 97.88 190 THR B N 1
ATOM 5353 C CA . THR B 1 190 ? -21.078 -25.312 -6.418 1 97.88 190 THR B CA 1
ATOM 5354 C C . THR B 1 190 ? -20.969 -25.609 -4.926 1 97.88 190 THR B C 1
ATOM 5356 O O . THR B 1 190 ? -20.109 -25.062 -4.23 1 97.88 190 THR B O 1
ATOM 5359 N N . GLU B 1 191 ? -21.891 -26.438 -4.461 1 96.81 191 GLU B N 1
ATOM 5360 C CA . GLU B 1 191 ? -21.984 -26.625 -3.018 1 96.81 191 GLU B CA 1
ATOM 5361 C C . GLU B 1 191 ? -21.859 -28.094 -2.637 1 96.81 191 GLU B C 1
ATOM 5363 O O . GLU B 1 191 ? -22.516 -28.953 -3.242 1 96.81 191 GLU B O 1
ATOM 5368 N N . GLU B 1 192 ? -21.031 -28.344 -1.681 1 96.12 192 GLU B N 1
ATOM 5369 C CA . GLU B 1 192 ? -20.938 -29.688 -1.148 1 96.12 192 GLU B CA 1
ATOM 5370 C C . GLU B 1 192 ? -22.297 -30.203 -0.674 1 96.12 192 GLU B C 1
ATOM 5372 O O . GLU B 1 192 ? -23.031 -29.469 -0.005 1 96.12 192 GLU B O 1
ATOM 5377 N N . GLY B 1 193 ? -22.609 -31.438 -0.977 1 93 193 GLY B N 1
ATOM 5378 C CA . GLY B 1 193 ? -23.891 -32 -0.635 1 93 193 GLY B CA 1
ATOM 5379 C C . GLY B 1 193 ? -24.969 -31.719 -1.664 1 93 193 GLY B C 1
ATOM 5380 O O . GLY B 1 193 ? -26.062 -32.312 -1.616 1 93 193 GLY B O 1
ATOM 5381 N N . VAL B 1 194 ? -24.734 -30.812 -2.58 1 95.69 194 VAL B N 1
ATOM 5382 C CA . VAL B 1 194 ? -25.688 -30.484 -3.633 1 95.69 194 VAL B CA 1
ATOM 5383 C C . VAL B 1 194 ? -25.109 -30.859 -4.992 1 95.69 194 VAL B C 1
ATOM 5385 O O . VAL B 1 194 ? -25.562 -31.828 -5.617 1 95.69 194 VAL B O 1
ATOM 5388 N N . ASP B 1 195 ? -24 -30.234 -5.387 1 96.12 195 ASP B N 1
ATOM 5389 C CA . ASP B 1 195 ? -23.422 -30.5 -6.703 1 96.12 195 ASP B CA 1
ATOM 5390 C C . ASP B 1 195 ? -21.891 -30.453 -6.66 1 96.12 195 ASP B C 1
ATOM 5392 O O . ASP B 1 195 ? -21.25 -30.219 -7.684 1 96.12 195 ASP B O 1
ATOM 5396 N N . ALA B 1 196 ? -21.281 -30.688 -5.516 1 97.88 196 ALA B N 1
ATOM 5397 C CA . ALA B 1 196 ? -19.828 -30.766 -5.328 1 97.88 196 ALA B CA 1
ATOM 5398 C C . ALA B 1 196 ? -19.469 -31.844 -4.301 1 97.88 196 ALA B C 1
ATOM 5400 O O . ALA B 1 196 ? -20.219 -32.062 -3.336 1 97.88 196 ALA B O 1
ATOM 5401 N N . ALA B 1 197 ? -18.375 -32.5 -4.5 1 97.62 197 ALA B N 1
ATOM 5402 C CA . ALA B 1 197 ? -17.812 -33.438 -3.523 1 97.62 197 ALA B CA 1
ATOM 5403 C C . ALA B 1 197 ? -16.891 -32.719 -2.553 1 97.62 197 ALA B C 1
ATOM 5405 O O . ALA B 1 197 ? -16.453 -31.578 -2.82 1 97.62 197 ALA B O 1
ATOM 5406 N N . PRO B 1 198 ? -16.656 -33.375 -1.359 1 96.12 198 PRO B N 1
ATOM 5407 C CA . PRO B 1 198 ? -15.633 -32.812 -0.48 1 96.12 198 PRO B CA 1
ATOM 5408 C C . PRO B 1 198 ? -14.258 -32.75 -1.139 1 96.12 198 PRO B C 1
ATOM 5410 O O . PRO B 1 198 ? -13.883 -33.656 -1.882 1 96.12 198 PRO B O 1
ATOM 5413 N N . TYR B 1 199 ? -13.477 -31.734 -0.787 1 95.25 199 TYR B N 1
ATOM 5414 C CA . TYR B 1 199 ? -12.125 -31.594 -1.311 1 95.25 199 TYR B CA 1
ATOM 5415 C C . TYR B 1 199 ? -11.289 -32.844 -0.988 1 95.25 199 TYR B C 1
ATOM 5417 O O . TYR B 1 199 ? -10.43 -33.219 -1.773 1 95.25 199 TYR B O 1
ATOM 5425 N N . SER B 1 200 ? -11.562 -33.438 0.157 1 94.69 200 SER B N 1
ATOM 5426 C CA . SER B 1 200 ? -10.836 -34.625 0.55 1 94.69 200 SER B CA 1
ATOM 5427 C C . SER B 1 200 ? -11.07 -35.781 -0.432 1 94.69 200 SER B C 1
ATOM 5429 O O . SER B 1 200 ? -10.148 -36.531 -0.76 1 94.69 200 SER B O 1
ATOM 5431 N N . ASN B 1 201 ? -12.336 -35.875 -0.91 1 97.5 201 ASN B N 1
ATOM 5432 C CA . ASN B 1 201 ? -12.648 -36.906 -1.899 1 97.5 201 ASN B CA 1
ATOM 5433 C C . ASN B 1 201 ? -11.906 -36.656 -3.213 1 97.5 201 ASN B C 1
ATOM 5435 O O . ASN B 1 201 ? -11.375 -37.594 -3.812 1 97.5 201 ASN B O 1
ATOM 5439 N N . PHE B 1 202 ? -11.914 -35.5 -3.582 1 98.06 202 PHE B N 1
ATOM 5440 C CA . PHE B 1 202 ? -11.242 -35.125 -4.82 1 98.06 202 PHE B CA 1
ATOM 5441 C C . PHE B 1 202 ? -9.742 -35.406 -4.719 1 98.06 202 PHE B C 1
ATOM 5443 O O . PHE B 1 202 ? -9.156 -36.031 -5.613 1 98.06 202 PHE B O 1
ATOM 5450 N N . THR B 1 203 ? -9.094 -34.938 -3.648 1 97.81 203 THR B N 1
ATOM 5451 C CA . THR B 1 203 ? -7.648 -35.062 -3.471 1 97.81 203 THR B CA 1
ATOM 5452 C C . THR B 1 203 ? -7.254 -36.531 -3.418 1 97.81 203 THR B C 1
ATOM 5454 O O . THR B 1 203 ? -6.254 -36.938 -4.016 1 97.81 203 THR B O 1
ATOM 5457 N N . ARG B 1 204 ? -8.055 -37.312 -2.742 1 97.56 204 ARG B N 1
ATOM 5458 C CA . ARG B 1 204 ? -7.793 -38.75 -2.689 1 97.56 204 ARG B CA 1
ATOM 5459 C C . ARG B 1 204 ? -7.863 -39.375 -4.082 1 97.56 204 ARG B C 1
ATOM 5461 O O . ARG B 1 204 ? -7.039 -40.219 -4.434 1 97.56 204 ARG B O 1
ATOM 5468 N N . PHE B 1 205 ? -8.883 -38.969 -4.773 1 98.38 205 PHE B N 1
ATOM 5469 C CA . PHE B 1 205 ? -9.047 -39.469 -6.133 1 98.38 205 PHE B CA 1
ATOM 5470 C C . PHE B 1 205 ? -7.871 -39.062 -7.008 1 98.38 205 PHE B C 1
ATOM 5472 O O . PHE B 1 205 ? -7.273 -39.906 -7.684 1 98.38 205 PHE B O 1
ATOM 5479 N N . ALA B 1 206 ? -7.516 -37.812 -7.027 1 98.62 206 ALA B N 1
ATOM 5480 C CA . ALA B 1 206 ? -6.41 -37.312 -7.828 1 98.62 206 ALA B CA 1
ATOM 5481 C C . ALA B 1 206 ? -5.094 -37.969 -7.461 1 98.62 206 ALA B C 1
ATOM 5483 O O . ALA B 1 206 ? -4.297 -38.312 -8.336 1 98.62 206 ALA B O 1
ATOM 5484 N N . ASN B 1 207 ? -4.895 -38.281 -6.176 1 98.62 207 ASN B N 1
ATOM 5485 C CA . ASN B 1 207 ? -3.633 -38.812 -5.664 1 98.62 207 ASN B CA 1
ATOM 5486 C C . ASN B 1 207 ? -3.438 -40.281 -6.051 1 98.62 207 ASN B C 1
ATOM 5488 O O . ASN B 1 207 ? -2.338 -40.812 -5.918 1 98.62 207 ASN B O 1
ATOM 5492 N N . LEU B 1 208 ? -4.426 -40.844 -6.633 1 98.44 208 LEU B N 1
ATOM 5493 C CA . LEU B 1 208 ? -4.25 -42.219 -7.125 1 98.44 208 LEU B CA 1
ATOM 5494 C C . LEU B 1 208 ? -3.193 -42.281 -8.219 1 98.44 208 LEU B C 1
ATOM 5496 O O . LEU B 1 208 ? -2.654 -43.344 -8.523 1 98.44 208 LEU B O 1
ATOM 5500 N N . ILE B 1 209 ? -2.885 -41.188 -8.773 1 98.62 209 ILE B N 1
ATOM 5501 C CA . ILE B 1 209 ? -1.884 -41.125 -9.836 1 98.62 209 ILE B CA 1
ATOM 5502 C C . ILE B 1 209 ? -0.532 -41.594 -9.297 1 98.62 209 ILE B C 1
ATOM 5504 O O . ILE B 1 209 ? 0.315 -42.062 -10.047 1 98.62 209 ILE B O 1
ATOM 5508 N N . TYR B 1 210 ? -0.321 -41.469 -7.961 1 98.44 210 TYR B N 1
ATOM 5509 C CA . TYR B 1 210 ? 0.964 -41.812 -7.352 1 98.44 210 TYR B CA 1
ATOM 5510 C C . TYR B 1 210 ? 1.248 -43.281 -7.445 1 98.44 210 TYR B C 1
ATOM 5512 O O . TYR B 1 210 ? 2.402 -43.719 -7.355 1 98.44 210 TYR B O 1
ATOM 5520 N N . ASN B 1 211 ? 0.221 -44.031 -7.531 1 96.75 211 ASN B N 1
ATOM 5521 C CA . ASN B 1 211 ? 0.405 -45.469 -7.559 1 96.75 211 ASN B CA 1
ATOM 5522 C C . ASN B 1 211 ? -0.442 -46.125 -8.648 1 96.75 211 ASN B C 1
ATOM 5524 O O . ASN B 1 211 ? -0.912 -47.25 -8.484 1 96.75 211 ASN B O 1
ATOM 5528 N N . ASN B 1 212 ? -0.766 -45.438 -9.625 1 98 212 ASN B N 1
ATOM 5529 C CA . ASN B 1 212 ? -1.42 -45.938 -10.828 1 98 212 ASN B CA 1
ATOM 5530 C C . ASN B 1 212 ? -0.458 -46 -12.008 1 98 212 ASN B C 1
ATOM 5532 O O . ASN B 1 212 ? -0.136 -44.969 -12.602 1 98 212 ASN B O 1
ATOM 5536 N N . THR B 1 213 ? -0.103 -47.156 -12.43 1 97.88 213 THR B N 1
ATOM 5537 C CA . THR B 1 213 ? 0.961 -47.375 -13.406 1 97.88 213 THR B CA 1
ATOM 5538 C C . THR B 1 213 ? 0.586 -46.781 -14.758 1 97.88 213 THR B C 1
ATOM 5540 O O . THR B 1 213 ? 1.414 -46.125 -15.406 1 97.88 213 THR B O 1
ATOM 5543 N N . GLN B 1 214 ? -0.618 -46.969 -15.164 1 98.38 214 GLN B N 1
ATOM 5544 C CA . GLN B 1 214 ? -1.048 -46.469 -16.453 1 98.38 214 GLN B CA 1
ATOM 5545 C C . GLN B 1 214 ? -1.09 -44.938 -16.469 1 98.38 214 GLN B C 1
ATOM 5547 O O . GLN B 1 214 ? -0.646 -44.312 -17.422 1 98.38 214 GLN B O 1
ATOM 5552 N N . ALA B 1 215 ? -1.664 -44.375 -15.461 1 98.56 215 ALA B N 1
ATOM 5553 C CA . ALA B 1 215 ? -1.71 -42.906 -15.352 1 98.56 215 ALA B CA 1
ATOM 5554 C C . ALA B 1 215 ? -0.306 -42.312 -15.375 1 98.56 215 ALA B C 1
ATOM 5556 O O . ALA B 1 215 ? -0.059 -41.312 -16.062 1 98.56 215 ALA B O 1
ATOM 5557 N N . GLU B 1 216 ? 0.613 -42.875 -14.617 1 98.25 216 GLU B N 1
ATOM 5558 C CA . GLU B 1 216 ? 1.985 -42.406 -14.586 1 98.25 216 GLU B CA 1
ATOM 5559 C C . GLU B 1 216 ? 2.646 -42.531 -15.961 1 98.25 216 GLU B C 1
ATOM 5561 O O . GLU B 1 216 ? 3.402 -41.656 -16.375 1 98.25 216 GLU B O 1
ATOM 5566 N N . THR B 1 217 ? 2.385 -43.656 -16.625 1 98.69 217 THR B N 1
ATOM 5567 C CA . THR B 1 217 ? 2.939 -43.844 -17.969 1 98.69 217 THR B CA 1
ATOM 5568 C C . THR B 1 217 ? 2.484 -42.719 -18.906 1 98.69 217 THR B C 1
ATOM 5570 O O . THR B 1 217 ? 3.299 -42.156 -19.625 1 98.69 217 THR B O 1
ATOM 5573 N N . TRP B 1 218 ? 1.199 -42.438 -18.891 1 98.75 218 TRP B N 1
ATOM 5574 C CA . TRP B 1 218 ? 0.674 -41.375 -19.75 1 98.75 218 TRP B CA 1
ATOM 5575 C C . TRP B 1 218 ? 1.263 -40 -19.375 1 98.75 218 TRP B C 1
ATOM 5577 O O . TRP B 1 218 ? 1.521 -39.188 -20.234 1 98.75 218 TRP B O 1
ATOM 5587 N N . TYR B 1 219 ? 1.409 -39.844 -18.062 1 98.75 219 TYR B N 1
ATOM 5588 C CA . TYR B 1 219 ? 2.016 -38.594 -17.609 1 98.75 219 TYR B CA 1
ATOM 5589 C C . TYR B 1 219 ? 3.455 -38.469 -18.094 1 98.75 219 TYR B C 1
ATOM 5591 O O . TYR B 1 219 ? 3.869 -37.438 -18.609 1 98.75 219 TYR B O 1
ATOM 5599 N N . LYS B 1 220 ? 4.262 -39.469 -17.938 1 98.81 220 LYS B N 1
ATOM 5600 C CA . LYS B 1 220 ? 5.637 -39.5 -18.438 1 98.81 220 LYS B CA 1
ATOM 5601 C C . LYS B 1 220 ? 5.684 -39.281 -19.938 1 98.81 220 LYS B C 1
ATOM 5603 O O . LYS B 1 220 ? 6.574 -38.594 -20.453 1 98.81 220 LYS B O 1
ATOM 5608 N N . ASP B 1 221 ? 4.734 -39.875 -20.688 1 98.88 221 ASP B N 1
ATOM 5609 C CA . ASP B 1 221 ? 4.645 -39.625 -22.109 1 98.88 221 ASP B CA 1
ATOM 5610 C C . ASP B 1 221 ? 4.402 -38.156 -22.406 1 98.88 221 ASP B C 1
ATOM 5612 O O . ASP B 1 221 ? 4.961 -37.594 -23.359 1 98.88 221 ASP B O 1
ATOM 5616 N N . HIS B 1 222 ? 3.52 -37.562 -21.609 1 98.88 222 HIS B N 1
ATOM 5617 C CA . HIS B 1 222 ? 3.273 -36.125 -21.766 1 98.88 222 HIS B CA 1
ATOM 5618 C C . HIS B 1 222 ? 4.543 -35.312 -21.516 1 98.88 222 HIS B C 1
ATOM 5620 O O . HIS B 1 222 ? 4.879 -34.438 -22.297 1 98.88 222 HIS B O 1
ATOM 5626 N N . ILE B 1 223 ? 5.254 -35.625 -20.438 1 98.88 223 ILE B N 1
ATOM 5627 C CA . ILE B 1 223 ? 6.508 -34.938 -20.109 1 98.88 223 ILE B CA 1
ATOM 5628 C C . ILE B 1 223 ? 7.465 -35.031 -21.297 1 98.88 223 ILE B C 1
ATOM 5630 O O . ILE B 1 223 ? 8.008 -34.031 -21.75 1 98.88 223 ILE B O 1
ATOM 5634 N N . LYS B 1 224 ? 7.629 -36.219 -21.812 1 98.81 224 LYS B N 1
ATOM 5635 C CA . LYS B 1 224 ? 8.531 -36.438 -22.938 1 98.81 224 LYS B CA 1
ATOM 5636 C C . LYS B 1 224 ? 8.086 -35.656 -24.172 1 98.81 224 LYS B C 1
ATOM 5638 O O . LYS B 1 224 ? 8.914 -35.062 -24.859 1 98.81 224 LYS B O 1
ATOM 5643 N N . THR B 1 225 ? 6.805 -35.719 -24.438 1 98.81 225 THR B N 1
ATOM 5644 C CA . THR B 1 225 ? 6.27 -35.031 -25.609 1 98.81 225 THR B CA 1
ATOM 5645 C C . THR B 1 225 ? 6.543 -33.531 -25.516 1 98.81 225 THR B C 1
ATOM 5647 O O . THR B 1 225 ? 6.992 -32.906 -26.484 1 98.81 225 THR B O 1
ATOM 5650 N N . VAL B 1 226 ? 6.281 -32.906 -24.359 1 98.88 226 VAL B N 1
ATOM 5651 C CA . VAL B 1 226 ? 6.492 -31.484 -24.172 1 98.88 226 VAL B CA 1
ATOM 5652 C C . VAL B 1 226 ? 7.984 -31.172 -24.25 1 98.88 226 VAL B C 1
ATOM 5654 O O . VAL B 1 226 ? 8.406 -30.297 -25 1 98.88 226 VAL B O 1
ATOM 5657 N N . MET B 1 227 ? 8.789 -31.859 -23.531 1 98.75 227 MET B N 1
ATOM 5658 C CA . MET B 1 227 ? 10.211 -31.547 -23.406 1 98.75 227 MET B CA 1
ATOM 5659 C C . MET B 1 227 ? 10.93 -31.766 -24.734 1 98.75 227 MET B C 1
ATOM 5661 O O . MET B 1 227 ? 11.906 -31.078 -25.031 1 98.75 227 MET B O 1
ATOM 5665 N N . SER B 1 228 ? 10.43 -32.656 -25.578 1 98.06 228 SER B N 1
ATOM 5666 C CA . SER B 1 228 ? 11.094 -32.969 -26.828 1 98.06 228 SER B CA 1
ATOM 5667 C C . SER B 1 228 ? 10.547 -32.125 -27.969 1 98.06 228 SER B C 1
ATOM 5669 O O . SER B 1 228 ? 10.953 -32.281 -29.125 1 98.06 228 SER B O 1
ATOM 5671 N N . ARG B 1 229 ? 9.688 -31.25 -27.641 1 98.5 229 ARG B N 1
ATOM 5672 C CA . ARG B 1 229 ? 9.055 -30.422 -28.672 1 98.5 229 ARG B CA 1
ATOM 5673 C C . ARG B 1 229 ? 10.055 -29.453 -29.266 1 98.5 229 ARG B C 1
ATOM 5675 O O . ARG B 1 229 ? 10.906 -28.906 -28.562 1 98.5 229 ARG B O 1
ATOM 5682 N N . ARG B 1 230 ? 9.977 -29.25 -30.578 1 98.5 230 ARG B N 1
ATOM 5683 C CA . ARG B 1 230 ? 10.664 -28.172 -31.281 1 98.5 230 ARG B CA 1
ATOM 5684 C C . ARG B 1 230 ? 9.734 -26.969 -31.469 1 98.5 230 ARG B C 1
ATOM 5686 O O . ARG B 1 230 ? 8.672 -27.094 -32.062 1 98.5 230 ARG B O 1
ATOM 5693 N N . ASN B 1 231 ? 10.109 -25.891 -30.922 1 98.5 231 ASN B N 1
ATOM 5694 C CA . ASN B 1 231 ? 9.312 -24.672 -31.047 1 98.5 231 ASN B CA 1
ATOM 5695 C C . ASN B 1 231 ? 9.094 -24.297 -32.5 1 98.5 231 ASN B C 1
ATOM 5697 O O . ASN B 1 231 ? 10.055 -24.062 -33.25 1 98.5 231 ASN B O 1
ATOM 5701 N N . THR B 1 232 ? 7.891 -24.219 -32.906 1 98.31 232 THR B N 1
ATOM 5702 C CA . THR B 1 232 ? 7.551 -24 -34.312 1 98.31 232 THR B CA 1
ATOM 5703 C C . THR B 1 232 ? 7.816 -22.562 -34.719 1 98.31 232 THR B C 1
ATOM 5705 O O . THR B 1 232 ? 7.844 -22.25 -35.906 1 98.31 232 THR B O 1
ATOM 5708 N N . ILE B 1 233 ? 7.984 -21.688 -33.75 1 97.62 233 ILE B N 1
ATOM 5709 C CA . ILE B 1 233 ? 8.219 -20.281 -34.031 1 97.62 233 ILE B CA 1
ATOM 5710 C C . ILE B 1 233 ? 9.719 -20.016 -34.094 1 97.62 233 ILE B C 1
ATOM 5712 O O . ILE B 1 233 ? 10.203 -19.391 -35.062 1 97.62 233 ILE B O 1
ATOM 5716 N N . THR B 1 234 ? 10.492 -20.547 -33.188 1 96.94 234 THR B N 1
ATOM 5717 C CA . THR B 1 234 ? 11.906 -20.219 -33.031 1 96.94 234 THR B CA 1
ATOM 5718 C C . THR B 1 234 ? 12.781 -21.312 -33.625 1 96.94 234 THR B C 1
ATOM 5720 O O . THR B 1 234 ? 13.977 -21.109 -33.875 1 96.94 234 THR B O 1
ATOM 5723 N N . GLY B 1 235 ? 12.227 -22.531 -33.75 1 97.25 235 GLY B N 1
ATOM 5724 C CA . GLY B 1 235 ? 12.977 -23.688 -34.219 1 97.25 235 GLY B CA 1
ATOM 5725 C C . GLY B 1 235 ? 13.812 -24.359 -33.156 1 97.25 235 GLY B C 1
ATOM 5726 O O . GLY B 1 235 ? 14.492 -25.344 -33.438 1 97.25 235 GLY B O 1
ATOM 5727 N N . ARG B 1 236 ? 13.742 -23.984 -31.922 1 96.69 236 ARG B N 1
ATOM 5728 C CA . ARG B 1 236 ? 14.578 -24.531 -30.859 1 96.69 236 ARG B CA 1
ATOM 5729 C C . ARG B 1 236 ? 13.891 -25.703 -30.172 1 96.69 236 ARG B C 1
ATOM 5731 O O . ARG B 1 236 ? 12.672 -25.688 -29.969 1 96.69 236 ARG B O 1
ATOM 5738 N N . LEU B 1 237 ? 14.719 -26.656 -29.844 1 97.75 237 LEU B N 1
ATOM 5739 C CA . LEU B 1 237 ? 14.211 -27.703 -28.953 1 97.75 237 LEU B CA 1
ATOM 5740 C C . LEU B 1 237 ? 13.945 -27.141 -27.562 1 97.75 237 LEU B C 1
ATOM 5742 O O . LEU B 1 237 ? 14.75 -26.375 -27.031 1 97.75 237 LEU B O 1
ATOM 5746 N N . TYR B 1 238 ? 12.82 -27.531 -26.984 1 98.62 238 TYR B N 1
ATOM 5747 C CA . TYR B 1 238 ? 12.484 -27.031 -25.656 1 98.62 238 TYR B CA 1
ATOM 5748 C C . TYR B 1 238 ? 13.602 -27.344 -24.656 1 98.62 238 TYR B C 1
ATOM 5750 O O . TYR B 1 238 ? 13.938 -26.5 -23.812 1 98.62 238 TYR B O 1
ATOM 5758 N N . THR B 1 239 ? 14.289 -28.484 -24.75 1 98.31 239 THR B N 1
ATOM 5759 C CA . THR B 1 239 ? 15.336 -28.875 -23.812 1 98.31 239 THR B CA 1
ATOM 5760 C C . THR B 1 239 ? 16.594 -28.047 -24.031 1 98.31 239 THR B C 1
ATOM 5762 O O . THR B 1 239 ? 17.5 -28.062 -23.188 1 98.31 239 THR B O 1
ATOM 5765 N N . GLU B 1 240 ? 16.656 -27.281 -25.125 1 97.75 240 GLU B N 1
ATOM 5766 C CA . GLU B 1 240 ? 17.828 -26.484 -25.469 1 97.75 240 GLU B CA 1
ATOM 5767 C C . GLU B 1 240 ? 17.516 -25 -25.391 1 97.75 240 GLU B C 1
ATOM 5769 O O . GLU B 1 240 ? 18.328 -24.156 -25.797 1 97.75 240 GLU B O 1
ATOM 5774 N N . ASP B 1 241 ? 16.391 -24.641 -24.969 1 98.12 241 ASP B N 1
ATOM 5775 C CA . ASP B 1 241 ? 15.938 -23.25 -24.906 1 98.12 241 ASP B CA 1
ATOM 5776 C C . ASP B 1 241 ? 16.125 -22.656 -23.516 1 98.12 241 ASP B C 1
ATOM 5778 O O . ASP B 1 241 ? 15.406 -23.016 -22.578 1 98.12 241 ASP B O 1
ATOM 5782 N N . PRO B 1 242 ? 17.016 -21.688 -23.328 1 98.31 242 PRO B N 1
ATOM 5783 C CA . PRO B 1 242 ? 17.25 -21.109 -22 1 98.31 242 PRO B CA 1
ATOM 5784 C C . PRO B 1 242 ? 16.094 -20.234 -21.531 1 98.31 242 PRO B C 1
ATOM 5786 O O . PRO B 1 242 ? 16.078 -19.812 -20.375 1 98.31 242 PRO B O 1
ATOM 5789 N N . THR B 1 243 ? 15.094 -19.953 -22.391 1 98.56 243 THR B N 1
ATOM 5790 C CA . THR B 1 243 ? 13.867 -19.297 -21.969 1 98.56 243 THR B CA 1
ATOM 5791 C C . THR B 1 243 ? 13.125 -20.156 -20.938 1 98.56 243 THR B C 1
ATOM 5793 O O . THR B 1 243 ? 12.461 -19.641 -20.047 1 98.56 243 THR B O 1
ATOM 5796 N N . ILE B 1 244 ? 13.258 -21.438 -21.125 1 98.88 244 ILE B N 1
ATOM 5797 C CA . ILE B 1 244 ? 12.711 -22.359 -20.141 1 98.88 244 ILE B CA 1
ATOM 5798 C C . ILE B 1 244 ? 13.711 -22.547 -19 1 98.88 244 ILE B C 1
ATOM 5800 O O . ILE B 1 244 ? 14.719 -23.25 -19.172 1 98.88 244 ILE B O 1
ATOM 5804 N N . MET B 1 245 ? 13.414 -21.938 -17.875 1 98.81 245 MET B N 1
ATOM 5805 C CA . MET B 1 245 ? 14.305 -22.031 -16.734 1 98.81 245 MET B CA 1
ATOM 5806 C C . MET B 1 245 ? 14.078 -23.344 -15.969 1 98.81 245 MET B C 1
ATOM 5808 O O . MET B 1 245 ? 15.031 -23.984 -15.523 1 98.81 245 MET B O 1
ATOM 5812 N N . THR B 1 246 ? 12.867 -23.688 -15.852 1 98.94 246 THR B N 1
ATOM 5813 C CA . THR B 1 246 ? 12.539 -24.766 -14.93 1 98.94 246 THR B CA 1
ATOM 5814 C C . THR B 1 246 ? 11.445 -25.641 -15.5 1 98.94 246 THR B C 1
ATOM 5816 O O . THR B 1 246 ? 10.469 -25.156 -16.062 1 98.94 246 THR B O 1
ATOM 5819 N N . TRP B 1 247 ? 11.656 -26.953 -15.43 1 98.94 247 TRP B N 1
ATOM 5820 C CA . TRP B 1 247 ? 10.578 -27.938 -15.516 1 98.94 247 TRP B CA 1
ATOM 5821 C C . TRP B 1 247 ? 9.992 -28.219 -14.141 1 98.94 247 TRP B C 1
ATOM 5823 O O . TRP B 1 247 ? 10.719 -28.625 -13.227 1 98.94 247 TRP B O 1
ATOM 5833 N N . GLN B 1 248 ? 8.711 -27.984 -13.969 1 98.94 248 GLN B N 1
ATOM 5834 C CA . GLN B 1 248 ? 8.078 -28.219 -12.672 1 98.94 248 GLN B CA 1
ATOM 5835 C C . GLN B 1 248 ? 7.148 -29.438 -12.734 1 98.94 248 GLN B C 1
ATOM 5837 O O . GLN B 1 248 ? 6.34 -29.562 -13.656 1 98.94 248 GLN B O 1
ATOM 5842 N N . LEU B 1 249 ? 7.188 -30.344 -11.773 1 98.88 249 LEU B N 1
ATOM 5843 C CA . LEU B 1 249 ? 6.453 -31.609 -11.789 1 98.88 249 LEU B CA 1
ATOM 5844 C C . LEU B 1 249 ? 4.949 -31.359 -11.875 1 98.88 249 LEU B C 1
ATOM 5846 O O . LEU B 1 249 ? 4.273 -31.906 -12.742 1 98.88 249 LEU B O 1
ATOM 5850 N N . ALA B 1 250 ? 4.469 -30.562 -10.953 1 98.88 250 ALA B N 1
ATOM 5851 C CA . ALA B 1 250 ? 3.033 -30.312 -10.906 1 98.88 250 ALA B CA 1
ATOM 5852 C C . ALA B 1 250 ? 2.723 -29.094 -10.047 1 98.88 250 ALA B C 1
ATOM 5854 O O . ALA B 1 250 ? 3.494 -28.734 -9.148 1 98.88 250 ALA B O 1
ATOM 5855 N N . ASN B 1 251 ? 1.616 -28.453 -10.391 1 98.75 251 ASN B N 1
ATOM 5856 C CA . ASN B 1 251 ? 1.071 -27.422 -9.492 1 98.75 251 ASN B CA 1
ATOM 5857 C C . ASN B 1 251 ? 0.503 -28.047 -8.219 1 98.75 251 ASN B C 1
ATOM 5859 O O . ASN B 1 251 ? -0.515 -28.734 -8.266 1 98.75 251 ASN B O 1
ATOM 5863 N N . GLU B 1 252 ? 1.182 -27.891 -7.129 1 98.38 252 GLU B N 1
ATOM 5864 C CA . GLU B 1 252 ? 0.752 -28.125 -5.754 1 98.38 252 GLU B CA 1
ATOM 5865 C C . GLU B 1 252 ? 0.404 -29.594 -5.527 1 98.38 252 GLU B C 1
ATOM 5867 O O . GLU B 1 252 ? -0.669 -29.906 -5.008 1 98.38 252 GLU B O 1
ATOM 5872 N N . PRO B 1 253 ? 1.323 -30.516 -5.91 1 98.69 253 PRO B N 1
ATOM 5873 C CA . PRO B 1 253 ? 1.021 -31.906 -5.543 1 98.69 253 PRO B CA 1
ATOM 5874 C C . PRO B 1 253 ? 0.792 -32.094 -4.043 1 98.69 253 PRO B C 1
ATOM 5876 O O . PRO B 1 253 ? 1.561 -31.562 -3.232 1 98.69 253 PRO B O 1
ATOM 5879 N N . GLN B 1 254 ? -0.298 -32.812 -3.705 1 98.12 254 GLN B N 1
ATOM 5880 C CA . GLN B 1 254 ? -0.699 -32.938 -2.309 1 98.12 254 GLN B CA 1
ATOM 5881 C C . GLN B 1 254 ? -0.311 -34.312 -1.758 1 98.12 254 GLN B C 1
ATOM 5883 O O . GLN B 1 254 ? -0.275 -35.312 -2.498 1 98.12 254 GLN B O 1
ATOM 5888 N N . PRO B 1 255 ? -0.069 -34.438 -0.447 1 97.38 255 PRO B N 1
ATOM 5889 C CA . PRO B 1 255 ? 0.181 -35.75 0.176 1 97.38 255 PRO B CA 1
ATOM 5890 C C . PRO B 1 255 ? -1.01 -36.688 0.057 1 97.38 255 PRO B C 1
ATOM 5892 O O . PRO B 1 255 ? -2.16 -36.25 0.035 1 97.38 255 PRO B O 1
ATOM 5895 N N . SER B 1 256 ? -0.713 -37.969 0.013 1 95.75 256 SER B N 1
ATOM 5896 C CA . SER B 1 256 ? -1.746 -38.969 -0.212 1 95.75 256 SER B CA 1
ATOM 5897 C C . SER B 1 256 ? -2.238 -39.562 1.105 1 95.75 256 SER B C 1
ATOM 5899 O O . SER B 1 256 ? -3.344 -40.094 1.173 1 95.75 256 SER B O 1
ATOM 5901 N N . ASP B 1 257 ? -1.411 -39.531 2.092 1 93.56 257 ASP B N 1
ATOM 5902 C CA . ASP B 1 257 ? -1.714 -40.219 3.332 1 93.56 257 ASP B CA 1
ATOM 5903 C C . ASP B 1 257 ? -1.509 -39.312 4.543 1 93.56 257 ASP B C 1
ATOM 5905 O O . ASP B 1 257 ? -0.554 -39.5 5.305 1 93.56 257 ASP B O 1
ATOM 5909 N N . GLU B 1 258 ? -2.51 -38.531 4.812 1 93.44 258 GLU B N 1
ATOM 5910 C CA . GLU B 1 258 ? -2.436 -37.594 5.926 1 93.44 258 GLU B CA 1
ATOM 5911 C C . GLU B 1 258 ? -2.746 -38.281 7.254 1 93.44 258 GLU B C 1
ATOM 5913 O O . GLU B 1 258 ? -3.768 -38.969 7.383 1 93.44 258 GLU B O 1
ATOM 5918 N N . LEU B 1 259 ? -1.934 -38.094 8.258 1 95.5 259 LEU B N 1
ATOM 5919 C CA . LEU B 1 259 ? -2.123 -38.75 9.555 1 95.5 259 LEU B CA 1
ATOM 5920 C C . LEU B 1 259 ? -2.77 -37.781 10.547 1 95.5 259 LEU B C 1
ATOM 5922 O O . LEU B 1 259 ? -3.344 -38.219 11.547 1 95.5 259 LEU B O 1
ATOM 5926 N N . GLY B 1 260 ? -2.625 -36.531 10.312 1 94 260 GLY B N 1
ATOM 5927 C CA . GLY B 1 260 ? -3.162 -35.531 11.203 1 94 260 GLY B CA 1
ATOM 5928 C C . GLY B 1 260 ? -2.623 -34.125 10.914 1 94 260 GLY B C 1
ATOM 5929 O O . GLY B 1 260 ? -1.772 -33.969 10.039 1 94 260 GLY B O 1
ATOM 5930 N N . TYR B 1 261 ? -3.186 -33.156 11.562 1 93.69 261 TYR B N 1
ATOM 5931 C CA . TYR B 1 261 ? -2.83 -31.75 11.367 1 93.69 261 TYR B CA 1
ATOM 5932 C C . TYR B 1 261 ? -2.221 -31.156 12.633 1 93.69 261 TYR B C 1
ATOM 5934 O O . TYR B 1 261 ? -2.578 -31.562 13.742 1 93.69 261 TYR B O 1
ATOM 5942 N N . THR B 1 262 ? -1.291 -30.219 12.453 1 93.19 262 THR B N 1
ATOM 5943 C CA . THR B 1 262 ? -0.594 -29.531 13.531 1 93.19 262 THR B CA 1
ATOM 5944 C C . THR B 1 262 ? -0.218 -28.109 13.109 1 93.19 262 THR B C 1
ATOM 5946 O O . THR B 1 262 ? -0.664 -27.625 12.062 1 93.19 262 THR B O 1
ATOM 5949 N N . GLY B 1 263 ? 0.491 -27.391 14.016 1 89.25 263 GLY B N 1
ATOM 5950 C CA . GLY B 1 263 ? 1.032 -26.078 13.68 1 89.25 263 GLY B CA 1
ATOM 5951 C C . GLY B 1 263 ? -0.01 -24.984 13.719 1 89.25 263 GLY B C 1
ATOM 5952 O O . GLY B 1 263 ? -1.129 -25.188 14.188 1 89.25 263 GLY B O 1
ATOM 5953 N N . PRO B 1 264 ? 0.429 -23.797 13.242 1 88.31 264 PRO B N 1
ATOM 5954 C CA . PRO B 1 264 ? -0.499 -22.656 13.234 1 88.31 264 PRO B CA 1
ATOM 5955 C C . PRO B 1 264 ? -1.694 -22.875 12.312 1 88.31 264 PRO B C 1
ATOM 5957 O O . PRO B 1 264 ? -1.537 -23.406 11.211 1 88.31 264 PRO B O 1
ATOM 5960 N N . TYR B 1 265 ? -2.904 -22.516 12.836 1 90.75 265 TYR B N 1
ATOM 5961 C CA . TYR B 1 265 ? -4.16 -22.609 12.094 1 90.75 265 TYR B CA 1
ATOM 5962 C C . TYR B 1 265 ? -4.438 -24.062 11.695 1 90.75 265 TYR B C 1
ATOM 5964 O O . TYR B 1 265 ? -5.254 -24.312 10.805 1 90.75 265 TYR B O 1
ATOM 5972 N N . ASN B 1 266 ? -3.68 -25.031 12.219 1 92.19 266 ASN B N 1
ATOM 5973 C CA . ASN B 1 266 ? -3.848 -26.453 12 1 92.19 266 ASN B CA 1
ATOM 5974 C C . ASN B 1 266 ? -3.703 -26.812 10.523 1 92.19 266 ASN B C 1
ATOM 5976 O O . ASN B 1 266 ? -4.488 -27.609 9.992 1 92.19 266 ASN B O 1
ATOM 5980 N N . ILE B 1 267 ? -2.662 -26.266 9.844 1 91.75 267 ILE B N 1
ATOM 5981 C CA . ILE B 1 267 ? -2.555 -26.5 8.406 1 91.75 267 ILE B CA 1
ATOM 5982 C C . ILE B 1 267 ? -1.346 -27.391 8.117 1 91.75 267 ILE B C 1
ATOM 5984 O O . ILE B 1 267 ? -1.23 -27.953 7.027 1 91.75 267 ILE B O 1
ATOM 5988 N N . PHE B 1 268 ? -0.459 -27.594 9.078 1 93.38 268 PHE B N 1
ATOM 5989 C CA . PHE B 1 268 ? 0.674 -28.484 8.883 1 93.38 268 PHE B CA 1
ATOM 5990 C C . PHE B 1 268 ? 0.242 -29.938 9.023 1 93.38 268 PHE B C 1
ATOM 5992 O O . PHE B 1 268 ? -0.672 -30.25 9.789 1 93.38 268 PHE B O 1
ATOM 5999 N N . LEU B 1 269 ? 0.927 -30.766 8.328 1 96.44 269 LEU B N 1
ATOM 6000 C CA . LEU B 1 269 ? 0.642 -32.188 8.43 1 96.44 269 LEU B CA 1
ATOM 6001 C C . LEU B 1 269 ? 1.622 -32.875 9.383 1 96.44 269 LEU B C 1
ATOM 6003 O O . LEU B 1 269 ? 2.807 -32.531 9.406 1 96.44 269 LEU B O 1
ATOM 6007 N N . GLU B 1 270 ? 1.093 -33.875 10.094 1 96.56 270 GLU B N 1
ATOM 6008 C CA . GLU B 1 270 ? 1.983 -34.781 10.82 1 96.56 270 GLU B CA 1
ATOM 6009 C C . GLU B 1 270 ? 2.881 -35.531 9.859 1 96.56 270 GLU B C 1
ATOM 6011 O O . GLU B 1 270 ? 2.441 -35.969 8.781 1 96.56 270 GLU B O 1
ATOM 6016 N N . PRO B 1 271 ? 4.113 -35.75 10.266 1 97.19 271 PRO B N 1
ATOM 6017 C CA . PRO B 1 271 ? 5.035 -36.5 9.406 1 97.19 271 PRO B CA 1
ATOM 6018 C C . PRO B 1 271 ? 4.539 -37.906 9.078 1 97.19 271 PRO B C 1
ATOM 6020 O O . PRO B 1 271 ? 4.059 -38.625 9.969 1 97.19 271 PRO B O 1
ATOM 6023 N N . ASN B 1 272 ? 4.609 -38.344 7.852 1 98 272 ASN B N 1
ATOM 6024 C CA . ASN B 1 272 ? 4.328 -39.688 7.379 1 98 272 ASN B CA 1
ATOM 6025 C C . ASN B 1 272 ? 5.367 -40.156 6.367 1 98 272 ASN B C 1
ATOM 6027 O O . ASN B 1 272 ? 5.234 -39.906 5.168 1 98 272 ASN B O 1
ATOM 6031 N N . PRO B 1 273 ? 6.348 -40.906 6.816 1 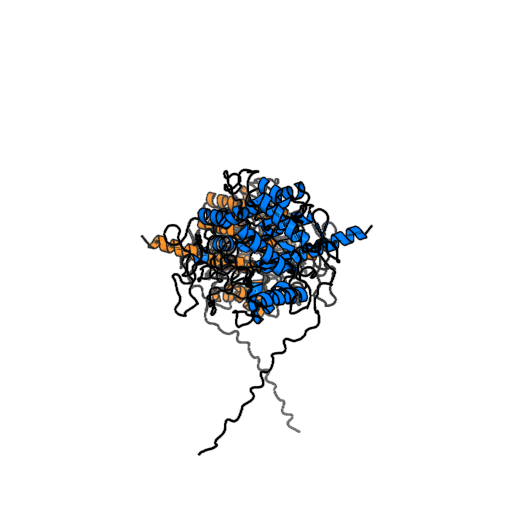96.81 273 PRO B N 1
ATOM 6032 C CA . PRO B 1 273 ? 7.426 -41.312 5.918 1 96.81 273 PRO B CA 1
ATOM 6033 C C . PRO B 1 273 ? 6.934 -42.219 4.793 1 96.81 273 PRO B C 1
ATOM 6035 O O . PRO B 1 273 ? 7.625 -42.406 3.787 1 96.81 273 PRO B O 1
ATOM 6038 N N . ASP B 1 274 ? 5.691 -42.75 4.938 1 97.19 274 ASP B N 1
ATOM 6039 C CA . ASP B 1 274 ? 5.195 -43.719 3.963 1 97.19 274 ASP B CA 1
ATOM 6040 C C . ASP B 1 274 ? 4.32 -43.031 2.912 1 97.19 274 ASP B C 1
ATOM 6042 O O . ASP B 1 274 ? 3.709 -43.719 2.076 1 97.19 274 ASP B O 1
ATOM 6046 N N . ASP B 1 275 ? 4.191 -41.781 2.957 1 98.31 275 ASP B N 1
ATOM 6047 C CA . ASP B 1 275 ? 3.363 -41.062 2 1 98.31 275 ASP B CA 1
ATOM 6048 C C . ASP B 1 275 ? 3.834 -41.312 0.568 1 98.31 275 ASP B C 1
ATOM 6050 O O . ASP B 1 275 ? 5.027 -41.188 0.276 1 98.31 275 ASP B O 1
ATOM 6054 N N . LEU B 1 276 ? 2.939 -41.531 -0.39 1 98.44 276 LEU B N 1
ATOM 6055 C CA . LEU B 1 276 ? 3.258 -41.906 -1.758 1 98.44 276 LEU B CA 1
ATOM 6056 C C . LEU B 1 276 ? 3.734 -40.719 -2.574 1 98.44 276 LEU B C 1
ATOM 6058 O O . LEU B 1 276 ? 4.289 -40.875 -3.662 1 98.44 276 LEU B O 1
ATOM 6062 N N . LEU B 1 277 ? 3.545 -39.531 -2.053 1 98.5 277 LEU B N 1
ATOM 6063 C CA . LEU B 1 277 ? 4.066 -38.312 -2.701 1 98.5 277 LEU B CA 1
ATOM 6064 C C . LEU B 1 277 ? 5.574 -38.438 -2.896 1 98.5 277 LEU B C 1
ATOM 6066 O O . LEU B 1 277 ? 6.094 -38.062 -3.951 1 98.5 277 LEU B O 1
ATOM 6070 N N . PHE B 1 278 ? 6.309 -38.969 -1.917 1 98.5 278 PHE B N 1
ATOM 6071 C CA . PHE B 1 278 ? 7.766 -38.969 -1.911 1 98.5 278 PHE B CA 1
ATOM 6072 C C . PHE B 1 278 ? 8.32 -39.844 -3.023 1 98.5 278 PHE B C 1
ATOM 6074 O O . PHE B 1 278 ? 9.109 -39.375 -3.854 1 98.5 278 PHE B O 1
ATOM 6081 N N . PRO B 1 279 ? 7.91 -41.094 -3.109 1 98.5 279 PRO B N 1
ATOM 6082 C CA . PRO B 1 279 ? 8.445 -41.906 -4.219 1 98.5 279 PRO B CA 1
ATOM 6083 C C . PRO B 1 279 ? 7.992 -41.375 -5.582 1 98.5 279 PRO B C 1
ATOM 6085 O O . PRO B 1 279 ? 8.711 -41.531 -6.574 1 98.5 279 PRO B O 1
ATOM 6088 N N . TRP B 1 280 ? 6.801 -40.812 -5.648 1 98.75 280 TRP B N 1
ATOM 6089 C CA . TRP B 1 280 ? 6.344 -40.25 -6.906 1 98.75 280 TRP B CA 1
ATOM 6090 C C . TRP B 1 280 ? 7.262 -39.125 -7.355 1 98.75 280 TRP B C 1
ATOM 6092 O O . TRP B 1 280 ? 7.664 -39.062 -8.516 1 98.75 280 TRP B O 1
ATOM 6102 N N . VAL B 1 281 ? 7.637 -38.188 -6.445 1 98.81 281 VAL B N 1
ATOM 6103 C CA . VAL B 1 281 ? 8.531 -37.062 -6.754 1 98.81 281 VAL B CA 1
ATOM 6104 C C . VAL B 1 281 ? 9.883 -37.625 -7.227 1 98.81 281 VAL B C 1
ATOM 6106 O O . VAL B 1 281 ? 10.453 -37.094 -8.195 1 98.81 281 VAL B O 1
ATOM 6109 N N . ASP B 1 282 ? 10.328 -38.594 -6.535 1 98.69 282 ASP B N 1
ATOM 6110 C CA . ASP B 1 282 ? 11.602 -39.219 -6.91 1 98.69 282 ASP B CA 1
ATOM 6111 C C . ASP B 1 282 ? 11.555 -39.75 -8.344 1 98.69 282 ASP B C 1
ATOM 6113 O O . ASP B 1 282 ? 12.422 -39.406 -9.156 1 98.69 282 ASP B O 1
ATOM 6117 N N . ARG B 1 283 ? 10.5 -40.469 -8.734 1 98.69 283 ARG B N 1
ATOM 6118 C CA . ARG B 1 283 ? 10.391 -41.094 -10.055 1 98.69 283 ARG B CA 1
ATOM 6119 C C . ARG B 1 283 ? 10.234 -40.031 -11.141 1 98.69 283 ARG B C 1
ATOM 6121 O O . ARG B 1 283 ? 10.906 -40.094 -12.172 1 98.69 283 ARG B O 1
ATOM 6128 N N . ILE B 1 284 ? 9.438 -39.094 -10.875 1 98.81 284 ILE B N 1
ATOM 6129 C CA . ILE B 1 284 ? 9.102 -38.125 -11.922 1 98.81 284 ILE B CA 1
ATOM 6130 C C . ILE B 1 284 ? 10.266 -37.156 -12.125 1 98.81 284 ILE B C 1
ATOM 6132 O O . ILE B 1 284 ? 10.625 -36.812 -13.258 1 98.81 284 ILE B O 1
ATOM 6136 N N . SER B 1 285 ? 10.875 -36.656 -11.008 1 98.81 285 SER B N 1
ATOM 6137 C CA . SER B 1 285 ? 12.008 -35.719 -11.156 1 98.81 285 SER B CA 1
ATOM 6138 C C . SER B 1 285 ? 13.195 -36.406 -11.82 1 98.81 285 SER B C 1
ATOM 6140 O O . SER B 1 285 ? 13.891 -35.812 -12.633 1 98.81 285 SER B O 1
ATOM 6142 N N . ALA B 1 286 ? 13.445 -37.688 -11.508 1 98.69 286 ALA B N 1
ATOM 6143 C CA . ALA B 1 286 ? 14.516 -38.438 -12.148 1 98.69 286 ALA B CA 1
ATOM 6144 C C . ALA B 1 286 ? 14.242 -38.594 -13.648 1 98.69 286 ALA B C 1
ATOM 6146 O O . ALA B 1 286 ? 15.164 -38.5 -14.461 1 98.69 286 ALA B O 1
ATOM 6147 N N . TYR B 1 287 ? 13.016 -38.906 -13.938 1 98.75 287 TYR B N 1
ATOM 6148 C CA . TYR B 1 287 ? 12.633 -39.062 -15.336 1 98.75 287 TYR B CA 1
ATOM 6149 C C . TYR B 1 287 ? 12.875 -37.75 -16.109 1 98.75 287 TYR B C 1
ATOM 6151 O O . TYR B 1 287 ? 13.477 -37.781 -17.188 1 98.75 287 TYR B O 1
ATOM 6159 N N . ILE B 1 288 ? 12.43 -36.594 -15.562 1 98.88 288 ILE B N 1
ATOM 6160 C CA . ILE B 1 288 ? 12.625 -35.312 -16.188 1 98.88 288 ILE B CA 1
ATOM 6161 C C . ILE B 1 288 ? 14.117 -35.031 -16.375 1 98.88 288 ILE B C 1
ATOM 6163 O O . ILE B 1 288 ? 14.539 -34.625 -17.453 1 98.88 288 ILE B O 1
ATOM 6167 N N . ARG B 1 289 ? 14.898 -35.312 -15.32 1 98.69 289 ARG B N 1
ATOM 6168 C CA . ARG B 1 289 ? 16.344 -35.062 -15.383 1 98.69 289 ARG B CA 1
ATOM 6169 C C . ARG B 1 289 ? 16.984 -35.906 -16.5 1 98.69 289 ARG B C 1
ATOM 6171 O O . ARG B 1 289 ? 17.891 -35.438 -17.172 1 98.69 289 ARG B O 1
ATOM 6178 N N . SER B 1 290 ? 16.5 -37.062 -16.766 1 98.38 290 SER B N 1
ATOM 6179 C CA . SER B 1 290 ? 17.062 -37.969 -17.781 1 98.38 290 SER B CA 1
ATOM 6180 C C . SER B 1 290 ? 16.797 -37.438 -19.188 1 98.38 290 SER B C 1
ATOM 6182 O O . SER B 1 290 ? 17.5 -37.781 -20.125 1 98.38 290 SER B O 1
ATOM 6184 N N . LEU B 1 291 ? 15.766 -36.594 -19.328 1 97.81 291 LEU B N 1
ATOM 6185 C CA . LEU B 1 291 ? 15.367 -36.094 -20.641 1 97.81 291 LEU B CA 1
ATOM 6186 C C . LEU B 1 291 ? 16.141 -34.812 -21 1 97.81 291 LEU B C 1
ATOM 6188 O O . LEU B 1 291 ? 16.297 -34.5 -22.172 1 97.81 291 LEU B O 1
ATOM 6192 N N . GLY B 1 292 ? 16.547 -34.031 -20.031 1 88.81 292 GLY B N 1
ATOM 6193 C CA . GLY B 1 292 ? 17.25 -32.781 -20.266 1 88.81 292 GLY B CA 1
ATOM 6194 C C . GLY B 1 292 ? 18.016 -32.281 -19.062 1 88.81 292 GLY B C 1
ATOM 6195 O O . GLY B 1 292 ? 17.422 -31.922 -18.047 1 88.81 292 GLY B O 1
ATOM 6196 N N . PRO B 1 293 ? 19.266 -32.094 -19.219 1 89.44 293 PRO B N 1
ATOM 6197 C CA . PRO B 1 293 ? 20.094 -31.812 -18.047 1 89.44 293 PRO B CA 1
ATOM 6198 C C . PRO B 1 293 ? 20.344 -30.328 -17.859 1 89.44 293 PRO B C 1
ATOM 6200 O O . PRO B 1 293 ? 20.859 -29.906 -16.812 1 89.44 293 PRO B O 1
ATOM 6203 N N . LYS B 1 294 ? 19.906 -29.469 -18.734 1 94.88 294 LYS B N 1
ATOM 6204 C CA . LYS B 1 294 ? 20.344 -28.078 -18.703 1 94.88 294 LYS B CA 1
ATOM 6205 C C . LYS B 1 294 ? 19.406 -27.219 -17.844 1 94.88 294 LYS B C 1
ATOM 6207 O O . LYS B 1 294 ? 19.859 -26.297 -17.156 1 94.88 294 LYS B O 1
ATOM 6212 N N . GLN B 1 295 ? 18.188 -27.438 -17.875 1 98.5 295 GLN B N 1
ATOM 6213 C CA . GLN B 1 295 ? 17.188 -26.641 -17.172 1 98.5 295 GLN B CA 1
ATOM 6214 C C . GLN B 1 295 ? 16.969 -27.172 -15.75 1 98.5 295 GLN B C 1
ATOM 6216 O O . GLN B 1 295 ? 17.328 -28.312 -15.445 1 98.5 295 GLN B O 1
ATOM 6221 N N . LEU B 1 296 ? 16.469 -26.312 -14.891 1 98.88 296 LEU B N 1
ATOM 6222 C CA . LEU B 1 296 ? 16.25 -26.641 -13.484 1 98.88 296 LEU B CA 1
ATOM 6223 C C . LEU B 1 296 ? 14.977 -27.453 -13.305 1 98.88 296 LEU B C 1
ATOM 6225 O O . LEU B 1 296 ? 14.141 -27.516 -14.211 1 98.88 296 LEU B O 1
ATOM 6229 N N . ILE B 1 297 ? 14.891 -28.172 -12.203 1 98.94 297 ILE B N 1
ATOM 6230 C CA . ILE B 1 297 ? 13.711 -28.938 -11.836 1 98.94 297 ILE B CA 1
ATOM 6231 C C . ILE B 1 297 ? 13.188 -28.469 -10.477 1 98.94 297 ILE B C 1
ATOM 6233 O O . ILE B 1 297 ? 13.961 -28.297 -9.539 1 98.94 297 ILE B O 1
ATOM 6237 N N . SER B 1 298 ? 11.93 -28.172 -10.336 1 98.88 298 SER B N 1
ATOM 6238 C CA . SER B 1 298 ? 11.25 -27.953 -9.062 1 98.88 298 SER B CA 1
ATOM 6239 C C . SER B 1 298 ? 10 -28.828 -8.953 1 98.88 298 SER B C 1
ATOM 6241 O O . SER B 1 298 ? 9.508 -29.344 -9.953 1 98.88 298 SER B O 1
ATOM 6243 N N . VAL B 1 299 ? 9.5 -29 -7.785 1 98.81 299 VAL B N 1
ATOM 6244 C CA . VAL B 1 299 ? 8.367 -29.891 -7.551 1 98.81 299 VAL B CA 1
ATOM 6245 C C . VAL B 1 299 ? 7.062 -29.125 -7.73 1 98.81 299 VAL B C 1
ATOM 6247 O O . VAL B 1 299 ? 6.109 -29.641 -8.32 1 98.81 299 VAL B O 1
ATOM 6250 N N . GLY B 1 300 ? 6.961 -27.953 -7.277 1 98.75 300 GLY B N 1
ATOM 6251 C CA . GLY B 1 300 ? 5.738 -27.156 -7.262 1 98.75 300 GLY B CA 1
ATOM 6252 C C . GLY B 1 300 ? 4.953 -27.312 -5.969 1 98.75 300 GLY B C 1
ATOM 6253 O O . GLY B 1 300 ? 3.758 -27.016 -5.926 1 98.75 300 GLY B O 1
ATOM 6254 N N . LEU B 1 301 ? 5.645 -27.688 -4.895 1 98.12 301 LEU B N 1
ATOM 6255 C CA . LEU B 1 301 ? 5 -27.875 -3.598 1 98.12 301 LEU B CA 1
ATOM 6256 C C . LEU B 1 301 ? 4.582 -26.547 -2.994 1 98.12 301 LEU B C 1
ATOM 6258 O O . LEU B 1 301 ? 5.332 -25.562 -3.053 1 98.12 301 LEU B O 1
ATOM 6262 N N . GLU B 1 302 ? 3.436 -26.5 -2.381 1 96.06 302 GLU B N 1
ATOM 6263 C CA . GLU B 1 302 ? 2.955 -25.297 -1.705 1 96.06 302 GLU B CA 1
ATOM 6264 C C . GLU B 1 302 ? 3.629 -25.125 -0.348 1 96.06 302 GLU B C 1
ATOM 6266 O O . GLU B 1 302 ? 3.791 -24 0.129 1 96.06 302 GLU B O 1
ATOM 6271 N N . ALA B 1 303 ? 3.965 -26.219 0.335 1 95.56 303 ALA B N 1
ATOM 6272 C CA . ALA B 1 303 ? 4.727 -26.25 1.58 1 95.56 303 ALA B CA 1
ATOM 6273 C C . ALA B 1 303 ? 3.844 -25.906 2.775 1 95.56 303 ALA B C 1
ATOM 6275 O O . ALA B 1 303 ? 4.328 -25.812 3.906 1 95.56 303 ALA B O 1
ATOM 6276 N N . LYS B 1 304 ? 2.537 -25.719 2.605 1 94.38 304 LYS B N 1
ATOM 6277 C CA . LYS B 1 304 ? 1.627 -25.531 3.73 1 94.38 304 LYS B CA 1
ATOM 6278 C C . LYS B 1 304 ? 1.683 -26.703 4.699 1 94.38 304 LYS B C 1
ATOM 6280 O O . LYS B 1 304 ? 1.329 -26.562 5.871 1 94.38 304 LYS B O 1
ATOM 6285 N N . GLN B 1 305 ? 2.227 -27.812 4.246 1 93.69 305 GLN B N 1
ATOM 6286 C CA . GLN B 1 305 ? 2.227 -29.078 4.969 1 93.69 305 GLN B CA 1
ATOM 6287 C C . GLN B 1 305 ? 3.268 -29.078 6.086 1 93.69 305 GLN B C 1
ATOM 6289 O O . GLN B 1 305 ? 3.262 -29.953 6.945 1 93.69 305 GLN B O 1
ATOM 6294 N N . GLY B 1 306 ? 4.199 -28.141 6.027 1 96.25 306 GLY B N 1
ATOM 6295 C CA . GLY B 1 306 ? 5.133 -28.016 7.137 1 96.25 306 GLY B CA 1
ATOM 6296 C C . GLY B 1 306 ? 6.527 -28.5 6.797 1 96.25 306 GLY B C 1
ATOM 6297 O O . GLY B 1 306 ? 6.789 -28.922 5.668 1 96.25 306 GLY B O 1
ATOM 6298 N N . GLU B 1 307 ? 7.379 -28.422 7.766 1 97.81 307 GLU B N 1
ATOM 6299 C CA . GLU B 1 307 ? 8.82 -28.625 7.625 1 97.81 307 GLU B CA 1
ATOM 6300 C C . GLU B 1 307 ? 9.133 -30.016 7.086 1 97.81 307 GLU B C 1
ATOM 6302 O O . GLU B 1 307 ? 9.953 -30.156 6.172 1 97.81 307 GLU B O 1
ATOM 6307 N N . TYR B 1 308 ? 8.516 -31.016 7.637 1 98 308 TYR B N 1
ATOM 6308 C CA . TYR B 1 308 ? 8.844 -32.406 7.273 1 98 308 TYR B CA 1
ATOM 6309 C C . TYR B 1 308 ? 8.594 -32.625 5.789 1 98 308 TYR B C 1
ATOM 6311 O O . TYR B 1 308 ? 9.484 -33.125 5.078 1 98 308 TYR B O 1
ATOM 6319 N N . TYR B 1 309 ? 7.441 -32.281 5.336 1 98.19 309 TYR B N 1
ATOM 6320 C CA . TYR B 1 309 ? 7.094 -32.5 3.938 1 98.19 309 TYR B CA 1
ATOM 6321 C C . TYR B 1 309 ? 7.93 -31.625 3.021 1 98.19 309 TYR B C 1
ATOM 6323 O O . TYR B 1 309 ? 8.359 -32.062 1.949 1 98.19 309 TYR B O 1
ATOM 6331 N N . PHE B 1 310 ? 8.125 -30.422 3.488 1 98.62 310 PHE B N 1
ATOM 6332 C CA . PHE B 1 310 ? 8.961 -29.5 2.723 1 98.62 310 PHE B CA 1
ATOM 6333 C C . PHE B 1 310 ? 10.328 -30.109 2.457 1 98.62 310 PHE B C 1
ATOM 6335 O O . PHE B 1 310 ? 10.781 -30.156 1.311 1 98.62 310 PHE B O 1
ATOM 6342 N N . LYS B 1 311 ? 10.992 -30.547 3.479 1 98.69 311 LYS B N 1
ATOM 6343 C CA . LYS B 1 311 ? 12.352 -31.062 3.361 1 98.69 311 LYS B CA 1
ATOM 6344 C C . LYS B 1 311 ? 12.375 -32.375 2.582 1 98.69 311 LYS B C 1
ATOM 6346 O O . LYS B 1 311 ? 13.211 -32.562 1.701 1 98.69 311 LYS B O 1
ATOM 6351 N N . ARG B 1 312 ? 11.398 -33.219 2.814 1 98.31 312 ARG B N 1
ATOM 6352 C CA . ARG B 1 312 ? 11.398 -34.562 2.189 1 98.31 312 ARG B CA 1
ATOM 6353 C C . ARG B 1 312 ? 11.18 -34.438 0.685 1 98.31 312 ARG B C 1
ATOM 6355 O O . ARG B 1 312 ? 11.836 -35.125 -0.097 1 98.31 312 ARG B O 1
ATOM 6362 N N . VAL B 1 313 ? 10.305 -33.562 0.328 1 98 313 VAL B N 1
ATOM 6363 C CA . VAL B 1 313 ? 9.906 -33.438 -1.067 1 98 313 VAL B CA 1
ATOM 6364 C C . VAL B 1 313 ? 11.008 -32.719 -1.861 1 98 313 VAL B C 1
ATOM 6366 O O . VAL B 1 313 ? 11.234 -33.062 -3.029 1 98 313 VAL B O 1
ATOM 6369 N N . ASN B 1 314 ? 11.695 -31.812 -1.261 1 98.56 314 ASN B N 1
ATOM 6370 C CA . ASN B 1 314 ? 12.609 -30.953 -2.014 1 98.56 314 ASN B CA 1
ATOM 6371 C C . ASN B 1 314 ? 14.055 -31.438 -1.899 1 98.56 314 ASN B C 1
ATOM 6373 O O . ASN B 1 314 ? 14.938 -30.938 -2.598 1 98.56 314 ASN B O 1
ATOM 6377 N N . ASN B 1 315 ? 14.344 -32.469 -1.062 1 98 315 ASN B N 1
ATOM 6378 C CA . ASN B 1 315 ? 15.719 -32.844 -0.774 1 98 315 ASN B CA 1
ATOM 6379 C C . ASN B 1 315 ? 16.203 -33.969 -1.698 1 98 315 ASN B C 1
ATOM 6381 O O . ASN B 1 315 ? 17.25 -34.562 -1.448 1 98 315 ASN B O 1
ATOM 6385 N N . PHE B 1 316 ? 15.539 -34.281 -2.781 1 98.25 316 PHE B N 1
ATOM 6386 C CA . PHE B 1 316 ? 16.047 -35.156 -3.812 1 98.25 316 PHE B CA 1
ATOM 6387 C C . PHE B 1 316 ? 17.141 -34.5 -4.629 1 98.25 316 PHE B C 1
ATOM 6389 O O . PHE B 1 316 ? 17.062 -33.312 -4.922 1 98.25 316 PHE B O 1
ATOM 6396 N N . SER B 1 317 ? 18.141 -35.25 -5.059 1 97.75 317 SER B N 1
ATOM 6397 C CA . SER B 1 317 ? 19.266 -34.688 -5.785 1 97.75 317 SER B CA 1
ATOM 6398 C C . SER B 1 317 ? 18.844 -34.156 -7.145 1 97.75 317 SER B C 1
ATOM 6400 O O . SER B 1 317 ? 19.516 -33.281 -7.715 1 97.75 317 SER B O 1
ATOM 6402 N N . THR B 1 318 ? 17.703 -34.594 -7.641 1 98.38 318 THR B N 1
ATOM 6403 C CA . THR B 1 318 ? 17.219 -34.188 -8.953 1 98.38 318 THR B CA 1
ATOM 6404 C C . THR B 1 318 ? 16.438 -32.875 -8.867 1 98.38 318 THR B C 1
ATOM 6406 O O . THR B 1 318 ? 16.156 -32.25 -9.883 1 98.38 318 THR B O 1
ATOM 6409 N N . VAL B 1 319 ? 16.047 -32.469 -7.672 1 98.75 319 VAL B N 1
ATOM 6410 C CA . VAL B 1 319 ? 15.297 -31.219 -7.473 1 98.75 319 VAL B CA 1
ATOM 6411 C C . VAL B 1 319 ? 16.266 -30.078 -7.207 1 98.75 319 VAL B C 1
ATOM 6413 O O . VAL B 1 319 ? 17.094 -30.156 -6.293 1 98.75 319 VAL B O 1
ATOM 6416 N N . ASP B 1 320 ? 16.156 -28.969 -7.914 1 98.81 320 ASP B N 1
ATOM 6417 C CA . ASP B 1 320 ? 17.188 -27.938 -7.887 1 98.81 320 ASP B CA 1
ATOM 6418 C C . ASP B 1 320 ? 16.844 -26.844 -6.871 1 98.81 320 ASP B C 1
ATOM 6420 O O . ASP B 1 320 ? 17.75 -26.234 -6.285 1 98.81 320 ASP B O 1
ATOM 6424 N N . TYR B 1 321 ? 15.633 -26.547 -6.699 1 98.81 321 TYR B N 1
ATOM 6425 C CA . TYR B 1 321 ? 15.219 -25.562 -5.711 1 98.81 321 TYR B CA 1
ATOM 6426 C C . TYR B 1 321 ? 13.82 -25.859 -5.184 1 98.81 321 TYR B C 1
ATOM 6428 O O . TYR B 1 321 ? 13.062 -26.594 -5.816 1 98.81 321 TYR B O 1
ATOM 6436 N N . ALA B 1 322 ? 13.484 -25.359 -4.012 1 98.88 322 ALA B N 1
ATOM 6437 C CA . ALA B 1 322 ? 12.195 -25.562 -3.363 1 98.88 322 ALA B CA 1
ATOM 6438 C C . ALA B 1 322 ? 11.211 -24.453 -3.744 1 98.88 322 ALA B C 1
ATOM 6440 O O . ALA B 1 322 ? 11.602 -23.422 -4.301 1 98.88 322 ALA B O 1
ATOM 6441 N N . THR B 1 323 ? 9.93 -24.719 -3.516 1 98.88 323 THR B N 1
ATOM 6442 C CA . THR B 1 323 ? 8.891 -23.719 -3.744 1 98.88 323 THR B CA 1
ATOM 6443 C C . THR B 1 323 ? 7.973 -23.609 -2.531 1 98.88 323 THR B C 1
ATOM 6445 O O . THR B 1 323 ? 7.832 -24.547 -1.762 1 98.88 323 THR B O 1
ATOM 6448 N N . THR B 1 324 ? 7.438 -22.453 -2.342 1 98.75 324 THR B N 1
ATOM 6449 C CA . THR B 1 324 ? 6.359 -22.203 -1.394 1 98.75 324 THR B CA 1
ATOM 6450 C C . THR B 1 324 ? 5.234 -21.422 -2.057 1 98.75 324 THR B C 1
ATOM 6452 O O . THR B 1 324 ? 5.465 -20.672 -3.018 1 98.75 324 THR B O 1
ATOM 6455 N N . HIS B 1 325 ? 4.078 -21.703 -1.674 1 98.75 325 HIS B N 1
ATOM 6456 C CA . HIS B 1 325 ? 2.906 -20.859 -1.891 1 98.75 325 HIS B CA 1
ATOM 6457 C C . HIS B 1 325 ? 2.367 -20.328 -0.571 1 98.75 325 HIS B C 1
ATOM 6459 O O . HIS B 1 325 ? 2.607 -20.906 0.489 1 98.75 325 HIS B O 1
ATOM 6465 N N . CYS B 1 326 ? 1.696 -19.188 -0.606 1 98.44 326 CYS B N 1
ATOM 6466 C CA . CYS B 1 326 ? 1.139 -18.609 0.615 1 98.44 326 CYS B CA 1
ATOM 6467 C C . CYS B 1 326 ? -0.262 -18.062 0.371 1 98.44 326 CYS B C 1
ATOM 6469 O O . CYS B 1 326 ? -0.42 -17 -0.223 1 98.44 326 CYS B O 1
ATOM 6471 N N . TRP B 1 327 ? -1.241 -18.797 0.878 1 97.94 327 TRP B N 1
ATOM 6472 C CA . TRP B 1 327 ? -2.645 -18.453 0.674 1 97.94 327 TRP B CA 1
ATOM 6473 C C . TRP B 1 327 ? -3.34 -18.188 2.006 1 97.94 327 TRP B C 1
ATOM 6475 O O . TRP B 1 327 ? -4.082 -19.031 2.506 1 97.94 327 TRP B O 1
ATOM 6485 N N . VAL B 1 328 ? -3.234 -16.969 2.479 1 98.25 328 VAL B N 1
ATOM 6486 C CA . VAL B 1 328 ? -3.695 -16.656 3.824 1 98.25 328 VAL B CA 1
ATOM 6487 C C . VAL B 1 328 ? -5.215 -16.781 3.898 1 98.25 328 VAL B C 1
ATOM 6489 O O . VAL B 1 328 ? -5.758 -17.203 4.922 1 98.25 328 VAL B O 1
ATOM 6492 N N . GLN B 1 329 ? -5.918 -16.438 2.822 1 97.62 329 GLN B N 1
ATOM 6493 C CA . GLN B 1 329 ? -7.371 -16.562 2.885 1 97.62 329 GLN B CA 1
ATOM 6494 C C . GLN B 1 329 ? -7.805 -18.016 2.781 1 97.62 329 GLN B C 1
ATOM 6496 O O . GLN B 1 329 ? -8.617 -18.484 3.58 1 97.62 329 GLN B O 1
ATOM 6501 N N . ASN B 1 330 ? -7.242 -18.766 1.828 1 96.12 330 ASN B N 1
ATOM 6502 C CA . ASN B 1 330 ? -7.566 -20.172 1.666 1 96.12 330 ASN B CA 1
ATOM 6503 C C . ASN B 1 330 ? -7.25 -20.969 2.928 1 96.12 330 ASN B C 1
ATOM 6505 O O . ASN B 1 330 ? -7.922 -21.969 3.225 1 96.12 330 ASN B O 1
ATOM 6509 N N . TRP B 1 331 ? -6.273 -20.531 3.664 1 96.12 331 TRP B N 1
ATOM 6510 C CA . TRP B 1 331 ? -5.812 -21.297 4.816 1 96.12 331 TRP B CA 1
ATOM 6511 C C . TRP B 1 331 ? -6.469 -20.781 6.102 1 96.12 331 TRP B C 1
ATOM 6513 O O . TRP B 1 331 ? -6.094 -21.203 7.199 1 96.12 331 TRP B O 1
ATOM 6523 N N . GLY B 1 332 ? -7.387 -19.812 5.996 1 96.19 332 GLY B N 1
ATOM 6524 C CA . GLY B 1 332 ? -8.227 -19.406 7.117 1 96.19 332 GLY B CA 1
ATOM 6525 C C . GLY B 1 332 ? -7.594 -18.328 7.969 1 96.19 332 GLY B C 1
ATOM 6526 O O . GLY B 1 332 ? -8.102 -18 9.047 1 96.19 332 GLY B O 1
ATOM 6527 N N . VAL B 1 333 ? -6.504 -17.75 7.539 1 97.69 333 VAL B N 1
ATOM 6528 C CA . VAL B 1 333 ? -5.797 -16.734 8.305 1 97.69 333 VAL B CA 1
ATOM 6529 C C . VAL B 1 333 ? -6.438 -15.367 8.078 1 97.69 333 VAL B C 1
ATOM 6531 O O . VAL B 1 333 ? -6.445 -14.516 8.977 1 97.69 333 VAL B O 1
ATOM 6534 N N . TYR B 1 334 ? -7.086 -15.094 6.922 1 98.31 334 TYR B N 1
ATOM 6535 C CA . TYR B 1 334 ? -7.602 -13.805 6.48 1 98.31 334 TYR B CA 1
ATOM 6536 C C . TYR B 1 334 ? -9.023 -13.938 5.957 1 98.31 334 TYR B C 1
ATOM 6538 O O . TYR B 1 334 ? -9.383 -14.953 5.352 1 98.31 334 TYR B O 1
ATOM 6546 N N . ASP B 1 335 ? -9.758 -12.938 6.184 1 98.25 335 ASP B N 1
ATOM 6547 C CA . ASP B 1 335 ? -11.133 -12.844 5.699 1 98.25 335 ASP B CA 1
ATOM 6548 C C . ASP B 1 335 ? -11.328 -11.602 4.832 1 98.25 335 ASP B C 1
ATOM 6550 O O . ASP B 1 335 ? -11.258 -10.477 5.332 1 98.25 335 ASP B O 1
ATOM 6554 N N . MET B 1 336 ? -11.703 -11.758 3.568 1 97.06 336 MET B N 1
ATOM 6555 C CA . MET B 1 336 ? -11.766 -10.664 2.598 1 97.06 336 MET B CA 1
ATOM 6556 C C . MET B 1 336 ? -12.922 -9.727 2.92 1 97.06 336 MET B C 1
ATOM 6558 O O . MET B 1 336 ? -13.008 -8.625 2.365 1 97.06 336 MET B O 1
ATOM 6562 N N . TYR B 1 337 ? -13.82 -10.109 3.844 1 96.56 337 TYR B N 1
ATOM 6563 C CA . TYR B 1 337 ? -14.953 -9.258 4.195 1 96.56 337 TYR B CA 1
ATOM 6564 C C . TYR B 1 337 ? -14.695 -8.516 5.5 1 96.56 337 TYR B C 1
ATOM 6566 O O . TYR B 1 337 ? -15.516 -7.699 5.93 1 96.56 337 TYR B O 1
ATOM 6574 N N . ASN B 1 338 ? -13.594 -8.812 6.184 1 96.69 338 ASN B N 1
ATOM 6575 C CA . ASN B 1 338 ? -13.211 -8.172 7.441 1 96.69 338 ASN B CA 1
ATOM 6576 C C . ASN B 1 338 ? -12.227 -7.031 7.211 1 96.69 338 ASN B C 1
ATOM 6578 O O . ASN B 1 338 ? -11.039 -7.266 6.98 1 96.69 338 ASN B O 1
ATOM 6582 N N . ALA B 1 339 ? -12.625 -5.785 7.359 1 94.56 339 ALA B N 1
ATOM 6583 C CA . ALA B 1 339 ? -11.852 -4.602 7.004 1 94.56 339 ALA B CA 1
ATOM 6584 C C . ALA B 1 339 ? -10.938 -4.18 8.148 1 94.56 339 ALA B C 1
ATOM 6586 O O . ALA B 1 339 ? -10.195 -3.197 8.031 1 94.56 339 ALA B O 1
ATOM 6587 N N . THR B 1 340 ? -10.891 -4.844 9.266 1 94.56 340 THR B N 1
ATOM 6588 C CA . THR B 1 340 ? -10.188 -4.398 10.461 1 94.56 340 THR B CA 1
ATOM 6589 C C . THR B 1 340 ? -8.68 -4.504 10.273 1 94.56 340 THR B C 1
ATOM 6591 O O . THR B 1 340 ? -8.203 -5.363 9.523 1 94.56 340 THR B O 1
ATOM 6594 N N . ASP B 1 341 ? -7.953 -3.654 10.977 1 93.38 341 ASP B N 1
ATOM 6595 C CA . ASP B 1 341 ? -6.496 -3.73 11 1 93.38 341 ASP B CA 1
ATOM 6596 C C . ASP B 1 341 ? -6.023 -5.074 11.555 1 93.38 341 ASP B C 1
ATOM 6598 O O . ASP B 1 341 ? -5.023 -5.625 11.102 1 93.38 341 ASP B O 1
ATOM 6602 N N . ALA B 1 342 ? -6.723 -5.562 12.555 1 94.81 342 ALA B N 1
ATOM 6603 C CA . ALA B 1 342 ? -6.348 -6.828 13.172 1 94.81 342 ALA B CA 1
ATOM 6604 C C . ALA B 1 342 ? -6.328 -7.961 12.148 1 94.81 342 ALA B C 1
ATOM 6606 O O . ALA B 1 342 ? -5.477 -8.844 12.211 1 94.81 342 ALA B O 1
ATOM 6607 N N . ASN B 1 343 ? -7.312 -7.953 11.227 1 97.62 343 ASN B N 1
ATOM 6608 C CA . ASN B 1 343 ? -7.383 -8.938 10.156 1 97.62 343 ASN B CA 1
ATOM 6609 C C . ASN B 1 343 ? -6.148 -8.875 9.258 1 97.62 343 ASN B C 1
ATOM 6611 O O . ASN B 1 343 ? -5.566 -9.914 8.93 1 97.62 343 ASN B O 1
ATOM 6615 N N . LEU B 1 344 ? -5.719 -7.688 8.875 1 97.62 344 LEU B N 1
ATOM 6616 C CA . LEU B 1 344 ? -4.535 -7.473 8.047 1 97.62 344 LEU B CA 1
ATOM 6617 C C . LEU B 1 344 ? -3.271 -7.887 8.789 1 97.62 344 LEU B C 1
ATOM 6619 O O . LEU B 1 344 ? -2.404 -8.555 8.227 1 97.62 344 LEU B O 1
ATOM 6623 N N . VAL B 1 345 ? -3.158 -7.52 10.07 1 97 345 VAL B N 1
ATOM 6624 C CA . VAL B 1 345 ? -1.985 -7.816 10.891 1 97 345 VAL B CA 1
ATOM 6625 C C . VAL B 1 345 ? -1.806 -9.328 11 1 97 345 VAL B C 1
ATOM 6627 O O . VAL B 1 345 ? -0.686 -9.836 10.898 1 97 345 VAL B O 1
ATOM 6630 N N . ALA B 1 346 ? -2.891 -10.039 11.188 1 97.88 346 ALA B N 1
ATOM 6631 C CA . ALA B 1 346 ? -2.816 -11.492 11.289 1 97.88 346 ALA B CA 1
ATOM 6632 C C . ALA B 1 346 ? -2.221 -12.102 10.016 1 97.88 346 ALA B C 1
ATOM 6634 O O . ALA B 1 346 ? -1.358 -12.977 10.086 1 97.88 346 ALA B O 1
ATOM 6635 N N . ALA B 1 347 ? -2.67 -11.656 8.883 1 98.44 347 ALA B N 1
ATOM 6636 C CA . ALA B 1 347 ? -2.166 -12.141 7.605 1 98.44 347 ALA B CA 1
ATOM 6637 C C . ALA B 1 347 ? -0.689 -11.797 7.43 1 98.44 347 ALA B C 1
ATOM 6639 O O . ALA B 1 347 ? 0.1 -12.633 6.988 1 98.44 347 ALA B O 1
ATOM 6640 N N . GLN B 1 348 ? -0.295 -10.531 7.754 1 98.06 348 GLN B N 1
ATOM 6641 C CA . GLN B 1 348 ? 1.08 -10.07 7.609 1 98.06 348 GLN B CA 1
ATOM 6642 C C . GLN B 1 348 ? 2.023 -10.844 8.523 1 98.06 348 GLN B C 1
ATOM 6644 O O . GLN B 1 348 ? 3.102 -11.266 8.094 1 98.06 348 GLN B O 1
ATOM 6649 N N . ASP B 1 349 ? 1.613 -11.031 9.758 1 97.81 349 ASP B N 1
ATOM 6650 C CA . ASP B 1 349 ? 2.434 -11.781 10.703 1 97.81 349 ASP B CA 1
ATOM 6651 C C . ASP B 1 349 ? 2.621 -13.219 10.242 1 97.81 349 ASP B C 1
ATOM 6653 O O . ASP B 1 349 ? 3.723 -13.766 10.328 1 97.81 349 ASP B O 1
ATOM 6657 N N . PHE B 1 350 ? 1.546 -13.836 9.789 1 98.31 350 PHE B N 1
ATOM 6658 C CA . PHE B 1 350 ? 1.635 -15.203 9.289 1 98.31 350 PHE B CA 1
ATOM 6659 C C . PHE B 1 350 ? 2.633 -15.289 8.141 1 98.31 350 PHE B C 1
ATOM 6661 O O . PHE B 1 350 ? 3.477 -16.188 8.109 1 98.31 350 PHE B O 1
ATOM 6668 N N . ALA B 1 351 ? 2.525 -14.406 7.184 1 98.12 351 ALA B N 1
ATOM 6669 C CA . ALA B 1 351 ? 3.4 -14.398 6.012 1 98.12 351 ALA B CA 1
ATOM 6670 C C . ALA B 1 351 ? 4.863 -14.266 6.422 1 98.12 351 ALA B C 1
ATOM 6672 O O . ALA B 1 351 ? 5.727 -15 5.926 1 98.12 351 ALA B O 1
ATOM 6673 N N . ARG B 1 352 ? 5.219 -13.312 7.332 1 97.81 352 ARG B N 1
ATOM 6674 C CA . ARG B 1 352 ? 6.586 -13.109 7.801 1 97.81 352 ARG B CA 1
ATOM 6675 C C . ARG B 1 352 ? 7.152 -14.383 8.406 1 97.81 352 ARG B C 1
ATOM 6677 O O . ARG B 1 352 ? 8.266 -14.797 8.078 1 97.81 352 ARG B O 1
ATOM 6684 N N . ASP B 1 353 ? 6.34 -14.961 9.312 1 97.75 353 ASP B N 1
ATOM 6685 C CA . ASP B 1 353 ? 6.785 -16.172 9.984 1 97.75 353 ASP B CA 1
ATOM 6686 C C . ASP B 1 353 ? 6.992 -17.312 8.992 1 97.75 353 ASP B C 1
ATOM 6688 O O . ASP B 1 353 ? 7.98 -18.047 9.07 1 97.75 353 ASP B O 1
ATOM 6692 N N . PHE B 1 354 ? 6.047 -17.469 8.102 1 98.31 354 PHE B N 1
ATOM 6693 C CA . PHE B 1 354 ? 6.117 -18.547 7.125 1 98.31 354 PHE B CA 1
ATOM 6694 C C . PHE B 1 354 ? 7.34 -18.391 6.227 1 98.31 354 PHE B C 1
ATOM 6696 O O . PHE B 1 354 ? 8.023 -19.375 5.922 1 98.31 354 PHE B O 1
ATOM 6703 N N . MET B 1 355 ? 7.656 -17.188 5.758 1 98.44 355 MET B N 1
ATOM 6704 C CA . MET B 1 355 ? 8.844 -16.953 4.938 1 98.44 355 MET B CA 1
ATOM 6705 C C . MET B 1 355 ? 10.117 -17.25 5.723 1 98.44 355 MET B C 1
ATOM 6707 O O . MET B 1 355 ? 11.039 -17.859 5.199 1 98.44 355 MET B O 1
ATOM 6711 N N . LYS B 1 356 ? 10.156 -16.766 6.938 1 97.75 356 LYS B N 1
ATOM 6712 C CA . LYS B 1 356 ? 11.328 -17.016 7.773 1 97.75 356 LYS B CA 1
ATOM 6713 C C . LYS B 1 356 ? 11.547 -18.5 7.996 1 97.75 356 LYS B C 1
ATOM 6715 O O . LYS B 1 356 ? 12.656 -19 7.824 1 97.75 356 LYS B O 1
ATOM 6720 N N . ASN B 1 357 ? 10.516 -19.203 8.367 1 98 357 ASN B N 1
ATOM 6721 C CA . ASN B 1 357 ? 10.617 -20.625 8.664 1 98 357 ASN B CA 1
ATOM 6722 C C . ASN B 1 357 ? 10.984 -21.422 7.426 1 98 357 ASN B C 1
ATOM 6724 O O . ASN B 1 357 ? 11.859 -22.297 7.48 1 98 357 ASN B O 1
ATOM 6728 N N . SER B 1 358 ? 10.344 -21.156 6.332 1 98.62 358 SER B N 1
ATOM 6729 C CA . SER B 1 358 ? 10.609 -21.938 5.129 1 98.62 358 SER B CA 1
ATOM 6730 C C . SER B 1 358 ? 11.992 -21.625 4.559 1 98.62 358 SER B C 1
ATOM 6732 O O . SER B 1 358 ? 12.625 -22.484 3.943 1 98.62 358 SER B O 1
ATOM 6734 N N . SER B 1 359 ? 12.422 -20.391 4.738 1 98.81 359 SER B N 1
ATOM 6735 C CA . SER B 1 359 ? 13.812 -20.078 4.398 1 98.81 359 SER B CA 1
ATOM 6736 C C . SER B 1 359 ? 14.781 -20.953 5.176 1 98.81 359 SER B C 1
ATOM 6738 O O . SER B 1 359 ? 15.742 -21.484 4.605 1 98.81 359 SER B O 1
ATOM 6740 N N . GLN B 1 360 ? 14.523 -21.109 6.453 1 98.69 360 GLN B N 1
ATOM 6741 C CA . GLN B 1 360 ? 15.367 -21.953 7.285 1 98.69 360 GLN B CA 1
ATOM 6742 C C . GLN B 1 360 ? 15.281 -23.422 6.848 1 98.69 360 GLN B C 1
ATOM 6744 O O . GLN B 1 360 ? 16.297 -24.125 6.82 1 98.69 360 GLN B O 1
ATOM 6749 N N . TRP B 1 361 ? 14.047 -23.922 6.539 1 98.81 361 TRP B N 1
ATOM 6750 C CA . TRP B 1 361 ? 13.906 -25.281 6.039 1 98.81 361 TRP B CA 1
ATOM 6751 C C . TRP B 1 361 ? 14.758 -25.5 4.797 1 98.81 361 TRP B C 1
ATOM 6753 O O . TRP B 1 361 ? 15.398 -26.547 4.652 1 98.81 361 TRP B O 1
ATOM 6763 N N . ALA B 1 362 ? 14.711 -24.531 3.912 1 98.88 362 ALA B N 1
ATOM 6764 C CA . ALA B 1 362 ? 15.477 -24.609 2.674 1 98.88 362 ALA B CA 1
ATOM 6765 C C . ALA B 1 362 ? 16.984 -24.625 2.957 1 98.88 362 ALA B C 1
ATOM 6767 O O . ALA B 1 362 ? 17.719 -25.422 2.373 1 98.88 362 ALA B O 1
ATOM 6768 N N . LYS B 1 363 ? 17.469 -23.766 3.834 1 98.69 363 LYS B N 1
ATOM 6769 C CA . LYS B 1 363 ? 18.875 -23.75 4.234 1 98.69 363 LYS B CA 1
ATOM 6770 C C . LYS B 1 363 ? 19.312 -25.109 4.781 1 98.69 363 LYS B C 1
ATOM 6772 O O . LYS B 1 363 ? 20.422 -25.562 4.496 1 98.69 363 LYS B O 1
ATOM 6777 N N . ASP B 1 364 ? 18.484 -25.688 5.551 1 98.75 364 ASP B N 1
ATOM 6778 C CA . ASP B 1 364 ? 18.797 -26.953 6.191 1 98.75 364 ASP B CA 1
ATOM 6779 C C . ASP B 1 364 ? 19.078 -28.047 5.152 1 98.75 364 ASP B C 1
ATOM 6781 O O . ASP B 1 364 ? 19.859 -28.969 5.406 1 98.75 364 ASP B O 1
ATOM 6785 N N . ILE B 1 365 ? 18.438 -27.953 4.039 1 98.62 365 ILE B N 1
ATOM 6786 C CA . ILE B 1 365 ? 18.641 -28.984 3.037 1 98.62 365 ILE B CA 1
ATOM 6787 C C . ILE B 1 365 ? 19.562 -28.469 1.934 1 98.62 365 ILE B C 1
ATOM 6789 O O . ILE B 1 365 ? 19.75 -29.109 0.905 1 98.62 365 ILE B O 1
ATOM 6793 N N . GLY B 1 366 ? 20.031 -27.234 2.051 1 98.44 366 GLY B N 1
ATOM 6794 C CA . GLY B 1 366 ? 21.047 -26.672 1.172 1 98.44 366 GLY B CA 1
ATOM 6795 C C . GLY B 1 366 ? 20.516 -26.297 -0.2 1 98.44 366 GLY B C 1
ATOM 6796 O O . GLY B 1 366 ? 21.219 -26.438 -1.202 1 98.44 366 GLY B O 1
ATOM 6797 N N . LYS B 1 367 ? 19.266 -25.844 -0.312 1 98.44 367 LYS B N 1
ATOM 6798 C CA . LYS B 1 367 ? 18.656 -25.469 -1.584 1 98.44 367 LYS B CA 1
ATOM 6799 C C . LYS B 1 367 ? 17.984 -24.109 -1.49 1 98.44 367 LYS B C 1
ATOM 6801 O O . LYS B 1 367 ? 17.438 -23.75 -0.446 1 98.44 367 LYS B O 1
ATOM 6806 N N . PRO B 1 368 ? 18.016 -23.344 -2.594 1 98.75 368 PRO B N 1
ATOM 6807 C CA . PRO B 1 368 ? 17.203 -22.125 -2.582 1 98.75 368 PRO B CA 1
ATOM 6808 C C . PRO B 1 368 ? 15.703 -22.406 -2.592 1 98.75 368 PRO B C 1
ATOM 6810 O O . PRO B 1 368 ? 15.289 -23.547 -2.855 1 98.75 368 PRO B O 1
ATOM 6813 N N . VAL B 1 369 ? 14.938 -21.422 -2.229 1 98.94 369 VAL B N 1
ATOM 6814 C CA . VAL B 1 369 ? 13.484 -21.547 -2.223 1 98.94 369 VAL B CA 1
ATOM 6815 C C . VAL B 1 369 ? 12.859 -20.344 -2.932 1 98.94 369 VAL B C 1
ATOM 6817 O O . VAL B 1 369 ? 13.359 -19.219 -2.82 1 98.94 369 VAL B O 1
ATOM 6820 N N . PHE B 1 370 ? 11.859 -20.578 -3.779 1 98.88 370 PHE B N 1
ATOM 6821 C CA . PHE B 1 370 ? 11.133 -19.594 -4.578 1 98.88 370 PHE B CA 1
ATOM 6822 C C . PHE B 1 370 ? 9.695 -19.453 -4.078 1 98.88 370 PHE B C 1
ATOM 6824 O O . PHE B 1 370 ? 8.953 -20.438 -4.016 1 98.88 370 PHE B O 1
ATOM 6831 N N . LEU B 1 371 ? 9.281 -18.234 -3.602 1 98.94 371 LEU B N 1
ATOM 6832 C CA . LEU B 1 371 ? 7.867 -17.984 -3.355 1 98.94 371 LEU B CA 1
ATOM 6833 C C . LEU B 1 371 ? 7.094 -17.891 -4.668 1 98.94 371 LEU B C 1
ATOM 6835 O O . LEU B 1 371 ? 7.02 -16.828 -5.285 1 98.94 371 LEU B O 1
ATOM 6839 N N . GLU B 1 372 ? 6.473 -18.953 -4.949 1 98.75 372 GLU B N 1
ATOM 6840 C CA . GLU B 1 372 ? 6.035 -19.172 -6.328 1 98.75 372 GLU B CA 1
ATOM 6841 C C . GLU B 1 372 ? 4.57 -18.797 -6.508 1 98.75 372 GLU B C 1
ATOM 6843 O O . GLU B 1 372 ? 4.113 -18.562 -7.629 1 98.75 372 GLU B O 1
ATOM 6848 N N . GLU B 1 373 ? 3.752 -18.766 -5.406 1 98.75 373 GLU B N 1
ATOM 6849 C CA . GLU B 1 373 ? 2.379 -18.281 -5.422 1 98.75 373 GLU B CA 1
ATOM 6850 C C . GLU B 1 373 ? 2.025 -17.578 -4.109 1 98.75 373 GLU B C 1
ATOM 6852 O O . GLU B 1 373 ? 2.377 -18.062 -3.029 1 98.75 373 GLU B O 1
ATOM 6857 N N . PHE B 1 374 ? 1.386 -16.5 -4.246 1 98.75 374 PHE B N 1
ATOM 6858 C CA . PHE B 1 374 ? 0.704 -15.844 -3.141 1 98.75 374 PHE B CA 1
ATOM 6859 C C . PHE B 1 374 ? -0.31 -14.828 -3.656 1 98.75 374 PHE B C 1
ATOM 6861 O O . PHE B 1 374 ? -0.253 -14.422 -4.82 1 98.75 374 PHE B O 1
ATOM 6868 N N . GLY B 1 375 ? -1.209 -14.5 -2.891 1 98.19 375 GLY B N 1
ATOM 6869 C CA . GLY B 1 375 ? -2.209 -13.523 -3.297 1 98.19 375 GLY B CA 1
ATOM 6870 C C . GLY B 1 375 ? -3.098 -13.07 -2.154 1 98.19 375 GLY B C 1
ATOM 6871 O O . GLY B 1 375 ? -3.072 -13.656 -1.069 1 98.19 375 GLY B O 1
ATOM 6872 N N . MET B 1 376 ? -3.828 -12.039 -2.408 1 98.31 376 MET B N 1
ATOM 6873 C CA . MET B 1 376 ? -4.875 -11.516 -1.533 1 98.31 376 MET B CA 1
ATOM 6874 C C . MET B 1 376 ? -5.973 -10.844 -2.344 1 98.31 376 MET B C 1
ATOM 6876 O O . MET B 1 376 ? -5.691 -10.133 -3.312 1 98.31 376 MET B O 1
ATOM 6880 N N . ALA B 1 377 ? -7.211 -11.031 -1.92 1 98 377 ALA B N 1
ATOM 6881 C CA . ALA B 1 377 ? -8.359 -10.414 -2.572 1 98 377 ALA B CA 1
ATOM 6882 C C . ALA B 1 377 ? -8.352 -8.898 -2.387 1 98 377 ALA B C 1
ATOM 6884 O O . ALA B 1 377 ? -7.672 -8.383 -1.493 1 98 377 ALA B O 1
ATOM 6885 N N . ARG B 1 378 ? -9.055 -8.227 -3.297 1 97.69 378 ARG B N 1
ATOM 6886 C CA . ARG B 1 378 ? -9.32 -6.809 -3.09 1 97.69 378 ARG B CA 1
ATOM 6887 C C . ARG B 1 378 ? -10.148 -6.586 -1.83 1 97.69 378 ARG B C 1
ATOM 6889 O O . ARG B 1 378 ? -10.562 -7.543 -1.171 1 97.69 378 ARG B O 1
ATOM 6896 N N . ASP B 1 379 ? -10.359 -5.227 -1.477 1 97.25 379 ASP B N 1
ATOM 6897 C CA . ASP B 1 379 ? -11.18 -4.871 -0.325 1 97.25 379 ASP B CA 1
ATOM 6898 C C . ASP B 1 379 ? -12.648 -5.215 -0.57 1 97.25 379 ASP B C 1
ATOM 6900 O O . ASP B 1 379 ? -13.508 -4.332 -0.588 1 97.25 379 ASP B O 1
ATOM 6904 N N . ASN B 1 380 ? -12.93 -6.531 -0.583 1 96.75 380 ASN B N 1
ATOM 6905 C CA . ASN B 1 380 ? -14.234 -6.98 -1.061 1 96.75 380 ASN B CA 1
ATOM 6906 C C . ASN B 1 380 ? -15.328 -6.723 -0.028 1 96.75 380 ASN B C 1
ATOM 6908 O O . ASN B 1 380 ? -16.516 -6.934 -0.305 1 96.75 380 ASN B O 1
ATOM 6912 N N . TRP B 1 381 ? -14.992 -6.25 1.163 1 95.06 381 TRP B N 1
ATOM 6913 C CA . TRP B 1 381 ? -16.031 -5.754 2.051 1 95.06 381 TRP B CA 1
ATOM 6914 C C . TRP B 1 381 ? -16.812 -4.617 1.392 1 95.06 381 TRP B C 1
ATOM 6916 O O . TRP B 1 381 ? -17.984 -4.375 1.729 1 95.06 381 TRP B O 1
ATOM 6926 N N . GLU B 1 382 ? -16.25 -3.951 0.393 1 94.56 382 GLU B N 1
ATOM 6927 C CA . GLU B 1 382 ? -16.922 -2.902 -0.361 1 94.56 382 GLU B CA 1
ATOM 6928 C C . GLU B 1 382 ? -17.984 -3.488 -1.29 1 94.56 382 GLU B C 1
ATOM 6930 O O . GLU B 1 382 ? -18.891 -2.777 -1.733 1 94.56 382 GLU B O 1
ATOM 6935 N N . ASN B 1 383 ? -17.828 -4.742 -1.657 1 94.81 383 ASN B N 1
ATOM 6936 C CA . ASN B 1 383 ? -18.703 -5.402 -2.613 1 94.81 383 ASN B CA 1
ATOM 6937 C C . ASN B 1 383 ? -19.672 -6.348 -1.917 1 94.81 383 ASN B C 1
ATOM 6939 O O . ASN B 1 383 ? -20.406 -7.09 -2.576 1 94.81 383 ASN B O 1
ATOM 6943 N N . GLU B 1 384 ? -19.734 -6.422 -0.636 1 90.81 384 GLU B N 1
ATOM 6944 C CA . GLU B 1 384 ? -20.453 -7.438 0.124 1 90.81 384 GLU B CA 1
ATOM 6945 C C . GLU B 1 384 ? -21.938 -7.457 -0.253 1 90.81 384 GLU B C 1
ATOM 6947 O O . GLU B 1 384 ? -22.547 -8.523 -0.308 1 90.81 384 GLU B O 1
ATOM 6952 N N . ASP B 1 385 ? -22.531 -6.301 -0.599 1 90.38 385 ASP B N 1
ATOM 6953 C CA . ASP B 1 385 ? -23.953 -6.223 -0.881 1 90.38 385 ASP B CA 1
ATOM 6954 C C . ASP B 1 385 ? -24.219 -6.062 -2.379 1 90.38 385 ASP B C 1
ATOM 6956 O O . ASP B 1 385 ? -25.328 -5.727 -2.791 1 90.38 385 ASP B O 1
ATOM 6960 N N . LYS B 1 386 ? -23.203 -6.281 -3.135 1 92.94 386 LYS B N 1
ATOM 6961 C CA . LYS B 1 386 ? -23.359 -6.141 -4.582 1 92.94 386 LYS B CA 1
ATOM 6962 C C . LYS B 1 386 ? -23.672 -7.48 -5.234 1 92.94 386 LYS B C 1
ATOM 6964 O O . LYS B 1 386 ? -23.609 -8.523 -4.586 1 92.94 386 LYS B O 1
ATOM 6969 N N . GLU B 1 387 ? -24 -7.449 -6.527 1 93.31 387 GLU B N 1
ATOM 6970 C CA . GLU B 1 387 ? -24.391 -8.641 -7.273 1 93.31 387 GLU B CA 1
ATOM 6971 C C . GLU B 1 387 ? -23.219 -9.602 -7.441 1 93.31 387 GLU B C 1
ATOM 6973 O O . GLU B 1 387 ? -23.422 -10.812 -7.57 1 93.31 387 GLU B O 1
ATOM 6978 N N . TYR B 1 388 ? -22.047 -9.062 -7.43 1 96 388 TYR B N 1
ATOM 6979 C CA . TYR B 1 388 ? -20.828 -9.852 -7.582 1 96 388 TYR B CA 1
ATOM 6980 C C . TYR B 1 388 ? -19.75 -9.375 -6.613 1 96 388 TYR B C 1
ATOM 6982 O O . TYR B 1 388 ? -19.375 -8.203 -6.605 1 96 388 TYR B O 1
ATOM 6990 N N . PRO B 1 389 ? -19.219 -10.281 -5.809 1 95.25 389 PRO B N 1
ATOM 6991 C CA . PRO B 1 389 ? -18.359 -9.859 -4.703 1 95.25 389 PRO B CA 1
ATOM 6992 C C . PRO B 1 389 ? -16.938 -9.523 -5.156 1 95.25 389 PRO B C 1
ATOM 6994 O O . PRO B 1 389 ? -16.125 -9.039 -4.359 1 95.25 389 PRO B O 1
ATOM 6997 N N . TYR B 1 390 ? -16.609 -9.742 -6.414 1 97.19 390 TYR B N 1
ATOM 6998 C CA . TYR B 1 390 ? -15.227 -9.586 -6.855 1 97.19 390 TYR B CA 1
ATOM 6999 C C . TYR B 1 390 ? -15.109 -8.492 -7.91 1 97.19 390 TYR B C 1
ATOM 7001 O O . TYR B 1 390 ? -14.258 -8.57 -8.805 1 97.19 390 TYR B O 1
ATOM 7009 N N . LEU B 1 391 ? -15.992 -7.523 -7.836 1 97.19 391 LEU B N 1
ATOM 7010 C CA . LEU B 1 391 ? -15.93 -6.395 -8.758 1 97.19 391 LEU B CA 1
ATOM 7011 C C . LEU B 1 391 ? -14.609 -5.641 -8.609 1 97.19 391 LEU B C 1
ATOM 7013 O O . LEU B 1 391 ? -14.109 -5.473 -7.496 1 97.19 391 LEU B O 1
ATOM 7017 N N . SER B 1 392 ? -14.07 -5.195 -9.742 1 96.81 392 SER B N 1
ATOM 7018 C CA . SER B 1 392 ? -12.742 -4.582 -9.797 1 96.81 392 SER B CA 1
ATOM 7019 C C . SER B 1 392 ? -12.766 -3.16 -9.25 1 96.81 392 SER B C 1
ATOM 7021 O O . SER B 1 392 ? -11.719 -2.537 -9.07 1 96.81 392 SER B O 1
ATOM 7023 N N . THR B 1 393 ? -13.938 -2.643 -8.906 1 93.38 393 THR B N 1
ATOM 7024 C CA . THR B 1 393 ? -14.062 -1.271 -8.43 1 93.38 393 THR B CA 1
ATOM 7025 C C . THR B 1 393 ? -13.695 -1.181 -6.949 1 93.38 393 THR B C 1
ATOM 7027 O O . THR B 1 393 ? -13.508 -0.085 -6.418 1 93.38 393 THR B O 1
ATOM 7030 N N . ALA B 1 394 ? -13.602 -2.4 -6.254 1 95.81 394 ALA B N 1
ATOM 7031 C CA . ALA B 1 394 ? -13.172 -2.398 -4.859 1 95.81 394 ALA B CA 1
ATOM 7032 C C . ALA B 1 394 ? -11.742 -1.895 -4.727 1 95.81 394 ALA B C 1
ATOM 7034 O O . ALA B 1 394 ? -10.906 -2.141 -5.598 1 95.81 394 ALA B O 1
ATOM 7035 N N . SER B 1 395 ? -11.461 -1.179 -3.641 1 95.5 395 SER B N 1
ATOM 7036 C CA . SER B 1 395 ? -10.109 -0.737 -3.33 1 95.5 395 SER B CA 1
ATOM 7037 C C . SER B 1 395 ? -9.195 -1.923 -3.041 1 95.5 395 SER B C 1
ATOM 7039 O O . SER B 1 395 ? -9.648 -3.064 -2.965 1 95.5 395 SER B O 1
ATOM 7041 N N . THR B 1 396 ? -7.828 -1.632 -2.939 1 97.75 396 THR B N 1
ATOM 7042 C CA . THR B 1 396 ? -6.863 -2.705 -2.746 1 97.75 396 THR B CA 1
ATOM 7043 C C . THR B 1 396 ? -5.992 -2.436 -1.522 1 97.75 396 THR B C 1
ATOM 7045 O O . THR B 1 396 ? -4.828 -2.844 -1.478 1 97.75 396 THR B O 1
ATOM 7048 N N . THR B 1 397 ? -6.469 -1.736 -0.496 1 96 397 THR B N 1
ATOM 7049 C CA . THR B 1 397 ? -5.645 -1.281 0.62 1 96 397 THR B CA 1
ATOM 7050 C C . THR B 1 397 ? -5.004 -2.467 1.338 1 96 397 THR B C 1
ATOM 7052 O O . THR B 1 397 ? -3.785 -2.504 1.519 1 96 397 THR B O 1
ATOM 7055 N N . HIS B 1 398 ? -5.797 -3.475 1.729 1 97.62 398 HIS B N 1
ATOM 7056 C CA . HIS B 1 398 ? -5.238 -4.641 2.404 1 97.62 398 HIS B CA 1
ATOM 7057 C C . HIS B 1 398 ? -4.297 -5.41 1.484 1 97.62 398 HIS B C 1
ATOM 7059 O O . HIS B 1 398 ? -3.215 -5.828 1.906 1 97.62 398 HIS B O 1
ATOM 7065 N N . LYS B 1 399 ? -4.695 -5.609 0.219 1 98.31 399 LYS B N 1
ATOM 7066 C CA . LYS B 1 399 ? -3.867 -6.316 -0.753 1 98.31 399 LYS B CA 1
ATOM 7067 C C . LYS B 1 399 ? -2.49 -5.672 -0.875 1 98.31 399 LYS B C 1
ATOM 7069 O O . LYS B 1 399 ? -1.469 -6.355 -0.803 1 98.31 399 LYS B O 1
ATOM 7074 N N . ASP B 1 400 ? -2.486 -4.387 -1.065 1 98.06 400 ASP B N 1
ATOM 7075 C CA . ASP B 1 400 ? -1.232 -3.67 -1.277 1 98.06 400 ASP B CA 1
ATOM 7076 C C . ASP B 1 400 ? -0.338 -3.752 -0.043 1 98.06 400 ASP B C 1
ATOM 7078 O O . ASP B 1 400 ? 0.872 -3.961 -0.16 1 98.06 400 ASP B O 1
ATOM 7082 N N . ALA B 1 401 ? -0.928 -3.557 1.127 1 97 401 ALA B N 1
ATOM 7083 C CA . ALA B 1 401 ? -0.159 -3.662 2.363 1 97 401 ALA B CA 1
ATOM 7084 C C . ALA B 1 401 ? 0.404 -5.07 2.541 1 97 401 ALA B C 1
ATOM 7086 O O . ALA B 1 401 ? 1.552 -5.238 2.957 1 97 401 ALA B O 1
ATOM 7087 N N . TYR B 1 402 ? -0.409 -6.078 2.289 1 98.56 402 TYR B N 1
ATOM 7088 C CA . TYR B 1 402 ? 0.022 -7.469 2.391 1 98.56 402 TYR B CA 1
ATOM 7089 C C . TYR B 1 402 ? 1.149 -7.762 1.408 1 98.56 402 TYR B C 1
ATOM 7091 O O . TYR B 1 402 ? 2.15 -8.383 1.771 1 98.56 402 TYR B O 1
ATOM 7099 N N . PHE B 1 403 ? 1.027 -7.32 0.128 1 98.75 403 PHE B N 1
ATOM 7100 C CA . PHE B 1 403 ? 2.051 -7.52 -0.892 1 98.75 403 PHE B CA 1
ATOM 7101 C C . PHE B 1 403 ? 3.365 -6.871 -0.476 1 98.75 403 PHE B C 1
ATOM 7103 O O . PHE B 1 403 ? 4.434 -7.461 -0.642 1 98.75 403 PHE B O 1
ATOM 7110 N N . THR B 1 404 ? 3.307 -5.652 0.047 1 96.88 404 THR B N 1
ATOM 7111 C CA . THR B 1 404 ? 4.512 -4.992 0.532 1 96.88 404 THR B CA 1
ATOM 7112 C C . THR B 1 404 ? 5.203 -5.84 1.596 1 96.88 404 THR B C 1
ATOM 7114 O O . THR B 1 404 ? 6.43 -5.988 1.58 1 96.88 404 THR B O 1
ATOM 7117 N N . THR B 1 405 ? 4.426 -6.418 2.49 1 97.62 405 THR B N 1
ATOM 7118 C CA . THR B 1 405 ? 4.949 -7.207 3.6 1 97.62 405 THR B CA 1
ATOM 7119 C C . THR B 1 405 ? 5.625 -8.477 3.09 1 97.62 405 THR B C 1
ATOM 7121 O O . THR B 1 405 ? 6.789 -8.734 3.396 1 97.62 405 THR B O 1
ATOM 7124 N N . ILE B 1 406 ? 4.891 -9.234 2.316 1 98.69 406 ILE B N 1
ATOM 7125 C CA . ILE B 1 406 ? 5.375 -10.578 1.989 1 98.69 406 ILE B CA 1
ATOM 7126 C C . ILE B 1 406 ? 6.535 -10.477 1.004 1 98.69 406 ILE B C 1
ATOM 7128 O O . ILE B 1 406 ? 7.523 -11.211 1.123 1 98.69 406 ILE B O 1
ATOM 7132 N N . ILE B 1 407 ? 6.484 -9.594 0.038 1 98.69 407 ILE B N 1
ATOM 7133 C CA . ILE B 1 407 ? 7.594 -9.367 -0.883 1 98.69 407 ILE B CA 1
ATOM 7134 C C . ILE B 1 407 ? 8.797 -8.812 -0.122 1 98.69 407 ILE B C 1
ATOM 7136 O O . ILE B 1 407 ? 9.93 -9.227 -0.355 1 98.69 407 ILE B O 1
ATOM 7140 N N . GLY B 1 408 ? 8.562 -7.895 0.83 1 97.12 408 GLY B N 1
ATOM 7141 C CA . GLY B 1 408 ? 9.617 -7.363 1.673 1 97.12 408 GLY B CA 1
ATOM 7142 C C . GLY B 1 408 ? 10.344 -8.438 2.465 1 97.12 408 GLY B C 1
ATOM 7143 O O . GLY B 1 408 ? 11.57 -8.422 2.561 1 97.12 408 GLY B O 1
ATOM 7144 N N . ALA B 1 409 ? 9.562 -9.359 3.023 1 97.69 409 ALA B N 1
ATOM 7145 C CA . ALA B 1 409 ? 10.141 -10.461 3.795 1 97.69 409 ALA B CA 1
ATOM 7146 C C . ALA B 1 409 ? 11.055 -11.312 2.926 1 97.69 409 ALA B C 1
ATOM 7148 O O . ALA B 1 409 ? 12.141 -11.711 3.363 1 97.69 409 ALA B O 1
ATOM 7149 N N . VAL B 1 410 ? 10.633 -11.555 1.716 1 98.75 410 VAL B N 1
ATOM 7150 C CA . VAL B 1 410 ? 11.422 -12.359 0.799 1 98.75 410 VAL B CA 1
ATOM 7151 C C . VAL B 1 410 ? 12.695 -11.609 0.419 1 98.75 410 VAL B C 1
ATOM 7153 O O . VAL B 1 410 ? 13.789 -12.188 0.412 1 98.75 410 VAL B O 1
ATOM 7156 N N . MET B 1 411 ? 12.57 -10.344 0.088 1 97.88 411 MET B N 1
ATOM 7157 C CA . MET B 1 411 ? 13.742 -9.539 -0.247 1 97.88 411 MET B CA 1
ATOM 7158 C C . MET B 1 411 ? 14.742 -9.516 0.909 1 97.88 411 MET B C 1
ATOM 7160 O O . MET B 1 411 ? 15.945 -9.602 0.695 1 97.88 411 MET B O 1
ATOM 7164 N N . ASP B 1 412 ? 14.211 -9.406 2.137 1 97.19 412 ASP B N 1
ATOM 7165 C CA . ASP B 1 412 ? 15.078 -9.391 3.314 1 97.19 412 ASP B CA 1
ATOM 7166 C C . ASP B 1 412 ? 15.828 -10.719 3.463 1 97.19 412 ASP B C 1
ATOM 7168 O O . ASP B 1 412 ? 17.016 -10.727 3.789 1 97.19 412 ASP B O 1
ATOM 7172 N N . GLU B 1 413 ? 15.086 -11.82 3.279 1 97.75 413 GLU B N 1
ATOM 7173 C CA . GLU B 1 413 ? 15.758 -13.117 3.301 1 97.75 413 GLU B CA 1
ATOM 7174 C C . GLU B 1 413 ? 16.875 -13.18 2.262 1 97.75 413 GLU B C 1
ATOM 7176 O O . GLU B 1 413 ? 17.984 -13.641 2.557 1 97.75 413 GLU B O 1
ATOM 7181 N N . PHE B 1 414 ? 16.625 -12.727 1.072 1 98.12 414 PHE B N 1
ATOM 7182 C CA . PHE B 1 414 ? 17.609 -12.758 -0.003 1 98.12 414 PHE B CA 1
ATOM 7183 C C . PHE B 1 414 ? 18.828 -11.914 0.359 1 98.12 414 PHE B C 1
ATOM 7185 O O . PHE B 1 414 ? 19.953 -12.367 0.22 1 98.12 414 PHE B O 1
ATOM 7192 N N . ARG B 1 415 ? 18.641 -10.711 0.864 1 95.44 415 ARG B N 1
ATOM 7193 C CA . ARG B 1 415 ? 19.719 -9.75 1.086 1 95.44 415 ARG B CA 1
ATOM 7194 C C . ARG B 1 415 ? 20.5 -10.078 2.355 1 95.44 415 ARG B C 1
ATOM 7196 O O . ARG B 1 415 ? 21.656 -9.68 2.502 1 95.44 415 ARG B O 1
ATOM 7203 N N . ASN B 1 416 ? 19.859 -10.891 3.268 1 95.44 416 ASN B N 1
ATOM 7204 C CA . ASN B 1 416 ? 20.484 -11.109 4.57 1 95.44 416 ASN B CA 1
ATOM 7205 C C . ASN B 1 416 ? 20.906 -12.562 4.75 1 95.44 416 ASN B C 1
ATOM 7207 O O . ASN B 1 416 ? 20.891 -13.086 5.867 1 95.44 416 ASN B O 1
ATOM 7211 N N . GLY B 1 417 ? 21.125 -13.258 3.705 1 95.38 417 GLY B N 1
ATOM 7212 C CA . GLY B 1 417 ? 21.719 -14.578 3.762 1 95.38 417 GLY B CA 1
ATOM 7213 C C . GLY B 1 417 ? 20.703 -15.695 3.842 1 95.38 417 GLY B C 1
ATOM 7214 O O . GLY B 1 417 ? 21.062 -16.859 4.012 1 95.38 417 GLY B O 1
ATOM 7215 N N . GLY B 1 418 ? 19.375 -15.406 3.725 1 98.25 418 GLY B N 1
ATOM 7216 C CA . GLY B 1 418 ? 18.359 -16.438 3.648 1 98.25 418 GLY B CA 1
ATOM 7217 C C . GLY B 1 418 ? 18.312 -17.141 2.303 1 98.25 418 GLY B C 1
ATOM 7218 O O . GLY B 1 418 ? 19.172 -16.906 1.453 1 98.25 418 GLY B O 1
ATOM 7219 N N . ALA B 1 419 ? 17.266 -17.969 2.109 1 98.81 419 ALA B N 1
ATOM 7220 C CA . ALA B 1 419 ? 17.328 -18.906 0.987 1 98.81 419 ALA B CA 1
ATOM 7221 C C . ALA B 1 419 ? 16.391 -18.469 -0.137 1 98.81 419 ALA B C 1
ATOM 7223 O O . ALA B 1 419 ? 16.406 -19.047 -1.228 1 98.81 419 ALA B O 1
ATOM 7224 N N . TYR B 1 420 ? 15.562 -17.438 0.135 1 98.88 420 TYR B N 1
ATOM 7225 C CA . TYR B 1 420 ? 14.586 -17.062 -0.882 1 98.88 420 TYR B CA 1
ATOM 7226 C C . TYR B 1 420 ? 15.281 -16.422 -2.086 1 98.88 420 TYR B C 1
ATOM 7228 O O . TYR B 1 420 ? 16.219 -15.633 -1.93 1 98.88 420 TYR B O 1
ATOM 7236 N N . ILE B 1 421 ? 14.75 -16.703 -3.283 1 98.81 421 ILE B N 1
ATOM 7237 C CA . ILE B 1 421 ? 15.398 -16.281 -4.516 1 98.81 421 ILE B CA 1
ATOM 7238 C C . ILE B 1 421 ? 14.406 -15.492 -5.379 1 98.81 421 ILE B C 1
ATOM 7240 O O . ILE B 1 421 ? 14.664 -15.258 -6.562 1 98.81 421 ILE B O 1
ATOM 7244 N N . GLY B 1 422 ? 13.219 -15.156 -4.914 1 98.75 422 GLY B N 1
ATOM 7245 C CA . GLY B 1 422 ? 12.281 -14.359 -5.691 1 98.75 422 GLY B CA 1
ATOM 7246 C C . GLY B 1 422 ? 10.836 -14.594 -5.293 1 98.75 422 GLY B C 1
ATOM 7247 O O . GLY B 1 422 ? 10.555 -15.391 -4.395 1 98.75 422 GLY B O 1
ATOM 7248 N N . THR B 1 423 ? 9.953 -13.828 -5.906 1 98.88 423 THR B N 1
ATOM 7249 C CA . THR B 1 423 ? 8.516 -13.922 -5.68 1 98.88 423 THR B CA 1
ATOM 7250 C C . THR B 1 423 ? 7.77 -14.008 -7.008 1 98.88 423 THR B C 1
ATOM 7252 O O . THR B 1 423 ? 8.227 -13.484 -8.023 1 98.88 423 THR B O 1
ATOM 7255 N N . SER B 1 424 ? 6.656 -14.68 -6.957 1 98.81 424 SER B N 1
ATOM 7256 C CA . SER B 1 424 ? 5.77 -14.812 -8.109 1 98.81 424 SER B CA 1
ATOM 7257 C C . SER B 1 424 ? 4.305 -14.766 -7.695 1 98.81 424 SER B C 1
ATOM 7259 O O . SER B 1 424 ? 3.686 -15.812 -7.48 1 98.81 424 SER B O 1
ATOM 7261 N N . PRO B 1 425 ? 3.758 -13.547 -7.664 1 98.56 425 PRO B N 1
ATOM 7262 C CA . PRO B 1 425 ? 2.365 -13.477 -7.215 1 98.56 425 PRO B CA 1
ATOM 7263 C C . PRO B 1 425 ? 1.398 -14.156 -8.18 1 98.56 425 PRO B C 1
ATOM 7265 O O . PRO B 1 425 ? 1.696 -14.289 -9.375 1 98.56 425 PRO B O 1
ATOM 7268 N N . TRP B 1 426 ? 0.35 -14.789 -7.602 1 97.5 426 TRP B N 1
ATOM 7269 C CA . TRP B 1 426 ? -0.783 -15.359 -8.32 1 97.5 426 TRP B CA 1
ATOM 7270 C C . TRP B 1 426 ? -1.953 -14.383 -8.359 1 97.5 426 TRP B C 1
ATOM 7272 O O . TRP B 1 426 ? -2.455 -13.961 -7.316 1 97.5 426 TRP B O 1
ATOM 7282 N N . ALA B 1 427 ? -2.543 -14.141 -9.664 1 96.69 427 ALA B N 1
ATOM 7283 C CA . ALA B 1 427 ? -1.958 -14.273 -10.992 1 96.69 427 ALA B CA 1
ATOM 7284 C C . ALA B 1 427 ? -2.326 -13.086 -11.875 1 96.69 427 ALA B C 1
ATOM 7286 O O . ALA B 1 427 ? -3.168 -12.266 -11.5 1 96.69 427 ALA B O 1
ATOM 7287 N N . TYR B 1 428 ? -1.655 -12.93 -12.945 1 98.12 428 TYR B N 1
ATOM 7288 C CA . TYR B 1 428 ? -1.819 -11.742 -13.781 1 98.12 428 TYR B CA 1
ATOM 7289 C C . TYR B 1 428 ? -3.098 -11.828 -14.602 1 98.12 428 TYR B C 1
ATOM 7291 O O . TYR B 1 428 ? -3.246 -12.719 -15.445 1 98.12 428 TYR B O 1
ATOM 7299 N N . GLY B 1 429 ? -4.082 -10.969 -14.336 1 97.06 429 GLY B N 1
ATOM 7300 C CA . GLY B 1 429 ? -5.281 -10.812 -15.141 1 97.06 429 GLY B CA 1
ATOM 7301 C C . GLY B 1 429 ? -5.18 -9.688 -16.156 1 97.06 429 GLY B C 1
ATOM 7302 O O . GLY B 1 429 ? -5.996 -9.594 -17.078 1 97.06 429 GLY B O 1
ATOM 7303 N N . GLY B 1 430 ? -4.168 -8.805 -15.992 1 97.75 430 GLY B N 1
ATOM 7304 C CA . GLY B 1 430 ? -3.857 -7.77 -16.953 1 97.75 430 GLY B CA 1
ATOM 7305 C C . GLY B 1 430 ? -5.02 -6.828 -17.219 1 97.75 430 GLY B C 1
ATOM 7306 O O . GLY B 1 430 ? -5.516 -6.18 -16.297 1 97.75 430 GLY B O 1
ATOM 7307 N N . ILE B 1 431 ? -5.508 -6.844 -18.453 1 97.62 431 ILE B N 1
ATOM 7308 C CA . ILE B 1 431 ? -6.516 -5.879 -18.875 1 97.62 431 ILE B CA 1
ATOM 7309 C C . ILE B 1 431 ? -7.91 -6.465 -18.672 1 97.62 431 ILE B C 1
ATOM 7311 O O . ILE B 1 431 ? -8.914 -5.785 -18.891 1 97.62 431 ILE B O 1
ATOM 7315 N N . TRP B 1 432 ? -8.031 -7.762 -18.281 1 97.19 432 TRP B N 1
ATOM 7316 C CA . TRP B 1 432 ? -9.328 -8.375 -18.016 1 97.19 432 TRP B CA 1
ATOM 7317 C C . TRP B 1 432 ? -9.984 -7.762 -16.781 1 97.19 432 TRP B C 1
ATOM 7319 O O . TRP B 1 432 ? -9.297 -7.398 -15.828 1 97.19 432 TRP B O 1
ATOM 7329 N N . ARG B 1 433 ? -11.344 -7.625 -16.812 1 97.88 433 ARG B N 1
ATOM 7330 C CA . ARG B 1 433 ? -12.164 -7.176 -15.688 1 97.88 433 ARG B CA 1
ATOM 7331 C C . ARG B 1 433 ? -13.461 -7.969 -15.602 1 97.88 433 ARG B C 1
ATOM 7333 O O . ARG B 1 433 ? -14.047 -8.32 -16.625 1 97.88 433 ARG B O 1
ATOM 7340 N N . PRO B 1 434 ? -13.938 -8.203 -14.328 1 96.94 434 PRO B N 1
ATOM 7341 C CA . PRO B 1 434 ? -15.219 -8.891 -14.211 1 96.94 434 PRO B CA 1
ATOM 7342 C C . PRO B 1 434 ? -16.359 -8.109 -14.859 1 96.94 434 PRO B C 1
ATOM 7344 O O . PRO B 1 434 ? -17.266 -8.711 -15.453 1 96.94 434 PRO B O 1
ATOM 7347 N N . GLU B 1 435 ? -16.328 -6.797 -14.773 1 96.12 435 GLU B N 1
ATOM 7348 C CA . GLU B 1 435 ? -17.422 -5.957 -15.242 1 96.12 435 GLU B CA 1
ATOM 7349 C C . GLU B 1 435 ? -17.656 -6.133 -16.75 1 96.12 435 GLU B C 1
ATOM 7351 O O . GLU B 1 435 ? -18.781 -6.035 -17.219 1 96.12 435 GLU B O 1
ATOM 7356 N N . THR B 1 436 ? -16.625 -6.461 -17.469 1 95.81 436 THR B N 1
ATOM 7357 C CA . THR B 1 436 ? -16.719 -6.52 -18.922 1 95.81 436 THR B CA 1
ATOM 7358 C C . THR B 1 436 ? -16.484 -7.941 -19.422 1 95.81 436 THR B C 1
ATOM 7360 O O . THR B 1 436 ? -16.188 -8.156 -20.594 1 95.81 436 THR B O 1
ATOM 7363 N N . GLN B 1 437 ? -16.453 -8.859 -18.531 1 94.69 437 GLN B N 1
ATOM 7364 C CA . GLN B 1 437 ? -16.109 -10.227 -18.906 1 94.69 437 GLN B CA 1
ATOM 7365 C C . GLN B 1 437 ? -17.094 -10.781 -19.922 1 94.69 437 GLN B C 1
ATOM 7367 O O . GLN B 1 437 ? -18.297 -10.492 -19.859 1 94.69 437 GLN B O 1
ATOM 7372 N N . LEU B 1 438 ? -16.594 -11.57 -20.859 1 95.06 438 LEU B N 1
ATOM 7373 C CA . LEU B 1 438 ? -17.344 -12.312 -21.859 1 95.06 438 LEU B CA 1
ATOM 7374 C C . LEU B 1 438 ? -16.734 -13.688 -22.094 1 95.06 438 LEU B C 1
ATOM 7376 O O . LEU B 1 438 ? -15.578 -13.797 -22.484 1 95.06 438 LEU B O 1
ATOM 7380 N N . ALA B 1 439 ? -17.531 -14.719 -21.766 1 95.62 439 ALA B N 1
ATOM 7381 C CA . ALA B 1 439 ? -17.047 -16.062 -22.078 1 95.62 439 ALA B CA 1
ATOM 7382 C C . ALA B 1 439 ? -16.891 -16.234 -23.594 1 95.62 439 ALA B C 1
ATOM 7384 O O . ALA B 1 439 ? -17.75 -15.812 -24.375 1 95.62 439 ALA B O 1
ATOM 7385 N N . ASN B 1 440 ? -15.773 -16.812 -23.984 1 94.62 440 ASN B N 1
ATOM 7386 C CA . ASN B 1 440 ? -15.57 -17.047 -25.406 1 94.62 440 ASN B CA 1
ATOM 7387 C C . ASN B 1 440 ? -16.359 -18.266 -25.891 1 94.62 440 ASN B C 1
ATOM 7389 O O . ASN B 1 440 ? -17.203 -18.797 -25.156 1 94.62 440 ASN B O 1
ATOM 7393 N N . GLU B 1 441 ? -16.156 -18.688 -27.141 1 94.25 441 GLU B N 1
ATOM 7394 C CA . GLU B 1 441 ? -16.953 -19.75 -27.766 1 94.25 441 GLU B CA 1
ATOM 7395 C C . GLU B 1 441 ? -16.703 -21.078 -27.078 1 94.25 441 GLU B C 1
ATOM 7397 O O . GLU B 1 441 ? -17.484 -22.016 -27.25 1 94.25 441 GLU B O 1
ATOM 7402 N N . PHE B 1 442 ? -15.703 -21.141 -26.266 1 95.25 442 PHE B N 1
ATOM 7403 C CA . PHE B 1 442 ? -15.391 -22.359 -25.531 1 95.25 442 PHE B CA 1
ATOM 7404 C C . PHE B 1 442 ? -15.859 -22.266 -24.094 1 95.25 442 PHE B C 1
ATOM 7406 O O . PHE B 1 442 ? -15.523 -23.109 -23.266 1 95.25 442 PHE B O 1
ATOM 7413 N N . GLY B 1 443 ? -16.531 -21.172 -23.797 1 94.25 443 GLY B N 1
ATOM 7414 C CA . GLY B 1 443 ? -17.062 -20.969 -22.453 1 94.25 443 GLY B CA 1
ATOM 7415 C C . GLY B 1 443 ? -16.016 -20.516 -21.453 1 94.25 443 GLY B C 1
ATOM 7416 O O . GLY B 1 443 ? -16.188 -20.672 -20.25 1 94.25 443 GLY B O 1
ATOM 7417 N N . MET B 1 444 ? -14.938 -19.953 -21.969 1 95.06 444 MET B N 1
ATOM 7418 C CA . MET B 1 444 ? -13.805 -19.609 -21.109 1 95.06 444 MET B CA 1
ATOM 7419 C C . MET B 1 444 ? -13.742 -18.109 -20.859 1 95.06 444 MET B C 1
ATOM 7421 O O . MET B 1 444 ? -13.977 -17.312 -21.781 1 95.06 444 MET B O 1
ATOM 7425 N N . VAL B 1 445 ? -13.555 -17.781 -19.609 1 94 445 VAL B N 1
ATOM 7426 C CA . VAL B 1 445 ? -13.086 -16.453 -19.203 1 94 445 VAL B CA 1
ATOM 7427 C C . VAL B 1 445 ? -11.641 -16.547 -18.703 1 94 445 VAL B C 1
ATOM 7429 O O . VAL B 1 445 ? -11.359 -17.25 -17.734 1 94 445 VAL B O 1
ATOM 7432 N N . TRP B 1 446 ? -10.703 -15.891 -19.422 1 94.5 446 TRP B N 1
ATOM 7433 C CA . TRP B 1 446 ? -9.297 -15.992 -19.078 1 94.5 446 TRP B CA 1
ATOM 7434 C C . TRP B 1 446 ? -8.906 -14.906 -18.078 1 94.5 446 TRP B C 1
ATOM 7436 O O . TRP B 1 446 ? -8.078 -14.039 -18.375 1 94.5 446 TRP B O 1
ATOM 7446 N N . ALA B 1 447 ? -9.445 -14.984 -16.891 1 95.12 447 ALA B N 1
ATOM 7447 C CA . ALA B 1 447 ? -9.07 -14.156 -15.742 1 95.12 447 ALA B CA 1
ATOM 7448 C C . ALA B 1 447 ? -7.754 -14.641 -15.133 1 95.12 447 ALA B C 1
ATOM 7450 O O . ALA B 1 447 ? -7.168 -15.617 -15.594 1 95.12 447 ALA B O 1
ATOM 7451 N N . GLY B 1 448 ? -7.258 -13.836 -14.164 1 95.81 448 GLY B N 1
ATOM 7452 C CA . GLY B 1 448 ? -6.121 -14.328 -13.398 1 95.81 448 GLY B CA 1
ATOM 7453 C C . GLY B 1 448 ? -6.43 -15.586 -12.617 1 95.81 448 GLY B C 1
ATOM 7454 O O . GLY B 1 448 ? -5.578 -16.469 -12.484 1 95.81 448 GLY B O 1
ATOM 7455 N N . ASP B 1 449 ? -7.613 -15.695 -12.203 1 97 449 ASP B N 1
ATOM 7456 C CA . ASP B 1 449 ? -8.078 -16.891 -11.508 1 97 449 ASP B CA 1
ATOM 7457 C C . ASP B 1 449 ? -8.484 -17.984 -12.5 1 97 449 ASP B C 1
ATOM 7459 O O . ASP B 1 449 ? -9.258 -17.719 -13.422 1 97 449 ASP B O 1
ATOM 7463 N N . PRO B 1 450 ? -8.062 -19.156 -12.281 1 96.88 450 PRO B N 1
ATOM 7464 C CA . PRO B 1 450 ? -8.398 -20.219 -13.234 1 96.88 450 PRO B CA 1
ATOM 7465 C C . PRO B 1 450 ? -9.836 -20.703 -13.102 1 96.88 450 PRO B C 1
ATOM 7467 O O . PRO B 1 450 ? -10.539 -20.312 -12.164 1 96.88 450 PRO B O 1
ATOM 7470 N N . PRO B 1 451 ? -10.43 -21.469 -14.008 1 94.44 451 PRO B N 1
ATOM 7471 C CA . PRO B 1 451 ? -11.859 -21.75 -14.156 1 94.44 451 PRO B CA 1
ATOM 7472 C C . PRO B 1 451 ? -12.469 -22.375 -12.906 1 94.44 451 PRO B C 1
ATOM 7474 O O . PRO B 1 451 ? -13.695 -22.359 -12.734 1 94.44 451 PRO B O 1
ATOM 7477 N N . HIS B 1 452 ? -11.797 -22.922 -11.938 1 95.5 452 HIS B N 1
ATOM 7478 C CA . HIS B 1 452 ? -12.461 -23.484 -10.758 1 95.5 452 HIS B CA 1
ATOM 7479 C C . HIS B 1 452 ? -12.57 -22.453 -9.648 1 95.5 452 HIS B C 1
ATOM 7481 O O . HIS B 1 452 ? -13.109 -22.734 -8.578 1 95.5 452 HIS B O 1
ATOM 7487 N N . GLU B 1 453 ? -12.039 -21.266 -9.93 1 96.81 453 GLU B N 1
ATOM 7488 C CA . GLU B 1 453 ? -12.086 -20.172 -8.961 1 96.81 453 GLU B CA 1
ATOM 7489 C C . GLU B 1 453 ? -12.875 -18.984 -9.516 1 96.81 453 GLU B C 1
ATOM 7491 O O . GLU B 1 453 ? -12.945 -18.781 -10.727 1 96.81 453 GLU B O 1
ATOM 7496 N N . SER B 1 454 ? -13.492 -18.203 -8.578 1 96.31 454 SER B N 1
ATOM 7497 C CA . SER B 1 454 ? -14.227 -17.016 -8.992 1 96.31 454 SER B CA 1
ATOM 7498 C C . SER B 1 454 ? -13.312 -16.031 -9.711 1 96.31 454 SER B C 1
ATOM 7500 O O . SER B 1 454 ? -12.273 -15.633 -9.172 1 96.31 454 SER B O 1
ATOM 7502 N N . PRO B 1 455 ? -13.742 -15.617 -10.898 1 96.5 455 PRO B N 1
ATOM 7503 C CA . PRO B 1 455 ? -12.922 -14.602 -11.57 1 96.5 455 PRO B CA 1
ATOM 7504 C C . PRO B 1 455 ? -12.852 -13.289 -10.789 1 96.5 455 PRO B C 1
ATOM 7506 O O . PRO B 1 455 ? -13.875 -12.766 -10.367 1 96.5 455 PRO B O 1
ATOM 7509 N N . GLY B 1 456 ? -11.656 -12.828 -10.602 1 97 456 GLY B N 1
ATOM 7510 C CA . GLY B 1 456 ? -11.453 -11.586 -9.883 1 97 456 GLY B CA 1
ATOM 7511 C C . GLY B 1 456 ? -11.047 -11.789 -8.438 1 97 456 GLY B C 1
ATOM 7512 O O . GLY B 1 456 ? -10.742 -10.828 -7.727 1 97 456 GLY B O 1
ATOM 7513 N N . TRP B 1 457 ? -10.977 -13.016 -7.965 1 97.31 457 TRP B N 1
ATOM 7514 C CA . TRP B 1 457 ? -10.648 -13.312 -6.574 1 97.31 457 TRP B CA 1
ATOM 7515 C C . TRP B 1 457 ? -9.234 -12.844 -6.238 1 97.31 457 TRP B C 1
ATOM 7517 O O . TRP B 1 457 ? -9.055 -11.953 -5.406 1 97.31 457 TRP B O 1
ATOM 7527 N N . TYR B 1 458 ? -8.203 -13.328 -6.918 1 97.81 458 TYR B N 1
ATOM 7528 C CA . TYR B 1 458 ? -6.82 -12.953 -6.637 1 97.81 458 TYR B CA 1
ATOM 7529 C C . TYR B 1 458 ? -6.195 -12.242 -7.828 1 97.81 458 TYR B C 1
ATOM 7531 O O . TYR B 1 458 ? -5 -11.953 -7.828 1 97.81 458 TYR B O 1
ATOM 7539 N N . ASP B 1 459 ? -7.008 -11.852 -8.789 1 96.81 459 ASP B N 1
ATOM 7540 C CA . ASP B 1 459 ? -6.531 -11.227 -10.023 1 96.81 459 ASP B CA 1
ATOM 7541 C C . ASP B 1 459 ? -5.641 -10.023 -9.719 1 96.81 459 ASP B C 1
ATOM 7543 O O . ASP B 1 459 ? -5.957 -9.211 -8.844 1 96.81 459 ASP B O 1
ATOM 7547 N N . LEU B 1 460 ? -4.512 -10 -10.43 1 98.25 460 LEU B N 1
ATOM 7548 C CA . LEU B 1 460 ? -3.725 -8.773 -10.508 1 98.25 460 LEU B CA 1
ATOM 7549 C C . LEU B 1 460 ? -3.975 -8.047 -11.828 1 98.25 460 LEU B C 1
ATOM 7551 O O . LEU B 1 460 ? -3.594 -8.539 -12.891 1 98.25 460 LEU B O 1
ATOM 7555 N N . TYR B 1 461 ? -4.551 -6.875 -11.781 1 98.12 461 TYR B N 1
ATOM 7556 C CA . TYR B 1 461 ? -4.844 -6.09 -12.977 1 98.12 461 TYR B CA 1
ATOM 7557 C C . TYR B 1 461 ? -3.664 -5.195 -13.344 1 98.12 461 TYR B C 1
ATOM 7559 O O . TYR B 1 461 ? -2.785 -4.949 -12.516 1 98.12 461 TYR B O 1
ATOM 7567 N N . ASP B 1 462 ? -3.623 -4.73 -14.57 1 97.81 462 ASP B N 1
ATOM 7568 C CA . ASP B 1 462 ? -2.525 -3.949 -15.133 1 97.81 462 ASP B CA 1
ATOM 7569 C C . ASP B 1 462 ? -2.328 -2.645 -14.359 1 97.81 462 ASP B C 1
ATOM 7571 O O . ASP B 1 462 ? -1.206 -2.146 -14.25 1 97.81 462 ASP B O 1
ATOM 7575 N N . ASP B 1 463 ? -3.363 -2.137 -13.773 1 95.75 463 ASP B N 1
ATOM 7576 C CA . ASP B 1 463 ? -3.264 -0.836 -13.117 1 95.75 463 ASP B CA 1
ATOM 7577 C C . ASP B 1 463 ? -3.35 -0.979 -11.602 1 95.75 463 ASP B C 1
ATOM 7579 O O . ASP B 1 463 ? -3.535 0.01 -10.883 1 95.75 463 ASP B O 1
ATOM 7583 N N . ASP B 1 464 ? -3.25 -2.191 -11.117 1 97.25 464 ASP B N 1
ATOM 7584 C CA . ASP B 1 464 ? -3.205 -2.404 -9.672 1 97.25 464 ASP B CA 1
ATOM 7585 C C . ASP B 1 464 ? -1.902 -1.872 -9.078 1 97.25 464 ASP B C 1
ATOM 7587 O O . ASP B 1 464 ? -0.834 -2.025 -9.672 1 97.25 464 ASP B O 1
ATOM 7591 N N . HIS B 1 465 ? -2.008 -1.299 -7.879 1 96.19 465 HIS B N 1
ATOM 7592 C CA . HIS B 1 465 ? -0.818 -0.834 -7.172 1 96.19 465 HIS B CA 1
ATOM 7593 C C . HIS B 1 465 ? 0.117 -1.993 -6.848 1 96.19 465 HIS B C 1
ATOM 7595 O O . HIS B 1 465 ? 1.334 -1.812 -6.766 1 96.19 465 HIS B O 1
ATOM 7601 N N . ALA B 1 466 ? -0.387 -3.156 -6.707 1 97.44 466 ALA B N 1
ATOM 7602 C CA . ALA B 1 466 ? 0.424 -4.348 -6.477 1 97.44 466 ALA B CA 1
ATOM 7603 C C . ALA B 1 466 ? 1.505 -4.492 -7.543 1 97.44 466 ALA B C 1
ATOM 7605 O O . ALA B 1 466 ? 2.609 -4.961 -7.258 1 97.44 466 ALA B O 1
ATOM 7606 N N . MET B 1 467 ? 1.199 -4.105 -8.797 1 97.94 467 MET B N 1
ATOM 7607 C CA . MET B 1 467 ? 2.184 -4.199 -9.867 1 97.94 467 MET B CA 1
ATOM 7608 C C . MET B 1 467 ? 3.32 -3.205 -9.656 1 97.94 467 MET B C 1
ATOM 7610 O O . MET B 1 467 ? 4.461 -3.471 -10.031 1 97.94 467 MET B O 1
ATOM 7614 N N . GLU B 1 468 ? 3.035 -2.068 -9.023 1 96.31 468 GLU B N 1
ATOM 7615 C CA . GLU B 1 468 ? 4.086 -1.122 -8.656 1 96.31 468 GLU B CA 1
ATOM 7616 C C . GLU B 1 468 ? 4.973 -1.681 -7.551 1 96.31 468 GLU B C 1
ATOM 7618 O O . GLU B 1 468 ? 6.172 -1.399 -7.508 1 96.31 468 GLU B O 1
ATOM 7623 N N . ILE B 1 469 ? 4.387 -2.395 -6.652 1 97.88 469 ILE B N 1
ATOM 7624 C CA . ILE B 1 469 ? 5.145 -3.025 -5.578 1 97.88 469 ILE B CA 1
ATOM 7625 C C . ILE B 1 469 ? 6.105 -4.062 -6.164 1 97.88 469 ILE B C 1
ATOM 7627 O O . ILE B 1 469 ? 7.262 -4.148 -5.75 1 97.88 469 ILE B O 1
ATOM 7631 N N . VAL B 1 470 ? 5.609 -4.828 -7.141 1 98.44 470 VAL B N 1
ATOM 7632 C CA . VAL B 1 470 ? 6.453 -5.785 -7.844 1 98.44 470 VAL B CA 1
ATOM 7633 C C . VAL B 1 470 ? 7.598 -5.055 -8.539 1 98.44 470 VAL B C 1
ATOM 7635 O O . VAL B 1 470 ? 8.75 -5.492 -8.477 1 98.44 470 VAL B O 1
ATOM 7638 N N . SER B 1 471 ? 7.285 -3.98 -9.195 1 97.5 471 SER B N 1
ATOM 7639 C CA . SER B 1 471 ? 8.297 -3.178 -9.875 1 97.5 471 SER B CA 1
ATOM 7640 C C . SER B 1 471 ? 9.328 -2.637 -8.883 1 97.5 471 SER B C 1
ATOM 7642 O O . SER B 1 471 ? 10.523 -2.631 -9.164 1 97.5 471 SER B O 1
ATOM 7644 N N . ALA B 1 472 ? 8.883 -2.16 -7.723 1 95.06 472 ALA B N 1
ATOM 7645 C CA . ALA B 1 472 ? 9.773 -1.65 -6.684 1 95.06 472 ALA B CA 1
ATOM 7646 C C . ALA B 1 472 ? 10.727 -2.738 -6.199 1 95.06 472 ALA B C 1
ATOM 7648 O O . ALA B 1 472 ? 11.906 -2.471 -5.934 1 95.06 472 ALA B O 1
ATOM 7649 N N . GLN B 1 473 ? 10.219 -3.941 -6.055 1 97.06 473 GLN B N 1
ATOM 7650 C CA . GLN B 1 473 ? 11.062 -5.086 -5.73 1 97.06 473 GLN B CA 1
ATOM 7651 C C . GLN B 1 473 ? 12.219 -5.211 -6.715 1 97.06 473 GLN B C 1
ATOM 7653 O O . GLN B 1 473 ? 13.375 -5.344 -6.312 1 97.06 473 GLN B O 1
ATOM 7658 N N . GLN B 1 474 ? 11.836 -5.242 -7.98 1 97.25 474 GLN B N 1
ATOM 7659 C CA . GLN B 1 474 ? 12.836 -5.414 -9.031 1 97.25 474 GLN B CA 1
ATOM 7660 C C . GLN B 1 474 ? 13.922 -4.348 -8.93 1 97.25 474 GLN B C 1
ATOM 7662 O O . GLN B 1 474 ? 15.117 -4.66 -8.984 1 97.25 474 GLN B O 1
ATOM 7667 N N . LYS B 1 475 ? 13.539 -3.146 -8.734 1 92.75 475 LYS B N 1
ATOM 7668 C CA . LYS B 1 475 ? 14.477 -2.025 -8.664 1 92.75 475 LYS B CA 1
ATOM 7669 C C . LYS B 1 475 ? 15.383 -2.141 -7.449 1 92.75 475 LYS B C 1
ATOM 7671 O O . LYS B 1 475 ? 16.594 -1.97 -7.555 1 92.75 475 LYS B O 1
ATOM 7676 N N . MET B 1 476 ? 14.805 -2.426 -6.344 1 92.44 476 MET B N 1
ATOM 7677 C CA . MET B 1 476 ? 15.547 -2.494 -5.086 1 92.44 476 MET B CA 1
ATOM 7678 C C . MET B 1 476 ? 16.594 -3.602 -5.129 1 92.44 476 MET B C 1
ATOM 7680 O O . MET B 1 476 ? 17.734 -3.395 -4.734 1 92.44 476 MET B O 1
ATOM 7684 N N . ILE B 1 477 ? 16.172 -4.762 -5.59 1 96.25 477 ILE B N 1
ATOM 7685 C CA . ILE B 1 477 ? 17.078 -5.906 -5.609 1 96.25 477 ILE B CA 1
ATOM 7686 C C . ILE B 1 477 ? 18.172 -5.68 -6.652 1 96.25 477 ILE B C 1
ATOM 7688 O O . ILE B 1 477 ? 19.344 -6.031 -6.43 1 96.25 477 ILE B O 1
ATOM 7692 N N . LYS B 1 478 ? 17.781 -5.152 -7.801 1 94.44 478 LYS B N 1
ATOM 7693 C CA . LYS B 1 478 ? 18.781 -4.828 -8.812 1 94.44 478 LYS B CA 1
ATOM 7694 C C . LYS B 1 478 ? 19.859 -3.896 -8.242 1 94.44 478 LYS B C 1
ATOM 7696 O O . LYS B 1 478 ? 21.047 -4.125 -8.43 1 94.44 478 LYS B O 1
ATOM 7701 N N . MET B 1 479 ? 19.422 -2.844 -7.551 1 90.62 479 MET B N 1
ATOM 7702 C CA . MET B 1 479 ? 20.359 -1.902 -6.93 1 90.62 479 MET B CA 1
ATOM 7703 C C . MET B 1 479 ? 21.234 -2.604 -5.902 1 90.62 479 MET B C 1
ATOM 7705 O O . MET B 1 479 ? 22.438 -2.346 -5.828 1 90.62 479 MET B O 1
ATOM 7709 N N . TRP B 1 480 ? 20.688 -3.434 -5.117 1 93.06 480 TRP B N 1
ATOM 7710 C CA . TRP B 1 480 ? 21.422 -4.16 -4.09 1 93.06 480 TRP B CA 1
ATOM 7711 C C . TRP B 1 480 ? 22.484 -5.059 -4.715 1 93.06 480 TRP B C 1
ATOM 7713 O O . TRP B 1 480 ? 23.625 -5.098 -4.258 1 93.06 480 TRP B O 1
ATOM 7723 N N . ILE B 1 481 ? 22.094 -5.801 -5.781 1 95.06 481 ILE B N 1
ATOM 7724 C CA . ILE B 1 481 ? 23.016 -6.703 -6.469 1 95.06 481 ILE B CA 1
ATOM 7725 C C . ILE B 1 481 ? 24.188 -5.906 -7.055 1 95.06 481 ILE B C 1
ATOM 7727 O O . ILE B 1 481 ? 25.344 -6.32 -6.957 1 95.06 481 ILE B O 1
ATOM 7731 N N . GLU B 1 482 ? 23.875 -4.766 -7.664 1 90.75 482 GLU B N 1
ATOM 7732 C CA . GLU B 1 482 ? 24.906 -3.91 -8.242 1 90.75 482 GLU B CA 1
ATOM 7733 C C . GLU B 1 482 ? 25.875 -3.424 -7.172 1 90.75 482 GLU B C 1
ATOM 7735 O O . GLU B 1 482 ? 27.078 -3.342 -7.414 1 90.75 482 GLU B O 1
ATOM 7740 N N . LYS B 1 483 ? 25.391 -3.137 -6.043 1 87.94 483 LYS B N 1
ATOM 7741 C CA . LYS B 1 483 ? 26.219 -2.658 -4.945 1 87.94 483 LYS B CA 1
ATOM 7742 C C . LYS B 1 483 ? 27.109 -3.779 -4.395 1 87.94 483 LYS B C 1
ATOM 7744 O O . LYS B 1 483 ? 28.219 -3.535 -3.949 1 87.94 483 LYS B O 1
ATOM 7749 N N . GLN B 1 484 ? 26.562 -4.992 -4.348 1 85.5 484 GLN B N 1
ATOM 7750 C CA . GLN B 1 484 ? 27.344 -6.133 -3.883 1 85.5 484 GLN B CA 1
ATOM 7751 C C . GLN B 1 484 ? 28.469 -6.469 -4.863 1 85.5 484 GLN B C 1
ATOM 7753 O O . GLN B 1 484 ? 29.547 -6.914 -4.453 1 85.5 484 GLN B O 1
ATOM 7758 N N . GLY B 1 485 ? 28.078 -6.449 -6.129 1 71.62 485 GLY B N 1
ATOM 7759 C CA . GLY B 1 485 ? 29.109 -6.656 -7.137 1 71.62 485 GLY B CA 1
ATOM 7760 C C . GLY B 1 485 ? 30.203 -5.621 -7.086 1 71.62 485 GLY B C 1
ATOM 7761 O O . GLY B 1 485 ? 31.375 -5.938 -7.312 1 71.62 485 GLY B O 1
ATOM 7762 N N . LYS B 1 486 ? 29.828 -4.438 -6.766 1 59.28 486 LYS B N 1
ATOM 7763 C CA . LYS B 1 486 ? 30.812 -3.361 -6.637 1 59.28 486 LYS B CA 1
ATOM 7764 C C . LYS B 1 486 ? 31.703 -3.57 -5.418 1 59.28 486 LYS B C 1
ATOM 7766 O O . LYS B 1 486 ? 32.906 -3.287 -5.465 1 59.28 486 LYS B O 1
ATOM 7771 N N . ASN B 1 487 ? 31.062 -4.094 -4.438 1 50.38 487 ASN B N 1
ATOM 7772 C CA . ASN B 1 487 ? 31.828 -4.34 -3.221 1 50.38 487 ASN B CA 1
ATOM 7773 C C . ASN B 1 487 ? 32.781 -5.527 -3.385 1 50.38 487 ASN B C 1
ATOM 7775 O O . ASN B 1 487 ? 33.781 -5.641 -2.66 1 50.38 487 ASN B O 1
ATOM 7779 N N . GLN B 1 488 ? 32.344 -6.438 -4.223 1 47.94 488 GLN B N 1
ATOM 7780 C CA . GLN B 1 488 ? 33.25 -7.555 -4.488 1 47.94 488 GLN B CA 1
ATOM 7781 C C . GLN B 1 488 ? 34.406 -7.121 -5.383 1 47.94 488 GLN B C 1
ATOM 7783 O O . GLN B 1 488 ? 35.5 -7.699 -5.324 1 47.94 488 GLN B O 1
ATOM 7788 N N . THR B 1 489 ? 34.156 -6.172 -6.32 1 42.31 489 THR B N 1
ATOM 7789 C CA . THR B 1 489 ? 35.25 -5.723 -7.199 1 42.31 489 THR B CA 1
ATOM 7790 C C . THR B 1 489 ? 36.094 -4.664 -6.504 1 42.31 489 THR B C 1
ATOM 7792 O O . THR B 1 489 ? 37.156 -4.32 -6.988 1 42.31 489 THR B O 1
ATOM 7795 N N . GLY B 1 490 ? 35.594 -3.969 -5.551 1 32.72 490 GLY B N 1
ATOM 7796 C CA . GLY B 1 490 ? 36.438 -2.979 -4.887 1 32.72 490 GLY B CA 1
ATOM 7797 C C . GLY B 1 490 ? 37.562 -3.594 -4.105 1 32.72 490 GLY B C 1
ATOM 7798 O O . GLY B 1 490 ? 38.312 -2.887 -3.408 1 32.72 490 GLY B O 1
ATOM 7799 N N . TYR B 1 491 ? 37.688 -4.836 -3.957 1 28.39 491 TYR B N 1
ATOM 7800 C CA . TYR B 1 491 ? 39.031 -5.16 -3.477 1 28.39 491 TYR B CA 1
ATOM 7801 C C . TYR B 1 491 ? 40.031 -5.176 -4.625 1 28.39 491 TYR B C 1
ATOM 7803 O O . TYR B 1 491 ? 39.719 -5.637 -5.723 1 28.39 491 TYR B O 1
#

Organism: Alternaria alternata (NCBI:txid5599)

Solvent-accessible surface area (backbone atoms only — not comparable to full-atom values): 50195 Å² total; per-residue (Å²): 134,84,76,78,79,81,82,76,76,78,74,78,76,75,70,78,71,67,79,83,64,73,86,64,50,61,54,60,74,82,44,45,47,44,74,58,69,44,39,39,29,39,87,91,34,86,45,72,41,37,33,31,23,37,54,58,41,22,47,30,38,9,44,66,94,54,66,21,39,54,68,58,44,54,52,42,53,50,54,41,43,73,34,55,38,37,29,34,38,29,47,62,51,25,36,44,53,98,54,96,71,79,38,34,51,51,75,27,34,28,43,42,94,92,39,66,34,62,52,36,49,48,2,41,28,47,37,52,52,56,33,17,47,59,46,22,27,28,37,37,23,54,36,26,47,50,53,33,30,22,24,33,36,40,41,34,18,56,63,53,77,61,42,85,74,51,52,34,62,28,26,31,53,85,35,66,56,67,50,93,56,85,54,39,35,71,20,36,66,40,39,65,89,76,73,16,32,53,59,66,57,27,50,56,52,18,42,43,36,56,78,29,68,63,26,42,50,50,47,52,50,48,50,49,54,58,46,67,31,58,28,83,70,74,66,41,40,47,57,63,33,36,40,45,35,26,48,24,60,18,45,42,59,64,80,64,54,82,79,45,66,35,73,78,83,52,53,17,47,48,84,50,93,80,30,46,46,50,63,37,50,54,53,50,38,47,52,52,47,73,74,34,78,61,45,36,27,32,56,36,36,34,46,60,39,29,66,62,55,42,46,62,65,43,61,43,90,59,38,57,35,37,42,30,41,47,51,40,51,87,61,68,54,34,53,61,65,54,87,48,49,67,40,51,48,47,35,42,52,49,44,47,50,51,52,54,51,50,25,50,50,24,52,74,65,59,23,19,27,30,40,55,31,31,55,54,42,44,39,26,49,75,21,68,89,48,99,51,56,36,50,74,84,40,50,45,58,63,28,39,36,44,50,47,46,47,54,33,44,42,51,46,27,42,76,68,74,39,11,31,41,38,44,11,45,35,16,54,20,27,90,57,48,60,90,73,43,58,37,46,100,65,68,42,59,85,40,27,24,54,41,36,39,55,59,38,45,33,38,38,38,70,83,38,67,55,50,53,50,52,24,46,48,41,52,52,51,52,51,50,51,53,52,51,53,47,59,65,59,68,103,134,84,79,76,76,76,76,76,78,74,77,77,76,72,70,77,70,70,78,85,63,73,84,64,49,61,55,59,75,83,44,46,48,44,75,59,69,44,39,39,30,40,86,91,34,85,44,73,40,37,32,31,23,37,55,58,42,21,47,29,38,9,45,66,94,56,66,21,39,52,68,58,44,54,52,42,51,51,54,42,42,74,35,54,37,38,28,35,38,30,47,63,51,24,36,44,54,98,54,98,70,80,36,34,52,52,74,28,36,27,42,43,92,91,39,67,36,61,53,36,49,50,2,42,29,44,36,50,52,55,32,16,48,60,46,21,26,27,38,39,23,52,36,26,48,49,53,34,29,22,24,32,37,41,39,33,17,58,63,53,78,61,41,86,74,51,52,35,62,27,24,32,53,85,35,65,56,67,49,92,57,85,53,39,36,71,20,36,66,41,38,65,88,75,73,17,33,55,59,68,56,26,51,55,51,18,42,44,35,55,79,30,69,64,28,42,50,49,48,52,50,48,52,50,55,57,46,66,32,59,27,83,68,75,65,43,41,46,56,64,33,35,41,46,37,26,47,22,60,18,46,42,61,64,80,64,54,81,78,45,66,35,71,78,84,52,53,17,46,47,83,50,95,79,30,47,46,50,62,37,51,53,53,52,41,48,52,52,48,74,74,34,79,61,44,36,28,32,55,38,36,35,45,60,40,30,66,62,55,41,45,62,65,44,60,43,91,57,38,55,34,37,41,30,41,47,51,41,50,87,60,68,55,33,54,60,67,52,88,48,50,68,41,50,48,48,35,43,53,50,43,46,51,49,52,53,51,50,24,50,48,26,52,74,66,59,23,20,26,31,40,55,32,31,53,53,43,43,36,27,48,75,21,68,89,48,99,49,56,38,50,75,85,41,49,46,58,62,28,40,37,42,50,48,46,46,54,34,44,40,51,47,28,42,76,69,75,39,11,31,40,37,45,12,45,36,18,55,18,28,89,58,49,58,88,73,42,58,37,45,99,65,68,41,60,85,42,27,24,53,45,36,40,54,57,36,44,35,39,37,38,70,83,39,67,54,50,53,50,51,25,46,51,40,52,52,50,52,52,49,52,54,51,50,54,48,60,64,59,68,104